Protein AF-0000000074860063 (afdb_homodimer)

Radius of gyration: 28.67 Å; Cα contacts (8 Å, |Δi|>4): 1773; chains: 2; bounding box: 91×80×64 Å

Organism: Aplysia californica (NCBI:txid6500)

Structure (mmCIF, N/CA/C/O backbone):
data_AF-0000000074860063-model_v1
#
loop_
_entity.id
_entity.type
_entity.pdbx_description
1 polymer 'Anhydro-N-acetylmuramic acid kinase'
#
loop_
_atom_site.group_PDB
_atom_site.id
_atom_site.type_symbol
_atom_site.label_atom_id
_atom_site.label_alt_id
_atom_site.label_comp_id
_atom_site.label_asym_id
_atom_site.label_entity_id
_atom_site.label_seq_id
_atom_site.pdbx_PDB_ins_code
_atom_site.Cartn_x
_atom_site.Cartn_y
_atom_site.Cartn_z
_atom_site.occupancy
_atom_site.B_iso_or_equiv
_atom_site.auth_seq_id
_atom_site.auth_comp_id
_atom_site.auth_asym_id
_atom_site.auth_atom_id
_atom_site.pdbx_PDB_model_num
ATOM 1 N N . MET A 1 1 ? 30.078 -11.242 -13.078 1 74.56 1 MET A N 1
ATOM 2 C CA . MET A 1 1 ? 28.922 -11.914 -12.5 1 74.56 1 MET A CA 1
ATOM 3 C C . MET A 1 1 ? 28.734 -11.539 -11.039 1 74.56 1 MET A C 1
ATOM 5 O O . MET A 1 1 ? 29.703 -11.516 -10.273 1 74.56 1 MET A O 1
ATOM 9 N N . THR A 1 2 ? 27.594 -10.922 -10.758 1 84.88 2 THR A N 1
ATOM 10 C CA . THR A 1 2 ? 27.297 -10.516 -9.383 1 84.88 2 THR A CA 1
ATOM 11 C C . THR A 1 2 ? 26.297 -11.469 -8.742 1 84.88 2 THR A C 1
ATOM 13 O O . THR A 1 2 ? 25.484 -12.078 -9.438 1 84.88 2 THR A O 1
ATOM 16 N N . SER A 1 3 ? 26.531 -11.719 -7.465 1 92.56 3 SER A N 1
ATOM 17 C CA . SER A 1 3 ? 25.641 -12.586 -6.699 1 92.56 3 SER A CA 1
ATOM 18 C C . SER A 1 3 ? 24.812 -11.789 -5.691 1 92.56 3 SER A C 1
ATOM 20 O O . SER A 1 3 ? 25.328 -10.875 -5.051 1 92.56 3 SER A O 1
ATOM 22 N N . TYR A 1 4 ? 23.469 -12.133 -5.668 1 93.56 4 TYR A N 1
ATOM 23 C CA . TYR A 1 4 ? 22.547 -11.555 -4.699 1 93.56 4 TYR A CA 1
ATOM 24 C C . TYR A 1 4 ? 21.812 -12.648 -3.93 1 93.56 4 TYR A C 1
ATOM 26 O O . TYR A 1 4 ? 21.359 -13.633 -4.516 1 93.56 4 TYR A O 1
ATOM 34 N N . TYR A 1 5 ? 21.781 -12.484 -2.662 1 96.56 5 TYR A N 1
ATOM 35 C CA . TYR A 1 5 ? 21 -13.406 -1.834 1 96.56 5 TYR A CA 1
ATOM 36 C C . TYR A 1 5 ? 19.656 -12.805 -1.457 1 96.56 5 TYR A C 1
ATOM 38 O O . TYR A 1 5 ? 19.594 -11.789 -0.76 1 96.56 5 TYR A O 1
ATOM 46 N N . GLY A 1 6 ? 18.578 -13.438 -1.912 1 97.94 6 GLY A N 1
ATOM 47 C CA . GLY A 1 6 ? 17.25 -12.891 -1.701 1 97.94 6 GLY A CA 1
ATOM 48 C C . GLY A 1 6 ? 16.281 -13.898 -1.108 1 97.94 6 GLY A C 1
ATOM 49 O O . GLY A 1 6 ? 16.469 -15.109 -1.262 1 97.94 6 GLY A O 1
ATOM 50 N N . ILE A 1 7 ? 15.312 -13.43 -0.391 1 98.75 7 ILE A N 1
ATOM 51 C CA . ILE A 1 7 ? 14.195 -14.242 0.073 1 98.75 7 ILE A CA 1
ATOM 52 C C . ILE A 1 7 ? 12.945 -13.914 -0.74 1 98.75 7 ILE A C 1
ATOM 54 O O . ILE A 1 7 ? 12.602 -12.742 -0.915 1 98.75 7 ILE A O 1
ATOM 58 N N . GLY A 1 8 ? 12.344 -14.891 -1.288 1 98.81 8 GLY A N 1
ATOM 59 C CA . GLY A 1 8 ? 11.062 -14.758 -1.961 1 98.81 8 GLY A CA 1
ATOM 60 C C . GLY A 1 8 ? 9.906 -15.352 -1.176 1 98.81 8 GLY A C 1
ATOM 61 O O . GLY A 1 8 ? 10.055 -16.406 -0.542 1 98.81 8 GLY A O 1
ATOM 62 N N . LEU A 1 9 ? 8.742 -14.648 -1.22 1 98.69 9 LEU A N 1
ATOM 63 C CA . LEU A 1 9 ? 7.543 -15.109 -0.535 1 98.69 9 LEU A CA 1
ATOM 64 C C . LEU A 1 9 ? 6.367 -15.203 -1.502 1 98.69 9 LEU A C 1
ATOM 66 O O . LEU A 1 9 ? 6.195 -14.344 -2.363 1 98.69 9 LEU A O 1
ATOM 70 N N . MET A 1 10 ? 5.543 -16.234 -1.305 1 96.44 10 MET A N 1
ATOM 71 C CA . MET A 1 10 ? 4.336 -16.438 -2.102 1 96.44 10 MET A CA 1
ATOM 72 C C . MET A 1 10 ? 3.223 -17.047 -1.259 1 96.44 10 MET A C 1
ATOM 74 O O . MET A 1 10 ? 3.463 -17.969 -0.483 1 96.44 10 MET A O 1
ATOM 78 N N . SER A 1 11 ? 2.127 -16.391 -1.284 1 93.69 11 SER A N 1
ATOM 79 C CA . SER A 1 11 ? 0.895 -16.938 -0.739 1 93.69 11 SER A CA 1
ATOM 80 C C . SER A 1 11 ? -0.186 -17.047 -1.81 1 93.69 11 SER A C 1
ATOM 82 O O . SER A 1 11 ? -0.663 -16.031 -2.322 1 93.69 11 SER A O 1
ATOM 84 N N . GLY A 1 12 ? -0.507 -18.219 -2.162 1 81.62 12 GLY A N 1
ATOM 85 C CA . GLY A 1 12 ? -1.425 -18.422 -3.271 1 81.62 12 GLY A CA 1
ATOM 86 C C . GLY A 1 12 ? -2.871 -18.562 -2.832 1 81.62 12 GLY A C 1
ATOM 87 O O . GLY A 1 12 ? -3.158 -18.625 -1.636 1 81.62 12 GLY A O 1
ATOM 88 N N . SER A 1 13 ? -3.723 -18.656 -3.805 1 70 13 SER A N 1
ATOM 89 C CA . SER A 1 13 ? -5.168 -18.703 -3.611 1 70 13 SER A CA 1
ATOM 90 C C . SER A 1 13 ? -5.617 -20.047 -3.047 1 70 13 SER A C 1
ATOM 92 O O . SER A 1 13 ? -6.754 -20.188 -2.59 1 70 13 SER A O 1
ATOM 94 N N . SER A 1 14 ? -4.672 -21 -3.029 1 71.12 14 SER A N 1
ATOM 95 C CA . SER A 1 14 ? -5.027 -22.281 -2.426 1 71.12 14 SER A CA 1
ATOM 96 C C . SER A 1 14 ? -5.043 -22.188 -0.904 1 71.12 14 SER A C 1
ATOM 98 O O . SER A 1 14 ? -5.574 -23.062 -0.229 1 71.12 14 SER A O 1
ATOM 100 N N . MET A 1 15 ? -4.512 -21.156 -0.393 1 70 15 MET A N 1
ATOM 101 C CA . MET A 1 15 ? -4.562 -20.797 1.02 1 70 15 MET A CA 1
ATOM 102 C C . MET A 1 15 ? -3.953 -21.891 1.888 1 70 15 MET A C 1
ATOM 104 O O . MET A 1 15 ? -4.426 -22.141 2.996 1 70 15 MET A O 1
ATOM 108 N N . ASP A 1 16 ? -2.926 -22.531 1.349 1 78.88 16 ASP A N 1
ATOM 109 C CA . ASP A 1 16 ? -2.277 -23.609 2.096 1 78.88 16 ASP A CA 1
ATOM 110 C C . ASP A 1 16 ? -1.232 -23.047 3.061 1 78.88 16 ASP A C 1
ATOM 112 O O . ASP A 1 16 ? -0.924 -23.672 4.078 1 78.88 16 ASP A O 1
ATOM 116 N N . GLY A 1 17 ? -0.714 -22 2.75 1 90.62 17 GLY A N 1
ATOM 117 C CA . GLY A 1 17 ? 0.317 -21.438 3.6 1 90.62 17 GLY A CA 1
ATOM 118 C C . GLY A 1 17 ? 1.159 -20.391 2.893 1 90.62 17 GLY A C 1
ATOM 119 O O . GLY A 1 17 ? 0.804 -19.922 1.807 1 90.62 17 GLY A O 1
ATOM 120 N N . LEU A 1 18 ? 2.166 -19.938 3.646 1 96.88 18 LEU A N 1
ATOM 121 C CA . LEU A 1 18 ? 3.137 -18.969 3.146 1 96.88 18 LEU A CA 1
ATOM 122 C C . LEU A 1 18 ? 4.445 -19.656 2.771 1 96.88 18 LEU A C 1
ATOM 124 O O . LEU A 1 18 ? 5.105 -20.25 3.623 1 96.88 18 LEU A O 1
ATOM 128 N N . ASP A 1 19 ? 4.77 -19.625 1.484 1 96.75 19 ASP A N 1
ATOM 129 C CA . ASP A 1 19 ? 6.035 -20.172 1.003 1 96.75 19 ASP A CA 1
ATOM 130 C C . ASP A 1 19 ? 7.156 -19.141 1.128 1 96.75 19 ASP A C 1
ATOM 132 O O . ASP A 1 19 ? 6.992 -17.984 0.738 1 96.75 19 ASP A O 1
ATOM 136 N N . LEU A 1 20 ? 8.258 -19.562 1.731 1 98.19 20 LEU A N 1
ATOM 137 C CA . LEU A 1 20 ? 9.484 -18.766 1.789 1 98.19 20 LEU A CA 1
ATOM 138 C C . LEU A 1 20 ? 10.648 -19.516 1.159 1 98.19 20 LEU A C 1
ATOM 140 O O . LEU A 1 20 ? 10.797 -20.734 1.368 1 98.19 20 LEU A O 1
ATOM 144 N N . CYS A 1 21 ? 11.477 -18.859 0.389 1 98 21 CYS A N 1
ATOM 145 C CA . CYS A 1 21 ? 12.703 -19.453 -0.101 1 98 21 CYS A CA 1
ATOM 146 C C . CYS A 1 21 ? 13.859 -18.469 -0.045 1 98 21 CYS A C 1
ATOM 148 O O . CYS A 1 21 ? 13.664 -17.266 -0.267 1 98 21 CYS A O 1
ATOM 150 N N . PHE A 1 22 ? 14.969 -18.922 0.387 1 98.62 22 PHE A N 1
ATOM 151 C CA . PHE A 1 22 ? 16.25 -18.219 0.349 1 98.62 22 PHE A CA 1
ATOM 152 C C . PHE A 1 22 ? 17.125 -18.734 -0.784 1 98.62 22 PHE A C 1
ATOM 154 O O . PHE A 1 22 ? 17.453 -19.922 -0.818 1 98.62 22 PHE A O 1
ATOM 161 N N . ALA A 1 23 ? 17.453 -17.828 -1.744 1 98.12 23 ALA A N 1
ATOM 162 C CA . ALA A 1 23 ? 18.172 -18.266 -2.938 1 98.12 23 ALA A CA 1
ATOM 163 C C . ALA A 1 23 ? 19.312 -17.297 -3.279 1 98.12 23 ALA A C 1
ATOM 165 O O . ALA A 1 23 ? 19.25 -16.109 -2.939 1 98.12 23 ALA A O 1
ATOM 166 N N . GLU A 1 24 ? 20.297 -17.875 -3.844 1 97.25 24 GLU A N 1
ATOM 167 C CA . GLU A 1 24 ? 21.312 -17.094 -4.531 1 97.25 24 GLU A CA 1
ATOM 168 C C . GLU A 1 24 ? 20.922 -16.828 -5.984 1 97.25 24 GLU A C 1
ATOM 170 O O . GLU A 1 24 ? 20.641 -17.766 -6.734 1 97.25 24 GLU A O 1
ATOM 175 N N . LEU A 1 25 ? 20.828 -15.594 -6.34 1 96.31 25 LEU A N 1
ATOM 176 C CA . LEU A 1 25 ? 20.594 -15.164 -7.715 1 96.31 25 LEU A CA 1
ATOM 177 C C . LEU A 1 25 ? 21.891 -14.625 -8.336 1 96.31 25 LEU A C 1
ATOM 179 O O . LEU A 1 25 ? 22.484 -13.68 -7.82 1 96.31 25 LEU A O 1
ATOM 183 N N . MET A 1 26 ? 22.266 -15.32 -9.391 1 94.62 26 MET A N 1
ATOM 184 C CA . MET A 1 26 ? 23.531 -14.969 -10.031 1 94.62 26 MET A CA 1
ATOM 185 C C . MET A 1 26 ? 23.297 -14.461 -11.453 1 94.62 26 MET A C 1
ATOM 187 O O . MET A 1 26 ? 22.484 -15.016 -12.188 1 94.62 26 MET A O 1
ATOM 191 N N . GLY A 1 27 ? 23.938 -13.336 -11.742 1 90.44 27 GLY A N 1
ATOM 192 C CA . GLY A 1 27 ? 23.797 -12.836 -13.102 1 90.44 27 GLY A CA 1
ATOM 193 C C . GLY A 1 27 ? 24.469 -11.492 -13.312 1 90.44 27 GLY A C 1
ATOM 194 O O . GLY A 1 27 ? 25.312 -11.086 -12.516 1 90.44 27 GLY A O 1
ATOM 195 N N . ASP A 1 28 ? 24.203 -11.016 -14.508 1 83.94 28 ASP A N 1
ATOM 196 C CA . ASP A 1 28 ? 24.75 -9.734 -14.953 1 83.94 28 ASP A CA 1
ATOM 197 C C . ASP A 1 28 ? 23.641 -8.828 -15.508 1 83.94 28 ASP A C 1
ATOM 199 O O . ASP A 1 28 ? 23.031 -9.148 -16.531 1 83.94 28 ASP A O 1
ATOM 203 N N . PRO A 1 29 ? 23.438 -7.719 -14.836 1 78.12 29 PRO A N 1
ATOM 204 C CA . PRO A 1 29 ? 22.391 -6.812 -15.297 1 78.12 29 PRO A CA 1
ATOM 205 C C . PRO A 1 29 ? 22.641 -6.297 -16.719 1 78.12 29 PRO A C 1
ATOM 207 O O . PRO A 1 29 ? 21.688 -5.961 -17.438 1 78.12 29 PRO A O 1
ATOM 210 N N . GLU A 1 30 ? 23.844 -6.289 -17.125 1 81.38 30 GLU A N 1
ATOM 211 C CA . GLU A 1 30 ? 24.156 -5.801 -18.469 1 81.38 30 GLU A CA 1
ATOM 212 C C . GLU A 1 30 ? 23.781 -6.832 -19.53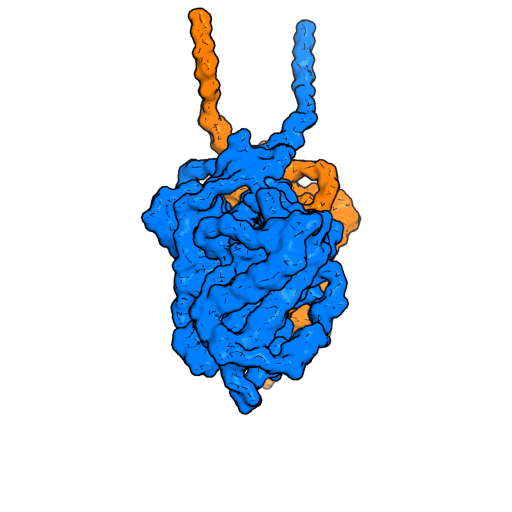1 1 81.38 30 GLU A C 1
ATOM 214 O O . GLU A 1 30 ? 23.141 -6.496 -20.531 1 81.38 30 GLU A O 1
ATOM 219 N N . SER A 1 31 ? 24.156 -8.078 -19.344 1 87.19 31 SER A N 1
ATOM 220 C CA . SER A 1 31 ? 23.844 -9.133 -20.297 1 87.19 31 SER A CA 1
ATOM 221 C C . SER A 1 31 ? 22.438 -9.688 -20.047 1 87.19 31 SER A C 1
ATOM 223 O O . SER A 1 31 ? 21.875 -10.352 -20.922 1 87.19 31 SER A O 1
ATOM 225 N N . ASP A 1 32 ? 21.891 -9.477 -18.891 1 90.44 32 ASP A N 1
ATOM 226 C CA . ASP A 1 32 ? 20.562 -9.906 -18.438 1 90.44 32 ASP A CA 1
ATOM 227 C C . ASP A 1 32 ? 20.438 -11.43 -18.469 1 90.44 32 ASP A C 1
ATOM 229 O O . ASP A 1 32 ? 19.391 -11.961 -18.844 1 90.44 32 ASP A O 1
ATOM 233 N N . VAL A 1 33 ? 21.562 -12.109 -18.266 1 90.88 33 VAL A N 1
ATOM 234 C CA . VAL A 1 33 ? 21.594 -13.555 -18.094 1 90.88 33 VAL A CA 1
ATOM 235 C C . VAL A 1 33 ? 21.656 -13.898 -16.609 1 90.88 33 VAL A C 1
ATOM 237 O O . VAL A 1 33 ? 22.531 -13.414 -15.891 1 90.88 33 VAL A O 1
ATOM 240 N N . TRP A 1 34 ? 20.672 -14.789 -16.266 1 93.38 34 TRP A N 1
ATOM 241 C CA . TRP A 1 34 ? 20.531 -15.023 -14.828 1 93.38 34 TRP A CA 1
ATOM 242 C C . TRP A 1 34 ? 20.453 -16.516 -14.523 1 93.38 34 TRP A C 1
ATOM 244 O O . TRP A 1 34 ? 20.047 -17.312 -15.375 1 93.38 34 TRP A O 1
ATOM 254 N N . GLY A 1 35 ? 20.984 -16.859 -13.367 1 94.75 35 GLY A N 1
ATOM 255 C CA . GLY A 1 35 ? 20.828 -18.172 -12.766 1 94.75 35 GLY A CA 1
ATOM 256 C C . GLY A 1 35 ? 20.438 -18.125 -11.297 1 94.75 35 GLY A C 1
ATOM 257 O O . GLY A 1 35 ? 20.328 -17.047 -10.719 1 94.75 35 GLY A O 1
ATOM 258 N N . TYR A 1 36 ? 20.141 -19.328 -10.742 1 96.19 36 TYR A N 1
ATOM 259 C CA . TYR A 1 36 ? 19.734 -19.344 -9.344 1 96.19 36 TYR A CA 1
ATOM 260 C C . TYR A 1 36 ? 20.234 -20.609 -8.648 1 96.19 36 TYR A C 1
ATOM 262 O O . TYR A 1 36 ? 20.594 -21.578 -9.312 1 96.19 36 TYR A O 1
ATOM 270 N N . ARG A 1 37 ? 20.328 -20.516 -7.383 1 96.81 37 ARG A N 1
ATOM 271 C CA . ARG A 1 37 ? 20.516 -21.641 -6.477 1 96.81 37 ARG A CA 1
ATOM 272 C C . ARG A 1 37 ? 19.609 -21.516 -5.254 1 96.81 37 ARG A C 1
ATOM 274 O O . ARG A 1 37 ? 19.766 -20.594 -4.461 1 96.81 37 ARG A O 1
ATOM 281 N N . LEU A 1 38 ? 18.672 -22.469 -5.156 1 96.88 38 LEU A N 1
ATOM 282 C CA . LEU A 1 38 ? 17.797 -22.5 -3.984 1 96.88 38 LEU A CA 1
ATOM 283 C C . LEU A 1 38 ? 18.516 -23.125 -2.793 1 96.88 38 LEU A C 1
ATOM 285 O O . LEU A 1 38 ? 18.953 -24.281 -2.855 1 96.88 38 LEU A O 1
ATOM 289 N N . GLU A 1 39 ? 18.672 -22.391 -1.704 1 97.06 39 GLU A N 1
ATOM 290 C CA . GLU A 1 39 ? 19.438 -22.875 -0.563 1 97.06 39 GLU A CA 1
ATOM 291 C C . GLU A 1 39 ? 18.516 -23.391 0.54 1 97.06 39 GLU A C 1
ATOM 293 O O . GLU A 1 39 ? 18.734 -24.484 1.07 1 97.06 39 GLU A O 1
ATOM 298 N N . HIS A 1 40 ? 17.578 -22.609 0.917 1 97.5 40 HIS A N 1
ATOM 299 C CA . HIS A 1 40 ? 16.609 -23 1.938 1 97.5 40 HIS A CA 1
ATOM 300 C C . HIS A 1 40 ? 15.195 -22.641 1.51 1 97.5 40 HIS A C 1
ATOM 302 O O . HIS A 1 40 ? 14.984 -21.656 0.803 1 97.5 40 HIS A O 1
ATOM 308 N N . ALA A 1 41 ? 14.242 -23.453 1.857 1 97.19 41 ALA A N 1
ATOM 309 C CA . ALA A 1 41 ? 12.836 -23.188 1.59 1 97.19 41 ALA A CA 1
ATOM 310 C C . ALA A 1 41 ? 11.945 -23.812 2.654 1 97.19 41 ALA A C 1
ATOM 312 O O . ALA A 1 41 ? 12.297 -24.844 3.238 1 97.19 41 ALA A O 1
ATOM 313 N N . VAL A 1 42 ? 10.836 -23.188 2.939 1 96.12 42 VAL A N 1
ATOM 314 C CA . VAL A 1 42 ? 9.891 -23.703 3.928 1 96.12 42 VAL A CA 1
ATOM 315 C C . VAL A 1 42 ? 8.484 -23.203 3.617 1 96.12 42 VAL A C 1
ATOM 317 O O . VAL A 1 42 ? 8.32 -22.156 2.984 1 96.12 42 VAL A O 1
ATOM 320 N N . THR A 1 43 ? 7.516 -23.953 3.914 1 95.19 43 THR A N 1
ATOM 321 C CA . THR A 1 43 ? 6.125 -23.516 3.928 1 95.19 43 THR A CA 1
ATOM 322 C C . THR A 1 43 ? 5.605 -23.391 5.359 1 95.19 43 THR A C 1
ATOM 324 O O . THR A 1 43 ? 5.711 -24.344 6.137 1 95.19 43 THR A O 1
ATOM 327 N N . VAL A 1 44 ? 5.133 -22.234 5.684 1 96.62 44 VAL A N 1
ATOM 328 C CA . VAL A 1 44 ? 4.473 -22.047 6.969 1 96.62 44 VAL A CA 1
ATOM 329 C C . VAL A 1 44 ? 2.961 -22.188 6.797 1 96.62 44 VAL A C 1
ATOM 331 O O . VAL A 1 44 ? 2.326 -21.328 6.172 1 96.62 44 VAL A O 1
ATOM 334 N N . GLY A 1 45 ? 2.41 -23.203 7.402 1 93.31 45 GLY A N 1
ATOM 335 C CA . GLY A 1 45 ? 0.977 -23.438 7.285 1 93.31 45 GLY A CA 1
ATOM 336 C C . GLY A 1 45 ? 0.15 -22.391 8.008 1 93.31 45 GLY A C 1
ATOM 337 O O . GLY A 1 45 ? 0.544 -21.891 9.07 1 93.31 45 GLY A O 1
ATOM 338 N N . TYR A 1 46 ? -0.969 -22.031 7.426 1 93.19 46 TYR A N 1
ATOM 339 C CA . TYR A 1 46 ? -1.896 -21.125 8.094 1 93.19 46 TYR A CA 1
ATOM 340 C C . TYR A 1 46 ? -2.643 -21.828 9.219 1 93.19 46 TYR A C 1
ATOM 342 O O . TYR A 1 46 ? -3.014 -23 9.078 1 93.19 46 TYR A O 1
ATOM 350 N N . SER A 1 47 ? -2.863 -21.141 10.336 1 93.44 47 SER A N 1
ATOM 351 C CA . SER A 1 47 ? -3.793 -21.656 11.336 1 93.44 47 SER A CA 1
ATOM 352 C C . SER A 1 47 ? -5.207 -21.766 10.781 1 93.44 47 SER A C 1
ATOM 354 O O . SER A 1 47 ? -5.531 -21.125 9.773 1 93.44 47 SER A O 1
ATOM 356 N N . THR A 1 48 ? -6.027 -22.547 11.43 1 90.31 48 THR A N 1
ATOM 357 C CA . THR A 1 48 ? -7.422 -22.688 11.023 1 90.31 48 THR A CA 1
ATOM 358 C C . THR A 1 48 ? -8.133 -21.344 11.031 1 90.31 48 THR A C 1
ATOM 360 O O . THR A 1 48 ? -8.898 -21.031 10.125 1 90.31 48 THR A O 1
ATOM 363 N N . GLU A 1 49 ? -7.809 -20.578 11.984 1 93.81 49 GLU A N 1
ATOM 364 C CA . GLU A 1 49 ? -8.422 -19.266 12.117 1 93.81 49 GLU A CA 1
ATOM 365 C C . GLU A 1 49 ? -8.031 -18.359 10.953 1 93.81 49 GLU A C 1
ATOM 367 O O . GLU A 1 49 ? -8.891 -17.703 10.352 1 93.81 49 GLU A O 1
ATOM 372 N N . LEU A 1 50 ? -6.777 -18.297 10.641 1 94.31 50 LEU A N 1
ATOM 373 C CA . LEU A 1 50 ? -6.309 -17.438 9.555 1 94.31 50 LEU A CA 1
ATOM 374 C C . LEU A 1 50 ? -6.863 -17.906 8.211 1 94.31 50 LEU A C 1
ATOM 376 O O . LEU A 1 50 ? -7.242 -17.078 7.375 1 94.31 50 LEU A O 1
ATOM 380 N N . LYS A 1 51 ? -6.883 -19.188 7.984 1 90.56 51 LYS A N 1
ATOM 381 C CA . LYS A 1 51 ? -7.453 -19.75 6.758 1 90.56 51 LYS A CA 1
ATOM 382 C C . LYS A 1 51 ? -8.906 -19.312 6.582 1 90.56 51 LYS A C 1
ATOM 384 O O . LYS A 1 51 ? -9.32 -18.953 5.477 1 90.56 51 LYS A O 1
ATOM 389 N N . GLU A 1 52 ? -9.625 -19.375 7.648 1 91 52 GLU A N 1
ATOM 390 C CA . GLU A 1 52 ? -11.023 -18.969 7.613 1 91 52 GLU A CA 1
ATOM 391 C C . GLU A 1 52 ? -11.164 -17.484 7.285 1 91 52 GLU A C 1
ATOM 393 O O . GLU A 1 52 ? -12.016 -17.094 6.484 1 91 52 GLU A O 1
ATOM 398 N N . ARG A 1 53 ? -10.352 -16.672 7.906 1 94.81 53 ARG A N 1
ATOM 399 C CA . ARG A 1 53 ? -10.375 -15.234 7.648 1 94.81 53 ARG A CA 1
ATOM 400 C C . ARG A 1 53 ? -10.047 -14.938 6.191 1 94.81 53 ARG A C 1
ATOM 402 O O . ARG A 1 53 ? -10.688 -14.086 5.566 1 94.81 53 ARG A O 1
ATOM 409 N N . LEU A 1 54 ? -9.062 -15.633 5.652 1 93.75 54 LEU A N 1
ATOM 410 C CA . LEU A 1 54 ? -8.656 -15.43 4.266 1 93.75 54 LEU A CA 1
ATOM 411 C C . LEU A 1 54 ? -9.75 -15.875 3.305 1 93.75 54 LEU A C 1
ATOM 413 O O . LEU A 1 54 ? -10.008 -15.211 2.295 1 93.75 54 LEU A O 1
ATOM 417 N N . THR A 1 55 ? -10.391 -16.969 3.607 1 87.94 55 THR A N 1
ATOM 418 C CA . THR A 1 55 ? -11.445 -17.531 2.771 1 87.94 55 THR A CA 1
ATOM 419 C C . THR A 1 55 ? -12.609 -16.547 2.641 1 87.94 55 THR A C 1
ATOM 421 O O . THR A 1 55 ? -13.227 -16.438 1.578 1 87.94 55 THR A O 1
ATOM 424 N N . HIS A 1 56 ? -12.875 -15.75 3.686 1 92.25 56 HIS A N 1
ATOM 425 C CA . HIS A 1 56 ? -14.039 -14.875 3.707 1 92.25 56 HIS A CA 1
ATOM 426 C C . HIS A 1 56 ? -13.633 -13.422 3.48 1 92.25 56 HIS A C 1
ATOM 428 O O . HIS A 1 56 ? -14.461 -12.516 3.611 1 92.25 56 HIS A O 1
ATOM 434 N N . ALA A 1 57 ? -12.438 -13.211 3.139 1 95.44 57 ALA A N 1
ATOM 435 C CA . ALA A 1 57 ? -11.883 -11.859 3.07 1 95.44 57 ALA A CA 1
ATOM 436 C C . ALA A 1 57 ? -12.602 -11.016 2.021 1 95.44 57 ALA A C 1
ATOM 438 O O . ALA A 1 57 ? -12.75 -9.805 2.182 1 95.44 57 ALA A O 1
ATOM 439 N N . VAL A 1 58 ? -13.078 -11.586 0.957 1 94.19 58 VAL A N 1
ATOM 440 C CA . VAL A 1 58 ? -13.711 -10.875 -0.151 1 94.19 58 VAL A CA 1
ATOM 441 C C . VAL A 1 58 ? -15 -10.203 0.329 1 94.19 58 VAL A C 1
ATOM 443 O O . VAL A 1 58 ? -15.492 -9.266 -0.306 1 94.19 58 VAL A O 1
ATOM 446 N N . ASN A 1 59 ? -15.547 -10.656 1.456 1 95.62 59 ASN A N 1
ATOM 447 C CA . ASN A 1 59 ? -16.828 -10.164 1.939 1 95.62 59 ASN A CA 1
ATOM 448 C C . ASN A 1 59 ? -16.656 -9.203 3.109 1 95.62 59 ASN A C 1
ATOM 450 O O . ASN A 1 59 ? -17.656 -8.711 3.662 1 95.62 59 ASN A O 1
ATOM 454 N N . LEU A 1 60 ? -15.531 -8.875 3.484 1 97.75 60 LEU A N 1
ATOM 455 C CA . LEU A 1 60 ? -15.266 -8.055 4.664 1 97.75 60 LEU A CA 1
ATOM 456 C C . LEU A 1 60 ? -15.602 -6.59 4.395 1 97.75 60 LEU A C 1
ATOM 458 O O . LEU A 1 60 ? -15.555 -6.141 3.248 1 97.75 60 LEU A O 1
ATOM 462 N N . SER A 1 61 ? -15.938 -5.867 5.492 1 98.19 61 SER A N 1
ATOM 463 C CA . SER A 1 61 ? -16.016 -4.414 5.43 1 98.19 61 SER A CA 1
ATOM 464 C C . SER A 1 61 ? -14.633 -3.793 5.234 1 98.19 61 SER A C 1
ATOM 466 O O . SER A 1 61 ? -13.617 -4.473 5.375 1 98.19 61 SER A O 1
ATOM 468 N N . GLY A 1 62 ? -14.664 -2.535 4.863 1 98.19 62 GLY A N 1
ATOM 469 C CA . GLY A 1 62 ? -13.398 -1.842 4.688 1 98.19 62 GLY A CA 1
ATOM 470 C C . GLY A 1 62 ? -12.492 -1.941 5.898 1 98.19 62 GLY A C 1
ATOM 471 O O . GLY A 1 62 ? -11.328 -2.33 5.777 1 98.19 62 GLY A O 1
ATOM 472 N N . ILE A 1 63 ? -12.977 -1.669 7.094 1 97.62 63 ILE A N 1
ATOM 473 C CA . ILE A 1 63 ? -12.172 -1.655 8.312 1 97.62 63 ILE A CA 1
ATOM 474 C C . ILE A 1 63 ? -11.719 -3.074 8.641 1 97.62 63 ILE A C 1
ATOM 476 O O . ILE A 1 63 ? -10.602 -3.277 9.117 1 97.62 63 ILE A O 1
ATOM 480 N N . GLU A 1 64 ? -12.586 -4.027 8.391 1 98.31 64 GLU A N 1
ATOM 481 C CA . GLU A 1 64 ? -12.203 -5.414 8.648 1 98.31 64 GLU A CA 1
ATOM 482 C C . GLU A 1 64 ? -11.109 -5.871 7.688 1 98.31 64 GLU A C 1
ATOM 484 O O . GLU A 1 64 ? -10.211 -6.625 8.07 1 98.31 64 GLU A O 1
ATOM 489 N N . LEU A 1 65 ? -11.227 -5.445 6.418 1 98.62 65 LEU A N 1
ATOM 490 C CA . LEU A 1 65 ? -10.219 -5.789 5.426 1 98.62 65 LEU A CA 1
ATOM 491 C C . LEU A 1 65 ? -8.859 -5.195 5.801 1 98.62 65 LEU A C 1
ATOM 493 O O . LEU A 1 65 ? -7.836 -5.875 5.711 1 98.62 65 LEU A O 1
ATOM 497 N N . ILE A 1 66 ? -8.867 -3.963 6.262 1 98.56 66 ILE A N 1
ATOM 498 C CA . ILE A 1 66 ? -7.625 -3.301 6.641 1 98.56 66 ILE A CA 1
ATOM 499 C C . ILE A 1 66 ? -7.062 -3.943 7.906 1 98.56 66 ILE A C 1
ATOM 501 O O . ILE A 1 66 ? -5.844 -4.09 8.047 1 98.56 66 ILE A O 1
ATOM 505 N N . THR A 1 67 ? -7.922 -4.32 8.805 1 98.38 67 THR A N 1
ATOM 506 C CA . THR A 1 67 ? -7.473 -5.043 9.992 1 98.38 67 THR A CA 1
ATOM 507 C C . THR A 1 67 ? -6.797 -6.355 9.609 1 98.38 67 THR A C 1
ATOM 509 O O . THR A 1 67 ? -5.742 -6.699 10.141 1 98.38 67 THR A O 1
ATOM 512 N N . LEU A 1 68 ? -7.41 -7.051 8.68 1 98.38 68 LEU A N 1
ATOM 513 C CA . LEU A 1 68 ? -6.816 -8.289 8.18 1 98.38 68 LEU A CA 1
ATOM 514 C C . LEU A 1 68 ? -5.469 -8.016 7.516 1 98.38 68 LEU A C 1
ATOM 516 O O . LEU A 1 68 ? -4.527 -8.789 7.672 1 98.38 68 LEU A O 1
ATOM 520 N N . GLN A 1 69 ? -5.387 -6.953 6.773 1 98.38 69 GLN A N 1
ATOM 521 C CA . GLN A 1 69 ? -4.125 -6.562 6.156 1 98.38 69 GLN A CA 1
ATOM 522 C C . GLN A 1 69 ? -3.035 -6.367 7.203 1 98.38 69 GLN A C 1
ATOM 524 O O . GLN A 1 69 ? -1.89 -6.777 7 1 98.38 69 GLN A O 1
ATOM 529 N N . VAL A 1 70 ? -3.328 -5.688 8.258 1 98.5 70 VAL A N 1
ATOM 530 C CA . VAL A 1 70 ? -2.367 -5.422 9.32 1 98.5 70 VAL A CA 1
ATOM 531 C C . VAL A 1 70 ? -1.943 -6.734 9.977 1 98.5 70 VAL A C 1
ATOM 533 O O . VAL A 1 70 ? -0.75 -7.012 10.109 1 98.5 70 VAL A O 1
ATOM 536 N N . ASP A 1 71 ? -2.922 -7.555 10.312 1 98.31 71 ASP A N 1
ATOM 537 C CA . ASP A 1 71 ? -2.65 -8.828 10.977 1 98.31 71 ASP A CA 1
ATOM 538 C C . ASP A 1 71 ? -1.788 -9.734 10.102 1 98.31 71 ASP A C 1
ATOM 540 O O . ASP A 1 71 ? -0.813 -10.32 10.578 1 98.31 71 ASP A O 1
ATOM 544 N N . TRP A 1 72 ? -2.16 -9.852 8.883 1 98.31 72 TRP A N 1
ATOM 545 C CA . TRP A 1 72 ? -1.436 -10.719 7.965 1 98.31 72 TRP A CA 1
ATOM 546 C C . TRP A 1 72 ? -0.025 -10.195 7.715 1 98.31 72 TRP A C 1
ATOM 548 O O . TRP A 1 72 ? 0.917 -10.977 7.57 1 98.31 72 TRP A O 1
ATOM 558 N N . SER A 1 73 ? 0.132 -8.875 7.68 1 98.75 73 SER A N 1
ATOM 559 C CA . SER A 1 73 ? 1.453 -8.281 7.5 1 98.75 73 SER A CA 1
ATOM 560 C C . SER A 1 73 ? 2.373 -8.609 8.672 1 98.75 73 SER A C 1
ATOM 562 O O . SER A 1 73 ? 3.547 -8.93 8.477 1 98.75 73 SER A O 1
ATOM 564 N N . HIS A 1 74 ? 1.847 -8.508 9.867 1 98.44 74 HIS A N 1
ATOM 565 C CA . HIS A 1 74 ? 2.631 -8.898 11.031 1 98.44 74 HIS A CA 1
ATOM 566 C C . HIS A 1 74 ? 2.98 -10.383 10.992 1 98.44 74 HIS A C 1
ATOM 568 O O . HIS A 1 74 ? 4.102 -10.773 11.328 1 98.44 74 HIS A O 1
ATOM 574 N N . PHE A 1 75 ? 2.039 -11.227 10.625 1 98.38 75 PHE A N 1
ATOM 575 C CA . PHE A 1 75 ? 2.283 -12.656 10.484 1 98.38 75 PHE A CA 1
ATOM 576 C C . PHE A 1 75 ? 3.443 -12.914 9.531 1 98.38 75 PHE A C 1
ATOM 578 O O . PHE A 1 75 ? 4.359 -13.672 9.852 1 98.38 75 PHE A O 1
ATOM 585 N N . VAL A 1 76 ? 3.449 -12.258 8.328 1 98.69 76 VAL A N 1
ATOM 586 C CA . VAL A 1 76 ? 4.496 -12.422 7.328 1 98.69 76 VAL A CA 1
ATOM 587 C C . VAL A 1 76 ? 5.832 -11.953 7.895 1 98.69 76 VAL A C 1
ATOM 589 O O . VAL A 1 76 ? 6.852 -12.625 7.746 1 98.69 76 VAL A O 1
ATOM 592 N N . GLY A 1 77 ? 5.832 -10.75 8.539 1 98.38 77 GLY A N 1
ATOM 593 C CA . GLY A 1 77 ? 7.043 -10.242 9.156 1 98.38 77 GLY A CA 1
ATOM 594 C C . GLY A 1 77 ? 7.641 -11.195 10.172 1 98.38 77 GLY A C 1
ATOM 595 O O . GLY A 1 77 ? 8.852 -11.438 10.172 1 98.38 77 GLY A O 1
ATOM 596 N N . GLN A 1 78 ? 6.809 -11.773 10.984 1 98.25 78 GLN A N 1
ATOM 597 C CA . GLN A 1 78 ? 7.25 -12.727 12 1 98.25 78 GLN A CA 1
ATOM 598 C C . GLN A 1 78 ? 7.812 -13.992 11.367 1 98.25 78 GLN A C 1
ATOM 600 O O . GLN A 1 78 ? 8.812 -14.539 11.836 1 98.25 78 GLN A O 1
ATOM 605 N N . CYS A 1 79 ? 7.137 -14.477 10.297 1 98.38 79 CYS A N 1
ATOM 606 C CA . CYS A 1 79 ? 7.629 -15.648 9.586 1 98.38 79 CYS A CA 1
ATOM 607 C C . CYS A 1 79 ? 9.008 -15.383 8.992 1 98.38 79 CYS A C 1
ATOM 609 O O . CYS A 1 79 ? 9.891 -16.234 9.07 1 98.38 79 CYS A O 1
ATOM 611 N N . LEU A 1 80 ? 9.211 -14.195 8.453 1 98.31 80 LEU A N 1
ATOM 612 C CA . LEU A 1 80 ? 10.492 -13.812 7.875 1 98.31 80 LEU A CA 1
ATOM 613 C C . LEU A 1 80 ? 11.578 -13.766 8.945 1 98.31 80 LEU A C 1
ATOM 615 O O . LEU A 1 80 ? 12.672 -14.305 8.758 1 98.31 80 LEU A O 1
ATOM 619 N N . GLU A 1 81 ? 11.258 -13.094 10.016 1 97.31 81 GLU A N 1
ATOM 620 C CA . GLU A 1 81 ? 12.211 -12.977 11.109 1 97.31 81 GLU A CA 1
ATOM 621 C C . GLU A 1 81 ? 12.648 -14.352 11.617 1 97.31 81 GLU A C 1
ATOM 623 O O . GLU A 1 81 ? 13.844 -14.609 11.773 1 97.31 81 GLU A O 1
ATOM 628 N N . LYS A 1 82 ? 11.703 -15.25 11.828 1 97.88 82 LYS A N 1
ATOM 629 C CA . LYS A 1 82 ? 11.992 -16.609 12.305 1 97.88 82 LYS A CA 1
ATOM 630 C C . LYS A 1 82 ? 12.812 -17.391 11.281 1 97.88 82 LYS A C 1
ATOM 632 O O . LYS A 1 82 ? 13.734 -18.109 11.641 1 97.88 82 LYS A O 1
ATOM 637 N N . PHE A 1 83 ? 12.461 -17.312 10.016 1 98.12 83 PHE A N 1
ATOM 638 C CA . PHE A 1 83 ? 13.164 -18 8.938 1 98.12 83 PHE A CA 1
ATOM 639 C C . PHE A 1 83 ? 14.625 -17.547 8.875 1 98.12 83 PHE A C 1
ATOM 641 O O . PHE A 1 83 ? 15.523 -18.391 8.781 1 98.12 83 PHE A O 1
ATOM 648 N N . ILE A 1 84 ? 14.883 -16.234 9 1 97.19 84 ILE A N 1
ATOM 649 C CA . ILE A 1 84 ? 16.219 -15.648 8.922 1 97.19 84 ILE A CA 1
ATOM 650 C C . ILE A 1 84 ? 17.047 -16.078 10.133 1 97.19 84 ILE A C 1
ATOM 652 O O . ILE A 1 84 ? 18.188 -16.5 10 1 97.19 84 ILE A O 1
ATOM 656 N N . GLU A 1 85 ? 16.438 -16 11.289 1 96.5 85 GLU A N 1
ATOM 657 C CA . GLU A 1 85 ? 17.141 -16.297 12.531 1 96.5 85 GLU A CA 1
ATOM 658 C C . GLU A 1 85 ? 17.438 -17.797 12.656 1 96.5 85 GLU A C 1
ATOM 660 O O . GLU A 1 85 ? 18.547 -18.188 13.039 1 96.5 85 GLU A O 1
ATOM 665 N N . SER A 1 86 ? 16.469 -18.609 12.312 1 96.38 86 SER A N 1
ATOM 666 C CA . SER A 1 86 ? 16.594 -20.062 12.508 1 96.38 86 SER A CA 1
ATOM 667 C C . SER A 1 86 ? 17.703 -20.641 11.625 1 96.38 86 SER A C 1
ATOM 669 O O . SER A 1 86 ? 18.344 -21.625 11.992 1 96.38 86 SER A O 1
ATOM 671 N N . LYS A 1 87 ? 18.016 -20 10.484 1 95.75 87 LYS A N 1
ATOM 672 C CA . LYS A 1 87 ? 19.016 -20.516 9.555 1 95.75 87 LYS A CA 1
ATOM 673 C C . LYS A 1 87 ? 20.219 -19.578 9.469 1 95.75 87 LYS A C 1
ATOM 675 O O . LYS A 1 87 ? 21.141 -19.812 8.672 1 95.75 87 LYS A O 1
ATOM 680 N N . ARG A 1 88 ? 20.219 -18.516 10.297 1 95.44 88 ARG A N 1
ATOM 681 C CA . ARG A 1 88 ? 21.297 -17.531 10.336 1 95.44 88 ARG A CA 1
ATOM 682 C C . ARG A 1 88 ? 21.594 -16.984 8.938 1 95.44 88 ARG A C 1
ATOM 684 O O . ARG A 1 88 ? 22.734 -16.953 8.508 1 95.44 88 ARG A O 1
ATOM 691 N N . LEU A 1 89 ? 20.516 -16.688 8.25 1 96.75 89 LEU A N 1
ATOM 692 C CA . LEU A 1 89 ? 20.625 -16.172 6.891 1 96.75 89 LEU A CA 1
ATOM 693 C C . LEU A 1 89 ? 21.016 -14.695 6.898 1 96.75 89 LEU A C 1
ATOM 695 O O . LEU A 1 89 ? 20.812 -13.992 7.891 1 96.75 89 LEU A O 1
ATOM 699 N N . ARG A 1 90 ? 21.656 -14.281 5.832 1 94.12 90 ARG A N 1
ATOM 700 C CA . ARG A 1 90 ? 22 -12.883 5.609 1 94.12 90 ARG A CA 1
ATOM 701 C C . ARG A 1 90 ? 21.5 -12.406 4.25 1 94.12 90 ARG A C 1
ATOM 703 O O . ARG A 1 90 ? 22.312 -12.133 3.355 1 94.12 90 ARG A O 1
ATOM 710 N N . PRO A 1 91 ? 20.234 -12.25 4.109 1 96.88 91 PRO A N 1
ATOM 711 C CA . PRO A 1 91 ? 19.688 -11.828 2.814 1 96.88 91 PRO A CA 1
ATOM 712 C C . PRO A 1 91 ? 20.062 -10.383 2.461 1 96.88 91 PRO A C 1
ATOM 714 O O . PRO A 1 91 ? 20.109 -9.523 3.344 1 96.88 91 PRO A O 1
ATOM 717 N N . ASP A 1 92 ? 20.281 -10.203 1.152 1 94.25 92 ASP A N 1
ATOM 718 C CA . ASP A 1 92 ? 20.438 -8.844 0.634 1 94.25 92 ASP A CA 1
ATOM 719 C C . ASP A 1 92 ? 19.094 -8.141 0.517 1 94.25 92 ASP A C 1
ATOM 721 O O . ASP A 1 92 ? 19.031 -6.906 0.572 1 94.25 92 ASP A O 1
ATOM 725 N N . PHE A 1 93 ? 18.078 -8.852 0.321 1 96.75 93 PHE A N 1
ATOM 726 C CA . PHE A 1 93 ? 16.734 -8.312 0.181 1 96.75 93 PHE A CA 1
ATOM 727 C C . PHE A 1 93 ? 15.688 -9.406 0.347 1 96.75 93 PHE A C 1
ATOM 729 O O . PHE A 1 93 ? 16.031 -10.594 0.394 1 96.75 93 PHE A O 1
ATOM 736 N N . ALA A 1 94 ? 14.461 -9.031 0.52 1 98.44 94 ALA A N 1
ATOM 737 C CA . ALA A 1 94 ? 13.305 -9.922 0.467 1 98.44 94 ALA A CA 1
ATOM 738 C C . ALA A 1 94 ? 12.203 -9.336 -0.411 1 98.44 94 ALA A C 1
ATOM 740 O O . ALA A 1 94 ? 12.148 -8.125 -0.62 1 98.44 94 ALA A O 1
ATOM 741 N N . ALA A 1 95 ? 11.398 -10.172 -0.998 1 98.75 95 ALA A N 1
ATOM 742 C CA . ALA A 1 95 ? 10.297 -9.734 -1.854 1 98.75 95 ALA A CA 1
ATOM 743 C C . ALA A 1 95 ? 9.102 -10.672 -1.726 1 98.75 95 ALA A C 1
ATOM 745 O O . ALA A 1 95 ? 9.266 -11.875 -1.514 1 98.75 95 ALA A O 1
ATOM 746 N N . SER A 1 96 ? 7.926 -10.109 -1.828 1 98.75 96 SER A N 1
ATOM 747 C CA . SER A 1 96 ? 6.711 -10.898 -1.645 1 98.75 96 SER A CA 1
ATOM 748 C C . SER A 1 96 ? 5.641 -10.508 -2.656 1 98.75 96 SER A C 1
ATOM 750 O O . SER A 1 96 ? 5.406 -9.32 -2.891 1 98.75 96 SER A O 1
ATOM 752 N N . HIS A 1 97 ? 4.996 -11.477 -3.227 1 97.69 97 HIS A N 1
ATOM 753 C CA . HIS A 1 97 ? 3.812 -11.242 -4.047 1 97.69 97 HIS A CA 1
ATOM 754 C C . HIS A 1 97 ? 2.654 -10.711 -3.205 1 97.69 97 HIS A C 1
ATOM 756 O O . HIS A 1 97 ? 1.841 -9.922 -3.688 1 97.69 97 HIS A O 1
ATOM 762 N N . GLY A 1 98 ? 2.537 -11.156 -1.979 1 97.25 98 GLY A N 1
ATOM 763 C CA . GLY A 1 98 ? 1.359 -10.93 -1.156 1 97.25 98 GLY A CA 1
ATOM 764 C C . GLY A 1 98 ? 0.292 -11.992 -1.337 1 97.25 98 GLY A C 1
ATOM 765 O O . GLY A 1 98 ? 0.559 -13.062 -1.888 1 97.25 98 GLY A O 1
ATOM 766 N N . HIS A 1 99 ? -0.88 -11.805 -0.733 1 96.75 99 HIS A N 1
ATOM 767 C CA . HIS A 1 99 ? -2.039 -12.68 -0.877 1 96.75 99 HIS A CA 1
ATOM 768 C C . HIS A 1 99 ? -3.195 -11.961 -1.559 1 96.75 99 HIS A C 1
ATOM 770 O O . HIS A 1 99 ? -3.764 -11.023 -0.994 1 96.75 99 HIS A O 1
ATOM 776 N N . THR A 1 100 ? -3.555 -12.414 -2.713 1 95.5 100 THR A N 1
ATOM 777 C CA . THR A 1 100 ? -4.566 -11.734 -3.51 1 95.5 100 THR A CA 1
ATOM 778 C C . THR A 1 100 ? -5.953 -11.914 -2.895 1 95.5 100 THR A C 1
ATOM 780 O O . THR A 1 100 ? -6.383 -13.039 -2.643 1 95.5 100 THR A O 1
ATOM 783 N N . ILE A 1 101 ? -6.629 -10.789 -2.621 1 95.94 101 ILE A N 1
ATOM 784 C CA . ILE A 1 101 ? -8.016 -10.836 -2.162 1 95.94 101 ILE A CA 1
ATOM 785 C C . ILE A 1 101 ? -8.953 -10.508 -3.322 1 95.94 101 ILE A C 1
ATOM 787 O O . ILE A 1 101 ? -9.953 -11.203 -3.533 1 95.94 101 ILE A O 1
ATOM 791 N N . PHE A 1 102 ? -8.602 -9.438 -4.016 1 95.94 102 PHE A N 1
ATOM 792 C CA . PHE A 1 102 ? -9.391 -9.016 -5.168 1 95.94 102 PHE A CA 1
ATOM 793 C C . PHE A 1 102 ? -8.539 -9.008 -6.434 1 95.94 102 PHE A C 1
ATOM 795 O O . PHE A 1 102 ? -7.375 -8.609 -6.398 1 95.94 102 PHE A O 1
ATOM 802 N N . HIS A 1 103 ? -9.094 -9.422 -7.512 1 95 103 HIS A N 1
ATOM 803 C CA . HIS A 1 103 ? -8.484 -9.32 -8.836 1 95 103 HIS A CA 1
ATOM 804 C C . HIS A 1 103 ? -9.547 -9.234 -9.922 1 95 103 HIS A C 1
ATOM 806 O O . HIS A 1 103 ? -10.094 -10.258 -10.344 1 95 103 HIS A O 1
ATOM 812 N N . GLN A 1 104 ? -9.812 -8.07 -10.336 1 94.31 104 GLN A N 1
ATOM 813 C CA . GLN A 1 104 ? -10.75 -7.754 -11.406 1 94.31 104 GLN A CA 1
ATOM 814 C C . GLN A 1 104 ? -10.078 -6.918 -12.492 1 94.31 104 GLN A C 1
ATOM 816 O O . GLN A 1 104 ? -10.266 -5.699 -12.555 1 94.31 104 GLN A O 1
ATOM 821 N N . ALA A 1 105 ? -9.438 -7.605 -13.367 1 91.94 105 ALA A N 1
ATOM 822 C CA . ALA A 1 105 ? -8.578 -6.977 -14.375 1 91.94 105 ALA A CA 1
ATOM 823 C C . ALA A 1 105 ? -9.375 -6.008 -15.242 1 91.94 105 ALA A C 1
ATOM 825 O O . ALA A 1 105 ? -8.875 -4.949 -15.625 1 91.94 105 ALA A O 1
ATOM 826 N N . ASP A 1 106 ? -10.602 -6.363 -15.562 1 90.38 106 ASP A N 1
ATOM 827 C CA . ASP A 1 106 ? -11.438 -5.543 -16.438 1 90.38 106 ASP A CA 1
ATOM 828 C C . ASP A 1 106 ? -11.766 -4.203 -15.781 1 90.38 106 ASP A C 1
ATOM 830 O O . ASP A 1 106 ? -12.039 -3.221 -16.469 1 90.38 106 ASP A O 1
ATOM 834 N N . LYS A 1 107 ? -11.703 -4.137 -14.477 1 93.69 107 LYS A N 1
ATOM 835 C CA . LYS A 1 107 ? -12.023 -2.912 -13.75 1 93.69 107 LYS A CA 1
ATOM 836 C C . LYS A 1 107 ? -10.766 -2.234 -13.234 1 93.69 107 LYS A C 1
ATOM 838 O O . LYS A 1 107 ? -10.836 -1.207 -12.555 1 93.69 107 LYS A O 1
ATOM 843 N N . GLY A 1 108 ? -9.609 -2.883 -13.469 1 95.12 108 GLY A N 1
ATOM 844 C CA . GLY A 1 108 ? -8.352 -2.336 -12.984 1 95.12 108 GLY A CA 1
ATOM 845 C C . GLY A 1 108 ? -8.195 -2.445 -11.477 1 95.12 108 GLY A C 1
ATOM 846 O O . GLY A 1 108 ? -7.508 -1.63 -10.859 1 95.12 108 GLY A O 1
ATOM 847 N N . ILE A 1 109 ? -8.852 -3.434 -10.859 1 96.5 109 ILE A N 1
ATOM 848 C CA . ILE A 1 109 ? -8.867 -3.559 -9.406 1 96.5 109 ILE A CA 1
ATOM 849 C C . ILE A 1 109 ? -8.102 -4.816 -8.992 1 96.5 109 ILE A C 1
ATOM 851 O O . ILE A 1 109 ? -8.414 -5.918 -9.453 1 96.5 109 ILE A O 1
ATOM 855 N N . SER A 1 110 ? -7.137 -4.625 -8.242 1 97.25 110 SER A N 1
ATOM 856 C CA . SER A 1 110 ? -6.445 -5.719 -7.574 1 97.25 110 SER A CA 1
ATOM 857 C C . SER A 1 110 ? -5.984 -5.305 -6.18 1 97.25 110 SER A C 1
ATOM 859 O O . SER A 1 110 ? -5.66 -4.141 -5.945 1 97.25 110 SER A O 1
ATOM 861 N N . PHE A 1 111 ? -6.02 -6.242 -5.32 1 97.81 111 PHE A N 1
ATOM 862 C CA . PHE A 1 111 ? -5.57 -5.988 -3.957 1 97.81 111 PHE A CA 1
ATOM 863 C C . PHE A 1 111 ? -4.953 -7.238 -3.346 1 97.81 111 PHE A C 1
ATOM 865 O O . PHE A 1 111 ? -5.602 -8.289 -3.277 1 97.81 111 PHE A O 1
ATOM 872 N N . GLN A 1 112 ? -3.729 -7.137 -2.979 1 97.75 112 GLN A N 1
ATOM 873 C CA . GLN A 1 112 ? -2.998 -8.164 -2.238 1 97.75 112 GLN A CA 1
ATOM 874 C C . GLN A 1 112 ? -2.76 -7.73 -0.793 1 97.75 112 GLN A C 1
ATOM 876 O O . GLN A 1 112 ? -2.389 -6.582 -0.537 1 97.75 112 GLN A O 1
ATOM 881 N N . LEU A 1 113 ? -2.969 -8.648 0.123 1 97.94 113 LEU A N 1
ATOM 882 C CA . LEU A 1 113 ? -2.531 -8.406 1.493 1 97.94 113 LEU A CA 1
ATOM 883 C C . LEU A 1 113 ? -1.013 -8.297 1.567 1 97.94 113 LEU A C 1
ATOM 885 O O . LEU A 1 113 ? -0.299 -8.945 0.797 1 97.94 113 LEU A O 1
ATOM 889 N N . GLY A 1 114 ? -0.556 -7.527 2.584 1 98.31 114 GLY A N 1
ATOM 890 C CA . GLY A 1 114 ? 0.868 -7.363 2.834 1 98.31 114 GLY A CA 1
ATOM 891 C C . GLY A 1 114 ? 1.33 -5.922 2.74 1 98.31 114 GLY A C 1
ATOM 892 O O . GLY A 1 114 ? 1.774 -5.477 1.681 1 98.31 114 GLY A O 1
ATOM 893 N N . ASP A 1 115 ? 1.222 -5.223 3.775 1 98.44 115 ASP A N 1
ATOM 894 C CA . ASP A 1 115 ? 1.773 -3.875 3.867 1 98.44 115 ASP A CA 1
ATOM 895 C C . ASP A 1 115 ? 3.293 -3.912 4.012 1 98.44 115 ASP A C 1
ATOM 897 O O . ASP A 1 115 ? 3.814 -4.395 5.023 1 98.44 115 ASP A O 1
ATOM 901 N N . GLY A 1 116 ? 3.963 -3.363 3.002 1 98.56 116 GLY A N 1
ATOM 902 C CA . GLY A 1 116 ? 5.41 -3.471 2.955 1 98.56 116 GLY A CA 1
ATOM 903 C C . GLY A 1 116 ? 6.102 -2.758 4.102 1 98.56 116 GLY A C 1
ATOM 904 O O . GLY A 1 116 ? 7.184 -3.166 4.535 1 98.56 116 GLY A O 1
ATOM 905 N N . GLU A 1 117 ? 5.547 -1.659 4.586 1 98.31 117 GLU A N 1
ATOM 906 C CA . GLU A 1 117 ? 6.137 -0.928 5.703 1 98.31 117 GLU A CA 1
ATOM 907 C C . GLU A 1 117 ? 6.07 -1.741 6.992 1 98.31 117 GLU A C 1
ATOM 909 O O . GLU A 1 117 ? 7.023 -1.756 7.773 1 98.31 117 GLU A O 1
ATOM 914 N N . ILE A 1 118 ? 4.953 -2.428 7.23 1 98.38 118 ILE A N 1
ATOM 915 C CA . ILE A 1 118 ? 4.828 -3.277 8.414 1 98.38 118 ILE A CA 1
ATOM 916 C C . ILE A 1 118 ? 5.805 -4.449 8.312 1 98.38 118 ILE A C 1
ATOM 918 O O . ILE A 1 118 ? 6.551 -4.727 9.25 1 98.38 118 ILE A O 1
ATOM 922 N N . ILE A 1 119 ? 5.844 -5.102 7.164 1 98.62 119 ILE A N 1
ATOM 923 C CA . ILE A 1 119 ? 6.672 -6.293 6.98 1 98.62 119 ILE A CA 1
ATOM 924 C C . ILE A 1 119 ? 8.148 -5.918 7.098 1 98.62 119 ILE A C 1
ATOM 926 O O . ILE A 1 119 ? 8.922 -6.613 7.758 1 98.62 119 ILE A O 1
ATOM 930 N N . SER A 1 120 ? 8.555 -4.809 6.523 1 97.56 120 SER A N 1
ATOM 931 C CA . SER A 1 120 ? 9.961 -4.406 6.504 1 97.56 120 SER A CA 1
ATOM 932 C C . SER A 1 120 ? 10.445 -4.039 7.902 1 97.56 120 SER A C 1
ATOM 934 O O . SER A 1 120 ? 11.656 -4.004 8.156 1 97.56 120 SER A O 1
ATOM 936 N N . SER A 1 121 ? 9.531 -3.732 8.836 1 96.69 121 SER A N 1
ATOM 937 C CA . SER A 1 121 ? 9.922 -3.404 10.203 1 96.69 121 SER A CA 1
ATOM 938 C C . SER A 1 121 ? 10.547 -4.605 10.906 1 96.69 121 SER A C 1
ATOM 940 O O . SER A 1 121 ? 11.219 -4.457 11.922 1 96.69 121 SER A O 1
ATOM 942 N N . TYR A 1 122 ? 10.43 -5.828 10.336 1 96.75 122 TYR A N 1
ATOM 943 C CA . TYR A 1 122 ? 10.977 -7.059 10.898 1 96.75 122 TYR A CA 1
ATOM 944 C C . TYR A 1 122 ? 12.305 -7.41 10.25 1 96.75 122 TYR A C 1
ATOM 946 O O . TYR A 1 122 ? 12.961 -8.383 10.633 1 96.75 122 TYR A O 1
ATOM 954 N N . LEU A 1 123 ? 12.727 -6.586 9.25 1 95.94 123 LEU A N 1
ATOM 955 C CA . LEU A 1 123 ? 13.883 -6.918 8.43 1 95.94 123 LEU A CA 1
ATOM 956 C C . LEU A 1 123 ? 14.977 -5.867 8.578 1 95.94 123 LEU A C 1
ATOM 958 O O . LEU A 1 123 ? 14.695 -4.723 8.945 1 95.94 123 LEU A O 1
ATOM 962 N N . ARG A 1 124 ? 16.172 -6.305 8.227 1 92.69 124 ARG A N 1
ATOM 963 C CA . ARG A 1 124 ? 17.297 -5.383 8.195 1 92.69 124 ARG A CA 1
ATOM 964 C C . ARG A 1 124 ? 17.672 -5.027 6.758 1 92.69 124 ARG A C 1
ATOM 966 O O . ARG A 1 124 ? 18.5 -4.145 6.527 1 92.69 124 ARG A O 1
ATOM 973 N N . CYS A 1 125 ? 17.156 -5.676 5.816 1 92.62 125 CYS A N 1
ATOM 974 C CA . CYS A 1 125 ? 17.391 -5.469 4.395 1 92.62 125 CYS A CA 1
ATOM 975 C C . CYS A 1 125 ? 16.156 -4.906 3.709 1 92.62 125 CYS A C 1
ATOM 977 O O . CYS A 1 125 ? 15.07 -4.91 4.285 1 92.62 125 CYS A O 1
ATOM 979 N N . PRO A 1 126 ? 16.312 -4.379 2.479 1 95.5 126 PRO A N 1
ATOM 980 C CA . PRO A 1 126 ? 15.141 -3.859 1.76 1 95.5 126 PRO A CA 1
ATOM 981 C C . PRO A 1 126 ? 14.102 -4.941 1.464 1 95.5 126 PRO A C 1
ATOM 983 O O . PRO A 1 126 ? 14.453 -6.113 1.299 1 95.5 126 PRO A O 1
ATOM 986 N N . PHE A 1 127 ? 12.898 -4.547 1.505 1 97.81 127 PHE A N 1
ATOM 987 C CA . PHE A 1 127 ? 11.758 -5.406 1.194 1 97.81 127 PHE A CA 1
ATOM 988 C C . PHE A 1 127 ? 10.977 -4.859 0.004 1 97.81 127 PHE A C 1
ATOM 990 O O . PHE A 1 127 ? 10.766 -3.65 -0.103 1 97.81 127 PHE A O 1
ATOM 997 N N . VAL A 1 128 ? 10.602 -5.727 -1.006 1 98.38 128 VAL A N 1
ATOM 998 C CA . VAL A 1 128 ? 9.859 -5.305 -2.189 1 98.38 128 VAL A CA 1
ATOM 999 C C . VAL A 1 128 ? 8.531 -6.055 -2.264 1 98.38 128 VAL A C 1
ATOM 1001 O O . VAL A 1 128 ? 8.477 -7.262 -2.016 1 98.38 128 VAL A O 1
ATOM 1004 N N . CYS A 1 129 ? 7.438 -5.332 -2.52 1 98.62 129 CYS A N 1
ATOM 1005 C CA . CYS A 1 129 ? 6.125 -5.938 -2.727 1 98.62 129 CYS A CA 1
ATOM 1006 C C . CYS A 1 129 ? 5.266 -5.078 -3.648 1 98.62 129 CYS A C 1
ATOM 1008 O O . CYS A 1 129 ? 5.781 -4.191 -4.332 1 98.62 129 CYS A O 1
ATOM 1010 N N . ASN A 1 130 ? 4.008 -5.398 -3.818 1 98.19 130 ASN A N 1
ATOM 1011 C CA . ASN A 1 130 ? 3.059 -4.629 -4.613 1 98.19 130 ASN A CA 1
ATOM 1012 C C . ASN A 1 130 ? 3.459 -4.594 -6.086 1 98.19 130 ASN A C 1
ATOM 1014 O O . ASN A 1 130 ? 3.584 -3.52 -6.676 1 98.19 130 ASN A O 1
ATOM 1018 N N . PHE A 1 131 ? 3.535 -5.75 -6.734 1 98.38 131 PHE A N 1
ATOM 1019 C CA . PHE A 1 131 ? 4.039 -5.887 -8.094 1 98.38 131 PHE A CA 1
ATOM 1020 C C . PHE A 1 131 ? 2.916 -5.715 -9.109 1 98.38 131 PHE A C 1
ATOM 1022 O O . PHE A 1 131 ? 3.172 -5.543 -10.305 1 98.38 131 PHE A O 1
ATOM 1029 N N . VAL A 1 132 ? 1.654 -5.676 -8.695 1 98.06 132 VAL A N 1
ATOM 1030 C CA . VAL A 1 132 ? 0.532 -5.934 -9.586 1 98.06 132 VAL A CA 1
ATOM 1031 C C . VAL A 1 132 ? -0.039 -4.613 -10.102 1 98.06 132 VAL A C 1
ATOM 1033 O O . VAL A 1 132 ? -0.272 -4.453 -11.297 1 98.06 132 VAL A O 1
ATOM 1036 N N . THR A 1 133 ? -0.216 -3.598 -9.312 1 97.5 133 THR A N 1
ATOM 1037 C CA . THR A 1 133 ? -1.128 -2.484 -9.555 1 97.5 133 THR A CA 1
ATOM 1038 C C . THR A 1 133 ? -0.55 -1.524 -10.586 1 97.5 133 THR A C 1
ATOM 1040 O O . THR A 1 133 ? -1.297 -0.864 -11.312 1 97.5 133 THR A O 1
ATOM 1043 N N . LYS A 1 134 ? 0.785 -1.432 -10.664 1 97.62 134 LYS A N 1
ATOM 1044 C CA . LYS A 1 134 ? 1.347 -0.561 -11.695 1 97.62 134 LYS A CA 1
ATOM 1045 C C . LYS A 1 134 ? 1.025 -1.083 -13.086 1 97.62 134 LYS A C 1
ATOM 1047 O O . LYS A 1 134 ? 0.682 -0.307 -13.984 1 97.62 134 LYS A O 1
ATOM 1052 N N . ASP A 1 135 ? 1.197 -2.402 -13.281 1 97 135 ASP A N 1
ATOM 1053 C CA . ASP A 1 135 ? 0.835 -3.033 -14.547 1 97 135 ASP A CA 1
ATOM 1054 C C . ASP A 1 135 ? -0.621 -2.744 -14.906 1 97 135 ASP A C 1
ATOM 1056 O O . ASP A 1 135 ? -0.923 -2.373 -16.047 1 97 135 ASP A O 1
ATOM 1060 N N . MET A 1 136 ? -1.45 -2.854 -13.992 1 97.31 136 MET A N 1
ATOM 1061 C CA . MET A 1 136 ? -2.875 -2.648 -14.234 1 97.31 136 MET A CA 1
ATOM 1062 C C . MET A 1 136 ? -3.172 -1.187 -14.547 1 97.31 136 MET A C 1
ATOM 1064 O O . MET A 1 136 ? -4.027 -0.888 -15.383 1 97.31 136 MET A O 1
ATOM 1068 N N . ALA A 1 137 ? -2.469 -0.3 -13.828 1 96.81 137 ALA A N 1
ATOM 1069 C CA . ALA A 1 137 ? -2.627 1.127 -14.094 1 96.81 137 ALA A CA 1
ATOM 1070 C C . ALA A 1 137 ? -2.248 1.461 -15.539 1 96.81 137 ALA A C 1
ATOM 1072 O O . ALA A 1 137 ? -2.729 2.449 -16.094 1 96.81 137 ALA A O 1
ATOM 1073 N N . LEU A 1 138 ? -1.461 0.636 -16.125 1 96.38 138 LEU A N 1
ATOM 1074 C CA . LEU A 1 138 ? -0.99 0.864 -17.484 1 96.38 138 LEU A CA 1
ATOM 1075 C C . LEU A 1 138 ? -1.752 -0.009 -18.484 1 96.38 138 LEU A C 1
ATOM 1077 O O . LEU A 1 138 ? -1.302 -0.21 -19.609 1 96.38 138 LEU A O 1
ATOM 1081 N N . GLY A 1 139 ? -2.787 -0.592 -18.016 1 95.94 139 GLY A N 1
ATOM 1082 C CA . GLY A 1 139 ? -3.703 -1.286 -18.906 1 95.94 139 GLY A CA 1
ATOM 1083 C C . GLY A 1 139 ? -3.463 -2.783 -18.953 1 95.94 139 GLY A C 1
ATOM 1084 O O . GLY A 1 139 ? -4.09 -3.488 -19.75 1 95.94 139 GLY A O 1
ATOM 1085 N N . GLY A 1 140 ? -2.574 -3.307 -18.172 1 96.38 140 GLY A N 1
ATOM 1086 C CA . GLY A 1 140 ? -2.297 -4.734 -18.141 1 96.38 140 GLY A CA 1
ATOM 1087 C C . GLY A 1 140 ? -3.285 -5.52 -17.297 1 96.38 140 GLY A C 1
ATOM 1088 O O . GLY A 1 140 ? -4.113 -4.938 -16.609 1 96.38 140 GLY A O 1
ATOM 1089 N N . GLN A 1 141 ? -3.055 -6.879 -17.328 1 95.12 141 GLN A N 1
ATOM 1090 C CA . GLN A 1 141 ? -3.916 -7.793 -16.578 1 95.12 141 GLN A CA 1
ATOM 1091 C C . GLN A 1 141 ? -3.447 -7.934 -15.133 1 95.12 141 GLN A C 1
ATOM 1093 O O . GLN A 1 141 ? -4.199 -8.398 -14.273 1 95.12 141 GLN A O 1
ATOM 1098 N N . GLY A 1 142 ? -2.217 -7.562 -14.812 1 95.56 142 GLY A N 1
ATOM 1099 C CA . GLY A 1 142 ? -1.653 -7.77 -13.484 1 95.56 142 GLY A CA 1
ATOM 1100 C C . GLY A 1 142 ? -1.329 -9.227 -13.195 1 95.56 142 GLY A C 1
ATOM 1101 O O . GLY A 1 142 ? -0.976 -9.57 -12.07 1 95.56 142 GLY A O 1
ATOM 1102 N N . ALA A 1 143 ? -1.495 -10.125 -14.117 1 91.88 143 ALA A N 1
ATOM 1103 C CA . ALA A 1 143 ? -1.26 -11.562 -14.008 1 91.88 143 ALA A CA 1
ATOM 1104 C C . ALA A 1 143 ? -1.163 -12.211 -15.383 1 91.88 143 ALA A C 1
ATOM 1106 O O . ALA A 1 143 ? -1.685 -11.68 -16.375 1 91.88 143 ALA A O 1
ATOM 1107 N N . PRO A 1 144 ? -0.476 -13.328 -15.406 1 93.19 144 PRO A N 1
ATOM 1108 C CA . PRO A 1 144 ? 0.395 -13.891 -14.375 1 93.19 144 PRO A CA 1
ATOM 1109 C C . PRO A 1 144 ? 1.762 -13.211 -14.32 1 93.19 144 PRO A C 1
ATOM 1111 O O . PRO A 1 144 ? 2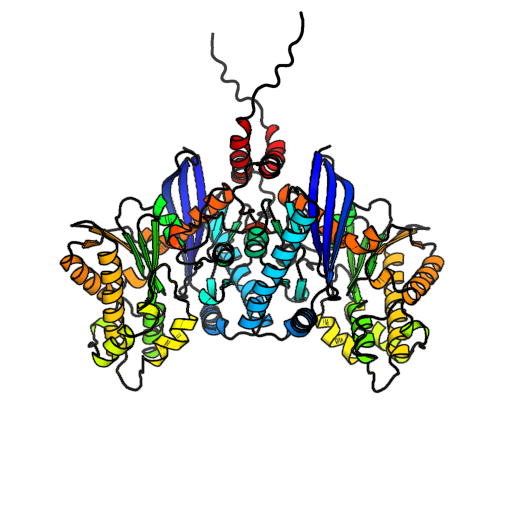.41 -13.039 -15.352 1 93.19 144 PRO A O 1
ATOM 1114 N N . LEU A 1 145 ? 2.211 -12.93 -13.148 1 94.31 145 LEU A N 1
ATOM 1115 C CA . LEU A 1 145 ? 3.492 -12.242 -13.031 1 94.31 145 LEU A CA 1
ATOM 1116 C C . LEU A 1 145 ? 4.641 -13.242 -12.953 1 94.31 145 LEU A C 1
ATOM 1118 O O . LEU A 1 145 ? 5.797 -12.891 -13.188 1 94.31 145 LEU A O 1
ATOM 1122 N N . VAL A 1 146 ? 4.34 -14.461 -12.641 1 93.44 146 VAL A N 1
ATOM 1123 C CA . VAL A 1 146 ? 5.375 -15.484 -12.516 1 93.44 146 VAL A CA 1
ATOM 1124 C C . VAL A 1 146 ? 6.074 -15.672 -13.867 1 93.44 146 VAL A C 1
ATOM 1126 O O . VAL A 1 146 ? 7.281 -15.914 -13.914 1 93.44 146 VAL A O 1
ATOM 1129 N N . SER A 1 147 ? 5.359 -15.5 -14.977 1 92.94 147 SER A N 1
ATOM 1130 C CA . SER A 1 147 ? 5.918 -15.664 -16.312 1 92.94 147 SER A CA 1
ATOM 1131 C C . SER A 1 147 ? 7.004 -14.633 -16.594 1 92.94 147 SER A C 1
ATOM 1133 O O . SER A 1 147 ? 7.93 -14.883 -17.359 1 92.94 147 SER A O 1
ATOM 1135 N N . CYS A 1 148 ? 6.945 -13.539 -15.922 1 93.56 148 CYS A N 1
ATOM 1136 C CA . CYS A 1 148 ? 7.902 -12.461 -16.125 1 93.56 148 CYS A CA 1
ATOM 1137 C C . CYS A 1 148 ? 9.281 -12.844 -15.594 1 93.56 148 CYS A C 1
ATOM 1139 O O . CYS A 1 148 ? 10.297 -12.344 -16.094 1 93.56 148 CYS A O 1
ATOM 1141 N N . GLY A 1 149 ? 9.336 -13.695 -14.633 1 94.38 149 GLY A N 1
ATOM 1142 C CA . GLY A 1 149 ? 10.609 -14.172 -14.117 1 94.38 149 GLY A CA 1
ATOM 1143 C C . GLY A 1 149 ? 11.086 -15.438 -14.789 1 94.38 149 GLY A C 1
ATOM 1144 O O . GLY A 1 149 ? 12.289 -15.688 -14.875 1 94.38 149 GLY A O 1
ATOM 1145 N N . GLU A 1 150 ? 10.141 -16.234 -15.297 1 92.56 150 GLU A N 1
ATOM 1146 C CA . GLU A 1 150 ? 10.438 -17.516 -15.922 1 92.56 150 GLU A CA 1
ATOM 1147 C C . GLU A 1 150 ? 11.305 -17.344 -17.172 1 92.56 150 GLU A C 1
ATOM 1149 O O . GLU A 1 150 ? 12.148 -18.188 -17.469 1 92.56 150 GLU A O 1
ATOM 1154 N N . LYS A 1 151 ? 11.141 -16.234 -17.75 1 87.69 151 LYS A N 1
ATOM 1155 C CA . LYS A 1 151 ? 11.883 -15.945 -18.984 1 87.69 151 LYS A CA 1
ATOM 1156 C C . LYS A 1 151 ? 13.383 -15.844 -18.719 1 87.69 151 LYS A C 1
ATOM 1158 O O . LYS A 1 151 ? 14.195 -16.031 -19.625 1 87.69 151 LYS A O 1
ATOM 1163 N N . PHE A 1 152 ? 13.703 -15.609 -17.5 1 91.69 152 PHE A N 1
ATOM 1164 C CA . PHE A 1 152 ? 15.102 -15.422 -17.141 1 91.69 152 PHE A CA 1
ATOM 1165 C C . PHE A 1 152 ? 15.641 -16.656 -16.422 1 91.69 152 PHE A C 1
ATOM 1167 O O . PHE A 1 152 ? 16.781 -17.078 -16.656 1 91.69 152 PHE A O 1
ATOM 1174 N N . LEU A 1 153 ? 14.805 -17.297 -15.625 1 92.44 153 LEU A N 1
ATOM 1175 C CA . LEU A 1 153 ? 15.305 -18.281 -14.68 1 92.44 153 LEU A CA 1
ATOM 1176 C C . LEU A 1 153 ? 15.055 -19.703 -15.203 1 92.44 153 LEU A C 1
ATOM 1178 O O . LEU A 1 153 ? 15.68 -20.656 -14.734 1 92.44 153 LEU A O 1
ATOM 1182 N N . PHE A 1 154 ? 14.195 -19.922 -16.141 1 90.56 154 PHE A N 1
ATOM 1183 C CA . PHE A 1 154 ? 13.812 -21.25 -16.594 1 90.56 154 PHE A CA 1
ATOM 1184 C C . PHE A 1 154 ? 13.852 -21.344 -18.109 1 90.56 154 PHE A C 1
ATOM 1186 O O . PHE A 1 154 ? 12.891 -21.781 -18.734 1 90.56 154 PHE A O 1
ATOM 1193 N N . LEU A 1 155 ? 14.953 -21.141 -18.656 1 84.38 155 LEU A N 1
ATOM 1194 C CA . LEU A 1 155 ? 15.141 -21.031 -20.094 1 84.38 155 LEU A CA 1
ATOM 1195 C C . LEU A 1 155 ? 15.273 -22.422 -20.734 1 84.38 155 LEU A C 1
ATOM 1197 O O . LEU A 1 155 ? 15.141 -22.562 -21.938 1 84.38 155 LEU A O 1
ATOM 1201 N N . GLN A 1 156 ? 15.406 -23.422 -19.984 1 84.25 156 GLN A N 1
ATOM 1202 C CA . GLN A 1 156 ? 15.711 -24.75 -20.5 1 84.25 156 GLN A CA 1
ATOM 1203 C C . GLN A 1 156 ? 14.453 -25.453 -21 1 84.25 156 GLN A C 1
ATOM 1205 O O . GLN A 1 156 ? 14.539 -26.453 -21.734 1 84.25 156 GLN A O 1
ATOM 1210 N N . THR A 1 157 ? 13.305 -25 -20.609 1 89.44 157 THR A N 1
ATOM 1211 C CA . THR A 1 157 ? 12.047 -25.609 -21.047 1 89.44 157 THR A CA 1
ATOM 1212 C C . THR A 1 157 ? 11.328 -24.688 -22.031 1 89.44 157 THR A C 1
ATOM 1214 O O . THR A 1 157 ? 11.508 -23.469 -22 1 89.44 157 THR A O 1
ATOM 1217 N N . ASP A 1 158 ? 10.539 -25.344 -22.906 1 91 158 ASP A N 1
ATOM 1218 C CA . ASP A 1 158 ? 9.797 -24.547 -23.875 1 91 158 ASP A CA 1
ATOM 1219 C C . ASP A 1 158 ? 8.68 -23.75 -23.203 1 91 158 ASP A C 1
ATOM 1221 O O . ASP A 1 158 ? 8.398 -22.625 -23.594 1 91 158 ASP A O 1
ATOM 1225 N N . LEU A 1 159 ? 8.016 -24.406 -22.219 1 93.56 159 LEU A N 1
ATOM 1226 C CA . LEU A 1 159 ? 6.922 -23.766 -21.5 1 93.56 159 LEU A CA 1
ATOM 1227 C C . LEU A 1 159 ? 6.961 -24.109 -20.016 1 93.56 159 LEU A C 1
ATOM 1229 O O . LEU A 1 159 ? 7.492 -25.156 -19.641 1 93.56 159 LEU A O 1
ATOM 1233 N N . CYS A 1 160 ? 6.492 -23.156 -19.281 1 94.94 160 CYS A N 1
ATOM 1234 C CA . CYS A 1 160 ? 6.234 -23.406 -17.859 1 94.94 160 CYS A CA 1
ATOM 1235 C C . CYS A 1 160 ? 4.738 -23.438 -17.578 1 94.94 160 CYS A C 1
ATOM 1237 O O . CYS A 1 160 ? 3.996 -22.562 -18.047 1 94.94 160 CYS A O 1
ATOM 1239 N N . LEU A 1 161 ? 4.344 -24.484 -16.906 1 95.81 161 LEU A N 1
ATOM 1240 C CA . LEU A 1 161 ? 2.955 -24.641 -16.484 1 95.81 161 LEU A CA 1
ATOM 1241 C C . LEU A 1 161 ? 2.855 -24.641 -14.961 1 95.81 161 LEU A C 1
ATOM 1243 O O . LEU A 1 161 ? 3.477 -25.484 -14.305 1 95.81 161 LEU A O 1
ATOM 1247 N N . SER A 1 162 ? 2.088 -23.672 -14.422 1 94.31 162 SER A N 1
ATOM 1248 C CA . SER A 1 162 ? 1.858 -23.625 -12.984 1 94.31 162 SER A CA 1
ATOM 1249 C C . SER A 1 162 ? 0.44 -24.062 -12.633 1 94.31 162 SER A C 1
ATOM 1251 O O . SER A 1 162 ? -0.531 -23.422 -13.039 1 94.31 162 SER A O 1
ATOM 1253 N N . LEU A 1 163 ? 0.387 -25.125 -11.859 1 95.75 163 LEU A N 1
ATOM 1254 C CA . LEU A 1 163 ? -0.911 -25.625 -11.414 1 95.75 163 LEU A CA 1
ATOM 1255 C C . LEU A 1 163 ? -1.212 -25.172 -9.992 1 95.75 163 LEU A C 1
ATOM 1257 O O . LEU A 1 163 ? -1.32 -26 -9.086 1 95.75 163 LEU A O 1
ATOM 1261 N N . GLY A 1 164 ? -1.422 -23.875 -9.789 1 92.69 164 GLY A N 1
ATOM 1262 C CA . GLY A 1 164 ? -1.847 -23.312 -8.516 1 92.69 164 GLY A CA 1
ATOM 1263 C C . GLY A 1 164 ? -3.355 -23.281 -8.352 1 92.69 164 GLY A C 1
ATOM 1264 O O . GLY A 1 164 ? -4.055 -24.203 -8.789 1 92.69 164 GLY A O 1
ATOM 1265 N N . GLY A 1 165 ? -3.797 -22.266 -7.562 1 92.44 165 GLY A N 1
ATOM 1266 C CA . GLY A 1 165 ? -5.242 -22.094 -7.547 1 92.44 165 GLY A CA 1
ATOM 1267 C C . GLY A 1 165 ? -5.836 -21.906 -8.93 1 92.44 165 GLY A C 1
ATOM 1268 O O . GLY A 1 165 ? -6.883 -22.469 -9.242 1 92.44 165 GLY A O 1
ATOM 1269 N N . ILE A 1 166 ? -5.133 -21.141 -9.633 1 93.56 166 ILE A N 1
ATOM 1270 C CA . ILE A 1 166 ? -5.395 -20.922 -11.055 1 93.56 166 ILE A CA 1
ATOM 1271 C C . ILE A 1 166 ? -4.207 -21.406 -11.875 1 93.56 166 ILE A C 1
ATOM 1273 O O . ILE A 1 166 ? -3.053 -21.156 -11.531 1 93.56 166 ILE A O 1
ATOM 1277 N N . ALA A 1 167 ? -4.492 -22.172 -12.883 1 95.56 167 ALA A N 1
ATOM 1278 C CA . ALA A 1 167 ? -3.42 -22.641 -13.75 1 95.56 167 ALA A CA 1
ATOM 1279 C C . ALA A 1 167 ? -3 -21.562 -14.742 1 95.56 167 ALA A C 1
ATOM 1281 O O . ALA A 1 167 ? -3.848 -20.875 -15.312 1 95.56 167 ALA A O 1
ATOM 1282 N N . ASN A 1 168 ? -1.736 -21.406 -14.883 1 93.5 168 ASN A N 1
ATOM 1283 C CA . ASN A 1 168 ? -1.228 -20.469 -15.867 1 93.5 168 ASN A CA 1
ATOM 1284 C C . ASN A 1 168 ? -0.046 -21.047 -16.641 1 93.5 168 ASN A C 1
ATOM 1286 O O . ASN A 1 168 ? 0.573 -22.016 -16.203 1 93.5 168 ASN A O 1
ATOM 1290 N N . VAL A 1 169 ? 0.178 -20.5 -17.859 1 92.69 169 VAL A N 1
ATOM 1291 C CA . VAL A 1 169 ? 1.274 -20.906 -18.734 1 92.69 169 VAL A CA 1
ATOM 1292 C C . VAL A 1 169 ? 2.176 -19.719 -19.031 1 92.69 169 VAL A C 1
ATOM 1294 O O . VAL A 1 169 ? 1.692 -18.594 -19.219 1 92.69 169 VAL A O 1
ATOM 1297 N N . GLY A 1 170 ? 3.447 -19.969 -18.938 1 90.19 170 GLY A N 1
ATOM 1298 C CA . G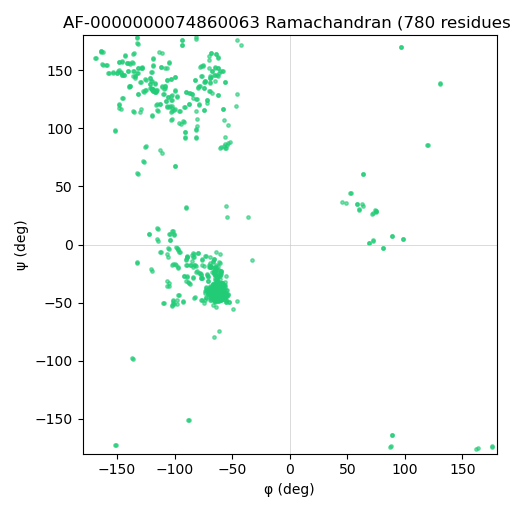LY A 1 170 ? 4.453 -19 -19.359 1 90.19 170 GLY A CA 1
ATOM 1299 C C . GLY A 1 170 ? 5.297 -19.484 -20.516 1 90.19 170 GLY A C 1
ATOM 1300 O O . GLY A 1 170 ? 5.781 -20.609 -20.516 1 90.19 170 GLY A O 1
ATOM 1301 N N . CYS A 1 171 ? 5.445 -18.594 -21.578 1 82.81 171 CYS A N 1
ATOM 1302 C CA . CYS A 1 171 ? 6.145 -18.938 -22.828 1 82.81 171 CYS A CA 1
ATOM 1303 C C . CYS A 1 171 ? 7.449 -18.172 -22.938 1 82.81 171 CYS A C 1
ATOM 1305 O O . CYS A 1 171 ? 7.574 -17.281 -23.797 1 82.81 171 CYS A O 1
ATOM 1307 N N . LYS A 1 172 ? 8.508 -18.578 -22.25 1 67.81 172 LYS A N 1
ATOM 1308 C CA . LYS A 1 172 ? 9.859 -18.047 -22.312 1 67.81 172 LYS A CA 1
ATOM 1309 C C . LYS A 1 172 ? 9.859 -16.516 -22.203 1 67.81 172 LYS A C 1
ATOM 1311 O O . LYS A 1 172 ? 10.547 -15.844 -22.969 1 67.81 172 LYS A O 1
ATOM 1316 N N . GLY A 1 173 ? 8.922 -15.977 -21.375 1 62.31 173 GLY A N 1
ATOM 1317 C CA . GLY A 1 173 ? 8.906 -14.555 -21.047 1 62.31 173 GLY A CA 1
ATOM 1318 C C . GLY A 1 173 ? 8.266 -13.703 -22.125 1 62.31 173 GLY A C 1
ATOM 1319 O O . GLY A 1 173 ? 8.117 -12.492 -21.969 1 62.31 173 GLY A O 1
ATOM 1320 N N . ASP A 1 174 ? 7.898 -14.336 -23.172 1 73.81 174 ASP A N 1
ATOM 1321 C CA . ASP A 1 174 ? 7.289 -13.555 -24.25 1 73.81 174 ASP A CA 1
ATOM 1322 C C . ASP A 1 174 ? 5.777 -13.445 -24.047 1 73.81 174 ASP A C 1
ATOM 1324 O O . ASP A 1 174 ? 5.18 -12.414 -24.359 1 73.81 174 ASP A O 1
ATOM 1328 N N . LYS A 1 175 ? 5.27 -14.469 -23.484 1 86.69 175 LYS A N 1
ATOM 1329 C CA . LYS A 1 175 ? 3.824 -14.508 -23.281 1 86.69 175 LYS A CA 1
ATOM 1330 C C . LYS A 1 175 ? 3.457 -15.297 -22.031 1 86.69 175 LYS A C 1
ATOM 1332 O O . LYS A 1 175 ? 4.207 -16.172 -21.609 1 86.69 175 LYS A O 1
ATOM 1337 N N . GLY A 1 176 ? 2.383 -14.938 -21.391 1 89.94 176 GLY A N 1
ATOM 1338 C CA . GLY A 1 176 ? 1.781 -15.664 -20.297 1 89.94 176 GLY A CA 1
ATOM 1339 C C . GLY A 1 176 ? 0.304 -15.367 -20.109 1 89.94 176 GLY A C 1
ATOM 1340 O O . GLY A 1 176 ? -0.167 -14.289 -20.484 1 89.94 176 GLY A O 1
ATOM 1341 N N . PHE A 1 177 ? -0.394 -16.344 -19.672 1 91.75 177 PHE A N 1
ATOM 1342 C CA . PHE A 1 177 ? -1.818 -16.125 -19.453 1 91.75 177 PHE A CA 1
ATOM 1343 C C . PHE A 1 177 ? -2.385 -17.156 -18.484 1 91.75 177 PHE A C 1
ATOM 1345 O O . PHE A 1 177 ? -1.829 -18.25 -18.344 1 91.75 177 PHE A O 1
ATOM 1352 N N . ASP A 1 178 ? -3.424 -16.797 -17.828 1 93.56 178 ASP A N 1
ATOM 1353 C CA . ASP A 1 178 ? -4.188 -17.766 -17.047 1 93.56 178 ASP A CA 1
ATOM 1354 C C . ASP A 1 178 ? -5 -18.688 -17.953 1 93.56 178 ASP A C 1
ATOM 1356 O O . ASP A 1 178 ? -5.57 -18.25 -18.953 1 93.56 178 ASP A O 1
ATOM 1360 N N . VAL A 1 179 ? -5.031 -19.938 -17.594 1 95.31 179 VAL A N 1
ATOM 1361 C CA . VAL A 1 179 ? -5.652 -20.938 -18.453 1 95.31 179 VAL A CA 1
ATOM 1362 C C . VAL A 1 179 ? -7.039 -21.297 -17.922 1 95.31 179 VAL A C 1
ATOM 1364 O O . VAL A 1 179 ? -8.023 -21.266 -18.656 1 95.31 179 VAL A O 1
ATOM 1367 N N . CYS A 1 180 ? -7.094 -21.656 -16.656 1 96.62 180 CYS A N 1
ATOM 1368 C CA . CYS A 1 180 ? -8.344 -22.078 -16.031 1 96.62 180 CYS A CA 1
ATOM 1369 C C . CYS A 1 180 ? -8.203 -22.172 -14.523 1 96.62 180 CYS A C 1
ATOM 1371 O O . CYS A 1 180 ? -7.086 -22.188 -14 1 96.62 180 CYS A O 1
ATOM 1373 N N . PRO A 1 181 ? -9.383 -22.156 -13.797 1 96.25 181 PRO A N 1
ATOM 1374 C CA . PRO A 1 181 ? -9.289 -22.516 -12.375 1 96.25 181 PRO A CA 1
ATOM 1375 C C . PRO A 1 181 ? -8.719 -23.906 -12.148 1 96.25 181 PRO A C 1
ATOM 1377 O O . PRO A 1 181 ? -8.883 -24.797 -13 1 96.25 181 PRO A O 1
ATOM 1380 N N . CYS A 1 182 ? -8.07 -24.109 -11.094 1 96.62 182 CYS A N 1
ATOM 1381 C CA . CYS A 1 182 ? -7.418 -25.391 -10.812 1 96.62 182 CYS A CA 1
ATOM 1382 C C . CYS A 1 182 ? -7.637 -25.812 -9.367 1 96.62 182 CYS A C 1
ATOM 1384 O O . CYS A 1 182 ? -8.719 -26.266 -9.008 1 96.62 182 CYS A O 1
ATOM 1386 N N . ASN A 1 183 ? -6.66 -25.562 -8.461 1 94.88 183 ASN A N 1
ATOM 1387 C CA . ASN A 1 183 ? -6.766 -26.078 -7.102 1 94.88 183 ASN A CA 1
ATOM 1388 C C . ASN A 1 183 ? -7.832 -25.344 -6.301 1 94.88 183 ASN A C 1
ATOM 1390 O O . ASN A 1 183 ? -8.359 -25.875 -5.324 1 94.88 183 ASN A O 1
ATOM 1394 N N . THR A 1 184 ? -8.109 -24.125 -6.66 1 93 184 THR A N 1
ATOM 1395 C CA . THR A 1 184 ? -9.164 -23.391 -5.973 1 93 184 THR A CA 1
ATOM 1396 C C . THR A 1 184 ? -10.477 -24.172 -6.004 1 93 184 THR A C 1
ATOM 1398 O O . THR A 1 184 ? -11.195 -24.234 -5.008 1 93 184 THR A O 1
ATOM 1401 N N . VAL A 1 185 ? -10.797 -24.812 -7.078 1 96.12 185 VAL A N 1
ATOM 1402 C CA . VAL A 1 185 ? -12.039 -25.562 -7.254 1 96.12 185 VAL A CA 1
ATOM 1403 C C . VAL A 1 185 ? -11.891 -26.953 -6.641 1 96.12 185 VAL A C 1
ATOM 1405 O O . VAL A 1 185 ? -12.773 -27.406 -5.91 1 96.12 185 VAL A O 1
ATOM 1408 N N . LEU A 1 186 ? -10.75 -27.625 -6.926 1 97.19 186 LEU A N 1
ATOM 1409 C CA . LEU A 1 186 ? -10.531 -28.969 -6.418 1 97.19 186 LEU A CA 1
ATOM 1410 C C . LEU A 1 186 ? -10.555 -28.984 -4.891 1 97.19 186 LEU A C 1
ATOM 1412 O O . LEU A 1 186 ? -11.148 -29.875 -4.285 1 97.19 186 LEU A O 1
ATOM 1416 N N . ASN A 1 187 ? -9.906 -28 -4.297 1 93.88 187 ASN A N 1
ATOM 1417 C CA . ASN A 1 187 ? -9.867 -27.922 -2.842 1 93.88 187 ASN A CA 1
ATOM 1418 C C . ASN A 1 187 ? -11.25 -27.656 -2.254 1 93.88 187 ASN A C 1
ATOM 1420 O O . ASN A 1 187 ? -11.594 -28.203 -1.206 1 93.88 187 ASN A O 1
ATOM 1424 N N . HIS A 1 188 ? -12 -26.812 -2.906 1 92.94 188 HIS A N 1
ATOM 1425 C CA . HIS A 1 188 ? -13.359 -26.531 -2.477 1 92.94 188 HIS A CA 1
ATOM 1426 C C . HIS A 1 188 ? -14.195 -27.812 -2.445 1 92.94 188 HIS A C 1
ATOM 1428 O O . HIS A 1 188 ? -14.891 -28.078 -1.463 1 92.94 188 HIS A O 1
ATOM 1434 N N . LEU A 1 189 ? -14.141 -28.625 -3.473 1 97 189 LEU A N 1
ATOM 1435 C CA . LEU A 1 189 ? -14.906 -29.859 -3.572 1 97 189 LEU A CA 1
ATOM 1436 C C . LEU A 1 189 ? -14.438 -30.875 -2.535 1 97 189 LEU A C 1
ATOM 1438 O O . LEU A 1 189 ? -15.25 -31.594 -1.948 1 97 189 LEU A O 1
ATOM 1442 N N . ALA A 1 190 ? -13.125 -30.938 -2.348 1 95.94 190 ALA A N 1
ATOM 1443 C CA . ALA A 1 190 ? -12.586 -31.844 -1.332 1 95.94 190 ALA A CA 1
ATOM 1444 C C . ALA A 1 190 ? -13.141 -31.5 0.049 1 95.94 190 ALA A C 1
ATOM 1446 O O . ALA A 1 190 ? -13.516 -32.406 0.81 1 95.94 190 ALA A O 1
ATOM 1447 N N . LYS A 1 191 ? -13.195 -30.219 0.31 1 92.06 191 LYS A N 1
ATOM 1448 C CA . LYS A 1 191 ? -13.711 -29.766 1.598 1 92.06 191 LYS A CA 1
ATOM 1449 C C . LYS A 1 191 ? -15.188 -30.109 1.749 1 92.06 191 LYS A C 1
ATOM 1451 O O . LYS A 1 191 ? -15.648 -30.422 2.85 1 92.06 191 LYS A O 1
ATOM 1456 N N . LEU A 1 192 ? -15.961 -30.016 0.708 1 94.31 192 LEU A N 1
ATOM 1457 C CA . LEU A 1 192 ? -17.375 -30.391 0.733 1 94.31 192 LEU A CA 1
ATOM 1458 C C . LEU A 1 192 ? -17.547 -31.875 1.009 1 94.31 192 LEU A C 1
ATOM 1460 O O . LEU A 1 192 ? -18.516 -32.281 1.644 1 94.31 192 LEU A O 1
ATOM 1464 N N . HIS A 1 193 ? -16.609 -32.625 0.526 1 95.56 193 HIS A N 1
ATOM 1465 C CA . HIS A 1 193 ? -16.641 -34.062 0.749 1 95.56 193 HIS A CA 1
ATOM 1466 C C . HIS A 1 193 ? -16.375 -34.406 2.213 1 95.56 193 HIS A C 1
ATOM 1468 O O . HIS A 1 193 ? -17.047 -35.281 2.789 1 95.56 193 HIS A O 1
ATOM 1474 N N . ASP A 1 194 ? -15.367 -33.781 2.75 1 94.31 194 ASP A N 1
ATOM 1475 C CA . ASP A 1 194 ? -14.93 -33.938 4.133 1 94.31 194 ASP A CA 1
ATOM 1476 C C . ASP A 1 194 ? -14.336 -32.625 4.668 1 94.31 194 ASP A C 1
ATOM 1478 O O . ASP A 1 194 ? -13.273 -32.188 4.219 1 94.31 194 ASP A O 1
ATOM 1482 N N . PRO A 1 195 ? -14.938 -32.062 5.676 1 88.69 195 PRO A N 1
ATOM 1483 C CA . PRO A 1 195 ? -14.492 -30.781 6.191 1 88.69 195 PRO A CA 1
ATOM 1484 C C . PRO A 1 195 ? -13.055 -30.812 6.707 1 88.69 195 PRO A C 1
ATOM 1486 O O . PRO A 1 195 ? -12.422 -29.75 6.84 1 88.69 195 PRO A O 1
ATOM 1489 N N . ASP A 1 196 ? -12.516 -31.938 6.926 1 88.69 196 ASP A N 1
ATOM 1490 C CA . ASP A 1 196 ? -11.156 -32.062 7.445 1 88.69 196 ASP A CA 1
ATOM 1491 C C . ASP A 1 196 ? -10.141 -32.125 6.312 1 88.69 196 ASP A C 1
ATOM 1493 O O . ASP A 1 196 ? -8.938 -31.984 6.539 1 88.69 196 ASP A O 1
ATOM 1497 N N . LEU A 1 197 ? -10.688 -32.344 5.105 1 89.75 197 LEU A N 1
ATOM 1498 C CA . LEU A 1 197 ? -9.797 -32.375 3.951 1 89.75 197 LEU A CA 1
ATOM 1499 C C . LEU A 1 197 ? -9.57 -30.984 3.387 1 89.75 197 LEU A C 1
ATOM 1501 O O . LEU A 1 197 ? -10.531 -30.25 3.133 1 89.75 197 LEU A O 1
ATOM 1505 N N . THR A 1 198 ? -8.289 -30.672 3.182 1 87.81 198 THR A N 1
ATOM 1506 C CA . THR A 1 198 ? -7.969 -29.375 2.617 1 87.81 198 THR A CA 1
ATOM 1507 C C . THR A 1 198 ? -7.762 -29.469 1.109 1 87.81 198 THR A C 1
ATOM 1509 O O . THR A 1 198 ? -7.805 -28.469 0.404 1 87.81 198 THR A O 1
ATOM 1512 N N . TYR A 1 199 ? -7.492 -30.656 0.636 1 92.5 199 TYR A N 1
ATOM 1513 C CA . TYR A 1 199 ? -7.336 -30.922 -0.79 1 92.5 199 TYR A CA 1
ATOM 1514 C C . TYR A 1 199 ? -7.465 -32.406 -1.088 1 92.5 199 TYR A C 1
ATOM 1516 O O . TYR A 1 199 ? -7.512 -33.219 -0.169 1 92.5 199 TYR A O 1
ATOM 1524 N N . ASP A 1 200 ? -7.629 -32.781 -2.336 1 96.06 200 ASP A N 1
ATOM 1525 C CA . ASP A 1 200 ? -7.691 -34.156 -2.785 1 96.06 200 ASP A CA 1
ATOM 1526 C C . ASP A 1 200 ? -6.293 -34.75 -2.93 1 96.06 200 ASP A C 1
ATOM 1528 O O . ASP A 1 200 ? -5.73 -34.781 -4.027 1 96.06 200 ASP A O 1
ATOM 1532 N N . LYS A 1 201 ? -5.879 -35.344 -1.846 1 94.31 201 LYS A N 1
ATOM 1533 C CA . LYS A 1 201 ? -4.508 -35.844 -1.787 1 94.31 201 LYS A CA 1
ATOM 1534 C C . LYS A 1 201 ? -4.234 -36.844 -2.914 1 94.31 201 LYS A C 1
ATOM 1536 O O . LYS A 1 201 ? -4.891 -37.906 -3.002 1 94.31 201 LYS A O 1
ATOM 1541 N N . GLY A 1 202 ? -3.305 -36.406 -3.738 1 95.81 202 GLY A N 1
ATOM 1542 C CA . GLY A 1 202 ? -2.916 -37.281 -4.844 1 95.81 202 GLY A CA 1
ATOM 1543 C C . GLY A 1 202 ? -4.008 -37.438 -5.887 1 95.81 202 GLY A C 1
ATOM 1544 O O . GLY A 1 202 ? -3.867 -38.219 -6.82 1 95.81 202 GLY A O 1
ATOM 1545 N N . GLY A 1 203 ? -5.098 -36.781 -5.688 1 97.88 203 GLY A N 1
ATOM 1546 C CA . GLY A 1 203 ? -6.219 -36.938 -6.598 1 97.88 203 GLY A CA 1
ATOM 1547 C C . GLY A 1 203 ? -6.945 -38.281 -6.418 1 97.88 203 GLY A C 1
ATOM 1548 O O . GLY A 1 203 ? -7.508 -38.812 -7.375 1 97.88 203 GLY A O 1
ATOM 1549 N N . GLN A 1 204 ? -6.926 -38.781 -5.289 1 97.88 204 GLN A N 1
ATOM 1550 C CA . GLN A 1 204 ? -7.488 -40.094 -5.016 1 97.88 204 GLN A CA 1
ATOM 1551 C C . GLN A 1 204 ? -9.008 -40.094 -5.152 1 97.88 204 GLN A C 1
ATOM 1553 O O . GLN A 1 204 ? -9.594 -41.031 -5.672 1 97.88 204 GLN A O 1
ATOM 1558 N N . LEU A 1 205 ? -9.633 -39.062 -4.625 1 98.12 205 LEU A N 1
ATOM 1559 C CA . LEU A 1 205 ? -11.078 -38.938 -4.762 1 98.12 205 LEU A CA 1
ATOM 1560 C C . LEU A 1 205 ? -11.477 -38.812 -6.227 1 98.12 205 LEU A C 1
ATOM 1562 O O . LEU A 1 205 ? -12.414 -39.469 -6.684 1 98.12 205 LEU A O 1
ATOM 1566 N N . ALA A 1 206 ? -10.773 -38.031 -6.953 1 98.38 206 ALA A N 1
ATOM 1567 C CA . ALA A 1 206 ? -11.047 -37.812 -8.375 1 98.38 206 ALA A CA 1
ATOM 1568 C C . ALA A 1 206 ? -10.891 -39.125 -9.156 1 98.38 206 ALA A C 1
ATOM 1570 O O . ALA A 1 206 ? -11.648 -39.375 -10.102 1 98.38 206 ALA A O 1
ATOM 1571 N N . ALA A 1 207 ? -9.906 -39.906 -8.781 1 98.25 207 ALA A N 1
ATOM 1572 C CA . ALA A 1 207 ? -9.625 -41.156 -9.469 1 98.25 207 ALA A CA 1
ATOM 1573 C C . ALA A 1 207 ? -10.805 -42.125 -9.359 1 98.25 207 ALA A C 1
ATOM 1575 O O . ALA A 1 207 ? -10.961 -43 -10.203 1 98.25 207 ALA A O 1
ATOM 1576 N N . GLN A 1 208 ? -11.609 -41.906 -8.375 1 97.94 208 GLN A N 1
ATOM 1577 C CA . GLN A 1 208 ? -12.734 -42.812 -8.125 1 97.94 208 GLN A CA 1
ATOM 1578 C C . GLN A 1 208 ? -13.977 -42.375 -8.898 1 97.94 208 GLN A C 1
ATOM 1580 O O . GLN A 1 208 ? -14.953 -43.125 -9 1 97.94 208 GLN A O 1
ATOM 1585 N N . GLY A 1 209 ? -13.922 -41.188 -9.453 1 98.25 209 GLY A N 1
ATOM 1586 C CA . GLY A 1 209 ? -15.102 -40.625 -10.078 1 98.25 209 GLY A CA 1
ATOM 1587 C C . GLY A 1 209 ? -15.188 -40.906 -11.562 1 98.25 209 GLY A C 1
ATOM 1588 O O . GLY A 1 209 ? -14.25 -41.469 -12.148 1 98.25 209 GLY A O 1
ATOM 1589 N N . LYS A 1 210 ? -16.375 -40.531 -12.062 1 98.25 210 LYS A N 1
ATOM 1590 C CA . LYS A 1 210 ? -16.609 -40.594 -13.508 1 98.25 210 LYS A CA 1
ATOM 1591 C C . LYS A 1 210 ? -16.938 -39.219 -14.07 1 98.25 210 LYS A C 1
ATOM 1593 O O . LYS A 1 210 ? -17.609 -38.406 -13.43 1 98.25 210 LYS A O 1
ATOM 1598 N N . VAL A 1 211 ? -16.547 -39 -15.312 1 98.56 211 VAL A N 1
ATOM 1599 C CA . VAL A 1 211 ? -16.766 -37.719 -15.969 1 98.56 211 VAL A CA 1
ATOM 1600 C C . VAL A 1 211 ? -18.266 -37.531 -16.234 1 98.56 211 VAL A C 1
ATOM 1602 O O . VAL A 1 211 ? -18.938 -38.438 -16.703 1 98.56 211 VAL A O 1
ATOM 1605 N N . ILE A 1 212 ? -18.75 -36.406 -15.891 1 98.5 212 ILE A N 1
ATOM 1606 C CA . ILE A 1 212 ? -20.125 -36 -16.219 1 98.5 212 ILE A CA 1
ATOM 1607 C C . ILE A 1 212 ? -20.109 -35.156 -17.5 1 98.5 212 ILE A C 1
ATOM 1609 O O . ILE A 1 212 ? -19.859 -33.938 -17.453 1 98.5 212 ILE A O 1
ATOM 1613 N N . PRO A 1 213 ? -20.531 -35.75 -18.625 1 98.19 213 PRO A N 1
ATOM 1614 C CA . PRO A 1 213 ? -20.359 -35.094 -19.922 1 98.19 213 PRO A CA 1
ATOM 1615 C C . PRO A 1 213 ? -21.109 -33.75 -20 1 98.19 213 PRO A C 1
ATOM 1617 O O . PRO A 1 213 ? -20.578 -32.781 -20.547 1 98.19 213 PRO A O 1
ATOM 1620 N N . GLU A 1 214 ? -22.297 -33.688 -19.469 1 97.62 214 GLU A N 1
ATOM 1621 C CA . GLU A 1 214 ? -23.094 -32.469 -19.531 1 97.62 214 GLU A CA 1
ATOM 1622 C C . GLU A 1 214 ? -22.438 -31.312 -18.766 1 97.62 214 GLU A C 1
ATOM 1624 O O . GLU A 1 214 ? -22.438 -30.172 -19.219 1 97.62 214 GLU A O 1
ATOM 1629 N N . LEU A 1 215 ? -21.953 -31.688 -17.625 1 98.31 215 LEU A N 1
ATOM 1630 C CA . LEU A 1 215 ? -21.25 -30.703 -16.797 1 98.31 215 LEU A CA 1
ATOM 1631 C C . LEU A 1 215 ? -19.984 -30.219 -17.484 1 98.31 215 LEU A C 1
ATOM 1633 O O . LEU A 1 215 ? -19.672 -29.031 -17.484 1 98.31 215 LEU A O 1
ATOM 1637 N N . LEU A 1 216 ? -19.203 -31.141 -18.062 1 98.44 216 LEU A N 1
ATOM 1638 C CA . LEU A 1 216 ? -17.969 -30.781 -18.766 1 98.44 216 LEU A CA 1
ATOM 1639 C C . LEU A 1 216 ? -18.281 -29.812 -19.906 1 98.44 216 LEU A C 1
ATOM 1641 O O . LEU A 1 216 ? -17.547 -28.844 -20.125 1 98.44 216 LEU A O 1
ATOM 1645 N N . GLU A 1 217 ? -19.344 -30.078 -20.625 1 97.81 217 GLU A N 1
ATOM 1646 C CA . GLU A 1 217 ? -19.75 -29.203 -21.719 1 97.81 217 GLU A CA 1
ATOM 1647 C C . GLU A 1 217 ? -20.125 -27.812 -21.203 1 97.81 217 GLU A C 1
ATOM 1649 O O . GLU A 1 217 ? -19.781 -26.797 -21.828 1 97.81 217 GLU A O 1
ATOM 1654 N N . GLU A 1 218 ? -20.844 -27.734 -20.109 1 97.69 218 GLU A N 1
ATOM 1655 C CA . GLU A 1 218 ? -21.203 -26.453 -19.5 1 97.69 218 GLU A CA 1
ATOM 1656 C C . GLU A 1 218 ? -19.969 -25.656 -19.109 1 97.69 218 GLU A C 1
ATOM 1658 O O . GLU A 1 218 ? -19.906 -24.453 -19.328 1 97.69 218 GLU A O 1
ATOM 1663 N N . LEU A 1 219 ? -19.016 -26.344 -18.516 1 98.12 219 LEU A N 1
ATOM 1664 C CA . LEU A 1 219 ? -17.766 -25.703 -18.109 1 98.12 219 LEU A CA 1
ATOM 1665 C C . LEU A 1 219 ? -17.016 -25.172 -19.312 1 98.12 219 LEU A C 1
ATOM 1667 O O . LEU A 1 219 ? -16.469 -24.062 -19.281 1 98.12 219 LEU A O 1
ATOM 1671 N N . GLU A 1 220 ? -17.016 -25.859 -20.422 1 96.56 220 GLU A N 1
ATOM 1672 C CA . GLU A 1 220 ? -16.281 -25.5 -21.641 1 96.56 220 GLU A CA 1
ATOM 1673 C C . GLU A 1 220 ? -16.875 -24.266 -22.281 1 96.56 220 GLU A C 1
ATOM 1675 O O . GLU A 1 220 ? -16.172 -23.547 -23 1 96.56 220 GLU A O 1
ATOM 1680 N N . ASN A 1 221 ? -18.062 -23.938 -21.969 1 96.12 221 ASN A N 1
ATOM 1681 C CA . ASN A 1 221 ? -18.766 -22.875 -22.656 1 96.12 221 ASN A CA 1
ATOM 1682 C C . ASN A 1 221 ? -18.75 -21.578 -21.859 1 96.12 221 ASN A C 1
ATOM 1684 O O . ASN A 1 221 ? -19.375 -20.594 -22.25 1 96.12 221 ASN A O 1
ATOM 1688 N N . LEU A 1 222 ? -17.984 -21.578 -20.828 1 96.25 222 LEU A N 1
ATOM 1689 C CA . LEU A 1 222 ? -17.875 -20.359 -20.031 1 96.25 222 LEU A CA 1
ATOM 1690 C C . LEU A 1 222 ? -17.172 -19.266 -20.828 1 96.25 222 LEU A C 1
ATOM 1692 O O . LEU A 1 222 ? -16.25 -19.531 -21.594 1 96.25 222 LEU A O 1
ATOM 1696 N N . ASP A 1 223 ? -17.5 -18 -20.594 1 93.31 223 ASP A N 1
ATOM 1697 C CA . ASP A 1 223 ? -17.094 -16.844 -21.375 1 93.31 223 ASP A CA 1
ATOM 1698 C C . ASP A 1 223 ? -15.578 -16.672 -21.344 1 93.31 223 ASP A C 1
ATOM 1700 O O . ASP A 1 223 ? -14.969 -16.266 -22.344 1 93.31 223 ASP A O 1
ATOM 1704 N N . PHE A 1 224 ? -14.977 -16.953 -20.297 1 93.12 224 PHE A N 1
ATOM 1705 C CA . PHE A 1 224 ? -13.547 -16.75 -20.141 1 93.12 224 PHE A CA 1
ATOM 1706 C C . PHE A 1 224 ? -12.766 -17.5 -21.219 1 93.12 224 PHE A C 1
ATOM 1708 O O . PHE A 1 224 ? -11.758 -17 -21.719 1 93.12 224 PHE A O 1
ATOM 1715 N N . TYR A 1 225 ? -13.195 -18.625 -21.609 1 94.5 225 TYR A N 1
ATOM 1716 C CA . TYR A 1 225 ? -12.461 -19.5 -22.516 1 94.5 225 TYR A CA 1
ATOM 1717 C C . TYR A 1 225 ? -12.617 -19.047 -23.969 1 94.5 225 TYR A C 1
ATOM 1719 O O . TYR A 1 225 ? -11.922 -19.547 -24.859 1 94.5 225 TYR A O 1
ATOM 1727 N N . GLN A 1 226 ? -13.461 -18.094 -24.125 1 90.56 226 GLN A N 1
ATOM 1728 C CA . GLN A 1 226 ? -13.68 -17.562 -25.469 1 90.56 226 GLN A CA 1
ATOM 1729 C C . GLN A 1 226 ? -12.828 -16.312 -25.719 1 90.56 226 GLN A C 1
ATOM 1731 O O . GLN A 1 226 ? -12.742 -15.828 -26.844 1 90.56 226 GLN A O 1
ATOM 1736 N N . GLN A 1 227 ? -12.195 -15.883 -24.703 1 87.25 227 GLN A N 1
ATOM 1737 C CA . GLN A 1 227 ? -11.367 -14.688 -24.812 1 87.25 227 GLN A CA 1
ATOM 1738 C C . GLN A 1 227 ? -10.055 -14.992 -25.516 1 87.25 227 GLN A C 1
ATOM 1740 O O . GLN A 1 227 ? -9.516 -16.094 -25.391 1 87.25 227 GLN A O 1
ATOM 1745 N N . THR A 1 228 ? -9.617 -13.938 -26.312 1 82.31 228 THR A N 1
ATOM 1746 C CA . THR A 1 228 ? -8.328 -14.031 -27 1 82.31 228 THR A CA 1
ATOM 1747 C C . THR A 1 228 ? -7.328 -13.039 -26.406 1 82.31 228 THR A C 1
ATOM 1749 O O . THR A 1 228 ? -7.719 -12.07 -25.75 1 82.31 228 THR A O 1
ATOM 1752 N N . GLY A 1 229 ? -6.031 -13.266 -26.453 1 77.94 229 GLY A N 1
ATOM 1753 C CA . GLY A 1 229 ? -5.023 -12.344 -25.953 1 77.94 229 GLY A CA 1
ATOM 1754 C C . GLY A 1 229 ? -4.684 -12.555 -24.5 1 77.94 229 GLY A C 1
ATOM 1755 O O . GLY A 1 229 ? -4.941 -13.617 -23.938 1 77.94 229 GLY A O 1
ATOM 1756 N N . PRO A 1 230 ? -4.062 -11.562 -23.953 1 83.75 230 PRO A N 1
ATOM 1757 C CA . PRO A 1 230 ? -3.771 -11.633 -22.516 1 83.75 230 PRO A CA 1
ATOM 1758 C C . PRO A 1 230 ? -5.035 -11.703 -21.656 1 83.75 230 PRO A C 1
ATOM 1760 O O . PRO A 1 230 ? -5.996 -10.977 -21.922 1 83.75 230 PRO A O 1
ATOM 1763 N N . LYS A 1 231 ? -5.062 -12.656 -20.797 1 87.81 231 LYS A N 1
ATOM 1764 C CA . LYS A 1 231 ? -6.223 -12.836 -19.922 1 87.81 231 LYS A CA 1
ATOM 1765 C C . LYS A 1 231 ? -5.812 -13.359 -18.562 1 87.81 231 LYS A C 1
ATOM 1767 O O . LYS A 1 231 ? -4.809 -14.07 -18.438 1 87.81 231 LYS A O 1
ATOM 1772 N N . SER A 1 232 ? -6.578 -12.945 -17.594 1 91.19 232 SER A N 1
ATOM 1773 C CA . SER A 1 232 ? -6.363 -13.383 -16.219 1 91.19 232 SER A CA 1
ATOM 1774 C C . SER A 1 232 ? -7.688 -13.672 -15.516 1 91.19 232 SER A C 1
ATOM 1776 O O . SER A 1 232 ? -8.75 -13.273 -15.992 1 91.19 232 SER A O 1
ATOM 1778 N N . LEU A 1 233 ? -7.543 -14.5 -14.531 1 90.19 233 LEU A N 1
ATOM 1779 C CA . LEU A 1 233 ? -8.703 -14.961 -13.773 1 90.19 233 LEU A CA 1
ATOM 1780 C C . LEU A 1 233 ? -8.586 -14.578 -12.305 1 90.19 233 LEU A C 1
ATOM 1782 O O . LEU A 1 233 ? -7.516 -14.719 -11.703 1 90.19 233 LEU A O 1
ATOM 1786 N N . GLY A 1 234 ? -9.695 -14.039 -11.773 1 87.56 234 GLY A N 1
ATOM 1787 C CA . GLY A 1 234 ? -9.75 -13.789 -10.344 1 87.56 234 GLY A CA 1
ATOM 1788 C C . GLY A 1 234 ? -10.617 -14.789 -9.594 1 87.56 234 GLY A C 1
ATOM 1789 O O . GLY A 1 234 ? -11.484 -15.43 -10.188 1 87.56 234 GLY A O 1
ATOM 1790 N N . TYR A 1 235 ? -10.359 -14.922 -8.312 1 88.44 235 TYR A N 1
ATOM 1791 C CA . TYR A 1 235 ? -11.117 -15.82 -7.457 1 88.44 235 TYR A CA 1
ATOM 1792 C C . TYR A 1 235 ? -12.609 -15.492 -7.496 1 88.44 235 TYR A C 1
ATOM 1794 O O . TYR A 1 235 ? -13.453 -16.391 -7.445 1 88.44 235 TYR A O 1
ATOM 1802 N N . GLU A 1 236 ? -12.906 -14.219 -7.613 1 89.31 236 GLU A N 1
ATOM 1803 C CA . GLU A 1 236 ? -14.305 -13.781 -7.656 1 89.31 236 GLU A CA 1
ATOM 1804 C C . GLU A 1 236 ? -15.031 -14.375 -8.859 1 89.31 236 GLU A C 1
ATOM 1806 O O . GLU A 1 236 ? -16.188 -14.766 -8.766 1 89.31 236 GLU A O 1
ATOM 1811 N N . TRP A 1 237 ? -14.359 -14.398 -9.938 1 90.81 237 TRP A N 1
ATOM 1812 C CA . TRP A 1 237 ? -14.945 -14.969 -11.148 1 90.81 237 TRP A CA 1
ATOM 1813 C C . TRP A 1 237 ? -15.258 -16.453 -10.953 1 90.81 237 TRP A C 1
ATOM 1815 O O . TRP A 1 237 ? -16.297 -16.938 -11.422 1 90.81 237 TRP A O 1
ATOM 1825 N N . VAL A 1 238 ? -14.398 -17.172 -10.25 1 93.44 238 VAL A N 1
ATOM 1826 C CA . VAL A 1 238 ? -14.594 -18.594 -9.969 1 93.44 238 VAL A CA 1
ATOM 1827 C C . VAL A 1 238 ? -15.82 -18.797 -9.094 1 93.44 238 VAL A C 1
ATOM 1829 O O . VAL A 1 238 ? -16.656 -19.656 -9.367 1 93.44 238 VAL A O 1
ATOM 1832 N N . LEU A 1 239 ? -15.914 -17.953 -8.109 1 90.88 239 LEU A N 1
ATOM 1833 C CA . LEU A 1 239 ? -17.047 -18.016 -7.184 1 90.88 239 LEU A CA 1
ATOM 1834 C C . LEU A 1 239 ? -18.359 -17.797 -7.922 1 90.88 239 LEU A C 1
ATOM 1836 O O . LEU A 1 239 ? -19.344 -18.484 -7.652 1 90.88 239 LEU A O 1
ATOM 1840 N N . ASP A 1 240 ? -18.297 -16.906 -8.875 1 92.81 240 ASP A N 1
ATOM 1841 C CA . ASP A 1 240 ? -19.531 -16.469 -9.492 1 92.81 240 ASP A CA 1
ATOM 1842 C C . ASP A 1 240 ? -19.906 -17.344 -10.688 1 92.81 240 ASP A C 1
ATOM 1844 O O . ASP A 1 240 ? -21.094 -17.516 -10.992 1 92.81 240 ASP A O 1
ATOM 1848 N N . ASN A 1 241 ? -18.906 -17.969 -11.352 1 95.56 241 ASN A N 1
ATOM 1849 C CA . ASN A 1 241 ? -19.188 -18.562 -12.656 1 95.56 241 ASN A CA 1
ATOM 1850 C C . ASN A 1 241 ? -18.938 -20.062 -12.656 1 95.56 241 ASN A C 1
ATOM 1852 O O . ASN A 1 241 ? -19.5 -20.797 -13.469 1 95.56 241 ASN A O 1
ATOM 1856 N N . VAL A 1 242 ? -18.109 -20.578 -11.742 1 97.25 242 VAL A N 1
ATOM 1857 C CA . VAL A 1 242 ? -17.703 -21.984 -11.82 1 97.25 242 VAL A CA 1
ATOM 1858 C C . VAL A 1 242 ? -18.359 -22.781 -10.695 1 97.25 242 VAL A C 1
ATOM 1860 O O . VAL A 1 242 ? -19.031 -23.781 -10.953 1 97.25 242 VAL A O 1
ATOM 1863 N N . LEU A 1 243 ? -18.234 -22.266 -9.477 1 95.81 243 LEU A N 1
ATOM 1864 C CA . LEU A 1 243 ? -18.672 -23.031 -8.305 1 95.81 243 LEU A CA 1
ATOM 1865 C C . LEU A 1 243 ? -20.172 -23.312 -8.367 1 95.81 243 LEU A C 1
ATOM 1867 O O . LEU A 1 243 ? -20.625 -24.391 -7.992 1 95.81 243 LEU A O 1
ATOM 1871 N N . PRO A 1 244 ? -21.016 -22.359 -8.906 1 96 244 PRO A N 1
ATOM 1872 C CA . PRO A 1 244 ? -22.453 -22.625 -8.961 1 96 244 PRO A CA 1
ATOM 1873 C C . PRO A 1 244 ? -22.812 -23.797 -9.891 1 96 244 PRO A C 1
ATOM 1875 O O . PRO A 1 244 ? -23.891 -24.375 -9.766 1 96 244 PRO A O 1
ATOM 1878 N N . LEU A 1 245 ? -21.953 -24.094 -10.805 1 97.12 245 LEU A N 1
ATOM 1879 C CA . LEU A 1 245 ? -22.203 -25.188 -11.727 1 97.12 245 LEU A CA 1
ATOM 1880 C C . LEU A 1 245 ? -21.938 -26.547 -11.062 1 97.12 245 LEU A C 1
ATOM 1882 O O . LEU A 1 245 ? -22.438 -27.578 -11.523 1 97.12 245 LEU A O 1
ATOM 1886 N N . LEU A 1 246 ? -21.109 -26.562 -10.039 1 97.56 246 LEU A N 1
ATOM 1887 C CA . LEU A 1 246 ? -20.688 -27.781 -9.344 1 97.56 246 LEU A CA 1
ATOM 1888 C C . LEU A 1 246 ? -21.625 -28.078 -8.172 1 97.56 246 LEU A C 1
ATOM 1890 O O . LEU A 1 246 ? -21.312 -27.766 -7.027 1 97.56 246 LEU A O 1
ATOM 1894 N N . LYS A 1 247 ? -22.656 -28.875 -8.445 1 95.94 247 LYS A N 1
ATOM 1895 C CA . LYS A 1 247 ? -23.734 -29.094 -7.477 1 95.94 247 LYS A CA 1
ATOM 1896 C C . LYS A 1 247 ? -23.578 -30.453 -6.789 1 95.94 247 LYS A C 1
ATOM 1898 O O . LYS A 1 247 ? -23.953 -31.484 -7.355 1 95.94 247 LYS A O 1
ATOM 1903 N N . PRO A 1 248 ? -23.203 -30.422 -5.551 1 94.56 248 PRO A N 1
ATOM 1904 C CA . PRO A 1 248 ? -23.031 -31.688 -4.836 1 94.56 248 PRO A CA 1
ATOM 1905 C C . PRO A 1 248 ? -24.344 -32.406 -4.562 1 94.56 248 PRO A C 1
ATOM 1907 O O . PRO A 1 248 ? -24.359 -33.594 -4.242 1 94.56 248 PRO A O 1
ATOM 1910 N N . GLU A 1 249 ? -25.438 -31.719 -4.645 1 94.69 249 GLU A N 1
ATOM 1911 C CA . GLU A 1 249 ? -26.766 -32.312 -4.441 1 94.69 249 GLU A CA 1
ATOM 1912 C C . GLU A 1 249 ? -27.188 -33.125 -5.648 1 94.69 249 GLU A C 1
ATOM 1914 O O . GLU A 1 249 ? -28.047 -34 -5.535 1 94.69 249 GLU A O 1
ATOM 1919 N N . ARG A 1 250 ? -26.578 -32.938 -6.766 1 96.12 250 ARG A N 1
ATOM 1920 C CA . ARG A 1 250 ? -26.969 -33.594 -8 1 96.12 250 ARG A CA 1
ATOM 1921 C C . ARG A 1 250 ? -25.984 -34.688 -8.375 1 96.12 250 ARG A C 1
ATOM 1923 O O . ARG A 1 250 ? -26.359 -35.688 -9.039 1 96.12 250 ARG A O 1
ATOM 1930 N N . HIS A 1 251 ? -24.766 -34.5 -8.023 1 97.38 251 HIS A N 1
ATOM 1931 C CA . HIS A 1 251 ? -23.703 -35.438 -8.406 1 97.38 251 HIS A CA 1
ATOM 1932 C C . HIS A 1 251 ? -22.781 -35.719 -7.23 1 97.38 251 HIS A C 1
ATOM 1934 O O . HIS A 1 251 ? -22.484 -34.844 -6.426 1 97.38 251 HIS A O 1
ATOM 1940 N N . PRO A 1 252 ? -22.297 -37 -7.191 1 97.56 252 PRO A N 1
ATOM 1941 C CA . PRO A 1 252 ? -21.312 -37.312 -6.16 1 97.56 252 PRO A CA 1
ATOM 1942 C C . PRO A 1 252 ? -20.031 -36.469 -6.305 1 97.56 252 PRO A C 1
ATOM 1944 O O . PRO A 1 252 ? -19.594 -36.188 -7.426 1 97.56 252 PRO A O 1
ATOM 1947 N N . ILE A 1 253 ? -19.406 -36.156 -5.16 1 98.25 253 ILE A N 1
ATOM 1948 C CA . ILE A 1 253 ? -18.234 -35.312 -5.121 1 98.25 253 ILE A CA 1
ATOM 1949 C C . ILE A 1 253 ? -17.109 -35.938 -5.961 1 98.25 253 ILE A C 1
ATOM 1951 O O . ILE A 1 253 ? -16.453 -35.219 -6.738 1 98.25 253 ILE A O 1
ATOM 1955 N N . PRO A 1 254 ? -16.844 -37.25 -5.926 1 98.5 254 PRO A N 1
ATOM 1956 C CA . PRO A 1 254 ? -15.805 -37.844 -6.766 1 98.5 254 PRO A CA 1
ATOM 1957 C C . PRO A 1 254 ? -16.047 -37.594 -8.258 1 98.5 254 PRO A C 1
ATOM 1959 O O . PRO A 1 254 ? -15.102 -37.406 -9.016 1 98.5 254 PRO A O 1
ATOM 1962 N N . ASP A 1 255 ? -17.297 -37.625 -8.695 1 98.69 255 ASP A N 1
ATOM 1963 C CA . ASP A 1 255 ? -17.625 -37.344 -10.094 1 98.69 255 ASP A CA 1
ATOM 1964 C C . ASP A 1 255 ? -17.359 -35.906 -10.469 1 98.69 255 ASP A C 1
ATOM 1966 O O . ASP A 1 255 ? -16.891 -35.594 -11.562 1 98.69 255 ASP A O 1
ATOM 1970 N N . LEU A 1 256 ? -17.75 -35.031 -9.539 1 98.69 256 LEU A N 1
ATOM 1971 C CA . LEU A 1 256 ? -17.5 -33.594 -9.758 1 98.69 256 LEU A CA 1
ATOM 1972 C C . LEU A 1 256 ? -15.992 -33.344 -9.859 1 98.69 256 LEU A C 1
ATOM 1974 O O . LEU A 1 256 ? -15.547 -32.625 -10.75 1 98.69 256 LEU A O 1
ATOM 1978 N N . LEU A 1 257 ? -15.242 -34 -8.984 1 98.75 257 LEU A N 1
ATOM 1979 C CA . LEU A 1 257 ? -13.789 -33.844 -8.984 1 98.75 257 LEU A CA 1
ATOM 1980 C C . LEU A 1 257 ? -13.188 -34.406 -10.281 1 98.75 257 LEU A C 1
ATOM 1982 O O . LEU A 1 257 ? -12.367 -33.719 -10.914 1 98.75 257 LEU A O 1
ATOM 1986 N N . ARG A 1 258 ? -13.594 -35.531 -10.688 1 98.69 258 ARG A N 1
ATOM 1987 C CA . ARG A 1 258 ? -13.086 -36.156 -11.906 1 98.69 258 ARG A CA 1
ATOM 1988 C C . ARG A 1 258 ? -13.398 -35.312 -13.133 1 98.69 258 ARG A C 1
ATOM 1990 O O . ARG A 1 258 ? -12.562 -35.156 -14.023 1 98.69 258 ARG A O 1
ATOM 1997 N N . THR A 1 259 ? -14.633 -34.812 -13.188 1 98.81 259 THR A N 1
ATOM 1998 C CA . THR A 1 259 ? -15.047 -33.969 -14.297 1 98.81 259 THR A CA 1
ATOM 1999 C C . THR A 1 259 ? -14.188 -32.719 -14.367 1 98.81 259 THR A C 1
ATOM 2001 O O . THR A 1 259 ? -13.773 -32.281 -15.453 1 98.81 259 THR A O 1
ATOM 2004 N N . PHE A 1 260 ? -13.922 -32.156 -13.227 1 98.69 260 PHE A N 1
ATOM 2005 C CA . PHE A 1 260 ? -13.148 -30.906 -13.219 1 98.69 260 PHE A CA 1
ATOM 2006 C C . PHE A 1 260 ? -11.688 -31.188 -13.562 1 98.69 260 PHE A C 1
ATOM 2008 O O . PHE A 1 260 ? -11.031 -30.375 -14.219 1 98.69 260 PHE A O 1
ATOM 2015 N N . VAL A 1 261 ? -11.156 -32.312 -13.094 1 98.69 261 VAL A N 1
ATOM 2016 C CA . VAL A 1 261 ? -9.812 -32.75 -13.469 1 98.69 261 VAL A CA 1
ATOM 2017 C C . VAL A 1 261 ? -9.727 -32.875 -14.992 1 98.69 261 VAL A C 1
ATOM 2019 O O . VAL A 1 261 ? -8.719 -32.469 -15.594 1 98.69 261 VAL A O 1
ATOM 2022 N N . GLU A 1 262 ? -10.727 -33.438 -15.594 1 98.62 262 GLU A N 1
ATOM 2023 C CA . GLU A 1 262 ? -10.797 -33.531 -17.047 1 98.62 262 GLU A CA 1
ATOM 2024 C C . GLU A 1 262 ? -10.805 -32.156 -17.688 1 98.62 262 GLU A C 1
ATOM 2026 O O . GLU A 1 262 ? -10.102 -31.922 -18.672 1 98.62 262 GLU A O 1
ATOM 2031 N N . HIS A 1 263 ? -11.57 -31.266 -17.109 1 98.69 263 HIS A N 1
ATOM 2032 C CA . HIS A 1 263 ? -11.656 -29.891 -17.578 1 98.69 263 HIS A CA 1
ATOM 2033 C C . HIS A 1 263 ? -10.289 -29.203 -17.531 1 98.69 263 HIS A C 1
ATOM 2035 O O . HIS A 1 263 ? -9.875 -28.594 -18.516 1 98.69 263 HIS A O 1
ATOM 2041 N N . ILE A 1 264 ? -9.57 -29.312 -16.422 1 98.56 264 ILE A N 1
ATOM 2042 C CA . ILE A 1 264 ? -8.25 -28.719 -16.25 1 98.56 264 ILE A CA 1
ATOM 2043 C C . ILE A 1 264 ? -7.277 -29.297 -17.266 1 98.56 264 ILE A C 1
ATOM 2045 O O . ILE A 1 264 ? -6.578 -28.547 -17.953 1 98.56 264 ILE A O 1
ATOM 2049 N N . SER A 1 265 ? -7.258 -30.641 -17.391 1 98.44 265 SER A N 1
ATOM 2050 C CA . SER A 1 265 ? -6.309 -31.312 -18.281 1 98.44 265 SER A CA 1
ATOM 2051 C C . SER A 1 265 ? -6.523 -30.906 -19.734 1 98.44 265 SER A C 1
ATOM 2053 O O . SER A 1 265 ? -5.559 -30.719 -20.469 1 98.44 265 SER A O 1
ATOM 2055 N N . ASP A 1 266 ? -7.754 -30.734 -20.109 1 97.88 266 ASP A N 1
ATOM 2056 C CA . ASP A 1 266 ? -8.07 -30.312 -21.469 1 97.88 266 ASP A CA 1
ATOM 2057 C C . ASP A 1 266 ? -7.535 -28.906 -21.75 1 97.88 266 ASP A C 1
ATOM 2059 O O . ASP A 1 266 ? -6.863 -28.688 -22.766 1 97.88 266 ASP A O 1
ATOM 2063 N N . HIS A 1 267 ? -7.793 -28.031 -20.859 1 97.5 267 HIS A N 1
ATOM 2064 C CA . HIS A 1 267 ? -7.453 -26.625 -21.094 1 97.5 267 HIS A CA 1
ATOM 2065 C C . HIS A 1 267 ? -5.945 -26.406 -20.984 1 97.5 267 HIS A C 1
ATOM 2067 O O . HIS A 1 267 ? -5.375 -25.641 -21.781 1 97.5 267 HIS A O 1
ATOM 2073 N N . VAL A 1 268 ? -5.312 -27.016 -20.016 1 97.19 268 VAL A N 1
ATOM 2074 C CA . VAL A 1 268 ? -3.873 -26.828 -19.875 1 97.19 268 VAL A CA 1
ATOM 2075 C C . VAL A 1 268 ? -3.15 -27.438 -21.078 1 97.19 268 VAL A C 1
ATOM 2077 O O . VAL A 1 268 ? -2.18 -26.875 -21.578 1 97.19 268 VAL A O 1
ATOM 2080 N N . THR A 1 269 ? -3.607 -28.625 -21.547 1 96.94 269 THR A N 1
ATOM 2081 C CA . THR A 1 269 ? -3.006 -29.25 -22.719 1 96.94 269 THR A CA 1
ATOM 2082 C C . THR A 1 269 ? -3.174 -28.359 -23.953 1 96.94 269 THR A C 1
ATOM 2084 O O . THR A 1 269 ? -2.215 -28.125 -24.688 1 96.94 269 THR A O 1
ATOM 2087 N N . ARG A 1 270 ? -4.375 -27.875 -24.172 1 94.62 270 ARG A N 1
ATOM 2088 C CA . ARG A 1 270 ? -4.633 -27 -25.297 1 94.62 270 ARG A CA 1
ATOM 2089 C C . ARG A 1 270 ? -3.76 -25.75 -25.234 1 94.62 270 ARG A C 1
ATOM 2091 O O . ARG A 1 270 ? -3.246 -25.281 -26.25 1 94.62 270 ARG A O 1
ATOM 2098 N N . GLY A 1 271 ? -3.68 -25.203 -24.016 1 92.5 271 GLY A N 1
ATOM 2099 C CA . GLY A 1 271 ? -2.832 -24.031 -23.828 1 92.5 271 GLY A CA 1
ATOM 2100 C C . GLY A 1 271 ? -1.377 -24.297 -24.172 1 92.5 271 GLY A C 1
ATOM 2101 O O . GLY A 1 271 ? -0.715 -23.438 -24.781 1 92.5 271 GLY A O 1
ATOM 2102 N N . CYS A 1 272 ? -0.886 -25.438 -23.844 1 93.81 272 CYS A N 1
ATOM 2103 C CA . CYS A 1 272 ? 0.499 -25.797 -24.125 1 93.81 272 CYS A CA 1
ATOM 2104 C C . CYS A 1 272 ? 0.699 -26.062 -25.609 1 93.81 272 CYS A C 1
ATOM 2106 O O . CYS A 1 272 ? 1.646 -25.562 -26.219 1 93.81 272 CYS A O 1
ATOM 2108 N N . VAL A 1 273 ? -0.178 -26.797 -26.188 1 93.5 273 VAL A N 1
ATOM 2109 C CA . VAL A 1 273 ? -0.075 -27.188 -27.594 1 93.5 273 VAL A CA 1
ATOM 2110 C C . VAL A 1 273 ? -0.093 -25.938 -28.484 1 93.5 273 VAL A C 1
ATOM 2112 O O . VAL A 1 273 ? 0.71 -25.828 -29.406 1 93.5 273 VAL A O 1
ATOM 2115 N N . LYS A 1 274 ? -0.933 -25.062 -28.156 1 90.19 274 LYS A N 1
ATOM 2116 C CA . LYS A 1 274 ? -1.106 -23.859 -28.953 1 90.19 274 LYS A CA 1
ATOM 2117 C C . LYS A 1 274 ? 0.149 -22.984 -28.922 1 90.19 274 LYS A C 1
ATOM 2119 O O . LYS A 1 274 ? 0.437 -22.266 -29.875 1 90.19 274 LYS A O 1
ATOM 2124 N N . ASN A 1 275 ? 0.943 -23.109 -27.891 1 89.94 275 ASN A N 1
ATOM 2125 C CA . ASN A 1 275 ? 2.012 -22.141 -27.703 1 89.94 275 ASN A CA 1
ATOM 2126 C C . ASN A 1 275 ? 3.387 -22.766 -27.891 1 89.94 275 ASN A C 1
ATOM 2128 O O . ASN A 1 275 ? 4.406 -22.078 -27.828 1 89.94 275 ASN A O 1
ATOM 2132 N N . ILE A 1 276 ? 3.342 -24.047 -28.047 1 87.62 276 ILE A N 1
ATOM 2133 C CA . ILE A 1 276 ? 4.586 -24.719 -28.422 1 87.62 276 ILE A CA 1
ATOM 2134 C C . ILE A 1 276 ? 4.688 -24.828 -29.938 1 87.62 276 ILE A C 1
ATOM 2136 O O . ILE A 1 276 ? 3.885 -25.531 -30.562 1 87.62 276 ILE A O 1
ATOM 2140 N N . ALA A 1 277 ? 5.457 -24.094 -30.578 1 78.62 277 ALA A N 1
ATOM 2141 C CA . ALA A 1 277 ? 5.598 -24 -32.031 1 78.62 277 ALA A CA 1
ATOM 2142 C C . ALA A 1 277 ? 6.648 -24.984 -32.531 1 78.62 277 ALA A C 1
ATOM 2144 O O . ALA A 1 277 ? 7.387 -24.688 -33.5 1 78.62 277 ALA A O 1
ATOM 2145 N N . LYS A 1 278 ? 6.836 -26.094 -31.922 1 84.62 278 LYS A N 1
ATOM 2146 C CA . LYS A 1 278 ? 7.809 -27.109 -32.312 1 84.62 278 LYS A CA 1
ATOM 2147 C C . LYS A 1 278 ? 7.145 -28.484 -32.438 1 84.62 278 LYS A C 1
ATOM 2149 O O . LYS A 1 278 ? 6.074 -28.719 -31.875 1 84.62 278 LYS A O 1
ATOM 2154 N N . PRO A 1 279 ? 7.762 -29.266 -33.281 1 87.62 279 PRO A N 1
ATOM 2155 C CA . PRO A 1 279 ? 7.223 -30.609 -33.438 1 87.62 279 PRO A CA 1
ATOM 2156 C C . PRO A 1 279 ? 7.215 -31.391 -32.094 1 87.62 279 PRO A C 1
ATOM 2158 O O . PRO A 1 279 ? 6.344 -32.219 -31.891 1 87.62 279 PRO A O 1
ATOM 2161 N N . SER A 1 280 ? 8.234 -31.141 -31.344 1 89.62 280 SER A N 1
ATOM 2162 C CA . SER A 1 280 ? 8.305 -31.656 -29.984 1 89.62 280 SER A CA 1
ATOM 2163 C C . SER A 1 280 ? 8.641 -30.547 -28.984 1 89.62 280 SER A C 1
ATOM 2165 O O . SER A 1 280 ? 9.352 -29.594 -29.312 1 89.62 280 SER A O 1
ATOM 2167 N N . GLY A 1 281 ? 7.93 -30.719 -27.891 1 92.81 281 GLY A N 1
ATOM 2168 C CA . GLY A 1 281 ? 8.148 -29.656 -26.906 1 92.81 281 GLY A CA 1
ATOM 2169 C C . GLY A 1 281 ? 8.312 -30.188 -25.5 1 92.81 281 GLY A C 1
ATOM 2170 O O . GLY A 1 281 ? 8.086 -31.375 -25.234 1 92.81 281 GLY A O 1
ATOM 2171 N N . THR A 1 282 ? 8.844 -29.328 -24.609 1 94.25 282 THR A N 1
ATOM 2172 C CA . THR A 1 282 ? 9.016 -29.672 -23.188 1 94.25 282 THR A CA 1
ATOM 2173 C C . THR A 1 282 ? 8.258 -28.688 -22.312 1 94.25 282 THR A C 1
ATOM 2175 O O . THR A 1 282 ? 8.18 -27.5 -22.609 1 94.25 282 THR A O 1
ATOM 2178 N N . VAL A 1 283 ? 7.699 -29.234 -21.219 1 95.56 283 VAL A N 1
ATOM 2179 C CA . VAL A 1 283 ? 6.945 -28.406 -20.281 1 95.56 283 VAL A CA 1
ATOM 2180 C C . VAL A 1 283 ? 7.406 -28.688 -18.859 1 95.56 283 VAL A C 1
ATOM 2182 O O . VAL A 1 283 ? 7.562 -29.844 -18.469 1 95.56 283 VAL A O 1
ATOM 2185 N N . LEU A 1 284 ? 7.715 -27.625 -18.125 1 95.44 284 LEU A N 1
ATOM 2186 C CA . LEU A 1 284 ? 7.938 -27.734 -16.688 1 95.44 284 LEU A CA 1
ATOM 2187 C C . LEU A 1 284 ? 6.641 -27.484 -15.922 1 95.44 284 LEU A C 1
ATOM 2189 O O . LEU A 1 284 ? 6.039 -26.422 -16.031 1 95.44 284 LEU A O 1
ATOM 2193 N N . VAL A 1 285 ? 6.188 -28.5 -15.18 1 96.5 285 VAL A N 1
ATOM 2194 C CA . VAL A 1 285 ? 4.945 -28.375 -14.422 1 96.5 285 VAL A CA 1
ATOM 2195 C C . VAL A 1 285 ? 5.262 -28.141 -12.945 1 96.5 285 VAL A C 1
ATOM 2197 O O . VAL A 1 285 ? 6.004 -28.922 -12.336 1 96.5 285 VAL A O 1
ATOM 2200 N N . THR A 1 286 ? 4.703 -27.031 -12.414 1 94.5 286 THR A N 1
ATOM 2201 C CA . THR A 1 286 ? 4.891 -26.719 -11.008 1 94.5 286 THR A CA 1
ATOM 2202 C C . THR A 1 286 ? 3.562 -26.344 -10.352 1 94.5 286 THR A C 1
ATOM 2204 O O . THR A 1 286 ? 2.512 -26.406 -10.992 1 94.5 286 THR A O 1
ATOM 2207 N N . GLY A 1 287 ? 3.609 -26.062 -8.992 1 92.06 287 GLY A N 1
ATOM 2208 C CA . GLY A 1 287 ? 2.404 -25.781 -8.227 1 92.06 287 GLY A CA 1
ATOM 2209 C C . GLY A 1 287 ? 1.856 -26.984 -7.496 1 92.06 287 GLY A C 1
ATOM 2210 O O . GLY A 1 287 ? 2.242 -28.125 -7.781 1 92.06 287 GLY A O 1
ATOM 2211 N N . GLY A 1 288 ? 0.925 -26.703 -6.656 1 90.69 288 GLY A N 1
ATOM 2212 C CA . GLY A 1 288 ? 0.353 -27.781 -5.855 1 90.69 288 GLY A CA 1
ATOM 2213 C C . GLY A 1 288 ? -0.304 -28.859 -6.691 1 90.69 288 GLY A C 1
ATOM 2214 O O . GLY A 1 288 ? -0.325 -30.031 -6.297 1 90.69 288 GLY A O 1
ATOM 2215 N N . GLY A 1 289 ? -0.774 -28.516 -7.848 1 94.25 289 GLY A N 1
ATOM 2216 C CA . GLY A 1 289 ? -1.436 -29.469 -8.719 1 94.25 289 GLY A CA 1
ATOM 2217 C C . GLY A 1 289 ? -0.492 -30.516 -9.289 1 94.25 289 GLY A C 1
ATOM 2218 O O . GLY A 1 289 ? -0.931 -31.562 -9.773 1 94.25 289 GLY A O 1
ATOM 2219 N N . ALA A 1 290 ? 0.743 -30.219 -9.266 1 95.44 290 ALA A N 1
ATOM 2220 C CA . ALA A 1 290 ? 1.735 -31.156 -9.766 1 95.44 290 ALA A CA 1
ATOM 2221 C C . ALA A 1 290 ? 1.796 -32.406 -8.883 1 95.44 290 ALA A C 1
ATOM 2223 O O . ALA A 1 290 ? 2.311 -33.438 -9.305 1 95.44 290 ALA A O 1
ATOM 2224 N N . PHE A 1 291 ? 1.216 -32.312 -7.719 1 93.56 291 PHE A N 1
ATOM 2225 C CA . PHE A 1 291 ? 1.238 -33.438 -6.797 1 93.56 291 PHE A CA 1
ATOM 2226 C C . PHE A 1 291 ? -0.046 -34.25 -6.902 1 93.56 291 PHE A C 1
ATOM 2228 O O . PHE A 1 291 ? -0.19 -35.281 -6.246 1 93.56 291 PHE A O 1
ATOM 2235 N N . ASN A 1 292 ? -0.979 -33.812 -7.684 1 96.5 292 ASN A N 1
ATOM 2236 C CA . ASN A 1 292 ? -2.182 -34.562 -7.992 1 96.5 292 ASN A CA 1
ATOM 2237 C C . ASN A 1 292 ? -1.926 -35.594 -9.094 1 96.5 292 ASN A C 1
ATOM 2239 O O . ASN A 1 292 ? -2.061 -35.281 -10.281 1 96.5 292 ASN A O 1
ATOM 2243 N N . THR A 1 293 ? -1.717 -36.812 -8.695 1 97.38 293 THR A N 1
ATOM 2244 C CA . THR A 1 293 ? -1.272 -37.844 -9.617 1 97.38 293 THR A CA 1
ATOM 2245 C C . THR A 1 293 ? -2.334 -38.125 -10.672 1 97.38 293 THR A C 1
ATOM 2247 O O . THR A 1 293 ? -2.006 -38.438 -11.828 1 97.38 293 THR A O 1
ATOM 2250 N N . THR A 1 294 ? -3.574 -38.094 -10.289 1 98.19 294 THR A N 1
ATOM 2251 C CA . THR A 1 294 ? -4.656 -38.281 -11.242 1 98.19 294 THR A CA 1
ATOM 2252 C C . THR A 1 294 ? -4.648 -37.219 -12.312 1 98.19 294 THR A C 1
ATOM 2254 O O . THR A 1 294 ? -4.762 -37.5 -13.508 1 98.19 294 THR A O 1
ATOM 2257 N N . LEU A 1 295 ? -4.516 -36 -11.883 1 98.38 295 LEU A N 1
ATOM 2258 C CA . LEU A 1 295 ? -4.457 -34.875 -12.797 1 98.38 295 LEU A CA 1
ATOM 2259 C C . LEU A 1 295 ? -3.229 -34.969 -13.695 1 98.38 295 LEU A C 1
ATOM 2261 O O . LEU A 1 295 ? -3.336 -34.812 -14.914 1 98.38 295 LEU A O 1
ATOM 2265 N N . MET A 1 296 ? -2.092 -35.312 -13.141 1 98 296 MET A N 1
ATOM 2266 C CA . MET A 1 296 ? -0.83 -35.344 -13.875 1 98 296 MET A CA 1
ATOM 2267 C C . MET A 1 296 ? -0.822 -36.469 -14.898 1 98 296 MET A C 1
ATOM 2269 O O . MET A 1 296 ? -0.254 -36.344 -15.984 1 98 296 MET A O 1
ATOM 2273 N N . ARG A 1 297 ? -1.388 -37.562 -14.547 1 97.88 297 ARG A N 1
ATOM 2274 C CA . ARG A 1 297 ? -1.486 -38.688 -15.484 1 97.88 297 ARG A CA 1
ATOM 2275 C C . ARG A 1 297 ? -2.283 -38.281 -16.719 1 97.88 297 ARG A C 1
ATOM 2277 O O . ARG A 1 297 ? -1.89 -38.594 -17.844 1 97.88 297 ARG A O 1
ATOM 2284 N N . LEU A 1 298 ? -3.379 -37.625 -16.5 1 98.06 298 LEU A N 1
ATOM 2285 C CA . LEU A 1 298 ? -4.223 -37.219 -17.609 1 98.06 298 LEU A CA 1
ATOM 2286 C C . LEU A 1 298 ? -3.504 -36.188 -18.469 1 98.06 298 LEU A C 1
ATOM 2288 O O . LEU A 1 298 ? -3.52 -36.281 -19.703 1 98.06 298 LEU A O 1
ATOM 2292 N N . ILE A 1 299 ? -2.873 -35.188 -17.828 1 98.31 299 ILE A N 1
ATOM 2293 C CA . ILE A 1 299 ? -2.148 -34.156 -18.547 1 98.31 299 ILE A CA 1
ATOM 2294 C C . ILE A 1 299 ? -1.028 -34.781 -19.375 1 98.31 299 ILE A C 1
ATOM 2296 O O . ILE A 1 299 ? -0.88 -34.469 -20.547 1 98.31 299 ILE A O 1
ATOM 2300 N N . SER A 1 300 ? -0.294 -35.656 -18.734 1 97.75 300 SER A N 1
ATOM 2301 C CA . SER A 1 300 ? 0.826 -36.312 -19.391 1 97.75 300 SER A CA 1
ATOM 2302 C C . SER A 1 300 ? 0.356 -37.094 -20.609 1 97.75 300 SER A C 1
ATOM 2304 O O . SER A 1 300 ? 0.995 -37.062 -21.656 1 97.75 300 SER A O 1
ATOM 2306 N N . SER A 1 301 ? -0.655 -37.844 -20.438 1 98 301 SER A N 1
ATOM 2307 C CA . SER A 1 301 ? -1.198 -38.656 -21.531 1 98 301 SER A CA 1
ATOM 2308 C C . SER A 1 301 ? -1.632 -37.781 -22.703 1 98 301 SER A C 1
ATOM 2310 O O . SER A 1 301 ? -1.305 -38.062 -23.859 1 98 301 SER A O 1
ATOM 2312 N N . LYS A 1 302 ? -2.316 -36.75 -22.453 1 97.62 302 LYS A N 1
ATOM 2313 C CA . LYS A 1 302 ? -2.803 -35.875 -23.5 1 97.62 302 LYS A CA 1
ATOM 2314 C C . LYS A 1 302 ? -1.649 -35.125 -24.188 1 97.62 302 LYS A C 1
ATOM 2316 O O . LYS A 1 302 ? -1.65 -34.938 -25.406 1 97.62 302 LYS A O 1
ATOM 2321 N N . MET A 1 303 ? -0.709 -34.75 -23.422 1 96.88 303 MET A N 1
ATOM 2322 C CA . MET A 1 303 ? 0.456 -34.031 -23.953 1 96.88 303 MET A CA 1
ATOM 2323 C C . MET A 1 303 ? 1.271 -34.969 -24.859 1 96.88 303 MET A C 1
ATOM 2325 O O . MET A 1 303 ? 1.809 -34.531 -25.875 1 96.88 303 MET A O 1
ATOM 2329 N N . ALA A 1 304 ? 1.371 -36.156 -24.453 1 96.56 304 ALA A N 1
ATOM 2330 C CA . ALA A 1 304 ? 2.137 -37.156 -25.219 1 96.56 304 ALA A CA 1
ATOM 2331 C C . ALA A 1 304 ? 1.578 -37.312 -26.625 1 96.56 304 ALA A C 1
ATOM 2333 O O . ALA A 1 304 ? 2.33 -37.531 -27.578 1 96.56 304 ALA A O 1
ATOM 2334 N N . GLU A 1 305 ? 0.314 -37.156 -26.766 1 96.31 305 GLU A N 1
ATOM 2335 C CA . GLU A 1 305 ? -0.329 -37.25 -28.078 1 96.31 305 GLU A CA 1
ATOM 2336 C C . GLU A 1 305 ? 0.167 -36.125 -29 1 96.31 305 GLU A C 1
ATOM 2338 O O . GLU A 1 305 ? 0.07 -36.25 -30.219 1 96.31 305 GLU A O 1
ATOM 2343 N N . HIS A 1 306 ? 0.721 -35.156 -28.453 1 95.81 306 HIS A N 1
ATOM 2344 C CA . HIS A 1 306 ? 1.208 -34.031 -29.219 1 95.81 306 HIS A CA 1
ATOM 2345 C C . HIS A 1 306 ? 2.727 -33.906 -29.156 1 95.81 306 HIS A C 1
ATOM 2347 O O . HIS A 1 306 ? 3.295 -32.875 -29.438 1 95.81 306 HIS A O 1
ATOM 2353 N N . HIS A 1 307 ? 3.385 -34.906 -28.688 1 96.5 307 HIS A N 1
ATOM 2354 C CA . HIS A 1 307 ? 4.836 -35 -28.578 1 96.5 307 HIS A CA 1
ATOM 2355 C C . HIS A 1 307 ? 5.387 -33.969 -27.625 1 96.5 307 HIS A C 1
ATOM 2357 O O . HIS A 1 307 ? 6.418 -33.344 -27.891 1 96.5 307 HIS A O 1
ATOM 2363 N N . ILE A 1 308 ? 4.605 -33.656 -26.609 1 96.06 308 ILE A N 1
ATOM 2364 C CA . ILE A 1 308 ? 5.047 -32.781 -25.531 1 96.06 308 ILE A CA 1
ATOM 2365 C C . ILE A 1 308 ? 5.418 -33.625 -24.297 1 96.06 308 ILE A C 1
ATOM 2367 O O . ILE A 1 308 ? 4.66 -34.5 -23.891 1 96.06 308 ILE A O 1
ATOM 2371 N N . THR A 1 309 ? 6.617 -33.406 -23.75 1 95.94 309 THR A N 1
ATOM 2372 C CA . THR A 1 309 ? 7.094 -34.156 -22.594 1 95.94 309 THR A CA 1
ATOM 2373 C C . THR A 1 309 ? 7.176 -33.25 -21.359 1 95.94 309 THR A C 1
ATOM 2375 O O . THR A 1 309 ? 7.609 -32.094 -21.453 1 95.94 309 THR A O 1
ATOM 2378 N N . ILE A 1 310 ? 6.715 -33.75 -20.25 1 95.69 310 ILE A N 1
ATOM 2379 C CA . ILE A 1 310 ? 6.863 -33.062 -18.984 1 95.69 310 ILE A CA 1
ATOM 2380 C C . ILE A 1 310 ? 8.25 -33.312 -18.406 1 95.69 310 ILE A C 1
ATOM 2382 O O . ILE A 1 310 ? 8.656 -34.469 -18.266 1 95.69 310 ILE A O 1
ATOM 2386 N N . VAL A 1 311 ? 8.938 -32.281 -18.125 1 93.81 311 VAL A N 1
ATOM 2387 C CA . VAL A 1 311 ? 10.305 -32.438 -17.656 1 93.81 311 VAL A CA 1
ATOM 2388 C C . VAL A 1 311 ? 10.305 -32.75 -16.156 1 93.81 311 VAL A C 1
ATOM 2390 O O . VAL A 1 311 ? 9.492 -32.219 -15.406 1 93.81 311 VAL A O 1
ATOM 2393 N N . ASP A 1 312 ? 11.211 -33.625 -15.766 1 88.69 312 ASP A N 1
ATOM 2394 C CA . ASP A 1 312 ? 11.406 -33.938 -14.352 1 88.69 312 ASP A CA 1
ATOM 2395 C C . ASP A 1 312 ? 12.141 -32.781 -13.648 1 88.69 312 ASP A C 1
ATOM 2397 O O . ASP A 1 312 ? 13.047 -32.188 -14.219 1 88.69 312 ASP A O 1
ATOM 2401 N N . THR A 1 313 ? 11.609 -32.469 -12.508 1 86.38 313 THR A N 1
ATOM 2402 C CA . THR A 1 313 ? 12.281 -31.422 -11.734 1 86.38 313 THR A CA 1
ATOM 2403 C C . THR A 1 313 ? 12.211 -31.734 -10.242 1 86.38 313 THR A C 1
ATOM 2405 O O . THR A 1 313 ? 11.484 -32.625 -9.82 1 86.38 313 THR A O 1
ATOM 2408 N N . GLU A 1 314 ? 13.102 -31.031 -9.5 1 89 314 GLU A N 1
ATOM 2409 C CA . GLU A 1 314 ? 13.148 -31.219 -8.055 1 89 314 GLU A CA 1
ATOM 2410 C C . GLU A 1 314 ? 11.867 -30.734 -7.391 1 89 314 GLU A C 1
ATOM 2412 O O . GLU A 1 314 ? 11.297 -29.719 -7.809 1 89 314 GLU A O 1
ATOM 2417 N N . ASN A 1 315 ? 11.492 -31.438 -6.316 1 89.75 315 ASN A N 1
ATOM 2418 C CA . ASN A 1 315 ? 10.289 -31.078 -5.57 1 89.75 315 ASN A CA 1
ATOM 2419 C C . ASN A 1 315 ? 10.367 -29.641 -5.039 1 89.75 315 ASN A C 1
ATOM 2421 O O . ASN A 1 315 ? 9.352 -28.953 -4.953 1 89.75 315 ASN A O 1
ATOM 2425 N N . GLU A 1 316 ? 11.562 -29.266 -4.73 1 92.31 316 GLU A N 1
ATOM 2426 C CA . GLU A 1 316 ? 11.734 -27.922 -4.203 1 92.31 316 GLU A CA 1
ATOM 2427 C C . GLU A 1 316 ? 11.352 -26.875 -5.238 1 92.31 316 GLU A C 1
ATOM 2429 O O . GLU A 1 316 ? 10.773 -25.844 -4.895 1 92.31 316 GLU A O 1
ATOM 2434 N N . ILE A 1 317 ? 11.695 -27.156 -6.414 1 92.38 317 ILE A N 1
ATOM 2435 C CA . ILE A 1 317 ? 11.336 -26.234 -7.484 1 92.38 317 ILE A CA 1
ATOM 2436 C C . ILE A 1 317 ? 9.836 -26.281 -7.727 1 92.38 317 ILE A C 1
ATOM 2438 O O . ILE A 1 317 ? 9.195 -25.234 -7.926 1 92.38 317 ILE A O 1
ATOM 2442 N N . VAL A 1 318 ? 9.281 -27.438 -7.699 1 91.5 318 VAL A N 1
ATOM 2443 C CA . VAL A 1 318 ? 7.848 -27.594 -7.898 1 91.5 318 VAL A CA 1
ATOM 2444 C C . VAL A 1 318 ? 7.086 -26.781 -6.859 1 91.5 318 VAL A C 1
ATOM 2446 O O . VAL A 1 318 ? 6.113 -26.094 -7.188 1 91.5 318 VAL A O 1
ATOM 2449 N N . GLU A 1 319 ? 7.566 -26.766 -5.672 1 91.38 319 GLU A N 1
ATOM 2450 C CA . GLU A 1 319 ? 6.84 -26.172 -4.547 1 91.38 319 GLU A CA 1
ATOM 2451 C C . GLU A 1 319 ? 7.121 -24.672 -4.43 1 91.38 319 GLU A C 1
ATOM 2453 O O . GLU A 1 319 ? 6.234 -23.906 -4.055 1 91.38 319 GLU A O 1
ATOM 2458 N N . TYR A 1 320 ? 8.367 -24.234 -4.777 1 95.38 320 TYR A N 1
ATOM 2459 C CA . TYR A 1 320 ? 8.766 -22.906 -4.355 1 95.38 320 TYR A CA 1
ATOM 2460 C C . TYR A 1 320 ? 9.141 -22.047 -5.559 1 95.38 320 TYR A C 1
ATOM 2462 O O . TYR A 1 320 ? 9.672 -20.938 -5.398 1 95.38 320 TYR A O 1
ATOM 2470 N N . LYS A 1 321 ? 8.891 -22.516 -6.797 1 94.75 321 LYS A N 1
ATOM 2471 C CA . LYS A 1 321 ? 9.234 -21.75 -7.996 1 94.75 321 LYS A CA 1
ATOM 2472 C C . LYS A 1 321 ? 8.641 -20.344 -7.949 1 94.75 321 LYS A C 1
ATOM 2474 O O . LYS A 1 321 ? 9.312 -19.375 -8.297 1 94.75 321 LYS A O 1
ATOM 2479 N N . GLU A 1 322 ? 7.395 -20.219 -7.523 1 94.81 322 GLU A N 1
ATOM 2480 C CA . GLU A 1 322 ? 6.75 -18.922 -7.523 1 94.81 322 GLU A CA 1
ATOM 2481 C C . GLU A 1 322 ? 7.422 -17.969 -6.535 1 94.81 322 GLU A C 1
ATOM 2483 O O . GLU A 1 322 ? 7.668 -16.797 -6.852 1 94.81 322 GLU A O 1
ATOM 2488 N N . ALA A 1 323 ? 7.699 -18.484 -5.359 1 97.31 323 ALA A N 1
ATOM 2489 C CA . ALA A 1 323 ? 8.43 -17.672 -4.391 1 97.31 323 ALA A CA 1
ATOM 2490 C C . ALA A 1 323 ? 9.781 -17.234 -4.953 1 97.31 323 ALA A C 1
ATOM 2492 O O . ALA A 1 323 ? 10.18 -16.078 -4.805 1 97.31 323 ALA A O 1
ATOM 2493 N N . LEU A 1 324 ? 10.469 -18.172 -5.613 1 97.69 324 LEU A N 1
ATOM 2494 C CA . LEU A 1 324 ? 11.758 -17.891 -6.23 1 97.69 324 LEU A CA 1
ATOM 2495 C C . LEU A 1 324 ? 11.625 -16.797 -7.285 1 97.69 324 LEU A C 1
ATOM 2497 O O . LEU A 1 324 ? 12.445 -15.883 -7.336 1 97.69 324 LEU A O 1
ATOM 2501 N N . VAL A 1 325 ? 10.648 -16.906 -8.078 1 96.56 325 VAL A N 1
ATOM 2502 C CA . VAL A 1 325 ? 10.438 -15.938 -9.148 1 96.56 325 VAL A CA 1
ATOM 2503 C C . VAL A 1 325 ? 10.188 -14.555 -8.547 1 96.56 325 VAL A C 1
ATOM 2505 O O . VAL A 1 325 ? 10.703 -13.555 -9.047 1 96.56 325 VAL A O 1
ATOM 2508 N N . PHE A 1 326 ? 9.445 -14.438 -7.488 1 98.31 326 PHE A N 1
ATOM 2509 C CA . PHE A 1 326 ? 9.141 -13.133 -6.906 1 98.31 326 PHE A CA 1
ATOM 2510 C C . PHE A 1 326 ? 10.383 -12.547 -6.238 1 98.31 326 PHE A C 1
ATOM 2512 O O . PHE A 1 326 ? 10.555 -11.328 -6.215 1 98.31 326 PHE A O 1
ATOM 2519 N N . ALA A 1 327 ? 11.281 -13.422 -5.684 1 98.56 327 ALA A N 1
ATOM 2520 C CA . ALA A 1 327 ? 12.586 -12.906 -5.27 1 98.56 327 ALA A CA 1
ATOM 2521 C C . ALA A 1 327 ? 13.305 -12.242 -6.441 1 98.56 327 ALA A C 1
ATOM 2523 O O . ALA A 1 327 ? 13.836 -11.133 -6.305 1 98.56 327 ALA A O 1
ATOM 2524 N N . PHE A 1 328 ? 13.25 -12.898 -7.562 1 97.69 328 PHE A N 1
ATOM 2525 C CA . PHE A 1 328 ? 13.953 -12.391 -8.734 1 97.69 328 PHE A CA 1
ATOM 2526 C C . PHE A 1 328 ? 13.312 -11.094 -9.227 1 97.69 328 PHE A C 1
ATOM 2528 O O . PHE A 1 328 ? 14.016 -10.148 -9.57 1 97.69 328 PHE A O 1
ATOM 2535 N N . LEU A 1 329 ? 11.977 -11.008 -9.273 1 97.81 329 LEU A N 1
ATOM 2536 C CA . LEU A 1 329 ? 11.289 -9.781 -9.656 1 97.81 329 LEU A CA 1
ATOM 2537 C C . LEU A 1 329 ? 11.625 -8.641 -8.695 1 97.81 329 LEU A C 1
ATOM 2539 O O . LEU A 1 329 ? 11.773 -7.492 -9.117 1 97.81 329 LEU A O 1
ATOM 2543 N N . GLY A 1 330 ? 11.695 -8.984 -7.398 1 98 330 GLY A N 1
ATOM 2544 C CA . GLY A 1 330 ? 12.125 -8.008 -6.418 1 98 330 GLY A CA 1
ATOM 2545 C C . GLY A 1 330 ? 13.531 -7.492 -6.668 1 98 330 GLY A C 1
ATOM 2546 O O . GLY A 1 330 ? 13.789 -6.293 -6.543 1 98 330 GLY A O 1
ATOM 2547 N N . LEU A 1 331 ? 14.445 -8.398 -7.043 1 96.06 331 LEU A N 1
ATOM 2548 C CA . LEU A 1 331 ? 15.812 -8.008 -7.359 1 96.06 331 LEU A CA 1
ATOM 2549 C C . LEU A 1 331 ? 15.844 -7.039 -8.539 1 96.06 331 LEU A C 1
ATOM 2551 O O . LEU A 1 331 ? 16.547 -6.031 -8.492 1 96.06 331 LEU A O 1
ATOM 2555 N N . ARG A 1 332 ? 15.109 -7.344 -9.547 1 95.06 332 ARG A N 1
ATOM 2556 C CA . ARG A 1 332 ? 15.078 -6.473 -10.719 1 95.06 332 ARG A CA 1
ATOM 2557 C C . ARG A 1 332 ? 14.562 -5.086 -10.359 1 95.06 332 ARG A C 1
ATOM 2559 O O . ARG A 1 332 ? 15.094 -4.074 -10.828 1 95.06 332 ARG A O 1
ATOM 2566 N N . CYS A 1 333 ? 13.523 -5.051 -9.531 1 95.62 333 CYS A N 1
ATOM 2567 C CA . CYS A 1 333 ? 13.008 -3.777 -9.039 1 95.62 333 CYS A CA 1
ATOM 2568 C C . CYS A 1 333 ? 14.109 -2.969 -8.359 1 95.62 333 CYS A C 1
ATOM 2570 O O . CYS A 1 333 ? 14.289 -1.786 -8.656 1 95.62 333 CYS A O 1
ATOM 2572 N N . LEU A 1 334 ? 14.797 -3.645 -7.484 1 93.31 334 LEU A N 1
ATOM 2573 C CA . LEU A 1 334 ? 15.859 -2.988 -6.73 1 93.31 334 LEU A CA 1
ATOM 2574 C C . LEU A 1 334 ? 16.969 -2.521 -7.656 1 93.31 334 LEU A C 1
ATOM 2576 O O . LEU A 1 334 ? 17.609 -1.501 -7.398 1 93.31 334 LEU A O 1
ATOM 2580 N N . LEU A 1 335 ? 17.172 -3.266 -8.766 1 90 335 LEU A N 1
ATOM 2581 C CA . LEU A 1 335 ? 18.219 -2.938 -9.719 1 90 335 LEU A CA 1
ATOM 2582 C C . LEU A 1 335 ? 17.75 -1.867 -10.703 1 90 335 LEU A C 1
ATOM 2584 O O . LEU A 1 335 ? 18.547 -1.366 -11.508 1 90 335 LEU A O 1
ATOM 2588 N N . GLY A 1 336 ? 16.484 -1.515 -10.68 1 89.94 336 GLY A N 1
ATOM 2589 C CA . GLY A 1 336 ? 15.953 -0.47 -11.539 1 89.94 336 GLY A CA 1
ATOM 2590 C C . GLY A 1 336 ? 15.797 -0.909 -12.984 1 89.94 336 GLY A C 1
ATOM 2591 O O . GLY A 1 336 ? 15.984 -0.112 -13.906 1 89.94 336 GLY A O 1
ATOM 2592 N N . VAL A 1 337 ? 15.578 -2.182 -13.164 1 91.06 337 VAL A N 1
ATOM 2593 C CA . VAL A 1 337 ? 15.359 -2.703 -14.508 1 91.06 337 VAL A CA 1
ATOM 2594 C C . VAL A 1 337 ? 13.969 -3.324 -14.602 1 91.06 337 VAL A C 1
ATOM 2596 O O . VAL A 1 337 ? 13.406 -3.764 -13.594 1 91.06 337 VAL A O 1
ATOM 2599 N N . GLU A 1 338 ? 13.398 -3.355 -15.766 1 93.88 338 GLU A N 1
ATOM 2600 C CA . GLU A 1 338 ? 12.031 -3.83 -15.953 1 93.88 338 GLU A CA 1
ATOM 2601 C C . GLU A 1 338 ? 11.859 -5.246 -15.414 1 93.88 338 GLU A C 1
ATOM 2603 O O . GLU A 1 338 ? 12.75 -6.09 -15.562 1 93.88 338 GLU A O 1
ATOM 2608 N N . ASN A 1 339 ? 10.711 -5.492 -14.766 1 95.25 339 ASN A N 1
ATOM 2609 C CA . ASN A 1 339 ? 10.445 -6.812 -14.203 1 95.25 339 ASN A CA 1
ATOM 2610 C C . ASN A 1 339 ? 9.047 -7.309 -14.57 1 95.25 339 ASN A C 1
ATOM 2612 O O . ASN A 1 339 ? 8.727 -8.477 -14.367 1 95.25 339 ASN A O 1
ATOM 2616 N N . VAL A 1 340 ? 8.164 -6.461 -15.039 1 95.75 340 VAL A N 1
ATOM 2617 C CA . VAL A 1 340 ? 6.859 -6.84 -15.57 1 95.75 340 VAL A CA 1
ATOM 2618 C C . VAL A 1 340 ? 6.758 -6.418 -17.031 1 95.75 340 VAL A C 1
ATOM 2620 O O . VAL A 1 340 ? 7.031 -5.266 -17.375 1 95.75 340 VAL A O 1
ATOM 2623 N N . PHE A 1 341 ? 6.312 -7.301 -17.891 1 94.38 341 PHE A N 1
ATOM 2624 C CA . PHE A 1 341 ? 6.465 -7.094 -19.328 1 94.38 341 PHE A CA 1
ATOM 2625 C C . PHE A 1 341 ? 5.102 -6.98 -20 1 94.38 341 PHE A C 1
ATOM 2627 O O . PHE A 1 341 ? 4.207 -7.789 -19.75 1 94.38 341 PHE A O 1
ATOM 2634 N N . ALA A 1 342 ? 5.012 -6.062 -20.922 1 94.25 342 ALA A N 1
ATOM 2635 C CA . ALA A 1 342 ? 3.797 -5.812 -21.703 1 94.25 342 ALA A CA 1
ATOM 2636 C C . ALA A 1 342 ? 3.404 -7.043 -22.516 1 94.25 342 ALA A C 1
ATOM 2638 O O . ALA A 1 342 ? 2.217 -7.312 -22.703 1 94.25 342 ALA A O 1
ATOM 2639 N N . SER A 1 343 ? 4.34 -7.789 -22.953 1 92.25 343 SER A N 1
ATOM 2640 C CA . SER A 1 343 ? 4.09 -8.969 -23.766 1 92.25 343 SER A CA 1
ATOM 2641 C C . SER A 1 343 ? 3.352 -10.047 -22.984 1 92.25 343 SER A C 1
ATOM 2643 O O . SER A 1 343 ? 2.621 -10.859 -23.562 1 92.25 343 SER A O 1
ATOM 2645 N N . VAL A 1 344 ? 3.463 -10.016 -21.672 1 92.62 344 VAL A N 1
ATOM 2646 C CA . VAL A 1 344 ? 2.848 -11.023 -20.812 1 92.62 344 VAL A CA 1
ATOM 2647 C C . VAL A 1 344 ? 1.463 -10.555 -20.375 1 92.62 344 VAL A C 1
ATOM 2649 O O . VAL A 1 344 ? 0.472 -11.266 -20.547 1 92.62 344 VAL A O 1
ATOM 2652 N N . THR A 1 345 ? 1.414 -9.336 -19.906 1 94.25 345 THR A N 1
ATOM 2653 C CA . THR A 1 345 ? 0.214 -8.914 -19.188 1 94.25 345 THR A CA 1
ATOM 2654 C C . THR A 1 345 ? -0.697 -8.094 -20.109 1 94.25 345 THR A C 1
ATOM 2656 O O . THR A 1 345 ? -1.865 -7.871 -19.781 1 94.25 345 THR A O 1
ATOM 2659 N N . GLY A 1 346 ? -0.124 -7.598 -21.25 1 94.12 346 GLY A N 1
ATOM 2660 C CA . GLY A 1 346 ? -0.906 -6.762 -22.141 1 94.12 346 GLY A CA 1
ATOM 2661 C C . GLY A 1 346 ? -0.844 -5.289 -21.797 1 94.12 346 GLY A C 1
ATOM 2662 O O . GLY A 1 346 ? -1.541 -4.469 -22.406 1 94.12 346 GLY A O 1
ATOM 2663 N N . ALA A 1 347 ? -0.01 -4.852 -20.859 1 95.06 347 ALA A N 1
ATOM 2664 C CA . ALA A 1 347 ? 0.141 -3.443 -20.516 1 95.06 347 ALA A CA 1
ATOM 2665 C C . ALA A 1 347 ? 0.705 -2.645 -21.688 1 95.06 347 ALA A C 1
ATOM 2667 O O . ALA A 1 347 ? 1.211 -3.221 -22.656 1 95.06 347 ALA A O 1
ATOM 2668 N N . ARG A 1 348 ? 0.586 -1.34 -21.625 1 95.12 348 ARG A N 1
ATOM 2669 C CA . ARG A 1 348 ? 1.049 -0.458 -22.688 1 95.12 348 ARG A CA 1
ATOM 2670 C C . ARG A 1 348 ? 2.568 -0.497 -22.812 1 95.12 348 ARG A C 1
ATOM 2672 O O . ARG A 1 348 ? 3.111 -0.34 -23.906 1 95.12 348 ARG A O 1
ATOM 2679 N N . THR A 1 349 ? 3.252 -0.665 -21.703 1 94.88 349 THR A N 1
ATOM 2680 C CA . THR A 1 349 ? 4.711 -0.686 -21.688 1 94.88 349 THR A CA 1
ATOM 2681 C C . THR A 1 349 ? 5.23 -1.605 -20.594 1 94.88 349 THR A C 1
ATOM 2683 O O . THR A 1 349 ? 4.496 -1.948 -19.656 1 94.88 349 THR A O 1
ATOM 2686 N N . ASP A 1 350 ? 6.488 -2.057 -20.812 1 95 350 ASP A N 1
ATOM 2687 C CA . ASP A 1 350 ? 7.184 -2.732 -19.719 1 95 350 ASP A CA 1
ATOM 2688 C C . ASP A 1 350 ? 7.387 -1.793 -18.531 1 95 350 ASP A C 1
ATOM 2690 O O . ASP A 1 350 ? 7.465 -0.575 -18.703 1 95 350 ASP A O 1
ATOM 2694 N N . THR A 1 351 ? 7.445 -2.393 -17.344 1 94.75 351 THR A N 1
ATOM 2695 C CA . THR A 1 351 ? 7.543 -1.505 -16.188 1 94.75 351 THR A CA 1
ATOM 2696 C C . THR A 1 351 ? 8.484 -2.086 -15.133 1 94.75 351 THR A C 1
ATOM 2698 O O . THR A 1 351 ? 8.812 -3.273 -15.172 1 94.75 351 THR A O 1
ATOM 2701 N N . ILE A 1 352 ? 9.023 -1.226 -14.32 1 95.62 352 ILE A N 1
ATOM 2702 C CA . ILE A 1 352 ? 9.648 -1.58 -13.047 1 95.62 352 ILE A CA 1
ATOM 2703 C C . ILE A 1 352 ? 8.609 -1.514 -11.93 1 95.62 352 ILE A C 1
ATOM 2705 O O . ILE A 1 352 ? 8.328 -0.437 -11.398 1 95.62 352 ILE A O 1
ATOM 2709 N N . ALA A 1 353 ? 8.047 -2.689 -11.609 1 97.5 353 ALA A N 1
ATOM 2710 C CA . ALA A 1 353 ? 6.953 -2.75 -10.641 1 97.5 353 ALA A CA 1
ATOM 2711 C C . ALA A 1 353 ? 7.457 -3.178 -9.266 1 97.5 353 ALA A C 1
ATOM 2713 O O . ALA A 1 353 ? 8.398 -3.965 -9.164 1 97.5 353 ALA A O 1
ATOM 2714 N N . GLY A 1 354 ? 6.852 -2.613 -8.242 1 97.94 354 GLY A N 1
ATOM 2715 C CA . GLY A 1 354 ? 7.16 -2.961 -6.863 1 97.94 354 GLY A CA 1
ATOM 2716 C C . GLY A 1 354 ? 7.422 -1.75 -5.988 1 97.94 354 GLY A C 1
ATOM 2717 O O . GLY A 1 354 ? 8.031 -0.773 -6.434 1 97.94 354 GLY A O 1
ATOM 2718 N N . SER A 1 355 ? 6.902 -1.8 -4.801 1 98.19 355 SER A N 1
ATOM 2719 C CA . SER A 1 355 ? 7.227 -0.798 -3.791 1 98.19 355 SER A CA 1
ATOM 2720 C C . SER A 1 355 ? 8.438 -1.216 -2.969 1 98.19 355 SER A C 1
ATOM 2722 O O . SER A 1 355 ? 8.516 -2.355 -2.502 1 98.19 355 SER A O 1
ATOM 2724 N N . ILE A 1 356 ? 9.375 -0.319 -2.816 1 97.38 356 ILE A N 1
ATOM 2725 C CA . ILE A 1 356 ? 10.602 -0.592 -2.072 1 97.38 356 ILE A CA 1
ATOM 2726 C C . ILE A 1 356 ? 10.484 -0.016 -0.662 1 97.38 356 ILE A C 1
ATOM 2728 O O . ILE A 1 356 ? 10.078 1.134 -0.485 1 97.38 356 ILE A O 1
ATOM 2732 N N . HIS A 1 357 ? 10.828 -0.823 0.314 1 97.62 357 HIS A N 1
ATOM 2733 C CA . HIS A 1 357 ? 10.758 -0.43 1.717 1 97.62 357 HIS A CA 1
ATOM 2734 C C . HIS A 1 357 ? 12.086 -0.654 2.42 1 97.62 357 HIS A C 1
ATOM 2736 O O . HIS A 1 357 ? 12.68 -1.73 2.312 1 97.62 357 HIS A O 1
ATOM 2742 N N . HIS A 1 358 ? 12.555 0.389 3.156 1 95.06 358 HIS A N 1
ATOM 2743 C CA . HIS A 1 358 ? 13.781 0.262 3.934 1 95.06 358 HIS A CA 1
ATOM 2744 C C . HIS A 1 358 ? 13.586 -0.684 5.117 1 95.06 358 HIS A C 1
ATOM 2746 O O . HIS A 1 358 ? 12.539 -0.678 5.754 1 95.06 358 HIS A O 1
ATOM 2752 N N . GLY A 1 359 ? 14.617 -1.491 5.332 1 93.06 359 GLY A N 1
ATOM 2753 C CA . GLY A 1 359 ? 14.617 -2.248 6.574 1 93.06 359 GLY A CA 1
ATOM 2754 C C . GLY A 1 359 ? 14.852 -1.386 7.801 1 93.06 359 GLY A C 1
ATOM 2755 O O . GLY A 1 359 ? 15.055 -0.175 7.684 1 93.06 359 GLY A O 1
ATOM 2756 N N . THR A 1 360 ? 14.617 -1.655 8.961 1 81.94 360 THR A N 1
ATOM 2757 C CA . THR A 1 360 ? 14.727 -0.852 10.18 1 81.94 360 THR A CA 1
ATOM 2758 C C . THR A 1 360 ? 16.031 -1.157 10.906 1 81.94 360 THR A C 1
ATOM 2760 O O . THR A 1 360 ? 16.609 -0.28 11.555 1 81.94 360 THR A O 1
ATOM 2763 N N . HIS A 1 361 ? 16.547 -2.379 11.266 1 58.81 361 HIS A N 1
ATOM 2764 C CA . HIS A 1 361 ? 17.609 -2.586 12.242 1 58.81 361 HIS A CA 1
ATOM 2765 C C . HIS A 1 361 ? 18.953 -2.127 11.695 1 58.81 361 HIS A C 1
ATOM 2767 O O . HIS A 1 361 ? 19.188 -2.182 10.492 1 58.81 361 HIS A O 1
ATOM 2773 N N . SER A 1 362 ? 19.641 -1.099 12.477 1 42.62 362 SER A N 1
ATOM 2774 C CA . SER A 1 362 ? 20.953 -0.486 12.32 1 42.62 362 SER A CA 1
ATOM 2775 C C . SER A 1 362 ? 21.984 -1.501 11.828 1 42.62 362 SER A C 1
ATOM 2777 O O . SER A 1 362 ? 22.797 -1.996 12.609 1 42.62 362 SER A O 1
ATOM 2779 N N . HIS A 1 363 ? 21.625 -2.594 11.164 1 36.62 363 HIS A N 1
ATOM 2780 C CA . HIS A 1 363 ? 22.812 -3.41 10.945 1 36.62 363 HIS A CA 1
ATOM 2781 C C . HIS A 1 363 ? 23.812 -2.695 10.039 1 36.62 363 HIS A C 1
ATOM 2783 O O . HIS A 1 363 ? 23.422 -1.879 9.203 1 36.62 363 HIS A O 1
ATOM 2789 N N . GLU A 1 364 ? 25.016 -2.885 10.43 1 34.09 364 GLU A N 1
ATOM 2790 C CA . GLU A 1 364 ? 26.297 -2.436 9.914 1 34.09 364 GLU A CA 1
ATOM 2791 C C . GLU A 1 364 ? 26.391 -2.613 8.398 1 34.09 364 GLU A C 1
ATOM 2793 O O . GLU A 1 364 ? 27.188 -1.953 7.738 1 34.09 364 GLU A O 1
ATOM 2798 N N . LYS A 1 365 ? 26.016 -3.879 7.883 1 33.5 365 LYS A N 1
ATOM 2799 C CA . LYS A 1 365 ? 26.609 -4.117 6.57 1 33.5 365 LYS A CA 1
ATOM 2800 C C . LYS A 1 365 ? 25.812 -3.428 5.469 1 33.5 365 LYS A C 1
ATOM 2802 O O . LYS A 1 365 ? 24.609 -3.656 5.324 1 33.5 365 LYS A O 1
ATOM 2807 N N . PRO A 1 366 ? 26.25 -2.49 4.93 1 36.44 366 PRO A N 1
ATOM 2808 C CA . PRO A 1 366 ? 25.781 -1.752 3.758 1 36.44 366 PRO A CA 1
ATOM 2809 C C . PRO A 1 366 ? 25.578 -2.648 2.539 1 36.44 366 PRO A C 1
ATOM 2811 O O . PRO A 1 366 ? 25.656 -2.178 1.4 1 36.44 366 PRO A O 1
ATOM 2814 N N . ALA A 1 367 ? 25.359 -3.938 2.588 1 33.16 367 ALA A N 1
ATOM 2815 C CA . ALA A 1 367 ? 25.703 -4.586 1.324 1 33.16 367 ALA A CA 1
ATOM 2816 C C . ALA A 1 367 ? 24.766 -4.117 0.202 1 33.16 367 ALA A C 1
ATOM 2818 O O . ALA A 1 367 ? 25.234 -3.693 -0.857 1 33.16 367 ALA A O 1
ATOM 2819 N N . LEU A 1 368 ? 23.531 -4.68 0.134 1 33.28 368 LEU A N 1
ATOM 2820 C CA . LEU A 1 368 ? 22.703 -4.488 -1.058 1 33.28 368 LEU A CA 1
ATOM 2821 C C . LEU A 1 368 ? 22.328 -3.02 -1.226 1 33.28 368 LEU A C 1
ATOM 2823 O O . LEU A 1 368 ? 22.094 -2.561 -2.344 1 33.28 368 LEU A O 1
ATOM 2827 N N . GLN A 1 369 ? 22.266 -2.375 -0.109 1 35.91 369 GLN A N 1
ATOM 2828 C CA . GLN A 1 369 ? 21.953 -0.953 -0.228 1 35.91 369 GLN A CA 1
ATOM 2829 C C . GLN A 1 369 ? 23.078 -0.211 -0.965 1 35.91 369 GLN A C 1
ATOM 2831 O O . GLN A 1 369 ? 22.797 0.725 -1.721 1 35.91 369 GLN A O 1
ATOM 2836 N N . ASP A 1 370 ? 24.25 -0.726 -0.8 1 37.09 370 ASP A N 1
ATOM 2837 C CA . ASP A 1 370 ? 25.406 -0.235 -1.541 1 37.09 370 ASP A CA 1
ATOM 2838 C C . ASP A 1 370 ? 25.281 -0.566 -3.027 1 37.09 370 ASP A C 1
ATOM 2840 O O . ASP A 1 370 ? 25.656 0.244 -3.881 1 37.09 370 ASP A O 1
ATOM 2844 N N . LYS A 1 371 ? 24.891 -1.771 -3.33 1 35.31 371 LYS A N 1
ATOM 2845 C CA . LYS A 1 371 ? 24.734 -2.184 -4.719 1 35.31 371 LYS A CA 1
ATOM 2846 C C . LYS A 1 371 ? 23.5 -1.537 -5.344 1 35.31 371 LYS A C 1
ATOM 2848 O O . LYS A 1 371 ? 23.5 -1.204 -6.531 1 35.31 371 LYS A O 1
ATOM 2853 N N . PHE A 1 372 ? 22.484 -1.45 -4.613 1 35.38 372 PHE A N 1
ATOM 2854 C CA . PHE A 1 372 ? 21.344 -0.682 -5.086 1 35.38 372 PHE A CA 1
ATOM 2855 C C . PHE A 1 372 ? 21.75 0.757 -5.387 1 35.38 372 PHE A C 1
ATOM 2857 O O . PHE A 1 372 ? 21.359 1.312 -6.418 1 35.38 372 PHE A O 1
ATOM 2864 N N . ASN A 1 373 ? 22.625 1.257 -4.664 1 37.47 373 ASN A N 1
ATOM 2865 C CA . ASN A 1 373 ? 23.344 2.512 -4.867 1 37.47 373 ASN A CA 1
ATOM 2866 C C . ASN A 1 373 ? 24.219 2.461 -6.113 1 37.47 373 ASN A C 1
ATOM 2868 O O . ASN A 1 373 ? 24.344 3.457 -6.828 1 37.47 373 ASN A O 1
ATOM 2872 N N . PHE A 1 374 ? 24.984 1.367 -6.387 1 34.41 374 PHE A N 1
ATOM 2873 C CA . PHE A 1 374 ? 25.859 1.116 -7.523 1 34.41 374 PHE A CA 1
ATOM 2874 C C . PHE A 1 374 ? 25.047 1.001 -8.812 1 34.41 374 PHE A C 1
ATOM 2876 O O . PHE A 1 374 ? 25.453 1.55 -9.844 1 34.41 374 PHE A O 1
ATOM 2883 N N . LEU A 1 375 ? 24.125 0.274 -8.914 1 33.03 375 LEU A N 1
ATOM 2884 C CA . LEU A 1 375 ? 23.406 0.001 -10.148 1 33.03 375 LEU A CA 1
ATOM 2885 C C . LEU A 1 375 ? 22.766 1.275 -10.695 1 33.03 375 LEU A C 1
ATOM 2887 O O . LEU A 1 375 ? 22.719 1.476 -11.914 1 33.03 375 LEU A O 1
ATOM 2891 N N . ILE A 1 376 ? 22.453 2.264 -9.867 1 35.31 376 ILE A N 1
ATOM 2892 C CA . ILE A 1 376 ? 22.016 3.551 -10.398 1 35.31 376 ILE A CA 1
ATOM 2893 C C . ILE A 1 376 ? 23.219 4.379 -10.82 1 35.31 376 ILE A C 1
ATOM 2895 O O . ILE A 1 376 ? 23.141 5.172 -11.758 1 35.31 376 ILE A O 1
ATOM 2899 N N . HIS A 1 377 ? 24.469 4.199 -10.312 1 31.27 377 HIS A N 1
ATOM 2900 C CA . HIS A 1 377 ? 25.656 4.945 -10.664 1 31.27 377 HIS A CA 1
ATOM 2901 C C . HIS A 1 377 ? 26.172 4.559 -12.047 1 31.27 377 HIS A C 1
ATOM 2903 O O . HIS A 1 377 ? 26.688 5.402 -12.781 1 31.27 377 HIS A O 1
ATOM 2909 N N . LYS A 1 378 ? 26.297 3.367 -12.344 1 33.44 378 LYS A N 1
ATOM 2910 C CA . LYS A 1 378 ? 27 2.98 -13.562 1 33.44 378 LYS A CA 1
ATOM 2911 C C . LYS A 1 378 ? 26.328 3.572 -14.797 1 33.44 378 LYS A C 1
ATOM 2913 O O . LYS A 1 378 ? 26.953 3.709 -15.852 1 33.44 378 LYS A O 1
ATOM 2918 N N . ARG A 1 379 ? 25.172 3.855 -14.789 1 32.19 379 ARG A N 1
ATOM 2919 C CA . ARG A 1 379 ? 24.719 4.309 -16.109 1 32.19 379 ARG A CA 1
ATOM 2920 C C . ARG A 1 379 ? 25.141 5.754 -16.344 1 32.19 379 ARG A C 1
ATOM 2922 O O . ARG A 1 379 ? 25.203 6.195 -17.5 1 32.19 379 ARG A O 1
ATOM 2929 N N . ASN A 1 380 ? 25.359 6.527 -15.273 1 28.53 380 ASN A N 1
ATOM 2930 C CA . ASN A 1 380 ? 25.703 7.902 -15.625 1 28.53 380 ASN A CA 1
ATOM 2931 C C . ASN A 1 380 ? 27.188 8.055 -15.906 1 28.53 380 ASN A C 1
ATOM 2933 O O . ASN A 1 380 ? 27.688 9.164 -16.078 1 28.53 380 ASN A O 1
ATOM 2937 N N . ALA A 1 381 ? 28.047 7.113 -15.562 1 30.86 381 ALA A N 1
ATOM 2938 C CA . ALA A 1 381 ? 29.453 7.344 -15.906 1 30.86 381 ALA A CA 1
ATOM 2939 C C . ALA A 1 381 ? 29.641 7.41 -17.422 1 30.86 381 ALA A C 1
ATOM 2941 O O . ALA A 1 381 ? 30.766 7.598 -17.891 1 30.86 381 ALA A O 1
ATOM 2942 N N . GLY A 1 382 ? 28.812 7.191 -18.297 1 26.19 382 GLY A N 1
ATOM 2943 C CA . GLY A 1 382 ? 29.297 7.484 -19.641 1 26.19 382 GLY A CA 1
ATOM 2944 C C . GLY A 1 382 ? 29.484 8.969 -19.891 1 26.19 382 GLY A C 1
ATOM 2945 O O . GLY A 1 382 ? 29.703 9.391 -21.031 1 26.19 382 GLY A O 1
ATOM 2946 N N . VAL A 1 383 ? 29.016 9.984 -19.031 1 25.11 383 VAL A N 1
ATOM 2947 C CA . VAL A 1 383 ? 29.469 11.305 -19.453 1 25.11 383 VAL A CA 1
ATOM 2948 C C . VAL A 1 383 ? 30.906 11.539 -18.984 1 25.11 383 VAL A C 1
ATOM 2950 O O . VAL A 1 383 ? 31.25 11.203 -17.844 1 25.11 383 VAL A O 1
ATOM 2953 N N . SER A 1 384 ? 31.938 11.914 -19.922 1 22.61 384 SER A N 1
ATOM 2954 C CA . SER A 1 384 ? 33.375 12.164 -20.031 1 22.61 384 SER A CA 1
ATOM 2955 C C . SER A 1 384 ? 33.875 13.047 -18.891 1 22.61 384 SER A C 1
ATOM 2957 O O . SER A 1 384 ? 33.062 13.695 -18.203 1 22.61 384 SER A O 1
ATOM 2959 N N . GLU A 1 385 ? 35.281 13.297 -18.828 1 22.88 385 GLU A N 1
ATOM 2960 C CA . GLU A 1 385 ? 36.5 13.922 -18.328 1 22.88 385 GLU A CA 1
ATOM 2961 C C . GLU A 1 385 ? 36.406 15.445 -18.391 1 22.88 385 GLU A C 1
ATOM 2963 O O . GLU A 1 385 ? 36.219 16.016 -19.469 1 22.88 385 GLU A O 1
ATOM 2968 N N . LEU A 1 386 ? 35.844 16.266 -17.516 1 21.38 386 LEU A N 1
ATOM 2969 C CA . LEU A 1 386 ? 36.312 17.641 -17.516 1 21.38 386 LEU A CA 1
ATOM 2970 C C . LEU A 1 386 ? 37.812 17.719 -17.297 1 21.38 386 LEU A C 1
ATOM 2972 O O . LEU A 1 386 ? 38.312 17.25 -16.281 1 21.38 386 LEU A O 1
ATOM 2976 N N . ARG A 1 387 ? 38.656 17.75 -18.406 1 19.08 387 ARG A N 1
ATOM 2977 C CA . ARG A 1 387 ? 40.062 18.109 -18.531 1 19.08 387 ARG A CA 1
ATOM 2978 C C . ARG A 1 387 ? 40.312 19.516 -18.016 1 19.08 387 ARG A C 1
ATOM 2980 O O . ARG A 1 387 ? 39.75 20.484 -18.531 1 19.08 387 ARG A O 1
ATOM 2987 N N . ILE A 1 388 ? 40.531 19.75 -16.672 1 22.98 388 ILE A N 1
ATOM 2988 C CA . ILE A 1 388 ? 41.281 20.891 -16.188 1 22.98 388 ILE A CA 1
ATOM 2989 C C . ILE A 1 388 ? 42.656 20.922 -16.844 1 22.98 388 ILE A C 1
ATOM 2991 O O . ILE A 1 388 ? 43.469 20.016 -16.656 1 22.98 388 ILE A O 1
ATOM 2995 N N . ILE A 1 389 ? 42.781 21.547 -18.109 1 20.53 389 ILE A N 1
ATOM 2996 C CA . ILE A 1 389 ? 44 22 -18.812 1 20.53 389 ILE A CA 1
ATOM 2997 C C . ILE A 1 389 ? 44.719 23.062 -17.984 1 20.53 389 ILE A C 1
ATOM 2999 O O . ILE A 1 389 ? 44.156 24.125 -17.734 1 20.53 389 ILE A O 1
ATOM 3003 N N . ARG A 1 390 ? 45.5 22.594 -17.047 1 22.34 390 ARG A N 1
ATOM 3004 C CA . ARG A 1 390 ? 46.625 23.391 -16.516 1 22.34 390 ARG A CA 1
ATOM 3005 C C . ARG A 1 390 ? 47.531 23.875 -17.641 1 22.34 390 ARG A C 1
ATOM 3007 O O . ARG A 1 390 ? 47.906 23.109 -18.531 1 22.34 390 ARG A O 1
ATOM 3014 N N . GLU A 1 391 ? 47.5 25.062 -18.062 1 22.78 391 GLU A N 1
ATOM 3015 C CA . GLU A 1 391 ? 48.625 25.719 -18.734 1 22.78 391 GLU A CA 1
ATOM 3016 C C . GLU A 1 391 ? 49.938 25.484 -18 1 22.78 391 GLU A C 1
ATOM 3018 O O . GLU A 1 391 ? 49.969 25.438 -16.766 1 22.78 391 GLU A O 1
ATOM 3023 N N . LYS A 1 392 ? 50.844 25.062 -18.812 1 19.83 392 LYS A N 1
ATOM 3024 C CA . LYS A 1 392 ? 52.219 25.406 -18.516 1 19.83 392 LYS A CA 1
ATOM 3025 C C . LYS A 1 392 ? 52.438 26.922 -18.453 1 19.83 392 LYS A C 1
ATOM 3027 O O . LYS A 1 392 ? 51.875 27.656 -19.266 1 19.83 392 LYS A O 1
ATOM 3032 N N . MET B 1 1 ? 26.625 21.766 -0.296 1 74.81 1 MET B N 1
ATOM 3033 C CA . MET B 1 1 ? 25.172 21.953 -0.268 1 74.81 1 MET B CA 1
ATOM 3034 C C . MET B 1 1 ? 24.531 21.406 -1.542 1 74.81 1 MET B C 1
ATOM 3036 O O . MET B 1 1 ? 25.031 21.656 -2.643 1 74.81 1 MET B O 1
ATOM 3040 N N . THR B 1 2 ? 23.672 20.391 -1.355 1 84.75 2 THR B N 1
ATOM 3041 C CA . THR B 1 2 ? 23 19.797 -2.496 1 84.75 2 THR B CA 1
ATOM 3042 C C . THR B 1 2 ? 21.547 20.281 -2.572 1 84.75 2 THR B C 1
ATOM 3044 O O . THR B 1 2 ? 20.953 20.625 -1.552 1 84.75 2 THR B O 1
ATOM 3047 N N . SER B 1 3 ? 21.109 20.484 -3.807 1 92.31 3 SER B N 1
ATOM 3048 C CA . SER B 1 3 ? 19.75 20.906 -4.055 1 92.31 3 SER B CA 1
ATOM 3049 C C . SER B 1 3 ? 18.922 19.797 -4.676 1 92.31 3 SER B C 1
ATOM 3051 O O . SER B 1 3 ? 19.406 19.062 -5.551 1 92.31 3 SER B O 1
ATOM 3053 N N . TYR B 1 4 ? 17.672 19.625 -4.102 1 93.5 4 TYR B N 1
ATOM 3054 C CA . TYR B 1 4 ? 16.688 18.672 -4.625 1 93.5 4 TYR B CA 1
ATOM 3055 C C . TYR B 1 4 ? 15.367 19.375 -4.922 1 93.5 4 TYR B C 1
ATOM 3057 O O . TYR B 1 4 ? 14.898 20.188 -4.129 1 93.5 4 TYR B O 1
ATOM 3065 N N . TYR B 1 5 ? 14.852 19.094 -6.059 1 96.5 5 TYR B N 1
ATOM 3066 C CA . TYR B 1 5 ? 13.531 19.609 -6.406 1 96.5 5 TYR B CA 1
ATOM 3067 C C . TYR B 1 5 ? 12.461 18.547 -6.223 1 96.5 5 TYR B C 1
ATOM 3069 O O . TYR B 1 5 ? 12.477 17.516 -6.906 1 96.5 5 TYR B O 1
ATOM 3077 N N . GLY B 1 6 ? 11.539 18.781 -5.301 1 97.94 6 GLY B N 1
ATOM 3078 C CA . GLY B 1 6 ? 10.531 17.781 -4.969 1 97.94 6 GLY B CA 1
ATOM 3079 C C . GLY B 1 6 ? 9.117 18.328 -5.016 1 97.94 6 GLY B C 1
ATOM 3080 O O . GLY B 1 6 ? 8.906 19.531 -4.859 1 97.94 6 GLY B O 1
ATOM 3081 N N . ILE B 1 7 ? 8.164 17.484 -5.293 1 98.75 7 ILE B N 1
ATOM 3082 C CA . ILE B 1 7 ? 6.746 17.812 -5.168 1 98.75 7 ILE B CA 1
ATOM 3083 C C . ILE B 1 7 ? 6.168 17.125 -3.932 1 98.75 7 ILE B C 1
ATOM 3085 O O . ILE B 1 7 ? 6.367 15.93 -3.727 1 98.75 7 ILE B O 1
ATOM 3089 N N . GLY B 1 8 ? 5.551 17.875 -3.1 1 98.75 8 GLY B N 1
ATOM 3090 C CA . GLY B 1 8 ? 4.82 17.344 -1.959 1 98.75 8 GLY B CA 1
ATOM 3091 C C . GLY B 1 8 ? 3.314 17.422 -2.129 1 98.75 8 GLY B C 1
ATOM 3092 O O . GLY B 1 8 ? 2.793 18.391 -2.68 1 98.75 8 GLY B O 1
ATOM 3093 N N . LEU B 1 9 ? 2.619 16.359 -1.657 1 98.69 9 LEU B N 1
ATOM 3094 C CA . LEU B 1 9 ? 1.162 16.297 -1.725 1 98.69 9 LEU B CA 1
ATOM 3095 C C . LEU B 1 9 ? 0.563 16.047 -0.344 1 98.69 9 LEU B C 1
ATOM 3097 O O . LEU B 1 9 ? 1.098 15.258 0.436 1 98.69 9 LEU B O 1
ATOM 3101 N N . MET B 1 10 ? -0.571 16.703 -0.087 1 96.38 10 MET B N 1
ATOM 3102 C CA . MET B 1 10 ? -1.309 16.531 1.16 1 96.38 10 MET B CA 1
ATOM 3103 C C . MET B 1 10 ? -2.812 16.625 0.923 1 96.38 10 MET B C 1
ATOM 3105 O O . MET B 1 10 ? -3.271 17.5 0.194 1 96.38 10 MET B O 1
ATOM 3109 N N . SER B 1 11 ? -3.469 15.625 1.357 1 93.62 11 SER B N 1
ATOM 3110 C CA . SER B 1 11 ? -4.926 15.656 1.437 1 93.62 11 SER B CA 1
ATOM 3111 C C . SER B 1 11 ? -5.406 15.469 2.871 1 93.62 11 SER B C 1
ATOM 3113 O O . SER B 1 11 ? -5.219 14.398 3.455 1 93.62 11 SER B O 1
ATOM 3115 N N . GLY B 1 12 ? -5.938 16.469 3.424 1 81.38 12 GLY B N 1
ATOM 3116 C CA . GLY B 1 12 ? -6.297 16.422 4.832 1 81.38 12 GLY B CA 1
ATOM 3117 C C . GLY B 1 12 ? -7.738 16 5.062 1 81.38 12 GLY B C 1
ATOM 3118 O O . GLY B 1 12 ? -8.508 15.859 4.113 1 81.38 12 GLY B O 1
ATOM 3119 N N . SER B 1 13 ? -8.078 15.867 6.301 1 69.81 13 SER B N 1
ATOM 3120 C CA . SER B 1 13 ? -9.375 15.375 6.746 1 69.81 13 SER B CA 1
ATOM 3121 C C . SER B 1 13 ? -10.469 16.422 6.547 1 69.81 13 SER B C 1
ATOM 3123 O O . SER B 1 13 ? -11.656 16.109 6.629 1 69.81 13 SER B O 1
ATOM 3125 N N . SER B 1 14 ? -10.016 17.641 6.207 1 71.19 14 SER B N 1
ATOM 3126 C CA . SER B 1 14 ? -11.031 18.641 5.926 1 71.19 14 SER B CA 1
ATOM 3127 C C . SER B 1 14 ? -11.664 18.438 4.555 1 71.19 14 SER B C 1
ATOM 3129 O O . SER B 1 14 ? -12.711 19 4.25 1 71.19 14 SER B O 1
ATOM 3131 N N . MET B 1 15 ? -11.078 17.625 3.785 1 69.94 15 MET B N 1
ATOM 3132 C CA . MET B 1 15 ? -11.594 17.156 2.504 1 69.94 15 MET B CA 1
ATOM 3133 C C . MET B 1 15 ? -11.844 18.312 1.553 1 69.94 15 MET B C 1
ATOM 3135 O O . MET B 1 15 ? -12.797 18.297 0.776 1 69.94 15 MET B O 1
ATOM 3139 N N . ASP B 1 16 ? -10.984 19.328 1.648 1 78.69 16 ASP B N 1
ATOM 3140 C CA . ASP B 1 16 ? -11.141 20.5 0.788 1 78.69 16 ASP B CA 1
ATOM 3141 C C . ASP B 1 16 ? -10.484 20.266 -0.573 1 78.69 16 ASP B C 1
ATOM 3143 O O . ASP B 1 16 ? -10.898 20.859 -1.572 1 78.69 16 ASP B O 1
ATOM 3147 N N . GLY B 1 17 ? -9.547 19.516 -0.594 1 90.5 17 GLY B N 1
ATOM 3148 C CA . GLY B 1 17 ? -8.844 19.281 -1.847 1 90.5 17 GLY B CA 1
ATOM 3149 C C . GLY B 1 17 ? -7.473 18.656 -1.656 1 90.5 17 GLY B C 1
ATOM 3150 O O . GLY B 1 17 ? -7.141 18.203 -0.563 1 90.5 17 GLY B O 1
ATOM 3151 N N . LEU B 1 18 ? -6.801 18.547 -2.807 1 96.81 18 LEU B N 1
ATOM 3152 C CA . LEU B 1 18 ? -5.438 18.031 -2.85 1 96.81 18 LEU B CA 1
ATOM 3153 C C . LEU B 1 18 ? -4.43 19.156 -3.012 1 96.81 18 LEU B C 1
ATOM 3155 O O . LEU B 1 18 ? -4.457 19.891 -4.012 1 96.81 18 LEU B O 1
ATOM 3159 N N . ASP B 1 19 ? -3.6 19.359 -1.988 1 96.62 19 ASP B N 1
ATOM 3160 C CA . ASP B 1 19 ? -2.535 20.359 -2.049 1 96.62 19 ASP B CA 1
ATOM 3161 C C . ASP B 1 19 ? -1.287 19.781 -2.719 1 96.62 19 ASP B C 1
ATOM 3163 O O . ASP B 1 19 ? -0.848 18.688 -2.393 1 96.62 19 ASP B O 1
ATOM 3167 N N . LEU B 1 20 ? -0.778 20.516 -3.695 1 98.19 20 LEU B N 1
ATOM 3168 C CA . LEU B 1 20 ? 0.498 20.203 -4.332 1 98.19 20 LEU B CA 1
ATOM 3169 C C . LEU B 1 20 ? 1.468 21.375 -4.195 1 98.19 20 LEU B C 1
ATOM 3171 O O . LEU B 1 20 ? 1.074 22.531 -4.348 1 98.19 20 LEU B O 1
ATOM 3175 N N . CYS B 1 21 ? 2.721 21.109 -3.91 1 97.88 21 CYS B N 1
ATOM 3176 C CA . CYS B 1 21 ? 3.74 22.156 -3.941 1 97.88 21 CYS B CA 1
ATOM 3177 C C . CYS B 1 21 ? 5.031 21.641 -4.562 1 97.88 21 CYS B C 1
ATOM 3179 O O . CYS B 1 21 ? 5.391 20.469 -4.379 1 97.88 21 CYS B O 1
ATOM 3181 N N . PHE B 1 22 ? 5.598 22.406 -5.383 1 98.62 22 PHE B N 1
ATOM 3182 C CA . PHE B 1 22 ? 6.926 22.203 -5.949 1 98.62 22 PHE B CA 1
ATOM 3183 C C . PHE B 1 22 ? 7.949 23.109 -5.254 1 98.62 22 PHE B C 1
ATOM 3185 O O . PHE B 1 22 ? 7.82 24.328 -5.27 1 98.62 22 PHE B O 1
ATOM 3192 N N . ALA B 1 23 ? 8.969 22.453 -4.613 1 98.06 23 ALA B N 1
ATOM 3193 C CA . ALA B 1 23 ? 9.914 23.219 -3.807 1 98.06 23 ALA B CA 1
ATOM 3194 C C . ALA B 1 23 ? 11.352 22.766 -4.062 1 98.06 23 ALA B C 1
ATOM 3196 O O . ALA B 1 23 ? 11.578 21.609 -4.43 1 98.06 23 ALA B O 1
ATOM 3197 N N . GLU B 1 24 ? 12.203 23.703 -3.918 1 97.19 24 GLU B N 1
ATOM 3198 C CA . GLU B 1 24 ? 13.617 23.391 -3.795 1 97.19 24 GLU B CA 1
ATOM 3199 C C . GLU B 1 24 ? 14.008 23.125 -2.342 1 97.19 24 GLU B C 1
ATOM 3201 O O . GLU B 1 24 ? 13.758 23.969 -1.469 1 97.19 24 GLU B O 1
ATOM 3206 N N . LEU B 1 25 ? 14.516 21.969 -2.092 1 96.19 25 LEU B N 1
ATOM 3207 C CA . LEU B 1 25 ? 15.055 21.594 -0.788 1 96.19 25 LEU B CA 1
ATOM 3208 C C . LEU B 1 25 ? 16.578 21.594 -0.812 1 96.19 25 LEU B C 1
ATOM 3210 O O . LEU B 1 25 ? 17.188 20.891 -1.609 1 96.19 25 LEU B O 1
ATOM 3214 N N . MET B 1 26 ? 17.109 22.484 0.045 1 94.38 26 MET B N 1
ATOM 3215 C CA . MET B 1 26 ? 18.562 22.656 0.06 1 94.38 26 MET B CA 1
ATOM 3216 C C . MET B 1 26 ? 19.141 22.219 1.397 1 94.38 26 MET B C 1
ATOM 3218 O O . MET B 1 26 ? 18.562 22.5 2.453 1 94.38 26 MET B O 1
ATOM 3222 N N . GLY B 1 27 ? 20.203 21.438 1.291 1 90.06 27 GLY B N 1
ATOM 3223 C CA . GLY B 1 27 ? 20.828 21.016 2.535 1 90.06 27 GLY B CA 1
ATOM 3224 C C . GLY B 1 27 ? 21.969 20.031 2.33 1 90.06 27 GLY B C 1
ATOM 3225 O O . GLY B 1 27 ? 22.484 19.906 1.219 1 90.06 27 GLY B O 1
ATOM 3226 N N . ASP B 1 28 ? 22.406 19.594 3.484 1 83.56 28 ASP B N 1
ATOM 3227 C CA . ASP B 1 28 ? 23.516 18.656 3.549 1 83.56 28 ASP B CA 1
ATOM 3228 C C . ASP B 1 28 ? 23.172 17.453 4.434 1 83.56 28 ASP B C 1
ATOM 3230 O O . ASP B 1 28 ? 22.969 17.609 5.641 1 83.56 28 ASP B O 1
ATOM 3234 N N . PRO B 1 29 ? 23.094 16.281 3.812 1 77.69 29 PRO B N 1
ATOM 3235 C CA . PRO B 1 29 ? 22.75 15.094 4.602 1 77.69 29 PRO B CA 1
ATOM 3236 C C . PRO B 1 29 ? 23.734 14.82 5.723 1 77.69 29 PRO B C 1
ATOM 3238 O O . PRO B 1 29 ? 23.375 14.211 6.734 1 77.69 29 PRO B O 1
ATOM 3241 N N . GLU B 1 30 ? 24.906 15.289 5.59 1 81.38 30 GLU B N 1
ATOM 3242 C CA . GLU B 1 30 ? 25.906 15.055 6.621 1 81.38 30 GLU B CA 1
ATOM 3243 C C . GLU B 1 30 ? 25.688 15.969 7.824 1 81.38 30 GLU B C 1
ATOM 3245 O O . GLU B 1 30 ? 25.688 15.508 8.969 1 81.38 30 GLU B O 1
ATOM 3250 N N . SER B 1 31 ? 25.484 17.25 7.598 1 86.88 31 SER B N 1
ATOM 3251 C CA . SER B 1 31 ? 25.234 18.188 8.688 1 86.88 31 SER B CA 1
ATOM 3252 C C . SER B 1 31 ? 23.781 18.188 9.102 1 86.88 31 SER B C 1
ATOM 3254 O O . SER B 1 31 ? 23.438 18.672 10.18 1 86.88 31 SER B O 1
ATOM 3256 N N . ASP B 1 32 ? 22.906 17.688 8.273 1 90.31 32 ASP B N 1
ATOM 3257 C CA . ASP B 1 32 ? 21.453 17.562 8.461 1 90.31 32 ASP B CA 1
ATOM 3258 C C . ASP B 1 32 ? 20.828 18.938 8.672 1 90.31 32 ASP B C 1
ATOM 3260 O O . ASP B 1 32 ? 19.922 19.094 9.5 1 90.31 32 ASP B O 1
ATOM 3264 N N . VAL B 1 33 ? 21.422 19.969 8.07 1 90.56 33 VAL B N 1
ATOM 3265 C CA . VAL B 1 33 ? 20.859 21.312 8.023 1 90.56 33 VAL B CA 1
ATOM 3266 C C . VAL B 1 33 ? 20.156 21.531 6.684 1 90.56 33 VAL B C 1
ATOM 3268 O O . VAL B 1 33 ? 20.75 21.328 5.621 1 90.56 33 VAL B O 1
ATOM 3271 N N . TRP B 1 34 ? 18.859 21.969 6.867 1 93.19 34 TRP B N 1
ATOM 3272 C CA . TRP B 1 34 ? 18.062 22.016 5.648 1 93.19 34 TRP B CA 1
ATOM 3273 C C . TRP B 1 34 ? 17.328 23.359 5.531 1 93.19 34 TRP B C 1
ATOM 3275 O O . TRP B 1 34 ? 17.078 24.016 6.539 1 93.19 34 TRP B O 1
ATOM 3285 N N . GLY B 1 35 ? 17.172 23.766 4.297 1 94.56 35 GLY B N 1
ATOM 3286 C CA . GLY B 1 35 ? 16.328 24.891 3.922 1 94.56 35 GLY B CA 1
ATOM 3287 C C . GLY B 1 35 ? 15.398 24.578 2.762 1 94.56 35 GLY B C 1
ATOM 3288 O O . GLY B 1 35 ? 15.438 23.484 2.201 1 94.56 35 GLY B O 1
ATOM 3289 N N . TYR B 1 36 ? 14.484 25.547 2.486 1 96.19 36 TYR B N 1
ATOM 3290 C CA . TYR B 1 36 ? 13.539 25.312 1.399 1 96.19 36 TYR B CA 1
ATOM 3291 C C . TYR B 1 36 ? 13.211 26.609 0.67 1 96.19 36 TYR B C 1
ATOM 3293 O O . TYR B 1 36 ? 13.453 27.703 1.19 1 96.19 36 TYR B O 1
ATOM 3301 N N . ARG B 1 37 ? 12.789 26.453 -0.531 1 96.75 37 ARG B N 1
ATOM 3302 C CA . ARG B 1 37 ? 12.156 27.484 -1.332 1 96.75 37 ARG B CA 1
ATOM 3303 C C . ARG B 1 37 ? 10.93 26.953 -2.061 1 96.75 37 ARG B C 1
ATOM 3305 O O . ARG B 1 37 ? 11.047 26.062 -2.912 1 96.75 37 ARG B O 1
ATOM 3312 N N . LEU B 1 38 ? 9.758 27.5 -1.664 1 96.81 38 LEU B N 1
ATOM 3313 C CA . LEU B 1 38 ? 8.531 27.109 -2.35 1 96.81 38 LEU B CA 1
ATOM 3314 C C . LEU B 1 38 ? 8.398 27.844 -3.68 1 96.81 38 LEU B C 1
ATOM 3316 O O . LEU B 1 38 ? 8.383 29.078 -3.715 1 96.81 38 LEU B O 1
ATOM 3320 N N . GLU B 1 39 ? 8.32 27.125 -4.789 1 97 39 GLU B N 1
ATOM 3321 C CA . GLU B 1 39 ? 8.305 27.766 -6.105 1 97 39 GLU B CA 1
ATOM 3322 C C . GLU B 1 39 ? 6.891 27.828 -6.668 1 97 39 GLU B C 1
ATOM 3324 O O . GLU B 1 39 ? 6.457 28.875 -7.152 1 97 39 GLU B O 1
ATOM 3329 N N . HIS B 1 40 ? 6.227 26.734 -6.668 1 97.38 40 HIS B N 1
ATOM 3330 C CA . HIS B 1 40 ? 4.852 26.656 -7.145 1 97.38 40 HIS B CA 1
ATOM 3331 C C . HIS B 1 40 ? 3.977 25.859 -6.188 1 97.38 40 HIS B C 1
ATOM 3333 O O . HIS B 1 40 ? 4.453 24.922 -5.547 1 97.38 40 HIS B O 1
ATOM 3339 N N . ALA B 1 41 ? 2.754 26.25 -6.023 1 97.12 41 ALA B N 1
ATOM 3340 C CA . ALA B 1 41 ? 1.789 25.516 -5.203 1 97.12 41 ALA B CA 1
ATOM 3341 C C . ALA B 1 41 ? 0.37 25.703 -5.734 1 97.12 41 ALA B C 1
ATOM 3343 O O . ALA B 1 41 ? 0.052 26.734 -6.332 1 97.12 41 ALA B O 1
ATOM 3344 N N . VAL B 1 42 ? -0.443 24.703 -5.59 1 96.06 42 VAL B N 1
ATOM 3345 C CA . VAL B 1 42 ? -1.83 24.766 -6.039 1 96.06 42 VAL B CA 1
ATOM 3346 C C . VAL B 1 42 ? -2.688 23.812 -5.203 1 96.06 42 VAL B C 1
ATOM 3348 O O . VAL B 1 42 ? -2.186 22.828 -4.656 1 96.06 42 VAL B O 1
ATOM 3351 N N . THR B 1 43 ? -3.887 24.156 -4.984 1 95.06 43 THR B N 1
ATOM 3352 C CA . THR B 1 43 ? -4.895 23.25 -4.441 1 95.06 43 THR B CA 1
ATOM 3353 C C . THR B 1 43 ? -5.895 22.844 -5.523 1 95.06 43 THR B C 1
ATOM 3355 O O . THR B 1 43 ? -6.48 23.688 -6.191 1 95.06 43 THR B O 1
ATOM 3358 N N . VAL B 1 44 ? -6.012 21.562 -5.707 1 96.44 44 VAL B N 1
ATOM 3359 C CA . VAL B 1 44 ? -7.039 21.047 -6.605 1 96.44 44 VAL B CA 1
ATOM 3360 C C . VAL B 1 44 ? -8.273 20.641 -5.797 1 96.44 44 VAL B C 1
ATOM 3362 O O . VAL B 1 44 ? -8.227 19.688 -5.027 1 96.44 44 VAL B O 1
ATOM 3365 N N . GLY B 1 45 ? -9.359 21.359 -6.035 1 93.06 45 GLY B N 1
ATOM 3366 C CA . GLY B 1 45 ? -10.578 21.062 -5.305 1 93.06 45 GLY B CA 1
ATOM 3367 C C . GLY B 1 45 ? -11.203 19.734 -5.688 1 93.06 45 GLY B C 1
ATOM 3368 O O . GLY B 1 45 ? -11.141 19.328 -6.848 1 93.06 45 GLY B O 1
ATOM 3369 N N . TYR B 1 46 ? -11.758 19.047 -4.715 1 93 46 TYR B N 1
ATOM 3370 C CA . TYR B 1 46 ? -12.492 17.828 -4.996 1 93 46 TYR B CA 1
ATOM 3371 C C . TYR B 1 46 ? -13.844 18.125 -5.637 1 93 46 TYR B C 1
ATOM 3373 O O . TYR B 1 46 ? -14.508 19.094 -5.258 1 93 46 TYR B O 1
ATOM 3381 N N . SER B 1 47 ? -14.25 17.312 -6.605 1 93.19 47 SER B N 1
ATOM 3382 C CA . SER B 1 47 ? -15.625 17.375 -7.078 1 93.19 47 SER B CA 1
ATOM 3383 C C . SER B 1 47 ? -16.609 17.016 -5.965 1 93.19 47 SER B C 1
ATOM 3385 O O . SER B 1 47 ? -16.219 16.406 -4.965 1 93.19 47 SER B O 1
ATOM 3387 N N . THR B 1 48 ? -17.844 17.406 -6.137 1 90 48 THR B N 1
ATOM 3388 C CA . THR B 1 48 ? -18.891 17.078 -5.168 1 90 48 THR B CA 1
ATOM 3389 C C . THR B 1 48 ? -19 15.562 -4.988 1 90 48 THR B C 1
ATOM 3391 O O . THR B 1 48 ? -19.141 15.078 -3.863 1 90 48 THR B O 1
ATOM 3394 N N . GLU B 1 49 ? -18.875 14.891 -6.039 1 93.62 49 GLU B N 1
ATOM 3395 C CA . GLU B 1 49 ? -18.969 13.438 -6 1 93.62 49 GLU B CA 1
ATOM 3396 C C . GLU B 1 49 ? -17.828 12.828 -5.195 1 93.62 49 GLU B C 1
ATOM 3398 O O . GLU B 1 49 ? -18.047 11.961 -4.348 1 93.62 49 GLU B O 1
ATOM 3403 N N . LEU B 1 50 ? -16.625 13.25 -5.449 1 94.12 50 LEU B N 1
ATOM 3404 C CA . LEU B 1 50 ? -15.469 12.711 -4.742 1 94.12 50 LEU B CA 1
ATOM 3405 C C . LEU B 1 50 ? -15.531 13.055 -3.26 1 94.12 50 LEU B C 1
ATOM 3407 O O . LEU B 1 50 ? -15.195 12.227 -2.41 1 94.12 50 LEU B O 1
ATOM 3411 N N . LYS B 1 51 ? -15.906 14.273 -2.943 1 90.38 51 LYS B N 1
ATOM 3412 C CA . LYS B 1 51 ? -16.062 14.688 -1.552 1 90.38 51 LYS B CA 1
ATOM 3413 C C . LYS B 1 51 ? -17.031 13.773 -0.812 1 90.38 51 LYS B C 1
ATOM 3415 O O . LYS B 1 51 ? -16.781 13.391 0.334 1 90.38 51 LYS B O 1
ATOM 3420 N N . GLU B 1 52 ? -18.109 13.484 -1.467 1 90.81 52 GLU B N 1
ATOM 3421 C CA . GLU B 1 52 ? -19.109 12.609 -0.872 1 90.81 52 GLU B CA 1
ATOM 3422 C C . GLU B 1 52 ? -18.562 11.203 -0.639 1 90.81 52 GLU B C 1
ATOM 3424 O O . GLU B 1 52 ? -18.797 10.609 0.414 1 90.81 52 GLU B O 1
ATOM 3429 N N . ARG B 1 53 ? -17.844 10.695 -1.604 1 94.69 53 ARG B N 1
ATOM 3430 C CA . ARG B 1 53 ? -17.25 9.367 -1.479 1 94.69 53 ARG B CA 1
ATOM 3431 C C . ARG B 1 53 ? -16.25 9.328 -0.326 1 94.69 53 ARG B C 1
ATOM 3433 O O . ARG B 1 53 ? -16.219 8.359 0.439 1 94.69 53 ARG B O 1
ATOM 3440 N N . LEU B 1 54 ? -15.461 10.375 -0.205 1 93.69 54 LEU B N 1
ATOM 3441 C CA . LEU B 1 54 ? -14.461 10.445 0.854 1 93.69 54 LEU B CA 1
ATOM 3442 C C . LEU B 1 54 ? -15.125 10.547 2.223 1 93.69 54 LEU B C 1
ATOM 3444 O O . LEU B 1 54 ? -14.664 9.93 3.188 1 93.69 54 LEU B O 1
ATOM 3448 N N . THR B 1 55 ? -16.172 11.32 2.316 1 87.81 55 THR B N 1
ATOM 3449 C CA . THR B 1 55 ? -16.906 11.531 3.566 1 87.81 55 THR B CA 1
ATOM 3450 C C . THR B 1 55 ? -17.453 10.211 4.094 1 87.81 55 THR B C 1
ATOM 3452 O O . THR B 1 55 ? -17.484 9.984 5.305 1 87.81 55 THR B O 1
ATOM 3455 N N . HIS B 1 56 ? -17.844 9.289 3.197 1 92.19 56 HIS B N 1
ATOM 3456 C CA . HIS B 1 56 ? -18.5 8.055 3.596 1 92.19 56 HIS B CA 1
ATOM 3457 C C . HIS B 1 56 ? -17.547 6.863 3.514 1 92.19 56 HIS B C 1
ATOM 3459 O O . HIS B 1 56 ? -17.969 5.715 3.68 1 92.19 56 HIS B O 1
ATOM 3465 N N . ALA B 1 57 ? -16.344 7.113 3.295 1 95.31 57 ALA B N 1
ATOM 3466 C CA . ALA B 1 57 ? -15.359 6.059 3.012 1 95.3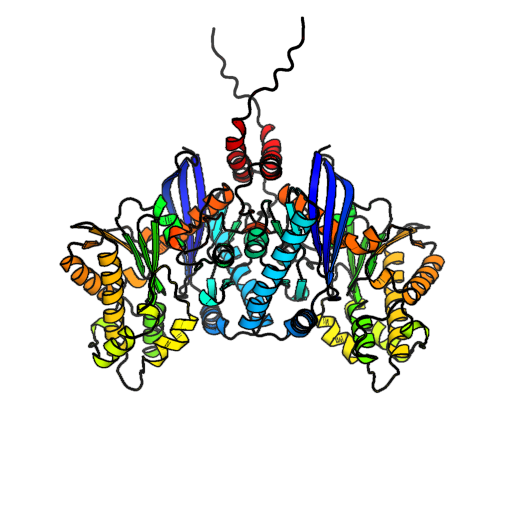1 57 ALA B CA 1
ATOM 3467 C C . ALA B 1 57 ? -15.219 5.109 4.199 1 95.31 57 ALA B C 1
ATOM 3469 O O . ALA B 1 57 ? -14.984 3.914 4.02 1 95.31 57 ALA B O 1
ATOM 3470 N N . VAL B 1 58 ? -15.375 5.562 5.402 1 94.19 58 VAL B N 1
ATOM 3471 C CA . VAL B 1 58 ? -15.18 4.77 6.609 1 94.19 58 VAL B CA 1
ATOM 3472 C C . VAL B 1 58 ? -16.219 3.648 6.668 1 94.19 58 VAL B C 1
ATOM 3474 O O . VAL B 1 58 ? -16.031 2.656 7.375 1 94.19 58 VAL B O 1
ATOM 3477 N N . ASN B 1 59 ? -17.312 3.783 5.926 1 95.62 59 ASN B N 1
ATOM 3478 C CA . ASN B 1 59 ? -18.422 2.834 6 1 95.62 59 ASN B CA 1
ATOM 3479 C C . ASN B 1 59 ? -18.438 1.896 4.797 1 95.62 59 ASN B C 1
ATOM 3481 O O . ASN B 1 59 ? -19.312 1.044 4.68 1 95.62 59 ASN B O 1
ATOM 3485 N N . LEU B 1 60 ? -17.531 1.959 3.941 1 97.75 60 LEU B N 1
ATOM 3486 C CA . LEU B 1 60 ? -17.531 1.193 2.699 1 97.75 60 LEU B CA 1
ATOM 3487 C C . LEU B 1 60 ? -17.172 -0.266 2.963 1 97.75 60 LEU B C 1
ATOM 3489 O O . LEU B 1 60 ? -16.484 -0.575 3.936 1 97.75 60 LEU B O 1
ATOM 3493 N N . SER B 1 61 ? -17.656 -1.142 2.049 1 98.19 61 SER B N 1
ATOM 3494 C CA . SER B 1 61 ? -17.172 -2.52 2.016 1 98.19 61 SER B CA 1
ATOM 3495 C C . SER B 1 61 ? -15.727 -2.59 1.558 1 98.19 61 SER B C 1
ATOM 3497 O O . SER B 1 61 ? -15.18 -1.608 1.049 1 98.19 61 SER B O 1
ATOM 3499 N N . GLY B 1 62 ? -15.156 -3.742 1.808 1 98.19 62 GLY B N 1
ATOM 3500 C CA . GLY B 1 62 ? -13.781 -3.924 1.374 1 98.19 62 GLY B CA 1
ATOM 3501 C C . GLY B 1 62 ? -13.57 -3.609 -0.096 1 98.19 62 GLY B C 1
ATOM 3502 O O . GLY B 1 62 ? -12.688 -2.824 -0.448 1 98.19 62 GLY B O 1
ATOM 3503 N N . ILE B 1 63 ? -14.383 -4.133 -0.994 1 97.62 63 ILE B N 1
ATOM 3504 C CA . ILE B 1 63 ? -14.219 -3.959 -2.434 1 97.62 63 ILE B CA 1
ATOM 3505 C C . ILE B 1 63 ? -14.484 -2.502 -2.811 1 97.62 63 ILE B C 1
ATOM 3507 O O . ILE B 1 63 ? -13.828 -1.955 -3.701 1 97.62 63 ILE B O 1
ATOM 3511 N N . GLU B 1 64 ? -15.438 -1.9 -2.139 1 98.25 64 GLU B N 1
ATOM 3512 C CA . GLU B 1 64 ? -15.719 -0.495 -2.414 1 98.25 64 GLU B CA 1
ATOM 3513 C C . GLU B 1 64 ? -14.562 0.399 -1.976 1 98.25 64 GLU B C 1
ATOM 3515 O O . GLU B 1 64 ? -14.25 1.386 -2.645 1 98.25 64 GLU B O 1
ATOM 3520 N N . LEU B 1 65 ? -13.977 0.067 -0.816 1 98.62 65 LEU B N 1
ATOM 3521 C CA . LEU B 1 65 ? -12.828 0.827 -0.322 1 98.62 65 LEU B CA 1
ATOM 3522 C C . LEU B 1 65 ? -11.656 0.725 -1.284 1 98.62 65 LEU B C 1
ATOM 3524 O O . LEU B 1 65 ? -11 1.728 -1.58 1 98.62 65 LEU B O 1
ATOM 3528 N N . ILE B 1 66 ? -11.414 -0.467 -1.794 1 98.56 66 ILE B N 1
ATOM 3529 C CA . ILE B 1 66 ? -10.305 -0.673 -2.715 1 98.56 66 ILE B CA 1
ATOM 3530 C C . ILE B 1 66 ? -10.602 0.02 -4.043 1 98.56 66 ILE B C 1
ATOM 3532 O O . ILE B 1 66 ? -9.695 0.576 -4.676 1 98.56 66 ILE B O 1
ATOM 3536 N N . THR B 1 67 ? -11.836 -0.008 -4.465 1 98.38 67 THR B N 1
ATOM 3537 C CA . THR B 1 67 ? -12.219 0.725 -5.668 1 98.38 67 THR B CA 1
ATOM 3538 C C . THR B 1 67 ? -11.961 2.219 -5.496 1 98.38 67 THR B C 1
ATOM 3540 O O . THR B 1 67 ? -11.43 2.869 -6.398 1 98.38 67 THR B O 1
ATOM 3543 N N . LEU B 1 68 ? -12.32 2.727 -4.344 1 98.38 68 LEU B N 1
ATOM 3544 C CA . LEU B 1 68 ? -12.055 4.129 -4.043 1 98.38 68 LEU B CA 1
ATOM 3545 C C . LEU B 1 68 ? -10.555 4.406 -4.039 1 98.38 68 LEU B C 1
ATOM 3547 O O . LEU B 1 68 ? -10.109 5.453 -4.52 1 98.38 68 LEU B O 1
ATOM 3551 N N . GLN B 1 69 ? -9.797 3.504 -3.488 1 98.38 69 GLN B N 1
ATOM 3552 C CA . GLN B 1 69 ? -8.344 3.637 -3.496 1 98.38 69 GLN B CA 1
ATOM 3553 C C . GLN B 1 69 ? -7.805 3.754 -4.922 1 98.38 69 GLN B C 1
ATOM 3555 O O . GLN B 1 69 ? -6.91 4.559 -5.191 1 98.38 69 GLN B O 1
ATOM 3560 N N . VAL B 1 70 ? -8.25 2.932 -5.805 1 98.44 70 VAL B N 1
ATOM 3561 C CA . VAL B 1 70 ? -7.809 2.938 -7.195 1 98.44 70 VAL B CA 1
ATOM 3562 C C . VAL B 1 70 ? -8.203 4.258 -7.855 1 98.44 70 VAL B C 1
ATOM 3564 O O . VAL B 1 70 ? -7.359 4.93 -8.461 1 98.44 70 VAL B O 1
ATOM 3567 N N . ASP B 1 71 ? -9.453 4.652 -7.676 1 98.25 71 ASP B N 1
ATOM 3568 C CA . ASP B 1 71 ? -9.961 5.875 -8.289 1 98.25 71 ASP B CA 1
ATOM 3569 C C . ASP B 1 71 ? -9.195 7.102 -7.793 1 98.25 71 ASP B C 1
ATOM 3571 O O . ASP B 1 71 ? -8.797 7.953 -8.586 1 98.25 71 ASP B O 1
ATOM 3575 N N . TRP B 1 72 ? -9.031 7.172 -6.52 1 98.31 72 TRP B N 1
ATOM 3576 C CA . TRP B 1 72 ? -8.352 8.32 -5.93 1 98.31 72 TRP B CA 1
ATOM 3577 C C . TRP B 1 72 ? -6.883 8.352 -6.344 1 98.31 72 TRP B C 1
ATOM 3579 O O . TRP B 1 72 ? -6.312 9.43 -6.547 1 98.31 72 TRP B O 1
ATOM 3589 N N . SER B 1 73 ? -6.266 7.184 -6.496 1 98.69 73 SER B N 1
ATOM 3590 C CA . SER B 1 73 ? -4.879 7.117 -6.941 1 98.69 73 SER B CA 1
ATOM 3591 C C . SER B 1 73 ? -4.727 7.648 -8.359 1 98.69 73 SER B C 1
ATOM 3593 O O . SER B 1 73 ? -3.781 8.383 -8.656 1 98.69 73 SER B O 1
ATOM 3595 N N . HIS B 1 74 ? -5.633 7.281 -9.219 1 98.38 74 HIS B N 1
ATOM 3596 C CA . HIS B 1 74 ? -5.613 7.828 -10.57 1 98.38 74 HIS B CA 1
ATOM 3597 C C . HIS B 1 74 ? -5.832 9.336 -10.562 1 98.38 74 HIS B C 1
ATOM 3599 O O . HIS B 1 74 ? -5.184 10.07 -11.312 1 98.38 74 HIS B O 1
ATOM 3605 N N . PHE B 1 75 ? -6.758 9.812 -9.766 1 98.25 75 PHE B N 1
ATOM 3606 C CA . PHE B 1 75 ? -7.004 11.242 -9.625 1 98.25 75 PHE B CA 1
ATOM 3607 C C . PHE B 1 75 ? -5.727 11.977 -9.234 1 98.25 75 PHE B C 1
ATOM 3609 O O . PHE B 1 75 ? -5.371 12.984 -9.852 1 98.25 75 PHE B O 1
ATOM 3616 N N . VAL B 1 76 ? -4.969 11.461 -8.211 1 98.69 76 VAL B N 1
ATOM 3617 C CA . VAL B 1 76 ? -3.732 12.07 -7.738 1 98.69 76 VAL B CA 1
ATOM 3618 C C . VAL B 1 76 ? -2.689 12.055 -8.852 1 98.69 76 VAL B C 1
ATOM 3620 O O . VAL B 1 76 ? -2.016 13.055 -9.094 1 98.69 76 VAL B O 1
ATOM 3623 N N . GLY B 1 77 ? -2.551 10.883 -9.539 1 98.31 77 GLY B N 1
ATOM 3624 C CA . GLY B 1 77 ? -1.623 10.789 -10.648 1 98.31 77 GLY B CA 1
ATOM 3625 C C . GLY B 1 77 ? -1.895 11.812 -11.742 1 98.31 77 GLY B C 1
ATOM 3626 O O . GLY B 1 77 ? -0.97 12.461 -12.234 1 98.31 77 GLY B O 1
ATOM 3627 N N . GLN B 1 78 ? -3.133 12 -12.07 1 98.19 78 GLN B N 1
ATOM 3628 C CA . GLN B 1 78 ? -3.533 12.953 -13.094 1 98.19 78 GLN B CA 1
ATOM 3629 C C . GLN B 1 78 ? -3.248 14.391 -12.656 1 98.19 78 GLN B C 1
ATOM 3631 O O . GLN B 1 78 ? -2.805 15.211 -13.461 1 98.19 78 GLN B O 1
ATOM 3636 N N . CYS B 1 79 ? -3.533 14.68 -11.367 1 98.31 79 CYS B N 1
ATOM 3637 C CA . CYS B 1 79 ? -3.236 16 -10.836 1 98.31 79 CYS B CA 1
ATOM 3638 C C . CYS B 1 79 ? -1.742 16.297 -10.906 1 98.31 79 CYS B C 1
ATOM 3640 O O . CYS B 1 79 ? -1.342 17.406 -11.281 1 98.31 79 CYS B O 1
ATOM 3642 N N . LEU B 1 80 ? -0.922 15.305 -10.609 1 98.31 80 LEU B N 1
ATOM 3643 C CA . LEU B 1 80 ? 0.528 15.453 -10.664 1 98.31 80 LEU B CA 1
ATOM 3644 C C . LEU B 1 80 ? 0.995 15.703 -12.094 1 98.31 80 LEU B C 1
ATOM 3646 O O . LEU B 1 80 ? 1.795 16.609 -12.344 1 98.31 80 LEU B O 1
ATOM 3650 N N . GLU B 1 81 ? 0.514 14.883 -12.969 1 97.25 81 GLU B N 1
ATOM 3651 C CA . GLU B 1 81 ? 0.883 15.023 -14.375 1 97.25 81 GLU B CA 1
ATOM 3652 C C . GLU B 1 81 ? 0.543 16.406 -14.906 1 97.25 81 GLU B C 1
ATOM 3654 O O . GLU B 1 81 ? 1.378 17.062 -15.531 1 97.25 81 GLU B O 1
ATOM 3659 N N . LYS B 1 82 ? -0.653 16.891 -14.617 1 97.88 82 LYS B N 1
ATOM 3660 C CA . LYS B 1 82 ? -1.097 18.219 -15.055 1 97.88 82 LYS B CA 1
ATOM 3661 C C . LYS B 1 82 ? -0.259 19.312 -14.414 1 97.88 82 LYS B C 1
ATOM 3663 O O . LYS B 1 82 ? 0.102 20.297 -15.078 1 97.88 82 LYS B O 1
ATOM 3668 N N . PHE B 1 83 ? 0.016 19.219 -13.133 1 98.12 83 PHE B N 1
ATOM 3669 C CA . PHE B 1 83 ? 0.816 20.188 -12.406 1 98.12 83 PHE B CA 1
ATOM 3670 C C . PHE B 1 83 ? 2.211 20.312 -13.008 1 98.12 83 PHE B C 1
ATOM 3672 O O . PHE B 1 83 ? 2.707 21.406 -13.234 1 98.12 83 PHE B O 1
ATOM 3679 N N . ILE B 1 84 ? 2.846 19.156 -13.344 1 97.19 84 ILE B N 1
ATOM 3680 C CA . ILE B 1 84 ? 4.199 19.109 -13.883 1 97.19 84 ILE B CA 1
ATOM 3681 C C . ILE B 1 84 ? 4.219 19.688 -15.297 1 97.19 84 ILE B C 1
ATOM 3683 O O . ILE B 1 84 ? 5.082 20.5 -15.625 1 97.19 84 ILE B O 1
ATOM 3687 N N . GLU B 1 85 ? 3.244 19.312 -16.078 1 96.44 85 GLU B N 1
ATOM 3688 C CA . GLU B 1 85 ? 3.197 19.75 -17.469 1 96.44 85 GLU B CA 1
ATOM 3689 C C . GLU B 1 85 ? 2.865 21.234 -17.594 1 96.44 85 GLU B C 1
ATOM 3691 O O . GLU B 1 85 ? 3.484 21.953 -18.375 1 96.44 85 GLU B O 1
ATOM 3696 N N . SER B 1 86 ? 1.908 21.672 -16.797 1 96.31 86 SER B N 1
ATOM 3697 C CA . SER B 1 86 ? 1.424 23.047 -16.906 1 96.31 86 SER B CA 1
ATOM 3698 C C . SER B 1 86 ? 2.512 24.047 -16.531 1 96.31 86 SER B C 1
ATOM 3700 O O . SER B 1 86 ? 2.539 25.172 -17.047 1 96.31 86 SER B O 1
ATOM 3702 N N . LYS B 1 87 ? 3.486 23.656 -15.695 1 95.69 87 LYS B N 1
ATOM 3703 C CA . LYS B 1 87 ? 4.531 24.562 -15.234 1 95.69 87 LYS B CA 1
ATOM 3704 C C . LYS B 1 87 ? 5.902 24.141 -15.75 1 95.69 87 LYS B C 1
ATOM 3706 O O . LYS B 1 87 ? 6.918 24.75 -15.406 1 95.69 87 LYS B O 1
ATOM 3711 N N . ARG B 1 88 ? 5.918 23.078 -16.578 1 95.44 88 ARG B N 1
ATOM 3712 C CA . ARG B 1 88 ? 7.145 22.547 -17.156 1 95.44 88 ARG B CA 1
ATOM 3713 C C . ARG B 1 88 ? 8.172 22.25 -16.062 1 95.44 88 ARG B C 1
ATOM 3715 O O . ARG B 1 88 ? 9.328 22.672 -16.172 1 95.44 88 ARG B O 1
ATOM 3722 N N . LEU B 1 89 ? 7.684 21.641 -15.016 1 96.75 89 LEU B N 1
ATOM 3723 C CA . LEU B 1 89 ? 8.531 21.312 -13.875 1 96.75 89 LEU B CA 1
ATOM 3724 C C . LEU B 1 89 ? 9.383 20.078 -14.172 1 96.75 89 LEU B C 1
ATOM 3726 O O . LEU B 1 89 ? 9.023 19.266 -15.023 1 96.75 89 LEU B O 1
ATOM 3730 N N . ARG B 1 90 ? 10.508 20.016 -13.523 1 94.12 90 ARG B N 1
ATOM 3731 C CA . ARG B 1 90 ? 11.383 18.844 -13.586 1 94.12 90 ARG B CA 1
ATOM 3732 C C . ARG B 1 90 ? 11.727 18.344 -12.18 1 94.12 90 ARG B C 1
ATOM 3734 O O . ARG B 1 90 ? 12.867 18.469 -11.742 1 94.12 90 ARG B O 1
ATOM 3741 N N . PRO B 1 91 ? 10.789 17.766 -11.531 1 96.81 91 PRO B N 1
ATOM 3742 C CA . PRO B 1 91 ? 11.039 17.297 -10.172 1 96.81 91 PRO B CA 1
ATOM 3743 C C . PRO B 1 91 ? 12 16.109 -10.125 1 96.81 91 PRO B C 1
ATOM 3745 O O . PRO B 1 91 ? 11.969 15.25 -11.008 1 96.81 91 PRO B O 1
ATOM 3748 N N . ASP B 1 92 ? 12.805 16.125 -9.047 1 94.06 92 ASP B N 1
ATOM 3749 C CA . ASP B 1 92 ? 13.641 14.961 -8.758 1 94.06 92 ASP B CA 1
ATOM 3750 C C . ASP B 1 92 ? 12.82 13.836 -8.141 1 94.06 92 ASP B C 1
ATOM 3752 O O . ASP B 1 92 ? 13.18 12.664 -8.25 1 94.06 92 ASP B O 1
ATOM 3756 N N . PHE B 1 93 ? 11.805 14.148 -7.477 1 96.69 93 PHE B N 1
ATOM 3757 C CA . PHE B 1 93 ? 10.938 13.18 -6.824 1 96.69 93 PHE B CA 1
ATOM 3758 C C . PHE B 1 93 ? 9.609 13.812 -6.438 1 96.69 93 PHE B C 1
ATOM 3760 O O . PHE B 1 93 ? 9.445 15.031 -6.527 1 96.69 93 PHE B O 1
ATOM 3767 N N . ALA B 1 94 ? 8.656 13.016 -6.109 1 98.44 94 ALA B N 1
ATOM 3768 C CA . ALA B 1 94 ? 7.398 13.438 -5.5 1 98.44 94 ALA B CA 1
ATOM 3769 C C . ALA B 1 94 ? 7.059 12.578 -4.289 1 98.44 94 ALA B C 1
ATOM 3771 O O . ALA B 1 94 ? 7.531 11.438 -4.176 1 98.44 94 ALA B O 1
ATOM 3772 N N . ALA B 1 95 ? 6.336 13.117 -3.346 1 98.75 95 ALA B N 1
ATOM 3773 C CA . ALA B 1 95 ? 5.938 12.391 -2.143 1 98.75 95 ALA B CA 1
ATOM 3774 C C . ALA B 1 95 ? 4.551 12.82 -1.675 1 98.75 95 ALA B C 1
ATOM 3776 O O . ALA B 1 95 ? 4.164 13.977 -1.841 1 98.75 95 ALA B O 1
ATOM 3777 N N . SER B 1 96 ? 3.816 11.891 -1.132 1 98.75 96 SER B N 1
ATOM 3778 C CA . SER B 1 96 ? 2.447 12.172 -0.719 1 98.75 96 SER B CA 1
ATOM 3779 C C . SER B 1 96 ? 2.123 11.508 0.615 1 98.75 96 SER B C 1
ATOM 3781 O O . SER B 1 96 ? 2.441 10.336 0.824 1 98.75 96 SER B O 1
ATOM 3783 N N . HIS B 1 97 ? 1.486 12.227 1.487 1 97.69 97 HIS B N 1
ATOM 3784 C CA . HIS B 1 97 ? 0.936 11.648 2.709 1 97.69 97 HIS B CA 1
ATOM 3785 C C . HIS B 1 97 ? -0.204 10.688 2.4 1 97.69 97 HIS B C 1
ATOM 3787 O O . HIS B 1 97 ? -0.397 9.695 3.113 1 97.69 97 HIS B O 1
ATOM 3793 N N . GLY B 1 98 ? -0.974 10.953 1.382 1 97.25 98 GLY B N 1
ATOM 3794 C CA . GLY B 1 98 ? -2.225 10.258 1.121 1 97.25 98 GLY B CA 1
ATOM 3795 C C . GLY B 1 98 ? -3.412 10.883 1.832 1 97.25 98 GLY B C 1
ATOM 3796 O O . GLY B 1 98 ? -3.33 12.016 2.316 1 97.25 98 GLY B O 1
ATOM 3797 N N . HIS B 1 99 ? -4.582 10.258 1.758 1 96.75 99 HIS B N 1
ATOM 3798 C CA . HIS B 1 99 ? -5.797 10.672 2.453 1 96.75 99 HIS B CA 1
ATOM 3799 C C . HIS B 1 99 ? -6.211 9.641 3.5 1 96.75 99 HIS B C 1
ATOM 3801 O O . HIS B 1 99 ? -6.59 8.516 3.156 1 96.75 99 HIS B O 1
ATOM 3807 N N . THR B 1 100 ? -6.176 10.031 4.738 1 95.5 100 THR B N 1
ATOM 3808 C CA . THR B 1 100 ? -6.438 9.102 5.832 1 95.5 100 THR B CA 1
ATOM 3809 C C . THR B 1 100 ? -7.918 8.727 5.883 1 95.5 100 THR B C 1
ATOM 3811 O O . THR B 1 100 ? -8.781 9.602 5.93 1 95.5 100 THR B O 1
ATOM 3814 N N . ILE B 1 101 ? -8.203 7.418 5.828 1 95.94 101 ILE B N 1
ATOM 3815 C CA . ILE B 1 101 ? -9.562 6.93 6.004 1 95.94 101 ILE B CA 1
ATOM 3816 C C . ILE B 1 101 ? -9.734 6.387 7.422 1 95.94 101 ILE B C 1
ATOM 3818 O O . ILE B 1 101 ? -10.727 6.691 8.094 1 95.94 101 ILE B O 1
ATOM 3822 N N . PHE B 1 102 ? -8.773 5.562 7.809 1 96 102 PHE B N 1
ATOM 3823 C CA . PHE B 1 102 ? -8.797 4.984 9.148 1 96 102 PHE B CA 1
ATOM 3824 C C . PHE B 1 102 ? -7.551 5.379 9.93 1 96 10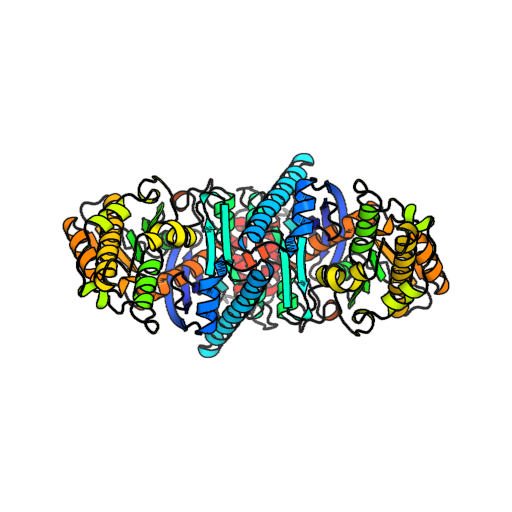2 PHE B C 1
ATOM 3826 O O . PHE B 1 102 ? -6.449 5.43 9.367 1 96 102 PHE B O 1
ATOM 3833 N N . HIS B 1 103 ? -7.695 5.652 11.164 1 95.06 103 HIS B N 1
ATOM 3834 C CA . HIS B 1 103 ? -6.594 5.883 12.094 1 95.06 103 HIS B CA 1
ATOM 3835 C C . HIS B 1 103 ? -6.984 5.516 13.516 1 95.06 103 HIS B C 1
ATOM 3837 O O . HIS B 1 103 ? -7.637 6.301 14.211 1 95.06 103 HIS B O 1
ATOM 3843 N N . GLN B 1 104 ? -6.609 4.379 13.922 1 94.38 104 GLN B N 1
ATOM 3844 C CA . GLN B 1 104 ? -6.82 3.84 15.258 1 94.38 104 GLN B CA 1
ATOM 3845 C C . GLN B 1 104 ? -5.504 3.391 15.883 1 94.38 104 GLN B C 1
ATOM 3847 O O . GLN B 1 104 ? -5.203 2.195 15.922 1 94.38 104 GLN B O 1
ATOM 3852 N N . ALA B 1 105 ? -4.844 4.332 16.453 1 92.06 105 ALA B N 1
ATOM 3853 C CA . ALA B 1 105 ? -3.482 4.129 16.953 1 92.06 105 ALA B CA 1
ATOM 3854 C C . ALA B 1 105 ? -3.434 3.014 17.984 1 92.06 105 ALA B C 1
ATOM 3856 O O . ALA B 1 105 ? -2.477 2.24 18.031 1 92.06 105 ALA B O 1
ATOM 3857 N N . ASP B 1 106 ? -4.441 2.934 18.812 1 90.56 106 ASP B N 1
ATOM 3858 C CA . ASP B 1 106 ? -4.473 1.943 19.891 1 90.56 106 ASP B CA 1
ATOM 3859 C C . ASP B 1 106 ? -4.547 0.526 19.328 1 90.56 106 ASP B C 1
ATOM 3861 O O . ASP B 1 106 ? -4.133 -0.431 19.984 1 90.56 106 ASP B O 1
ATOM 3865 N N . LYS B 1 107 ? -5.031 0.378 18.141 1 93.88 107 LYS B N 1
ATOM 3866 C CA . LYS B 1 107 ? -5.176 -0.935 17.516 1 93.88 107 LYS B CA 1
ATOM 3867 C C . LYS B 1 107 ? -4.102 -1.16 16.453 1 93.88 107 LYS B C 1
ATOM 3869 O O . LYS B 1 107 ? -4.082 -2.201 15.797 1 93.88 107 LYS B O 1
ATOM 3874 N N . GLY B 1 108 ? -3.275 -0.127 16.219 1 95.31 108 GLY B N 1
ATOM 3875 C CA . GLY B 1 108 ? -2.238 -0.23 15.211 1 95.31 108 GLY B CA 1
ATOM 3876 C C . GLY B 1 108 ? -2.783 -0.199 13.797 1 95.31 108 GLY B C 1
ATOM 3877 O O . GLY B 1 108 ? -2.182 -0.766 12.883 1 95.31 108 GLY B O 1
ATOM 3878 N N . ILE B 1 109 ? -3.945 0.441 13.602 1 96.69 109 ILE B N 1
ATOM 3879 C CA . ILE B 1 109 ? -4.617 0.433 12.305 1 96.69 109 ILE B CA 1
ATOM 3880 C C . ILE B 1 109 ? -4.605 1.838 11.703 1 96.69 109 ILE B C 1
ATOM 3882 O O . ILE B 1 109 ? -5.055 2.793 12.344 1 96.69 109 ILE B O 1
ATOM 3886 N N . SER B 1 110 ? -4.051 1.945 10.602 1 97.31 110 SER B N 1
ATOM 3887 C CA . SER B 1 110 ? -4.145 3.156 9.789 1 97.31 110 SER B CA 1
ATOM 3888 C C . SER B 1 110 ? -4.207 2.822 8.305 1 97.31 110 SER B C 1
ATOM 3890 O O . SER B 1 110 ? -3.623 1.832 7.859 1 97.31 110 SER B O 1
ATOM 3892 N N . PHE B 1 111 ? -4.926 3.607 7.629 1 97.81 111 PHE B N 1
ATOM 3893 C CA . PHE B 1 111 ? -5.035 3.418 6.188 1 97.81 111 PHE B CA 1
ATOM 3894 C C . PHE B 1 111 ? -5.227 4.754 5.48 1 97.81 111 PHE B C 1
ATOM 3896 O O . PHE B 1 111 ? -6.164 5.496 5.785 1 97.81 111 PHE B O 1
ATOM 3903 N N . GLN B 1 112 ? -4.336 5.059 4.609 1 97.69 112 GLN B N 1
ATOM 3904 C CA . GLN B 1 112 ? -4.402 6.211 3.717 1 97.69 112 GLN B CA 1
ATOM 3905 C C . GLN B 1 112 ? -4.668 5.777 2.277 1 97.69 112 GLN B C 1
ATOM 3907 O O . GLN B 1 112 ? -4.062 4.82 1.79 1 97.69 112 GLN B O 1
ATOM 3912 N N . LEU B 1 113 ? -5.559 6.492 1.619 1 97.88 113 LEU B N 1
ATOM 3913 C CA . LEU B 1 113 ? -5.688 6.312 0.177 1 97.88 113 LEU B CA 1
ATOM 3914 C C . LEU B 1 113 ? -4.414 6.742 -0.541 1 97.88 113 LEU B C 1
ATOM 3916 O O . LEU B 1 113 ? -3.725 7.664 -0.094 1 97.88 113 LEU B O 1
ATOM 3920 N N . GLY B 1 114 ? -4.191 6.117 -1.716 1 98.31 114 GLY B N 1
ATOM 3921 C CA . GLY B 1 114 ? -3.053 6.457 -2.555 1 98.31 114 GLY B CA 1
ATOM 3922 C C . GLY B 1 114 ? -2.115 5.285 -2.787 1 98.31 114 GLY B C 1
ATOM 3923 O O . GLY B 1 114 ? -1.136 5.113 -2.059 1 98.31 114 GLY B O 1
ATOM 3924 N N . ASP B 1 115 ? -2.4 4.504 -3.734 1 98.44 115 ASP B N 1
ATOM 3925 C CA . ASP B 1 115 ? -1.502 3.438 -4.164 1 98.44 115 ASP B CA 1
ATOM 3926 C C . ASP B 1 115 ? -0.312 3.998 -4.938 1 98.44 115 ASP B C 1
ATOM 3928 O O . ASP B 1 115 ? -0.478 4.551 -6.027 1 98.44 115 ASP B O 1
ATOM 3932 N N . GLY B 1 116 ? 0.868 3.812 -4.355 1 98.56 116 GLY B N 1
ATOM 3933 C CA . GLY B 1 116 ? 2.057 4.43 -4.922 1 98.56 116 GLY B CA 1
ATOM 3934 C C . GLY B 1 116 ? 2.396 3.914 -6.305 1 98.56 116 GLY B C 1
ATOM 3935 O O . GLY B 1 116 ? 2.967 4.641 -7.121 1 98.56 116 GLY B O 1
ATOM 3936 N N . GLU B 1 117 ? 2.117 2.65 -6.598 1 98.31 117 GLU B N 1
ATOM 3937 C CA . GLU B 1 117 ? 2.395 2.086 -7.914 1 98.31 117 GLU B CA 1
ATOM 3938 C C . GLU B 1 117 ? 1.502 2.711 -8.984 1 98.31 117 GLU B C 1
ATOM 3940 O O . GLU B 1 117 ? 1.958 2.994 -10.094 1 98.31 117 GLU B O 1
ATOM 3945 N N . ILE B 1 118 ? 0.231 2.939 -8.664 1 98.31 118 ILE B N 1
ATOM 3946 C CA . ILE B 1 118 ? -0.673 3.59 -9.609 1 98.31 118 ILE B CA 1
ATOM 3947 C C . ILE B 1 118 ? -0.232 5.035 -9.828 1 98.31 118 ILE B C 1
ATOM 3949 O O . ILE B 1 118 ? -0.106 5.48 -10.977 1 98.31 118 ILE B O 1
ATOM 3953 N N . ILE B 1 119 ? 0.061 5.75 -8.766 1 98.62 119 ILE B N 1
ATOM 3954 C CA . ILE B 1 119 ? 0.401 7.168 -8.852 1 98.62 119 ILE B CA 1
ATOM 3955 C C . ILE B 1 119 ? 1.715 7.336 -9.609 1 98.62 119 ILE B C 1
ATOM 3957 O O . ILE B 1 119 ? 1.831 8.203 -10.477 1 98.62 119 ILE B O 1
ATOM 3961 N N . SER B 1 120 ? 2.693 6.496 -9.367 1 97.5 120 SER B N 1
ATOM 3962 C CA . SER B 1 120 ? 4.012 6.625 -9.984 1 97.5 120 SER B CA 1
ATOM 3963 C C . SER B 1 120 ? 3.953 6.34 -11.477 1 97.5 120 SER B C 1
ATOM 3965 O O . SER B 1 120 ? 4.863 6.715 -12.227 1 97.5 120 SER B O 1
ATOM 3967 N N . SER B 1 121 ? 2.9 5.656 -11.961 1 96.62 121 SER B N 1
ATOM 3968 C CA . SER B 1 121 ? 2.76 5.375 -13.383 1 96.62 121 SER B CA 1
ATOM 3969 C C . SER B 1 121 ? 2.553 6.66 -14.18 1 96.62 121 SER B C 1
ATOM 3971 O O . SER B 1 121 ? 2.723 6.676 -15.398 1 96.62 121 SER B O 1
ATOM 3973 N N . TYR B 1 122 ? 2.27 7.805 -13.516 1 96.81 122 TYR B N 1
ATOM 3974 C CA . TYR B 1 122 ? 2.049 9.094 -14.148 1 96.81 122 TYR B CA 1
ATOM 3975 C C . TYR B 1 122 ? 3.311 9.953 -14.102 1 96.81 122 TYR B C 1
ATOM 3977 O O . TYR B 1 122 ? 3.338 11.055 -14.648 1 96.81 122 TYR B O 1
ATOM 3985 N N . LEU B 1 123 ? 4.379 9.406 -13.453 1 95.94 123 LEU B N 1
ATOM 3986 C CA . LEU B 1 123 ? 5.574 10.195 -13.18 1 95.94 123 LEU B CA 1
ATOM 3987 C C . LEU B 1 123 ? 6.793 9.594 -13.867 1 95.94 123 LEU B C 1
ATOM 3989 O O . LEU B 1 123 ? 6.805 8.406 -14.195 1 95.94 123 LEU B O 1
ATOM 3993 N N . ARG B 1 124 ? 7.785 10.461 -14.008 1 92.94 124 ARG B N 1
ATOM 3994 C CA . ARG B 1 124 ? 9.07 10.016 -14.531 1 92.94 124 ARG B CA 1
ATOM 3995 C C . ARG B 1 124 ? 10.125 9.953 -13.43 1 92.94 124 ARG B C 1
ATOM 3997 O O . ARG B 1 124 ? 11.242 9.5 -13.664 1 92.94 124 ARG B O 1
ATOM 4004 N N . CYS B 1 125 ? 9.844 10.406 -12.305 1 92.5 125 CYS B N 1
ATOM 4005 C CA . CYS B 1 125 ? 10.727 10.422 -11.141 1 92.5 125 CYS B CA 1
ATOM 4006 C C . CYS B 1 125 ? 10.188 9.508 -10.047 1 92.5 125 CYS B C 1
ATOM 4008 O O . CYS B 1 125 ? 9.039 9.078 -10.102 1 92.5 125 CYS B O 1
ATOM 4010 N N . PRO B 1 126 ? 11.016 9.18 -9.039 1 95.44 126 PRO B N 1
ATOM 4011 C CA . PRO B 1 126 ? 10.531 8.344 -7.941 1 95.44 126 PRO B CA 1
ATOM 4012 C C . PRO B 1 126 ? 9.406 9 -7.145 1 95.44 126 PRO B C 1
ATOM 4014 O O . PRO B 1 126 ? 9.359 10.227 -7.047 1 95.44 126 PRO B O 1
ATOM 4017 N N . PHE B 1 127 ? 8.531 8.211 -6.695 1 97.88 127 PHE B N 1
ATOM 4018 C CA . PHE B 1 127 ? 7.414 8.625 -5.863 1 97.88 127 PHE B CA 1
ATOM 4019 C C . PHE B 1 127 ? 7.461 7.938 -4.504 1 97.88 127 PHE B C 1
ATOM 4021 O O . PHE B 1 127 ? 7.758 6.746 -4.418 1 97.88 127 PHE B O 1
ATOM 4028 N N . VAL B 1 128 ? 7.262 8.695 -3.371 1 98.31 128 VAL B N 1
ATOM 4029 C CA . VAL B 1 128 ? 7.297 8.133 -2.023 1 98.31 128 VAL B CA 1
ATOM 4030 C C . VAL B 1 128 ? 5.953 8.359 -1.333 1 98.31 128 VAL B C 1
ATOM 4032 O O . VAL B 1 128 ? 5.371 9.445 -1.44 1 98.31 128 VAL B O 1
ATOM 4035 N N . CYS B 1 129 ? 5.406 7.328 -0.691 1 98.62 129 CYS B N 1
ATOM 4036 C CA . CYS B 1 129 ? 4.188 7.441 0.098 1 98.62 129 CYS B CA 1
ATOM 4037 C C . CYS B 1 129 ? 4.168 6.414 1.225 1 98.62 129 CYS B C 1
ATOM 4039 O O . CYS B 1 129 ? 5.199 5.832 1.557 1 98.62 129 CYS B O 1
ATOM 4041 N N . ASN B 1 130 ? 3.082 6.273 1.936 1 98.25 130 ASN B N 1
ATOM 4042 C CA . ASN B 1 130 ? 2.902 5.281 2.992 1 98.25 130 ASN B CA 1
ATOM 4043 C C . ASN B 1 130 ? 3.873 5.512 4.145 1 98.25 130 ASN B C 1
ATOM 4045 O O . ASN B 1 130 ? 4.605 4.602 4.535 1 98.25 130 ASN B O 1
ATOM 4049 N N . PHE B 1 131 ? 3.801 6.664 4.801 1 98.38 131 PHE B N 1
ATOM 4050 C CA . PHE B 1 131 ? 4.75 7.082 5.824 1 98.38 131 PHE B CA 1
ATOM 4051 C C . PHE B 1 131 ? 4.309 6.605 7.199 1 98.38 131 PHE B C 1
ATOM 4053 O O . PHE B 1 131 ? 5.086 6.637 8.156 1 98.38 131 PHE B O 1
ATOM 4060 N N . VAL B 1 132 ? 3.092 6.09 7.363 1 98.12 132 VAL B N 1
ATOM 4061 C CA . VAL B 1 132 ? 2.445 6.004 8.664 1 98.12 132 VAL B CA 1
ATOM 4062 C C . VAL B 1 132 ? 2.656 4.613 9.258 1 98.12 132 VAL B C 1
ATOM 4064 O O . VAL B 1 132 ? 3.031 4.48 10.43 1 98.12 132 VAL B O 1
ATOM 4067 N N . THR B 1 133 ? 2.531 3.537 8.539 1 97.56 133 THR B N 1
ATOM 4068 C CA . THR B 1 133 ? 2.271 2.197 9.055 1 97.56 133 THR B CA 1
ATOM 4069 C C . THR B 1 133 ? 3.535 1.595 9.664 1 97.56 133 THR B C 1
ATOM 4071 O O . THR B 1 133 ? 3.461 0.773 10.578 1 97.56 133 THR B O 1
ATOM 4074 N N . LYS B 1 134 ? 4.715 1.99 9.164 1 97.69 134 LYS B N 1
ATOM 4075 C CA . LYS B 1 134 ? 5.93 1.465 9.781 1 97.69 134 LYS B CA 1
ATOM 4076 C C . LYS B 1 134 ? 6.07 1.951 11.219 1 97.69 134 LYS B C 1
ATOM 4078 O O . LYS B 1 134 ? 6.441 1.181 12.109 1 97.69 134 LYS B O 1
ATOM 4083 N N . ASP B 1 135 ? 5.82 3.264 11.422 1 97.12 135 ASP B N 1
ATOM 4084 C CA . ASP B 1 135 ? 5.836 3.828 12.766 1 97.12 135 ASP B CA 1
ATOM 4085 C C . ASP B 1 135 ? 4.883 3.07 13.688 1 97.12 135 ASP B C 1
ATOM 4087 O O . ASP B 1 135 ? 5.246 2.713 14.805 1 97.12 135 ASP B O 1
ATOM 4091 N N . MET B 1 136 ? 3.766 2.793 13.234 1 97.44 136 MET B N 1
ATOM 4092 C CA . MET B 1 136 ? 2.752 2.117 14.039 1 97.44 136 MET B CA 1
ATOM 4093 C C . MET B 1 136 ? 3.16 0.676 14.328 1 97.44 136 MET B C 1
ATOM 4095 O O . MET B 1 136 ? 2.914 0.164 15.422 1 97.44 136 MET B O 1
ATOM 4099 N N . ALA B 1 137 ? 3.748 0.05 13.305 1 96.94 137 ALA B N 1
ATOM 4100 C CA . ALA B 1 137 ? 4.238 -1.313 13.5 1 96.94 137 ALA B CA 1
ATOM 4101 C C . ALA B 1 137 ? 5.285 -1.37 14.602 1 96.94 137 ALA B C 1
ATOM 4103 O O . ALA B 1 137 ? 5.48 -2.414 15.234 1 96.94 137 ALA B O 1
ATOM 4104 N N . LEU B 1 138 ? 5.906 -0.278 14.859 1 96.56 138 LEU B N 1
ATOM 4105 C CA . LEU B 1 138 ? 6.957 -0.208 15.867 1 96.56 138 LEU B CA 1
ATOM 4106 C C . LEU B 1 138 ? 6.434 0.413 17.156 1 96.56 138 LEU B C 1
ATOM 4108 O O . LEU B 1 138 ? 7.219 0.844 18.016 1 96.56 138 LEU B O 1
ATOM 4112 N N . GLY B 1 139 ? 5.164 0.556 17.234 1 96.06 139 GLY B N 1
ATOM 4113 C CA . GLY B 1 139 ? 4.535 0.949 18.484 1 96.06 139 GLY B CA 1
ATOM 4114 C C . GLY B 1 139 ? 4.223 2.432 18.547 1 96.06 139 GLY B C 1
ATOM 4115 O O . GLY B 1 139 ? 3.795 2.932 19.594 1 96.06 139 GLY B O 1
ATOM 4116 N N . GLY B 1 140 ? 4.441 3.156 17.5 1 96.44 140 GLY B N 1
ATOM 4117 C CA . GLY B 1 140 ? 4.156 4.582 17.484 1 96.44 140 GLY B CA 1
ATOM 4118 C C . GLY B 1 140 ? 2.697 4.895 17.219 1 96.44 140 GLY B C 1
ATOM 4119 O O . GLY B 1 140 ? 1.914 4 16.891 1 96.44 140 GLY B O 1
ATOM 4120 N N . GLN B 1 141 ? 2.414 6.25 17.234 1 95.19 141 GLN B N 1
ATOM 4121 C CA . GLN B 1 141 ? 1.057 6.734 17.016 1 95.19 141 GLN B CA 1
ATOM 4122 C C . GLN B 1 141 ? 0.78 6.906 15.523 1 95.19 141 GLN B C 1
ATOM 4124 O O . GLN B 1 141 ? -0.377 7.004 15.109 1 95.19 141 GLN B O 1
ATOM 4129 N N . GLY B 1 142 ? 1.795 6.973 14.672 1 95.62 142 GLY B N 1
ATOM 4130 C CA . GLY B 1 142 ? 1.626 7.258 13.258 1 95.62 142 GLY B CA 1
ATOM 4131 C C . GLY B 1 142 ? 1.261 8.703 12.977 1 95.62 142 GLY B C 1
ATOM 4132 O O . GLY B 1 142 ? 0.957 9.062 11.844 1 95.62 142 GLY B O 1
ATOM 4133 N N . ALA B 1 143 ? 1.188 9.562 13.953 1 91.88 143 ALA B N 1
ATOM 4134 C CA . ALA B 1 143 ? 0.83 10.977 13.875 1 91.88 143 ALA B CA 1
ATOM 4135 C C . ALA B 1 143 ? 1.267 11.727 15.133 1 91.88 143 ALA B C 1
ATOM 4137 O O . ALA B 1 143 ? 1.437 11.117 16.188 1 91.88 143 ALA B O 1
ATOM 4138 N N . PRO B 1 144 ? 1.466 13.008 14.953 1 93.19 144 PRO B N 1
ATOM 4139 C CA . PRO B 1 144 ? 1.547 13.758 13.703 1 93.19 144 PRO B CA 1
ATOM 4140 C C . PRO B 1 144 ? 2.9 13.609 13.008 1 93.19 144 PRO B C 1
ATOM 4142 O O . PRO B 1 144 ? 3.945 13.781 13.641 1 93.19 144 PRO B O 1
ATOM 4145 N N . LEU B 1 145 ? 2.877 13.414 11.742 1 94.38 145 LEU B N 1
ATOM 4146 C CA . LEU B 1 145 ? 4.137 13.219 11.031 1 94.38 145 LEU B CA 1
ATOM 4147 C C . LEU B 1 145 ? 4.699 14.555 10.555 1 94.38 145 LEU B C 1
ATOM 4149 O O . LEU B 1 145 ? 5.891 14.656 10.25 1 94.38 145 LEU B O 1
ATOM 4153 N N . VAL B 1 146 ? 3.885 15.555 10.508 1 93.5 146 VAL B N 1
ATOM 4154 C CA . VAL B 1 146 ? 4.328 16.875 10.047 1 93.5 146 VAL B CA 1
ATOM 4155 C C . VAL B 1 146 ? 5.414 17.406 10.977 1 93.5 146 VAL B C 1
ATOM 4157 O O . VAL B 1 146 ? 6.348 18.078 10.531 1 93.5 146 VAL B O 1
ATOM 4160 N N . SER B 1 147 ? 5.355 17.078 12.273 1 93 147 SER B N 1
ATOM 4161 C CA . SER B 1 147 ? 6.332 17.531 13.258 1 93 147 SER B CA 1
ATOM 4162 C C . SER B 1 147 ? 7.719 16.984 12.953 1 93 147 SER B C 1
ATOM 4164 O O . SER B 1 147 ? 8.727 17.609 13.281 1 93 147 SER B O 1
ATOM 4166 N N . CYS B 1 148 ? 7.766 15.891 12.273 1 93.62 148 CYS B N 1
ATOM 4167 C CA . CYS B 1 148 ? 9.031 15.242 11.961 1 93.62 148 CYS B CA 1
ATOM 4168 C C . CYS B 1 148 ? 9.82 16.047 10.938 1 93.62 148 CYS B C 1
ATOM 4170 O O . CYS B 1 148 ? 11.047 15.992 10.906 1 93.62 148 CYS B O 1
ATOM 4172 N N . GLY B 1 149 ? 9.148 16.781 10.109 1 94.38 149 GLY B N 1
ATOM 4173 C CA . GLY B 1 149 ? 9.82 17.641 9.141 1 94.38 149 GLY B CA 1
ATOM 4174 C C . GLY B 1 149 ? 10.055 19.047 9.656 1 94.38 149 GLY B C 1
ATOM 4175 O O . GLY B 1 149 ? 11.008 19.703 9.258 1 94.38 149 GLY B O 1
ATOM 4176 N N . GLU B 1 150 ? 9.195 19.484 10.578 1 92.56 150 GLU B N 1
ATOM 4177 C CA . GLU B 1 150 ? 9.266 20.844 11.125 1 92.56 150 GLU B CA 1
ATOM 4178 C C . GLU B 1 150 ? 10.578 21.062 11.867 1 92.56 150 GLU B C 1
ATOM 4180 O O . GLU B 1 150 ? 11.109 22.172 11.867 1 92.56 150 GLU B O 1
ATOM 4185 N N . LYS B 1 151 ? 11.078 20.016 12.367 1 87.75 151 LYS B N 1
ATOM 4186 C CA . LYS B 1 151 ? 12.32 20.078 13.133 1 87.75 151 LYS B CA 1
ATOM 4187 C C . LYS B 1 151 ? 13.484 20.516 12.25 1 87.75 151 LYS B C 1
ATOM 4189 O O . LYS B 1 151 ? 14.477 21.062 12.75 1 87.75 151 LYS B O 1
ATOM 4194 N N . PHE B 1 152 ? 13.32 20.344 11.008 1 91.62 152 PHE B N 1
ATOM 4195 C CA . PHE B 1 152 ? 14.398 20.656 10.078 1 91.62 152 PHE B CA 1
ATOM 4196 C C . PHE B 1 152 ? 14.102 21.938 9.312 1 91.62 152 PHE B C 1
ATOM 4198 O O . PHE B 1 152 ? 15 22.75 9.086 1 91.62 152 PHE B O 1
ATOM 4205 N N . LEU B 1 153 ? 12.844 22.156 8.992 1 92.5 153 LEU B N 1
ATOM 4206 C CA . LEU B 1 153 ? 12.508 23.188 8.016 1 92.5 153 LEU B CA 1
ATOM 4207 C C . LEU B 1 153 ? 12.016 24.453 8.703 1 92.5 153 LEU B C 1
ATOM 4209 O O . LEU B 1 153 ? 12 25.531 8.094 1 92.5 153 LEU B O 1
ATOM 4213 N N . PHE B 1 154 ? 11.625 24.422 9.938 1 90.56 154 PHE B N 1
ATOM 4214 C CA . PHE B 1 154 ? 11.023 25.562 10.617 1 90.56 154 PHE B CA 1
ATOM 4215 C C . PHE B 1 154 ? 11.664 25.781 11.977 1 90.56 154 PHE B C 1
ATOM 4217 O O . PHE B 1 154 ? 10.969 25.906 12.984 1 90.56 154 PHE B O 1
ATOM 4224 N N . LEU B 1 155 ? 12.883 26.031 11.977 1 84.44 155 LEU B N 1
ATOM 4225 C CA . LEU B 1 155 ? 13.688 26.109 13.188 1 84.44 155 LEU B CA 1
ATOM 4226 C C . LEU B 1 155 ? 13.57 27.5 13.812 1 84.44 155 LEU B C 1
ATOM 4228 O O . LEU B 1 155 ? 13.922 27.688 14.984 1 84.44 155 LEU B O 1
ATOM 4232 N N . GLN B 1 156 ? 13.016 28.422 13.172 1 84.25 156 GLN B N 1
ATOM 4233 C CA . GLN B 1 156 ? 13.016 29.812 13.617 1 84.25 156 GLN B CA 1
ATOM 4234 C C . GLN B 1 156 ? 11.938 30.062 14.664 1 84.25 156 GLN B C 1
ATOM 4236 O O . GLN B 1 156 ? 11.961 31.062 15.367 1 84.25 156 GLN B O 1
ATOM 4241 N N . THR B 1 157 ? 10.961 29.203 14.758 1 89.5 157 THR B N 1
ATOM 4242 C CA . THR B 1 157 ? 9.898 29.344 15.742 1 89.5 157 THR B CA 1
ATOM 4243 C C . THR B 1 157 ? 10.039 28.328 16.859 1 89.5 157 THR B C 1
ATOM 4245 O O . THR B 1 157 ? 10.602 27.25 16.641 1 89.5 157 THR B O 1
ATOM 4248 N N . ASP B 1 158 ? 9.523 28.734 18.016 1 91 158 ASP B N 1
ATOM 4249 C CA . ASP B 1 158 ? 9.602 27.797 19.141 1 91 158 ASP B CA 1
ATOM 4250 C C . ASP B 1 158 ? 8.664 26.609 18.953 1 91 158 ASP B C 1
ATOM 4252 O O . ASP B 1 158 ? 9 25.484 19.328 1 91 158 ASP B O 1
ATOM 4256 N N . LEU B 1 159 ? 7.461 26.891 18.406 1 93.62 159 LEU B N 1
ATOM 4257 C CA . LEU B 1 159 ? 6.477 25.844 18.172 1 93.62 159 LEU B CA 1
ATOM 4258 C C . LEU B 1 159 ? 5.762 26.062 16.844 1 93.62 159 LEU B C 1
ATOM 4260 O O . LEU B 1 159 ? 5.676 27.203 16.359 1 93.62 159 LEU B O 1
ATOM 4264 N N . CYS B 1 160 ? 5.395 24.953 16.297 1 94.94 160 CYS B N 1
ATOM 4265 C CA . CYS B 1 160 ? 4.488 24.984 15.148 1 94.94 160 CYS B CA 1
ATOM 4266 C C . CYS B 1 160 ? 3.113 24.438 15.531 1 94.94 160 CYS B C 1
ATOM 4268 O O . CYS B 1 160 ? 3.004 23.422 16.203 1 94.94 160 CYS B O 1
ATOM 4270 N N . LEU B 1 161 ? 2.131 25.234 15.18 1 95.81 161 LEU B N 1
ATOM 4271 C CA . LEU B 1 161 ? 0.743 24.844 15.391 1 95.81 161 LEU B CA 1
ATOM 4272 C C . LEU B 1 161 ? 0.008 24.688 14.062 1 95.81 161 LEU B C 1
ATOM 4274 O O . LEU B 1 161 ? -0.055 25.641 13.273 1 95.81 161 LEU B O 1
ATOM 4278 N N . SER B 1 162 ? -0.515 23.469 13.82 1 94.5 162 SER B N 1
ATOM 4279 C CA . SER B 1 162 ? -1.305 23.219 12.617 1 94.5 162 SER B CA 1
ATOM 4280 C C . SER B 1 162 ? -2.789 23.094 12.945 1 94.5 162 SER B C 1
ATOM 4282 O O . SER B 1 162 ? -3.193 22.188 13.68 1 94.5 162 SER B O 1
ATOM 4284 N N . LEU B 1 163 ? -3.545 24.016 12.359 1 95.75 163 LEU B N 1
ATOM 4285 C CA . LEU B 1 163 ? -4.988 23.969 12.555 1 95.75 163 LEU B CA 1
ATOM 4286 C C . LEU B 1 163 ? -5.688 23.328 11.359 1 95.75 163 LEU B C 1
ATOM 4288 O O . LEU B 1 163 ? -6.461 24 10.656 1 95.75 163 LEU B O 1
ATOM 4292 N N . GLY B 1 164 ? -5.484 22.031 11.148 1 92.75 164 GLY B N 1
ATOM 4293 C CA . GLY B 1 164 ? -6.176 21.25 10.133 1 92.75 164 GLY B CA 1
ATOM 4294 C C . GLY B 1 164 ? -7.488 20.672 10.625 1 92.75 164 GLY B C 1
ATOM 4295 O O . GLY B 1 164 ? -8.211 21.312 11.383 1 92.75 164 GLY B O 1
ATOM 4296 N N . GLY B 1 165 ? -7.82 19.5 10.008 1 92.5 165 GLY B N 1
ATOM 4297 C CA . GLY B 1 165 ? -8.969 18.828 10.594 1 92.5 165 GLY B CA 1
ATOM 4298 C C . GLY B 1 165 ? -8.812 18.562 12.078 1 92.5 165 GLY B C 1
ATOM 4299 O O . GLY B 1 165 ? -9.758 18.734 12.852 1 92.5 165 GLY B O 1
ATOM 4300 N N . ILE B 1 166 ? -7.66 18.156 12.359 1 93.44 166 ILE B N 1
ATOM 4301 C CA . ILE B 1 166 ? -7.199 17.969 13.734 1 93.44 166 ILE B CA 1
ATOM 4302 C C . ILE B 1 166 ? -6.035 18.922 14.016 1 93.44 166 ILE B C 1
ATOM 4304 O O . ILE B 1 166 ? -5.129 19.062 13.195 1 93.44 166 ILE B O 1
ATOM 4308 N N . ALA B 1 167 ? -6.121 19.609 15.109 1 95.62 167 ALA B N 1
ATOM 4309 C CA . ALA B 1 167 ? -5.027 20.5 15.477 1 95.62 167 ALA B CA 1
ATOM 4310 C C . ALA B 1 167 ? -3.873 19.734 16.109 1 95.62 167 ALA B C 1
ATOM 4312 O O . ALA B 1 167 ? -4.09 18.828 16.922 1 95.62 167 ALA B O 1
ATOM 4313 N N . ASN B 1 168 ? -2.703 20.047 15.672 1 93.56 168 ASN B N 1
ATOM 4314 C CA . ASN B 1 168 ? -1.524 19.422 16.266 1 93.56 168 ASN B CA 1
ATOM 4315 C C . ASN B 1 168 ? -0.417 20.438 16.516 1 93.56 168 ASN B C 1
ATOM 4317 O O . ASN B 1 168 ? -0.427 21.531 15.93 1 93.56 168 ASN B O 1
ATOM 4321 N N . VAL B 1 169 ? 0.483 20.109 17.469 1 92.81 169 VAL B N 1
ATOM 4322 C CA . VAL B 1 169 ? 1.616 20.969 17.828 1 92.81 169 VAL B CA 1
ATOM 4323 C C . VAL B 1 169 ? 2.92 20.203 17.625 1 92.81 169 VAL B C 1
ATOM 4325 O O . VAL B 1 169 ? 2.996 19 17.906 1 92.81 169 VAL B O 1
ATOM 4328 N N . GLY B 1 170 ? 3.857 20.875 17.016 1 90.31 170 GLY B N 1
ATOM 4329 C CA . GLY B 1 170 ? 5.215 20.359 16.891 1 90.31 170 GLY B CA 1
ATOM 4330 C C . GLY B 1 170 ? 6.238 21.219 17.625 1 90.31 170 GLY B C 1
ATOM 4331 O O . GLY B 1 170 ? 6.23 22.438 17.516 1 90.31 170 GLY B O 1
ATOM 4332 N N . CYS B 1 171 ? 7.152 20.531 18.438 1 82.81 171 CYS B N 1
ATOM 4333 C CA . CYS B 1 171 ? 8.125 21.203 19.297 1 82.81 171 CYS B CA 1
ATOM 4334 C C . CYS B 1 171 ? 9.547 20.969 18.797 1 82.81 171 CYS B C 1
ATOM 4336 O O . CYS B 1 171 ? 10.32 20.25 19.438 1 82.81 171 CYS B O 1
ATOM 4338 N N . LYS B 1 172 ? 10.008 21.703 17.812 1 67.44 172 LYS B N 1
ATOM 4339 C CA . LYS B 1 172 ? 11.367 21.703 17.266 1 67.44 172 LYS B CA 1
ATOM 4340 C C . LYS B 1 172 ? 11.875 20.281 17.062 1 67.44 172 LYS B C 1
ATOM 4342 O O . LYS B 1 172 ? 13.008 19.969 17.438 1 67.44 172 LYS B O 1
ATOM 4347 N N . GLY B 1 173 ? 10.938 19.391 16.641 1 62.34 173 GLY B N 1
ATOM 4348 C CA . GLY B 1 173 ? 11.312 18.047 16.219 1 62.34 173 GLY B CA 1
ATOM 4349 C C . GLY B 1 173 ? 11.516 17.094 17.375 1 62.34 173 GLY B C 1
ATOM 4350 O O . GLY B 1 173 ? 11.727 15.891 17.156 1 62.34 173 GLY B O 1
ATOM 4351 N N . ASP B 1 174 ? 11.391 17.625 18.531 1 73.62 174 ASP B N 1
ATOM 4352 C CA . ASP B 1 174 ? 11.609 16.734 19.672 1 73.62 174 ASP B CA 1
ATOM 4353 C C . ASP B 1 174 ? 10.305 16.062 20.109 1 73.62 174 ASP B C 1
ATOM 4355 O O . ASP B 1 174 ? 10.305 14.914 20.547 1 73.62 174 ASP B O 1
ATOM 4359 N N . LYS B 1 175 ? 9.258 16.797 19.906 1 86.62 175 LYS B N 1
ATOM 4360 C CA . LYS B 1 175 ? 7.961 16.297 20.328 1 86.62 175 LYS B CA 1
ATOM 4361 C C . LYS B 1 175 ? 6.848 16.797 19.406 1 86.62 175 LYS B C 1
ATOM 4363 O O . LYS B 1 175 ? 6.977 17.859 18.797 1 86.62 175 LYS B O 1
ATOM 4368 N N . GLY B 1 176 ? 5.809 16.031 19.266 1 89.88 176 GLY B N 1
ATOM 4369 C CA . GLY B 1 176 ? 4.578 16.406 18.578 1 89.88 176 GLY B CA 1
ATOM 4370 C C . GLY B 1 176 ? 3.381 15.578 19.016 1 89.88 176 GLY B C 1
ATOM 4371 O O . GLY B 1 176 ? 3.529 14.438 19.469 1 89.88 176 GLY B O 1
ATOM 4372 N N . PHE B 1 177 ? 2.256 16.203 19 1 91.69 177 PHE B N 1
ATOM 4373 C CA . PHE B 1 177 ? 1.057 15.469 19.391 1 91.69 177 PHE B CA 1
ATOM 4374 C C . PHE B 1 177 ? -0.195 16.156 18.844 1 91.69 177 PHE B C 1
ATOM 4376 O O . PHE B 1 177 ? -0.184 17.359 18.578 1 91.69 177 PHE B O 1
ATOM 4383 N N . ASP B 1 178 ? -1.206 15.398 18.672 1 93.56 178 ASP B N 1
ATOM 4384 C CA . ASP B 1 178 ? -2.521 15.953 18.359 1 93.56 178 ASP B CA 1
ATOM 4385 C C . ASP B 1 178 ? -3.145 16.594 19.594 1 93.56 178 ASP B C 1
ATOM 4387 O O . ASP B 1 178 ? -3.037 16.062 20.703 1 93.56 178 ASP B O 1
ATOM 4391 N N . VAL B 1 179 ? -3.779 17.719 19.391 1 95.31 179 VAL B N 1
ATOM 4392 C CA . VAL B 1 179 ? -4.285 18.5 20.516 1 95.31 179 VAL B CA 1
ATOM 4393 C C . VAL B 1 179 ? -5.793 18.297 20.656 1 95.31 179 VAL B C 1
ATOM 4395 O O . VAL B 1 179 ? -6.289 17.984 21.734 1 95.31 179 VAL B O 1
ATOM 4398 N N . CYS B 1 180 ? -6.504 18.5 19.578 1 96.62 180 CYS B N 1
ATOM 4399 C CA . CYS B 1 180 ? -7.961 18.406 19.578 1 96.62 180 CYS B CA 1
ATOM 4400 C C . CYS B 1 180 ? -8.516 18.422 18.156 1 96.62 180 CYS B C 1
ATOM 4402 O O . CYS B 1 180 ? -7.812 18.797 17.219 1 96.62 180 CYS B O 1
ATOM 4404 N N . PRO B 1 181 ? -9.797 17.922 18 1 96.25 181 PRO B N 1
ATOM 4405 C CA . PRO B 1 181 ? -10.453 18.172 16.703 1 96.25 181 PRO B CA 1
ATOM 4406 C C . PRO B 1 181 ? -10.57 19.656 16.375 1 96.25 181 PRO B C 1
ATOM 4408 O O . PRO B 1 181 ? -10.664 20.484 17.281 1 96.25 181 PRO B O 1
ATOM 4411 N N . CYS B 1 182 ? -10.539 19.984 15.156 1 96.62 182 CYS B N 1
ATOM 4412 C CA . CYS B 1 182 ? -10.57 21.375 14.742 1 96.62 182 CYS B CA 1
ATOM 4413 C C . CYS B 1 182 ? -11.523 21.578 13.562 1 96.62 182 CYS B C 1
ATOM 4415 O O . CYS B 1 182 ? -12.742 21.594 13.734 1 96.62 182 CYS B O 1
ATOM 4417 N N . ASN B 1 183 ? -11.008 21.625 12.312 1 94.81 183 ASN B N 1
ATOM 4418 C CA . ASN B 1 183 ? -11.852 21.969 11.172 1 94.81 183 ASN B CA 1
ATOM 4419 C C . ASN B 1 183 ? -12.82 20.828 10.836 1 94.81 183 ASN B C 1
ATOM 4421 O O . ASN B 1 183 ? -13.859 21.047 10.219 1 94.81 183 ASN B O 1
ATOM 4425 N N . THR B 1 184 ? -12.461 19.625 11.188 1 92.94 184 THR B N 1
ATOM 4426 C CA . THR B 1 184 ? -13.375 18.516 10.953 1 92.94 184 THR B CA 1
ATOM 4427 C C . THR B 1 184 ? -14.727 18.781 11.609 1 92.94 184 THR B C 1
ATOM 4429 O O . THR B 1 184 ? -15.773 18.484 11.016 1 92.94 184 THR B O 1
ATOM 4432 N N . VAL B 1 185 ? -14.766 19.344 12.766 1 96.06 185 VAL B N 1
ATOM 4433 C CA . VAL B 1 185 ? -15.992 19.609 13.516 1 96.06 185 VAL B CA 1
ATOM 4434 C C . VAL B 1 185 ? -16.625 20.906 13.016 1 96.06 185 VAL B C 1
ATOM 4436 O O . VAL B 1 185 ? -17.844 20.969 12.773 1 96.06 185 VAL B O 1
ATOM 4439 N N . LEU B 1 186 ? -15.805 21.969 12.836 1 97.19 186 LEU B N 1
ATOM 4440 C CA . LEU B 1 186 ? -16.312 23.266 12.391 1 97.19 186 LEU B CA 1
ATOM 4441 C C . LEU B 1 186 ? -16.984 23.141 11.031 1 97.19 186 LEU B C 1
ATOM 4443 O O . LEU B 1 186 ? -18.062 23.719 10.812 1 97.19 186 LEU B O 1
ATOM 4447 N N . ASN B 1 187 ? -16.344 22.406 10.133 1 93.88 187 ASN B N 1
ATOM 4448 C CA . ASN B 1 187 ? -16.906 22.219 8.797 1 93.88 187 ASN B CA 1
ATOM 4449 C C . ASN B 1 187 ? -18.203 21.422 8.828 1 93.88 187 ASN B C 1
ATOM 4451 O O . ASN B 1 187 ? -19.141 21.719 8.078 1 93.88 187 ASN B O 1
ATOM 4455 N N . HIS B 1 188 ? -18.25 20.438 9.672 1 92.88 188 HIS B N 1
ATOM 4456 C CA . HIS B 1 188 ? -19.484 19.672 9.844 1 92.88 188 HIS B CA 1
ATOM 4457 C C . HIS B 1 188 ? -20.641 20.547 10.273 1 92.88 188 HIS B C 1
ATOM 4459 O O . HIS B 1 188 ? -21.734 20.469 9.703 1 92.88 188 HIS B O 1
ATOM 4465 N N . LEU B 1 189 ? -20.453 21.406 11.25 1 96.94 189 LEU B N 1
ATOM 4466 C CA . LEU B 1 189 ? -21.484 22.297 11.766 1 96.94 189 LEU B CA 1
ATOM 4467 C C . LEU B 1 189 ? -21.891 23.312 10.711 1 96.94 189 LEU B C 1
ATOM 4469 O O . LEU B 1 189 ? -23.078 23.656 10.586 1 96.94 189 LEU B O 1
ATOM 4473 N N . ALA B 1 190 ? -20.906 23.828 9.984 1 95.88 190 ALA B N 1
ATOM 4474 C CA . ALA B 1 190 ? -21.219 24.766 8.914 1 95.88 190 ALA B CA 1
ATOM 4475 C C . ALA B 1 190 ? -22.141 24.141 7.879 1 95.88 190 ALA B C 1
ATOM 4477 O O . ALA B 1 190 ? -23.094 24.781 7.422 1 95.88 190 ALA B O 1
ATOM 4478 N N . LYS B 1 191 ? -21.828 22.906 7.559 1 92 191 LYS B N 1
ATOM 4479 C CA . LYS B 1 191 ? -22.641 22.203 6.578 1 92 191 LYS B CA 1
ATOM 4480 C C . LYS B 1 191 ? -24.062 21.984 7.102 1 92 191 LYS B C 1
ATOM 4482 O O . LYS B 1 191 ? -25.031 22.016 6.332 1 92 191 LYS B O 1
ATOM 4487 N N . LEU B 1 192 ? -24.234 21.703 8.359 1 94.19 192 LEU B N 1
ATOM 4488 C CA . LEU B 1 192 ? -25.547 21.547 8.969 1 94.19 192 LEU B CA 1
ATOM 4489 C C . LEU B 1 192 ? -26.344 22.844 8.914 1 94.19 192 LEU B C 1
ATOM 4491 O O . LEU B 1 192 ? -27.562 22.828 8.797 1 94.19 192 LEU B O 1
ATOM 4495 N N . HIS B 1 193 ? -25.641 23.922 9.016 1 95.38 193 HIS B N 1
ATOM 4496 C CA . HIS B 1 193 ? -26.266 25.234 8.945 1 95.38 193 HIS B CA 1
ATOM 4497 C C . HIS B 1 193 ? -26.781 25.516 7.543 1 95.38 193 HIS B C 1
ATOM 4499 O O . HIS B 1 193 ? -27.891 26.047 7.375 1 95.38 193 HIS B O 1
ATOM 4505 N N . ASP B 1 194 ? -25.953 25.266 6.574 1 94.19 194 ASP B N 1
ATOM 4506 C CA . ASP B 1 194 ? -26.219 25.453 5.152 1 94.19 194 ASP B CA 1
ATOM 4507 C C . ASP B 1 194 ? -25.5 24.406 4.309 1 94.19 194 ASP B C 1
ATOM 4509 O O . ASP B 1 194 ? -24.266 24.406 4.227 1 94.19 194 ASP B O 1
ATOM 4513 N N . PRO B 1 195 ? -26.219 23.578 3.607 1 88.5 195 PRO B N 1
ATOM 4514 C CA . PRO B 1 195 ? -25.609 22.484 2.846 1 88.5 195 PRO B CA 1
ATOM 4515 C C . PRO B 1 195 ? -24.656 22.984 1.773 1 88.5 195 PRO B C 1
ATOM 4517 O O . PRO B 1 195 ? -23.797 22.219 1.299 1 88.5 195 PRO B O 1
ATOM 4520 N N . ASP B 1 196 ? -24.703 24.219 1.446 1 88.62 196 ASP B N 1
ATOM 4521 C CA . ASP B 1 196 ? -23.828 24.781 0.413 1 88.62 196 ASP B CA 1
ATOM 4522 C C . ASP B 1 196 ? -22.531 25.297 1.011 1 88.62 196 ASP B C 1
ATOM 4524 O O . ASP B 1 196 ? -21.562 25.578 0.284 1 88.62 196 ASP B O 1
ATOM 4528 N N . LEU B 1 197 ? -22.547 25.391 2.355 1 89.69 197 LEU B N 1
ATOM 4529 C CA . LEU B 1 197 ? -21.328 25.844 3.023 1 89.69 197 LEU B CA 1
ATOM 4530 C C . LEU B 1 197 ? -20.406 24.672 3.318 1 89.69 197 LEU B C 1
ATOM 4532 O O . LEU B 1 197 ? -20.828 23.672 3.896 1 89.69 197 LEU B O 1
ATOM 4536 N N . THR B 1 198 ? -19.141 24.859 2.93 1 87.75 198 THR B N 1
ATOM 4537 C CA . THR B 1 198 ? -18.156 23.812 3.191 1 87.75 198 THR B CA 1
ATOM 4538 C C . THR B 1 198 ? -17.375 24.109 4.469 1 87.75 198 THR B C 1
ATOM 4540 O O . THR B 1 198 ? -16.75 23.203 5.039 1 87.75 198 THR B O 1
ATOM 4543 N N . TYR B 1 199 ? -17.391 25.344 4.891 1 92.44 199 TYR B N 1
ATOM 4544 C CA . TYR B 1 199 ? -16.75 25.75 6.133 1 92.44 199 TYR B CA 1
ATOM 4545 C C . TYR B 1 199 ? -17.25 27.125 6.582 1 92.44 199 TYR B C 1
ATOM 4547 O O . TYR B 1 199 ? -17.984 27.797 5.844 1 92.44 199 TYR B O 1
ATOM 4555 N N . ASP B 1 200 ? -16.984 27.5 7.801 1 95.94 200 ASP B N 1
ATOM 4556 C CA . ASP B 1 200 ? -17.344 28.797 8.344 1 95.94 200 ASP B CA 1
ATOM 4557 C C . ASP B 1 200 ? -16.328 29.859 7.93 1 95.94 200 ASP B C 1
ATOM 4559 O O . ASP B 1 200 ? -15.391 30.172 8.68 1 95.94 200 ASP B O 1
ATOM 4563 N N . LYS B 1 201 ? -16.656 30.484 6.832 1 94.25 201 LYS B N 1
ATOM 4564 C CA . LYS B 1 201 ? -15.719 31.438 6.238 1 94.25 201 LYS B CA 1
ATOM 4565 C C . LYS B 1 201 ? -15.367 32.531 7.223 1 94.25 201 LYS B C 1
ATOM 4567 O O . LYS B 1 201 ? -16.234 33.281 7.664 1 94.25 201 LYS B O 1
ATOM 4572 N N . GLY B 1 202 ? -14.086 32.531 7.535 1 95.75 202 GLY B N 1
ATOM 4573 C CA . GLY B 1 202 ? -13.602 33.562 8.438 1 95.75 202 GLY B CA 1
ATOM 4574 C C . GLY B 1 202 ? -14.125 33.406 9.852 1 95.75 202 GLY B C 1
ATOM 4575 O O . GLY B 1 202 ? -13.906 34.281 10.703 1 95.75 202 GLY B O 1
ATOM 4576 N N . GLY B 1 203 ? -14.883 32.406 10.086 1 97.81 203 GLY B N 1
ATOM 4577 C CA . GLY B 1 203 ? -15.492 32.219 11.391 1 97.81 203 GLY B CA 1
ATOM 4578 C C . GLY B 1 203 ? -16.641 33.156 11.656 1 97.81 203 GLY B C 1
ATOM 4579 O O . GLY B 1 203 ? -16.891 33.531 12.797 1 97.81 203 GLY B O 1
ATOM 4580 N N . GLN B 1 204 ? -17.281 33.562 10.664 1 97.81 204 GLN B N 1
ATOM 4581 C CA . GLN B 1 204 ? -18.344 34.594 10.773 1 97.81 204 GLN B CA 1
ATOM 4582 C C . GLN B 1 204 ? -19.547 34.031 11.539 1 97.81 204 GLN B C 1
ATOM 4584 O O . GLN B 1 204 ? -20.156 34.75 12.336 1 97.81 204 GLN B O 1
ATOM 4589 N N . LEU B 1 205 ? -19.922 32.812 11.242 1 98.06 205 LEU B N 1
ATOM 4590 C CA . LEU B 1 205 ? -21.031 32.188 11.969 1 98.06 205 LEU B CA 1
ATOM 4591 C C . LEU B 1 205 ? -20.688 32.062 13.445 1 98.06 205 LEU B C 1
ATOM 4593 O O . LEU B 1 205 ? -21.516 32.375 14.312 1 98.06 205 LEU B O 1
ATOM 4597 N N . ALA B 1 206 ? -19.516 31.625 13.734 1 98.38 206 ALA B N 1
ATOM 4598 C CA . ALA B 1 206 ? -19.078 31.453 15.117 1 98.38 206 ALA B CA 1
ATOM 4599 C C . ALA B 1 206 ? -19.078 32.781 15.859 1 98.38 206 ALA B C 1
ATOM 4601 O O . ALA B 1 206 ? -19.391 32.844 17.047 1 98.38 206 ALA B O 1
ATOM 4602 N N . ALA B 1 207 ? -18.688 33.812 15.164 1 98.19 207 ALA B N 1
ATOM 4603 C CA . ALA B 1 207 ? -18.609 35.156 15.766 1 98.19 207 ALA B CA 1
ATOM 4604 C C . ALA B 1 207 ? -19.984 35.625 16.25 1 98.19 207 ALA B C 1
ATOM 4606 O O . ALA B 1 207 ? -20.062 36.469 17.156 1 98.19 207 ALA B O 1
ATOM 4607 N N . GLN B 1 208 ? -21 35.062 15.703 1 97.94 208 GLN B N 1
ATOM 4608 C CA . GLN B 1 208 ? -22.359 35.469 16.031 1 97.94 208 GLN B CA 1
ATOM 4609 C C . GLN B 1 208 ? -22.906 34.688 17.219 1 97.94 208 GLN B C 1
ATOM 4611 O O . GLN B 1 208 ? -23.938 35.031 17.797 1 97.94 208 GLN B O 1
ATOM 4616 N N . GLY B 1 209 ? -22.203 33.656 17.609 1 98.25 209 GLY B N 1
ATOM 4617 C CA . GLY B 1 209 ? -22.719 32.75 18.625 1 98.25 209 GLY B CA 1
ATOM 4618 C C . GLY B 1 209 ? -22.25 33.125 20.016 1 98.25 209 GLY B C 1
ATOM 4619 O O . GLY B 1 209 ? -21.422 34 20.203 1 98.25 209 GLY B O 1
ATOM 4620 N N . LYS B 1 210 ? -22.891 32.375 20.938 1 98.25 210 LYS B N 1
ATOM 4621 C CA . LYS B 1 210 ? -22.5 32.469 22.344 1 98.25 210 LYS B CA 1
ATOM 4622 C C . LYS B 1 210 ? -22.031 31.109 22.875 1 98.25 210 LYS B C 1
ATOM 4624 O O . LYS B 1 210 ? -22.578 30.078 22.516 1 98.25 210 LYS B O 1
ATOM 4629 N N . VAL B 1 211 ? -21.109 31.156 23.797 1 98.56 211 VAL B N 1
ATOM 4630 C CA . VAL B 1 211 ? -20.562 29.938 24.375 1 98.56 211 VAL B CA 1
ATOM 4631 C C . VAL B 1 211 ? -21.625 29.266 25.25 1 98.56 211 VAL B C 1
ATOM 4633 O O . VAL B 1 211 ? -22.312 29.922 26.031 1 98.56 211 VAL B O 1
ATOM 4636 N N . ILE B 1 212 ? -21.781 28 25.047 1 98.5 212 ILE B N 1
ATOM 4637 C CA . ILE B 1 212 ? -22.625 27.172 25.875 1 98.5 212 ILE B CA 1
ATOM 4638 C C . ILE B 1 212 ? -21.781 26.5 26.969 1 98.5 212 ILE B C 1
ATOM 4640 O O . ILE B 1 212 ? -21.156 25.469 26.719 1 98.5 212 ILE B O 1
ATOM 4644 N N . PRO B 1 213 ? -21.859 27 28.219 1 98.12 213 PRO B N 1
ATOM 4645 C CA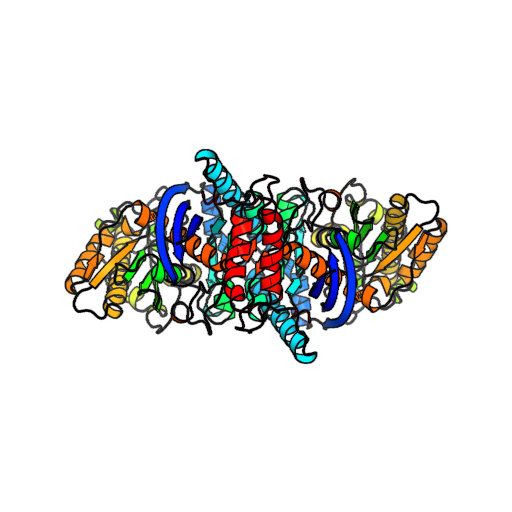 . PRO B 1 213 ? -20.938 26.547 29.25 1 98.12 213 PRO B CA 1
ATOM 4646 C C . PRO B 1 213 ? -21.047 25.047 29.531 1 98.12 213 PRO B C 1
ATOM 4648 O O . PRO B 1 213 ? -20.031 24.375 29.719 1 98.12 213 PRO B O 1
ATOM 4651 N N . GLU B 1 214 ? -22.234 24.516 29.547 1 97.62 214 GLU B N 1
ATOM 4652 C CA . GLU B 1 214 ? -22.438 23.094 29.859 1 97.62 214 GLU B CA 1
ATOM 4653 C C . GLU B 1 214 ? -21.812 22.203 28.781 1 97.62 214 GLU B C 1
ATOM 4655 O O . GLU B 1 214 ? -21.203 21.188 29.094 1 97.62 214 GLU B O 1
ATOM 4660 N N . LEU B 1 215 ? -22.016 22.641 27.562 1 98.31 215 LEU B N 1
ATOM 4661 C CA . LEU B 1 215 ? -21.438 21.891 26.453 1 98.31 215 LEU B CA 1
ATOM 4662 C C . LEU B 1 215 ? -19.906 21.953 26.484 1 98.31 215 LEU B C 1
ATOM 4664 O O . LEU B 1 215 ? -19.234 20.953 26.25 1 98.31 215 LEU B O 1
ATOM 4668 N N . LEU B 1 216 ? -19.328 23.125 26.75 1 98.38 216 LEU B N 1
ATOM 4669 C CA . LEU B 1 216 ? -17.891 23.281 26.859 1 98.38 216 LEU B CA 1
ATOM 4670 C C . LEU B 1 216 ? -17.312 22.375 27.922 1 98.38 216 LEU B C 1
ATOM 4672 O O . LEU B 1 216 ? -16.266 21.75 27.719 1 98.38 216 LEU B O 1
ATOM 4676 N N . GLU B 1 217 ? -18 22.281 29.031 1 97.81 217 GLU B N 1
ATOM 4677 C CA . GLU B 1 217 ? -17.578 21.406 30.125 1 97.81 217 GLU B CA 1
ATOM 4678 C C . GLU B 1 217 ? -17.609 19.953 29.703 1 97.81 217 GLU B C 1
ATOM 4680 O O . GLU B 1 217 ? -16.703 19.188 30.031 1 97.81 217 GLU B O 1
ATOM 4685 N N . GLU B 1 218 ? -18.641 19.547 29.016 1 97.62 218 GLU B N 1
ATOM 4686 C CA . GLU B 1 218 ? -18.75 18.172 28.516 1 97.62 218 GLU B CA 1
ATOM 4687 C C . GLU B 1 218 ? -17.594 17.844 27.562 1 97.62 218 GLU B C 1
ATOM 4689 O O . GLU B 1 218 ? -17.016 16.75 27.641 1 97.62 218 GLU B O 1
ATOM 4694 N N . LEU B 1 219 ? -17.297 18.766 26.688 1 98.12 219 LEU B N 1
ATOM 4695 C CA . LEU B 1 219 ? -16.203 18.578 25.734 1 98.12 219 LEU B CA 1
ATOM 4696 C C . LEU B 1 219 ? -14.859 18.453 26.453 1 98.12 219 LEU B C 1
ATOM 4698 O O . LEU B 1 219 ? -14.039 17.609 26.094 1 98.12 219 LEU B O 1
ATOM 4702 N N . GLU B 1 220 ? -14.648 19.203 27.516 1 96.56 220 GLU B N 1
ATOM 4703 C CA . GLU B 1 220 ? -13.398 19.219 28.266 1 96.56 220 GLU B CA 1
ATOM 4704 C C . GLU B 1 220 ? -13.172 17.906 29 1 96.56 220 GLU B C 1
ATOM 4706 O O . GLU B 1 220 ? -12.031 17.547 29.297 1 96.56 220 GLU B O 1
ATOM 4711 N N . ASN B 1 221 ? -14.18 17.156 29.188 1 96.06 221 ASN B N 1
ATOM 4712 C CA . ASN B 1 221 ? -14.102 15.969 30.031 1 96.06 221 ASN B CA 1
ATOM 4713 C C . ASN B 1 221 ? -13.953 14.703 29.188 1 96.06 221 ASN B C 1
ATOM 4715 O O . ASN B 1 221 ? -13.961 13.594 29.719 1 96.06 221 ASN B O 1
ATOM 4719 N N . LEU B 1 222 ? -13.758 14.898 27.953 1 96.25 222 LEU B N 1
ATOM 4720 C CA . LEU B 1 222 ? -13.57 13.734 27.094 1 96.25 222 LEU B CA 1
ATOM 4721 C C . LEU B 1 222 ? -12.258 13.023 27.422 1 96.25 222 LEU B C 1
ATOM 4723 O O . LEU B 1 222 ? -11.258 13.68 27.734 1 96.25 222 LEU B O 1
ATOM 4727 N N . ASP B 1 223 ? -12.172 11.734 27.25 1 92.88 223 ASP B N 1
ATOM 4728 C CA . ASP B 1 223 ? -11.086 10.867 27.688 1 92.88 223 ASP B CA 1
ATOM 4729 C C . ASP B 1 223 ? -9.773 11.234 26.984 1 92.88 223 ASP B C 1
ATOM 4731 O O . ASP B 1 223 ? -8.703 11.141 27.594 1 92.88 223 ASP B O 1
ATOM 4735 N N . PHE B 1 224 ? -9.844 11.617 25.812 1 92.56 224 PHE B N 1
ATOM 4736 C CA . PHE B 1 224 ? -8.648 11.922 25.047 1 92.56 224 PHE B CA 1
ATOM 4737 C C . PHE B 1 224 ? -7.805 12.977 25.75 1 92.56 224 PHE B C 1
ATOM 4739 O O . PHE B 1 224 ? -6.574 12.914 25.734 1 92.56 224 PHE B O 1
ATOM 4746 N N . TYR B 1 225 ? -8.398 13.906 26.375 1 94.31 225 TYR B N 1
ATOM 4747 C CA . TYR B 1 225 ? -7.707 15.055 26.953 1 94.31 225 TYR B CA 1
ATOM 4748 C C . TYR B 1 225 ? -7.066 14.695 28.281 1 94.31 225 TYR B C 1
ATOM 4750 O O . TYR B 1 225 ? -6.285 15.477 28.844 1 94.31 225 TYR B O 1
ATOM 4758 N N . GLN B 1 226 ? -7.367 13.523 28.703 1 90.5 226 GLN B N 1
ATOM 4759 C CA . GLN B 1 226 ? -6.793 13.047 29.969 1 90.5 226 GLN B CA 1
ATOM 4760 C C . GLN B 1 226 ? -5.543 12.211 29.719 1 90.5 226 GLN B C 1
ATOM 4762 O O . GLN B 1 226 ? -4.828 11.859 30.656 1 90.5 226 GLN B O 1
ATOM 4767 N N . GLN B 1 227 ? -5.289 11.961 28.5 1 87.12 227 GLN B N 1
ATOM 4768 C CA . GLN B 1 227 ? -4.129 11.148 28.156 1 87.12 227 GLN B CA 1
ATOM 4769 C C . GLN B 1 227 ? -2.838 11.953 28.266 1 87.12 227 GLN B C 1
ATOM 4771 O O . GLN B 1 227 ? -2.826 13.156 28 1 87.12 227 GLN B O 1
ATOM 4776 N N . THR B 1 228 ? -1.773 11.195 28.703 1 82.19 228 THR B N 1
ATOM 4777 C CA . THR B 1 228 ? -0.441 11.781 28.797 1 82.19 228 THR B CA 1
ATOM 4778 C C . THR B 1 228 ? 0.49 11.164 27.75 1 82.19 228 THR B C 1
ATOM 4780 O O . THR B 1 228 ? 0.224 10.078 27.234 1 82.19 228 THR B O 1
ATOM 4783 N N . GLY B 1 229 ? 1.521 11.836 27.266 1 78 229 GLY B N 1
ATOM 4784 C CA . GLY B 1 229 ? 2.482 11.289 26.328 1 78 229 GLY B CA 1
ATOM 4785 C C . GLY B 1 229 ? 2.072 11.492 24.875 1 78 229 GLY B C 1
ATOM 4786 O O . GLY B 1 229 ? 1.249 12.359 24.578 1 78 229 GLY B O 1
ATOM 4787 N N . PRO B 1 230 ? 2.703 10.758 24.047 1 83.81 230 PRO B N 1
ATOM 4788 C CA . PRO B 1 230 ? 2.316 10.812 22.625 1 83.81 230 PRO B CA 1
ATOM 4789 C C . PRO B 1 230 ? 0.875 10.359 22.391 1 83.81 230 PRO B C 1
ATOM 4791 O O . PRO B 1 230 ? 0.434 9.359 22.969 1 83.81 230 PRO B O 1
ATOM 4794 N N . LYS B 1 231 ? 0.141 11.172 21.703 1 88 231 LYS B N 1
ATOM 4795 C CA . LYS B 1 231 ? -1.258 10.859 21.422 1 88 231 LYS B CA 1
ATOM 4796 C C . LYS B 1 231 ? -1.681 11.383 20.062 1 88 231 LYS B C 1
ATOM 4798 O O . LYS B 1 231 ? -1.149 12.391 19.578 1 88 231 LYS B O 1
ATOM 4803 N N . SER B 1 232 ? -2.57 10.656 19.484 1 91.25 232 SER B N 1
ATOM 4804 C CA . SER B 1 232 ? -3.133 11.023 18.188 1 91.25 232 SER B CA 1
ATOM 4805 C C . SER B 1 232 ? -4.637 10.766 18.141 1 91.25 232 SER B C 1
ATOM 4807 O O . SER B 1 232 ? -5.172 10.055 18.984 1 91.25 232 SER B O 1
ATOM 4809 N N . LEU B 1 233 ? -5.23 11.508 17.266 1 90.19 233 LEU B N 1
ATOM 4810 C CA . LEU B 1 233 ? -6.68 11.461 17.109 1 90.19 233 LEU B CA 1
ATOM 4811 C C . LEU B 1 233 ? -7.07 11.031 15.703 1 90.19 233 LEU B C 1
ATOM 4813 O O . LEU B 1 233 ? -6.484 11.492 14.719 1 90.19 233 LEU B O 1
ATOM 4817 N N . GLY B 1 234 ? -8.023 10.094 15.648 1 87.62 234 GLY B N 1
ATOM 4818 C CA . GLY B 1 234 ? -8.594 9.719 14.367 1 87.62 234 GLY B CA 1
ATOM 4819 C C . GLY B 1 234 ? -9.984 10.281 14.141 1 87.62 234 GLY B C 1
ATOM 4820 O O . GLY B 1 234 ? -10.688 10.609 15.102 1 87.62 234 GLY B O 1
ATOM 4821 N N . TYR B 1 235 ? -10.352 10.398 12.883 1 88.5 235 TYR B N 1
ATOM 4822 C CA . TYR B 1 235 ? -11.672 10.891 12.5 1 88.5 235 TYR B CA 1
ATOM 4823 C C . TYR B 1 235 ? -12.773 10.055 13.141 1 88.5 235 TYR B C 1
ATOM 4825 O O . TYR B 1 235 ? -13.82 10.586 13.523 1 88.5 235 TYR B O 1
ATOM 4833 N N . GLU B 1 236 ? -12.523 8.766 13.273 1 89.31 236 GLU B N 1
ATOM 4834 C CA . GLU B 1 236 ? -13.508 7.871 13.867 1 89.31 236 GLU B CA 1
ATOM 4835 C C . GLU B 1 236 ? -13.812 8.266 15.312 1 89.31 236 GLU B C 1
ATOM 4837 O O . GLU B 1 236 ? -14.961 8.203 15.742 1 89.31 236 GLU B O 1
ATOM 4842 N N . TRP B 1 237 ? -12.805 8.617 16 1 90.81 237 TRP B N 1
ATOM 4843 C CA . TRP B 1 237 ? -12.984 9.039 17.375 1 90.81 237 TRP B CA 1
ATOM 4844 C C . TRP B 1 237 ? -13.859 10.289 17.469 1 90.81 237 TRP B C 1
ATOM 4846 O O . TRP B 1 237 ? -14.688 10.414 18.359 1 90.81 237 TRP B O 1
ATOM 4856 N N . VAL B 1 238 ? -13.703 11.211 16.516 1 93.38 238 VAL B N 1
ATOM 4857 C CA . VAL B 1 238 ? -14.484 12.445 16.453 1 93.38 238 VAL B CA 1
ATOM 4858 C C . VAL B 1 238 ? -15.953 12.109 16.203 1 93.38 238 VAL B C 1
ATOM 4860 O O . VAL B 1 238 ? -16.844 12.648 16.875 1 93.38 238 VAL B O 1
ATOM 4863 N N . LEU B 1 239 ? -16.141 11.211 15.289 1 90.88 239 LEU B N 1
ATOM 4864 C CA . LEU B 1 239 ? -17.5 10.797 14.945 1 90.88 239 LEU B CA 1
ATOM 4865 C C . LEU B 1 239 ? -18.203 10.18 16.141 1 90.88 239 LEU B C 1
ATOM 4867 O O . LEU B 1 239 ? -19.391 10.445 16.375 1 90.88 239 LEU B O 1
ATOM 4871 N N . ASP B 1 240 ? -17.438 9.453 16.906 1 92.81 240 ASP B N 1
ATOM 4872 C CA . ASP B 1 240 ? -18.031 8.648 17.953 1 92.81 240 ASP B CA 1
ATOM 4873 C C . ASP B 1 240 ? -18.156 9.43 19.266 1 92.81 240 ASP B C 1
ATOM 4875 O O . ASP B 1 240 ? -19.078 9.195 20.047 1 92.81 240 ASP B O 1
ATOM 4879 N N . ASN B 1 241 ? -17.266 10.422 19.484 1 95.56 241 ASN B N 1
ATOM 4880 C CA . ASN B 1 241 ? -17.172 10.977 20.844 1 95.56 241 ASN B CA 1
ATOM 4881 C C . ASN B 1 241 ? -17.484 12.469 20.844 1 95.56 241 ASN B C 1
ATOM 4883 O O . ASN B 1 241 ? -17.891 13.016 21.875 1 95.56 241 ASN B O 1
ATOM 4887 N N . VAL B 1 242 ? -17.375 13.164 19.719 1 97.25 242 VAL B N 1
ATOM 4888 C CA . VAL B 1 242 ? -17.484 14.625 19.734 1 97.25 242 VAL B CA 1
ATOM 4889 C C . VAL B 1 242 ? -18.797 15.039 19.062 1 97.25 242 VAL B C 1
ATOM 4891 O O . VAL B 1 242 ? -19.594 15.766 19.656 1 97.25 242 VAL B O 1
ATOM 4894 N N . LEU B 1 243 ? -19.047 14.516 17.875 1 95.75 243 LEU B N 1
ATOM 4895 C CA . LEU B 1 243 ? -20.172 14.977 17.078 1 95.75 243 LEU B CA 1
ATOM 4896 C C . LEU B 1 243 ? -21.484 14.703 17.781 1 95.75 243 LEU B C 1
ATOM 4898 O O . LEU B 1 243 ? -22.406 15.523 17.734 1 95.75 243 LEU B O 1
ATOM 4902 N N . PRO B 1 244 ? -21.625 13.578 18.547 1 96 244 PRO B N 1
ATOM 4903 C CA . PRO B 1 244 ? -22.891 13.312 19.234 1 96 244 PRO B CA 1
ATOM 4904 C C . PRO B 1 244 ? -23.203 14.352 20.312 1 96 244 PRO B C 1
ATOM 4906 O O . PRO B 1 244 ? -24.375 14.5 20.703 1 96 244 PRO B O 1
ATOM 4909 N N . LEU B 1 245 ? -22.219 15.016 20.797 1 97.12 245 LEU B N 1
ATOM 4910 C CA . LEU B 1 245 ? -22.422 16.031 21.828 1 97.12 245 LEU B CA 1
ATOM 4911 C C . LEU B 1 245 ? -22.984 17.312 21.219 1 97.12 245 LEU B C 1
ATOM 4913 O O . LEU B 1 245 ? -23.562 18.141 21.938 1 97.12 245 LEU B O 1
ATOM 4917 N N . LEU B 1 246 ? -22.719 17.547 19.953 1 97.56 246 LEU B N 1
ATOM 4918 C CA . LEU B 1 246 ? -23.094 18.766 19.25 1 97.56 246 LEU B CA 1
ATOM 4919 C C . LEU B 1 246 ? -24.469 18.609 18.609 1 97.56 246 LEU B C 1
ATOM 4921 O O . LEU B 1 246 ? -24.578 18.312 17.422 1 97.56 246 LEU B O 1
ATOM 4925 N N . LYS B 1 247 ? -25.516 19.016 19.359 1 96 247 LYS B N 1
ATOM 4926 C CA . LYS B 1 247 ? -26.891 18.766 18.969 1 96 247 LYS B CA 1
ATOM 4927 C C . LYS B 1 247 ? -27.547 20.016 18.391 1 96 247 LYS B C 1
ATOM 4929 O O . LYS B 1 247 ? -28 20.875 19.141 1 96 247 LYS B O 1
ATOM 4934 N N . PRO B 1 248 ? -27.75 20.031 17.109 1 94.69 248 PRO B N 1
ATOM 4935 C CA . P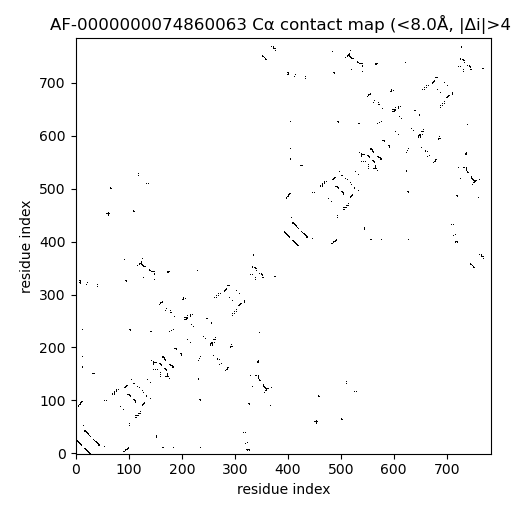RO B 1 248 ? -28.359 21.203 16.5 1 94.69 248 PRO B CA 1
ATOM 4936 C C . PRO B 1 248 ? -29.844 21.375 16.875 1 94.69 248 PRO B C 1
ATOM 4938 O O . PRO B 1 248 ? -30.406 22.453 16.688 1 94.69 248 PRO B O 1
ATOM 4941 N N . GLU B 1 249 ? -30.453 20.344 17.344 1 94.69 249 GLU B N 1
ATOM 4942 C CA . GLU B 1 249 ? -31.844 20.406 17.781 1 94.69 249 GLU B CA 1
ATOM 4943 C C . GLU B 1 249 ? -31.984 21.125 19.109 1 94.69 249 GLU B C 1
ATOM 4945 O O . GLU B 1 249 ? -33.062 21.609 19.453 1 94.69 249 GLU B O 1
ATOM 4950 N N . ARG B 1 250 ? -30.938 21.25 19.844 1 96.12 250 ARG B N 1
ATOM 4951 C CA . ARG B 1 250 ? -30.969 21.828 21.188 1 96.12 250 ARG B CA 1
ATOM 4952 C C . ARG B 1 250 ? -30.391 23.25 21.188 1 96.12 250 ARG B C 1
ATOM 4954 O O . ARG B 1 250 ? -30.766 24.078 22.031 1 96.12 250 ARG B O 1
ATOM 4961 N N . HIS B 1 251 ? -29.438 23.453 20.344 1 97.38 251 HIS B N 1
ATOM 4962 C CA . HIS B 1 251 ? -28.734 24.734 20.312 1 97.38 251 HIS B CA 1
ATOM 4963 C C . HIS B 1 251 ? -28.562 25.25 18.891 1 97.38 251 HIS B C 1
ATOM 4965 O O . HIS B 1 251 ? -28.359 24.453 17.969 1 97.38 251 HIS B O 1
ATOM 4971 N N . PRO B 1 252 ? -28.641 26.609 18.75 1 97.56 252 PRO B N 1
ATOM 4972 C CA . PRO B 1 252 ? -28.359 27.156 17.422 1 97.56 252 PRO B CA 1
ATOM 4973 C C . PRO B 1 252 ? -26.938 26.828 16.953 1 97.56 252 PRO B C 1
ATOM 4975 O O . PRO B 1 252 ? -26 26.844 17.75 1 97.56 252 PRO B O 1
ATOM 4978 N N . ILE B 1 253 ? -26.797 26.688 15.625 1 98.25 253 ILE B N 1
ATOM 4979 C CA . ILE B 1 253 ? -25.516 26.297 15.023 1 98.25 253 ILE B CA 1
ATOM 4980 C C . ILE B 1 253 ? -24.453 27.344 15.352 1 98.25 253 ILE B C 1
ATOM 4982 O O . ILE B 1 253 ? -23.328 26.984 15.711 1 98.25 253 ILE B O 1
ATOM 4986 N N . PRO B 1 254 ? -24.719 28.656 15.328 1 98.5 254 PRO B N 1
ATOM 4987 C CA . PRO B 1 254 ? -23.703 29.641 15.688 1 98.5 254 PRO B CA 1
ATOM 4988 C C . PRO B 1 254 ? -23.188 29.469 17.125 1 98.5 254 PRO B C 1
ATOM 4990 O O . PRO B 1 254 ? -22 29.672 17.391 1 98.5 254 PRO B O 1
ATOM 4993 N N . ASP B 1 255 ? -24.047 29.062 18.047 1 98.69 255 ASP B N 1
ATOM 4994 C CA . ASP B 1 255 ? -23.641 28.828 19.422 1 98.69 255 ASP B CA 1
ATOM 4995 C C . ASP B 1 255 ? -22.734 27.594 19.531 1 98.69 255 ASP B C 1
ATOM 4997 O O . ASP B 1 255 ? -21.781 27.578 20.297 1 98.69 255 ASP B O 1
ATOM 5001 N N . LEU B 1 256 ? -23.156 26.547 18.781 1 98.69 256 LEU B N 1
ATOM 5002 C CA . LEU B 1 256 ? -22.328 25.344 18.75 1 98.69 256 LEU B CA 1
ATOM 5003 C C . LEU B 1 256 ? -20.953 25.641 18.188 1 98.69 256 LEU B C 1
ATOM 5005 O O . LEU B 1 256 ? -19.938 25.203 18.734 1 98.69 256 LEU B O 1
ATOM 5009 N N . LEU B 1 257 ? -20.922 26.453 17.125 1 98.69 257 LEU B N 1
ATOM 5010 C CA . LEU B 1 257 ? -19.672 26.844 16.484 1 98.69 257 LEU B CA 1
ATOM 5011 C C . LEU B 1 257 ? -18.812 27.656 17.453 1 98.69 257 LEU B C 1
ATOM 5013 O O . LEU B 1 257 ? -17.625 27.391 17.625 1 98.69 257 LEU B O 1
ATOM 5017 N N . ARG B 1 258 ? -19.375 28.594 18.109 1 98.69 258 ARG B N 1
ATOM 5018 C CA . ARG B 1 258 ? -18.656 29.469 19.031 1 98.69 258 ARG B CA 1
ATOM 5019 C C . ARG B 1 258 ? -18.109 28.672 20.203 1 98.69 258 ARG B C 1
ATOM 5021 O O . ARG B 1 258 ? -16.969 28.906 20.641 1 98.69 258 ARG B O 1
ATOM 5028 N N . THR B 1 259 ? -18.938 27.766 20.719 1 98.75 259 THR B N 1
ATOM 5029 C CA . THR B 1 259 ? -18.5 26.922 21.828 1 98.75 259 THR B CA 1
ATOM 5030 C C . THR B 1 259 ? -17.312 26.062 21.422 1 98.75 259 THR B C 1
ATOM 5032 O O . THR B 1 259 ? -16.359 25.906 22.188 1 98.75 259 THR B O 1
ATOM 5035 N N . PHE B 1 260 ? -17.375 25.547 20.234 1 98.69 260 PHE B N 1
ATOM 5036 C CA . PHE B 1 260 ? -16.281 24.672 19.797 1 98.69 260 PHE B CA 1
ATOM 5037 C C . PHE B 1 260 ? -15.031 25.484 19.516 1 98.69 260 PHE B C 1
ATOM 5039 O O . PHE B 1 260 ? -13.914 25.016 19.75 1 98.69 260 PHE B O 1
ATOM 5046 N N . VAL B 1 261 ? -15.188 26.672 18.969 1 98.62 261 VAL B N 1
ATOM 5047 C CA . VAL B 1 261 ? -14.07 27.578 18.766 1 98.62 261 VAL B CA 1
ATOM 5048 C C . VAL B 1 261 ? -13.391 27.875 20.109 1 98.62 261 VAL B C 1
ATOM 5050 O O . VAL B 1 261 ? -12.164 27.906 20.188 1 98.62 261 VAL B O 1
ATOM 5053 N N . GLU B 1 262 ? -14.164 28.078 21.125 1 98.62 262 GLU B N 1
ATOM 5054 C CA . GLU B 1 262 ? -13.648 28.266 22.484 1 98.62 262 GLU B CA 1
ATOM 5055 C C . GLU B 1 262 ? -12.883 27.016 22.938 1 98.62 262 GLU B C 1
ATOM 5057 O O . GLU B 1 262 ? -11.797 27.141 23.516 1 98.62 262 GLU B O 1
ATOM 5062 N N . HIS B 1 263 ? -13.461 25.875 22.672 1 98.62 263 HIS B N 1
ATOM 5063 C CA . HIS B 1 263 ? -12.836 24.609 23.016 1 98.62 263 HIS B CA 1
ATOM 5064 C C . HIS B 1 263 ? -11.477 24.453 22.344 1 98.62 263 HIS B C 1
ATOM 5066 O O . HIS B 1 263 ? -10.492 24.109 23 1 98.62 263 HIS B O 1
ATOM 5072 N N . ILE B 1 264 ? -11.383 24.734 21.047 1 98.56 264 ILE B N 1
ATOM 5073 C CA . ILE B 1 264 ? -10.148 24.625 20.266 1 98.56 264 ILE B CA 1
ATOM 5074 C C . ILE B 1 264 ? -9.109 25.594 20.828 1 98.56 264 ILE B C 1
ATOM 5076 O O . ILE B 1 264 ? -7.969 25.203 21.094 1 98.56 264 ILE B O 1
ATOM 5080 N N . SER B 1 265 ? -9.523 26.875 21.047 1 98.44 265 SER B N 1
ATOM 5081 C CA . SER B 1 265 ? -8.594 27.906 21.484 1 98.44 265 SER B CA 1
ATOM 5082 C C . SER B 1 265 ? -8.008 27.562 22.859 1 98.44 265 SER B C 1
ATOM 5084 O O . SER B 1 265 ? -6.82 27.797 23.109 1 98.44 265 SER B O 1
ATOM 5086 N N . ASP B 1 266 ? -8.805 26.984 23.703 1 97.88 266 ASP B N 1
ATOM 5087 C CA . ASP B 1 266 ? -8.344 26.594 25.031 1 97.88 266 ASP B CA 1
ATOM 5088 C C . ASP B 1 266 ? -7.277 25.5 24.953 1 97.88 266 ASP B C 1
ATOM 5090 O O . ASP B 1 266 ? -6.215 25.609 25.562 1 97.88 266 ASP B O 1
ATOM 5094 N N . HIS B 1 267 ? -7.559 24.516 24.172 1 97.44 267 HIS B N 1
ATOM 5095 C CA . HIS B 1 267 ? -6.68 23.359 24.125 1 97.44 267 HIS B CA 1
ATOM 5096 C C . HIS B 1 267 ? -5.387 23.672 23.375 1 97.44 267 HIS B C 1
ATOM 5098 O O . HIS B 1 267 ? -4.305 23.234 23.781 1 97.44 267 HIS B O 1
ATOM 5104 N N . VAL B 1 268 ? -5.492 24.406 22.297 1 97.12 268 VAL B N 1
ATOM 5105 C CA . VAL B 1 268 ? -4.285 24.734 21.547 1 97.12 268 VAL B CA 1
ATOM 5106 C C . VAL B 1 268 ? -3.393 25.656 22.359 1 97.12 268 VAL B C 1
ATOM 5108 O O . VAL B 1 268 ? -2.168 25.5 22.359 1 97.12 268 VAL B O 1
ATOM 5111 N N . THR B 1 269 ? -3.992 26.625 23.078 1 96.88 269 THR B N 1
ATOM 5112 C CA . THR B 1 269 ? -3.219 27.516 23.938 1 96.88 269 THR B CA 1
ATOM 5113 C C . THR B 1 269 ? -2.523 26.734 25.047 1 96.88 269 THR B C 1
ATOM 5115 O O . THR B 1 269 ? -1.329 26.922 25.281 1 96.88 269 THR B O 1
ATOM 5118 N N . ARG B 1 270 ? -3.258 25.875 25.703 1 94.56 270 ARG B N 1
ATOM 5119 C CA . ARG B 1 270 ? -2.68 25.062 26.766 1 94.56 270 ARG B CA 1
ATOM 5120 C C . ARG B 1 270 ? -1.533 24.203 26.234 1 94.56 270 ARG B C 1
ATOM 5122 O O . ARG B 1 270 ? -0.51 24.047 26.906 1 94.56 270 ARG B O 1
ATOM 5129 N N . GLY B 1 271 ? -1.782 23.625 25.062 1 92.5 271 GLY B N 1
ATOM 5130 C CA . GLY B 1 271 ? -0.74 22.828 24.438 1 92.5 271 GLY B CA 1
ATOM 5131 C C . GLY B 1 271 ? 0.524 23.609 24.156 1 92.5 271 GLY B C 1
ATOM 5132 O O . GLY B 1 271 ? 1.633 23.109 24.344 1 92.5 271 GLY B O 1
ATOM 5133 N N . CYS B 1 272 ? 0.388 24.812 23.734 1 93.75 272 CYS B N 1
ATOM 5134 C CA . CYS B 1 272 ? 1.531 25.672 23.422 1 93.75 272 CYS B CA 1
ATOM 5135 C C . CYS B 1 272 ? 2.23 26.125 24.703 1 93.75 272 CYS B C 1
ATOM 5137 O O . CYS B 1 272 ? 3.455 26.047 24.812 1 93.75 272 CYS B O 1
ATOM 5139 N N . VAL B 1 273 ? 1.481 26.531 25.672 1 93.5 273 VAL B N 1
ATOM 5140 C CA . VAL B 1 273 ? 2.021 27.031 26.922 1 93.5 273 VAL B CA 1
ATOM 5141 C C . VAL B 1 273 ? 2.83 25.953 27.625 1 93.5 273 VAL B C 1
ATOM 5143 O O . VAL B 1 273 ? 3.936 26.203 28.109 1 93.5 273 VAL B O 1
ATOM 5146 N N . LYS B 1 274 ? 2.314 24.797 27.609 1 90.19 274 LYS B N 1
ATOM 5147 C CA . LYS B 1 274 ? 2.939 23.672 28.297 1 90.19 274 LYS B CA 1
ATOM 5148 C C . LYS B 1 274 ? 4.277 23.312 27.672 1 90.19 274 LYS B C 1
ATOM 5150 O O . LYS B 1 274 ? 5.18 22.828 28.344 1 90.19 274 LYS B O 1
ATOM 5155 N N . ASN B 1 275 ? 4.457 23.625 26.406 1 90.06 275 ASN B N 1
ATOM 5156 C CA . ASN B 1 275 ? 5.613 23.094 25.703 1 90.06 275 ASN B CA 1
ATOM 5157 C C . ASN B 1 275 ? 6.613 24.188 25.344 1 90.06 275 ASN B C 1
ATOM 5159 O O . ASN B 1 275 ? 7.691 23.906 24.812 1 90.06 275 ASN B O 1
ATOM 5163 N N . ILE B 1 276 ? 6.18 25.375 25.609 1 87.75 276 ILE B N 1
ATOM 5164 C CA . ILE B 1 276 ? 7.137 26.469 25.469 1 87.75 276 ILE B CA 1
ATOM 5165 C C . ILE B 1 276 ? 7.82 26.734 26.812 1 87.75 276 ILE B C 1
ATOM 5167 O O . ILE B 1 276 ? 7.172 27.141 27.781 1 87.75 276 ILE B O 1
ATOM 5171 N N . ALA B 1 277 ? 9 26.375 26.984 1 78.75 277 ALA B N 1
ATOM 5172 C CA . ALA B 1 277 ? 9.766 26.469 28.234 1 78.75 277 ALA B CA 1
ATOM 5173 C C . ALA B 1 277 ? 10.508 27.797 28.328 1 78.75 277 ALA B C 1
ATOM 5175 O O . ALA B 1 277 ? 11.633 27.844 28.844 1 78.75 277 ALA B O 1
ATOM 5176 N N . LYS B 1 278 ? 10 28.844 27.797 1 84.81 278 LYS B N 1
ATOM 5177 C CA . LYS B 1 278 ? 10.609 30.156 27.812 1 84.81 278 LYS B CA 1
ATOM 5178 C C . LYS B 1 278 ? 9.625 31.203 28.328 1 84.81 278 LYS B C 1
ATOM 5180 O O . LYS B 1 278 ? 8.414 31 28.312 1 84.81 278 LYS B O 1
ATOM 5185 N N . PRO B 1 279 ? 10.227 32.219 28.906 1 87.81 279 PRO B N 1
ATOM 5186 C CA . PRO B 1 279 ? 9.352 33.312 29.375 1 87.81 279 PRO B CA 1
ATOM 5187 C C . PRO B 1 279 ? 8.508 33.906 28.25 1 87.81 279 PRO B C 1
ATOM 5189 O O . PRO B 1 279 ? 7.391 34.375 28.484 1 87.81 279 PRO B O 1
ATOM 5192 N N . SER B 1 280 ? 9.117 33.969 27.109 1 89.75 280 SER B N 1
ATOM 5193 C CA . SER B 1 280 ? 8.414 34.375 25.891 1 89.75 280 SER B CA 1
ATOM 5194 C C . SER B 1 280 ? 8.664 33.375 24.75 1 89.75 280 SER B C 1
ATOM 5196 O O . SER B 1 280 ? 9.734 32.781 24.672 1 89.75 280 SER B O 1
ATOM 5198 N N . GLY B 1 281 ? 7.551 33.188 24.078 1 92.81 281 GLY B N 1
ATOM 5199 C CA . GLY B 1 281 ? 7.691 32.219 23 1 92.81 281 GLY B CA 1
ATOM 5200 C C . GLY B 1 281 ? 7.043 32.656 21.703 1 92.81 281 GLY B C 1
ATOM 5201 O O . GLY B 1 281 ? 6.328 33.656 21.672 1 92.81 281 GLY B O 1
ATOM 5202 N N . THR B 1 282 ? 7.406 31.969 20.609 1 94.25 282 THR B N 1
ATOM 5203 C CA . THR B 1 282 ? 6.832 32.219 19.297 1 94.25 282 THR B CA 1
ATOM 5204 C C . THR B 1 282 ? 6.172 30.969 18.734 1 94.25 282 THR B C 1
ATOM 5206 O O . THR B 1 282 ? 6.66 29.859 18.953 1 94.25 282 THR B O 1
ATOM 5209 N N . VAL B 1 283 ? 5.043 31.203 18.031 1 95.56 283 VAL B N 1
ATOM 5210 C CA . VAL B 1 283 ? 4.312 30.078 17.438 1 95.56 283 VAL B CA 1
ATOM 5211 C C . VAL B 1 283 ? 3.992 30.391 15.977 1 95.56 283 VAL B C 1
ATOM 5213 O O . VAL B 1 283 ? 3.543 31.5 15.656 1 95.56 283 VAL B O 1
ATOM 5216 N N . LEU B 1 284 ? 4.332 29.453 15.109 1 95.44 284 LEU B N 1
ATOM 5217 C CA . LEU B 1 284 ? 3.869 29.516 13.727 1 95.44 284 LEU B CA 1
ATOM 5218 C C . LEU B 1 284 ? 2.551 28.766 13.562 1 95.44 284 LEU B C 1
ATOM 5220 O O . LEU B 1 284 ? 2.48 27.562 13.828 1 95.44 284 LEU B O 1
ATOM 5224 N N . VAL B 1 285 ? 1.501 29.484 13.172 1 96.56 285 VAL B N 1
ATOM 5225 C CA . VAL B 1 285 ? 0.193 28.859 13.008 1 96.56 285 VAL B CA 1
ATOM 5226 C C . VAL B 1 285 ? -0.09 28.641 11.523 1 96.56 285 VAL B C 1
ATOM 5228 O O . VAL B 1 285 ? -0.005 29.578 10.719 1 96.56 285 VAL B O 1
ATOM 5231 N N . THR B 1 286 ? -0.387 27.359 11.188 1 94.62 286 THR B N 1
ATOM 5232 C CA . THR B 1 286 ? -0.714 27.016 9.812 1 94.62 286 THR B CA 1
ATOM 5233 C C . THR B 1 286 ? -1.968 26.156 9.75 1 94.62 286 THR B C 1
ATOM 5235 O O . THR B 1 286 ? -2.59 25.875 10.781 1 94.62 286 THR B O 1
ATOM 5238 N N . GLY B 1 287 ? -2.406 25.797 8.484 1 92.12 287 GLY B N 1
ATOM 5239 C CA . GLY B 1 287 ? -3.627 25.031 8.281 1 92.12 287 GLY B CA 1
ATOM 5240 C C . GLY B 1 287 ? -4.828 25.891 7.953 1 92.12 287 GLY B C 1
ATOM 5241 O O . GLY B 1 287 ? -4.793 27.109 8.141 1 92.12 287 GLY B O 1
ATOM 5242 N N . GLY B 1 288 ? -5.855 25.234 7.566 1 90.75 288 GLY B N 1
ATOM 5243 C CA . GLY B 1 288 ? -7.055 25.969 7.176 1 90.75 288 GLY B CA 1
ATOM 5244 C C . GLY B 1 288 ? -7.637 26.812 8.297 1 90.75 288 GLY B C 1
ATOM 5245 O O . GLY B 1 288 ? -8.234 27.859 8.047 1 90.75 288 GLY B O 1
ATOM 5246 N N . GLY B 1 289 ? -7.398 26.422 9.508 1 94.25 289 GLY B N 1
ATOM 5247 C CA . GLY B 1 289 ? -7.922 27.141 10.656 1 94.25 289 GLY B CA 1
ATOM 5248 C C . GLY B 1 289 ? -7.266 28.5 10.859 1 94.25 289 GLY B C 1
ATOM 5249 O O . GLY B 1 289 ? -7.801 29.359 11.562 1 94.25 289 GLY B O 1
ATOM 5250 N N . ALA B 1 290 ? -6.145 28.641 10.289 1 95.44 290 ALA B N 1
ATOM 5251 C CA . ALA B 1 290 ? -5.445 29.922 10.398 1 95.44 290 ALA B CA 1
ATOM 5252 C C . ALA B 1 290 ? -6.211 31.031 9.68 1 95.44 290 ALA B C 1
ATOM 5254 O O . ALA B 1 290 ? -5.973 32.219 9.93 1 95.44 290 ALA B O 1
ATOM 5255 N N . PHE B 1 291 ? -7.152 30.625 8.867 1 93.5 291 PHE B N 1
ATOM 5256 C CA . PHE B 1 291 ? -7.93 31.609 8.117 1 93.5 291 PHE B CA 1
ATOM 5257 C C . PHE B 1 291 ? -9.242 31.906 8.828 1 93.5 291 PHE B C 1
ATOM 5259 O O . PHE B 1 291 ? -10.008 32.781 8.383 1 93.5 291 PHE B O 1
ATOM 5266 N N . ASN B 1 292 ? -9.531 31.234 9.891 1 96.5 292 ASN B N 1
ATOM 5267 C CA . ASN B 1 292 ? -10.672 31.547 10.742 1 96.5 292 ASN B CA 1
ATOM 5268 C C . ASN B 1 292 ? -10.359 32.688 11.711 1 96.5 292 ASN B C 1
ATOM 5270 O O . ASN B 1 292 ? -9.859 32.438 12.812 1 96.5 292 ASN B O 1
ATOM 5274 N N . THR B 1 293 ? -10.789 33.844 11.359 1 97.31 293 THR B N 1
ATOM 5275 C CA . THR B 1 293 ? -10.406 35.062 12.086 1 97.31 293 THR B CA 1
ATOM 5276 C C . THR B 1 293 ? -10.938 35.031 13.516 1 97.31 293 THR B C 1
ATOM 5278 O O . THR B 1 293 ? -10.281 35.5 14.438 1 97.31 293 THR B O 1
ATOM 5281 N N . THR B 1 294 ? -12.125 34.531 13.695 1 98.19 294 THR B N 1
ATOM 5282 C CA . THR B 1 294 ? -12.688 34.406 15.031 1 98.19 294 THR B CA 1
ATOM 5283 C C . THR B 1 294 ? -11.836 33.5 15.906 1 98.19 294 THR B C 1
ATOM 5285 O O . THR B 1 294 ? -11.531 33.812 17.047 1 98.19 294 THR B O 1
ATOM 5288 N N . LEU B 1 295 ? -11.484 32.375 15.359 1 98.38 295 LEU B N 1
ATOM 5289 C CA . LEU B 1 295 ? -10.641 31.422 16.062 1 98.38 295 LEU B CA 1
ATOM 5290 C C . LEU B 1 295 ? -9.273 32.031 16.359 1 98.38 295 LEU B C 1
ATOM 5292 O O . LEU B 1 295 ? -8.789 31.938 17.5 1 98.38 295 LEU B O 1
ATOM 5296 N N . MET B 1 296 ? -8.68 32.688 15.414 1 98 296 MET B N 1
ATOM 5297 C CA . MET B 1 296 ? -7.328 33.219 15.547 1 98 296 MET B CA 1
ATOM 5298 C C . MET B 1 296 ? -7.297 34.375 16.547 1 98 296 MET B C 1
ATOM 5300 O O . MET B 1 296 ? -6.312 34.531 17.281 1 98 296 MET B O 1
ATOM 5304 N N . ARG B 1 297 ? -8.305 35.156 16.578 1 97.81 297 ARG B N 1
ATOM 5305 C CA . ARG B 1 297 ? -8.391 36.25 17.547 1 97.81 297 ARG B CA 1
ATOM 5306 C C . ARG B 1 297 ? -8.383 35.688 18.969 1 97.81 297 ARG B C 1
ATOM 5308 O O . ARG B 1 297 ? -7.695 36.219 19.844 1 97.81 297 ARG B O 1
ATOM 5315 N N . LEU B 1 298 ? -9.164 34.688 19.172 1 98.06 298 LEU B N 1
ATOM 5316 C CA . LEU B 1 298 ? -9.242 34.062 20.5 1 98.06 298 LEU B CA 1
ATOM 5317 C C . LEU B 1 298 ? -7.91 33.438 20.891 1 98.06 298 LEU B C 1
ATOM 5319 O O . LEU B 1 298 ? -7.438 33.625 22.016 1 98.06 298 LEU B O 1
ATOM 5323 N N . ILE B 1 299 ? -7.301 32.688 19.953 1 98.31 299 ILE B N 1
ATOM 5324 C CA . ILE B 1 299 ? -6.02 32.031 20.203 1 98.31 299 ILE B CA 1
ATOM 5325 C C . ILE B 1 299 ? -4.961 33.094 20.531 1 98.31 299 ILE B C 1
ATOM 5327 O O . ILE B 1 299 ? -4.223 32.938 21.516 1 98.31 299 ILE B O 1
ATOM 5331 N N . SER B 1 300 ? -4.938 34.125 19.719 1 97.75 300 SER B N 1
ATOM 5332 C CA . SER B 1 300 ? -3.957 35.188 19.906 1 97.75 300 SER B CA 1
ATOM 5333 C C . SER B 1 300 ? -4.117 35.844 21.25 1 97.75 300 SER B C 1
ATOM 5335 O O . SER B 1 300 ? -3.129 36.125 21.938 1 97.75 300 SER B O 1
ATOM 5337 N N . SER B 1 301 ? -5.301 36.156 21.594 1 97.94 301 SER B N 1
ATOM 5338 C CA . SER B 1 301 ? -5.578 36.812 22.875 1 97.94 301 SER B CA 1
ATOM 5339 C C . SER B 1 301 ? -5.133 35.938 24.047 1 97.94 301 SER B C 1
ATOM 5341 O O . SER B 1 301 ? -4.477 36.438 24.969 1 97.94 301 SER B O 1
ATOM 5343 N N . LYS B 1 302 ? -5.441 34.719 24.031 1 97.62 302 LYS B N 1
ATOM 5344 C CA . LYS B 1 302 ? -5.082 33.812 25.109 1 97.62 302 LYS B CA 1
ATOM 5345 C C . LYS B 1 302 ? -3.572 33.594 25.172 1 97.62 302 LYS B C 1
ATOM 5347 O O . LYS B 1 302 ? -2.994 33.531 26.25 1 97.62 302 LYS B O 1
ATOM 5352 N N . MET B 1 303 ? -2.977 33.5 24.047 1 96.88 303 MET B N 1
ATOM 5353 C CA . MET B 1 303 ? -1.531 33.312 23.969 1 96.88 303 MET B CA 1
ATOM 5354 C C . MET B 1 303 ? -0.797 34.531 24.516 1 96.88 303 MET B C 1
ATOM 5356 O O . MET B 1 303 ? 0.239 34.406 25.172 1 96.88 303 MET B O 1
ATOM 5360 N N . ALA B 1 304 ? -1.306 35.656 24.219 1 96.56 304 ALA B N 1
ATOM 5361 C CA . ALA B 1 304 ? -0.694 36.906 24.672 1 96.56 304 ALA B CA 1
ATOM 5362 C C . ALA B 1 304 ? -0.611 36.969 26.188 1 96.56 304 ALA B C 1
ATOM 5364 O O . ALA B 1 304 ? 0.337 37.531 26.75 1 96.56 304 ALA B O 1
ATOM 5365 N N . GLU B 1 305 ? -1.551 36.406 26.828 1 96.31 305 GLU B N 1
ATOM 5366 C CA . GLU B 1 305 ? -1.557 36.344 28.281 1 96.31 305 GLU B CA 1
ATOM 5367 C C . GLU B 1 305 ? -0.358 35.562 28.812 1 96.31 305 GLU B C 1
ATOM 5369 O O . GLU B 1 305 ? 0.039 35.719 29.969 1 96.31 305 GLU B O 1
ATOM 5374 N N . HIS B 1 306 ? 0.22 34.812 28.016 1 95.88 306 HIS B N 1
ATOM 5375 C CA . HIS B 1 306 ? 1.356 34 28.406 1 95.88 306 HIS B CA 1
ATOM 5376 C C . HIS B 1 306 ? 2.627 34.406 27.688 1 95.88 306 HIS B C 1
ATOM 5378 O O . HIS B 1 306 ? 3.594 33.656 27.609 1 95.88 306 HIS B O 1
ATOM 5384 N N . HIS B 1 307 ? 2.621 35.562 27.062 1 96.5 307 HIS B N 1
ATOM 5385 C CA . HIS B 1 307 ? 3.754 36.156 26.359 1 96.5 307 HIS B CA 1
ATOM 5386 C C . HIS B 1 307 ? 4.176 35.281 25.188 1 96.5 307 HIS B C 1
ATOM 5388 O O . HIS B 1 307 ? 5.371 35.094 24.938 1 96.5 307 HIS B O 1
ATOM 5394 N N . ILE B 1 308 ? 3.188 34.656 24.578 1 96.06 308 ILE B N 1
ATOM 5395 C CA . ILE B 1 308 ? 3.414 33.906 23.344 1 96.06 308 ILE B CA 1
ATOM 5396 C C . ILE B 1 308 ? 2.902 34.719 22.141 1 96.06 308 ILE B C 1
ATOM 5398 O O . ILE B 1 308 ? 1.782 35.219 22.172 1 96.06 308 ILE B O 1
ATOM 5402 N N . THR B 1 309 ? 3.742 34.906 21.125 1 95.94 309 THR B N 1
ATOM 5403 C CA . THR B 1 309 ? 3.377 35.656 19.938 1 95.94 309 THR B CA 1
ATOM 5404 C C . THR B 1 309 ? 3.248 34.75 18.719 1 95.94 309 THR B C 1
ATOM 5406 O O . THR B 1 309 ? 4.062 33.844 18.531 1 95.94 309 THR B O 1
ATOM 5409 N N . ILE B 1 310 ? 2.219 34.969 17.953 1 95.75 310 ILE B N 1
ATOM 5410 C CA . ILE B 1 310 ? 2.047 34.25 16.688 1 95.75 310 ILE B CA 1
ATOM 5411 C C . ILE B 1 310 ? 2.861 34.969 15.602 1 95.75 310 ILE B C 1
ATOM 5413 O O . ILE B 1 310 ? 2.725 36.188 15.398 1 95.75 310 ILE B O 1
ATOM 5417 N N . VAL B 1 311 ? 3.688 34.219 14.969 1 93.81 311 VAL B N 1
ATOM 5418 C CA . VAL B 1 311 ? 4.57 34.812 13.977 1 93.81 311 VAL B CA 1
ATOM 5419 C C . VAL B 1 311 ? 3.824 34.969 12.656 1 93.81 311 VAL B C 1
ATOM 5421 O O . VAL B 1 311 ? 3.023 34.125 12.273 1 93.81 311 VAL B O 1
ATOM 5424 N N . ASP B 1 312 ? 4.102 36.094 12 1 88.69 312 ASP B N 1
ATOM 5425 C CA . ASP B 1 312 ? 3.559 36.312 10.664 1 88.69 312 ASP B CA 1
ATOM 5426 C C . ASP B 1 312 ? 4.273 35.469 9.625 1 88.69 312 ASP B C 1
ATOM 5428 O O . ASP B 1 312 ? 5.488 35.281 9.703 1 88.69 312 ASP B O 1
ATOM 5432 N N . THR B 1 313 ? 3.461 34.875 8.789 1 86.38 313 THR B N 1
ATOM 5433 C CA . THR B 1 313 ? 4.055 34.094 7.719 1 86.38 313 THR B CA 1
ATOM 5434 C C . THR B 1 313 ? 3.254 34.219 6.43 1 86.38 313 THR B C 1
ATOM 5436 O O . THR B 1 313 ? 2.148 34.781 6.438 1 86.38 313 THR B O 1
ATOM 5439 N N . GLU B 1 314 ? 3.924 33.844 5.32 1 89.06 314 GLU B N 1
ATOM 5440 C CA . GLU B 1 314 ? 3.275 33.906 4.016 1 89.06 314 GLU B CA 1
ATOM 5441 C C . GLU B 1 314 ? 2.105 32.938 3.922 1 89.06 314 GLU B C 1
ATOM 5443 O O . GLU B 1 314 ? 2.17 31.828 4.457 1 89.06 314 GLU B O 1
ATOM 5448 N N . ASN B 1 315 ? 1.09 33.375 3.166 1 89.75 315 ASN B N 1
ATOM 5449 C CA . ASN B 1 315 ? -0.1 32.562 2.973 1 89.75 315 ASN B CA 1
ATOM 5450 C C . ASN B 1 315 ? 0.244 31.203 2.344 1 89.75 315 ASN B C 1
ATOM 5452 O O . ASN B 1 315 ? -0.397 30.188 2.641 1 89.75 315 ASN B O 1
ATOM 5456 N N . GLU B 1 316 ? 1.241 31.266 1.538 1 92.25 316 GLU B N 1
ATOM 5457 C CA . GLU B 1 316 ? 1.644 30.016 0.874 1 92.25 316 GLU B CA 1
ATOM 5458 C C . GLU B 1 316 ? 2.137 28.984 1.883 1 92.25 316 GLU B C 1
ATOM 5460 O O . GLU B 1 316 ? 1.873 27.797 1.734 1 92.25 316 GLU B O 1
ATOM 5465 N N . ILE B 1 317 ? 2.826 29.484 2.82 1 92.31 317 ILE B N 1
ATOM 5466 C CA . ILE B 1 317 ? 3.312 28.578 3.859 1 92.31 317 ILE B CA 1
ATOM 5467 C C . ILE B 1 317 ? 2.143 28.109 4.719 1 92.31 317 ILE B C 1
ATOM 5469 O O . ILE B 1 317 ? 2.07 26.922 5.086 1 92.31 317 ILE B O 1
ATOM 5473 N N . VAL B 1 318 ? 1.266 28.984 5.02 1 91.62 318 VAL B N 1
ATOM 5474 C CA . VAL B 1 318 ? 0.097 28.641 5.82 1 91.62 318 VAL B CA 1
ATOM 5475 C C . VAL B 1 318 ? -0.685 27.516 5.137 1 91.62 318 VAL B C 1
ATOM 5477 O O . VAL B 1 318 ? -1.109 26.562 5.789 1 91.62 318 VAL B O 1
ATOM 5480 N N . GLU B 1 319 ? -0.786 27.562 3.859 1 91.44 319 GLU B N 1
ATOM 5481 C CA . GLU B 1 319 ? -1.656 26.672 3.104 1 91.44 319 GLU B CA 1
ATOM 5482 C C . GLU B 1 319 ? -0.941 25.375 2.756 1 91.44 319 GLU B C 1
ATOM 5484 O O . GLU B 1 319 ? -1.56 24.312 2.73 1 91.44 319 GLU B O 1
ATOM 5489 N N . TYR B 1 320 ? 0.406 25.438 2.512 1 95.38 320 TYR B N 1
ATOM 5490 C CA . TYR B 1 320 ? 1.035 24.297 1.852 1 95.38 320 TYR B CA 1
ATOM 5491 C C . TYR B 1 320 ? 2.164 23.734 2.703 1 95.38 320 TYR B C 1
ATOM 5493 O O . TYR B 1 320 ? 2.93 22.891 2.242 1 95.38 320 TYR B O 1
ATOM 5501 N N . LYS B 1 321 ? 2.314 24.188 3.963 1 94.75 321 LYS B N 1
ATOM 5502 C CA . LYS B 1 321 ? 3.379 23.703 4.836 1 94.75 321 LYS B CA 1
ATOM 5503 C C . LYS B 1 321 ? 3.367 22.172 4.926 1 94.75 321 LYS B C 1
ATOM 5505 O O . LYS B 1 321 ? 4.418 21.547 4.871 1 94.75 321 LYS B O 1
ATOM 5510 N N . GLU B 1 322 ? 2.191 21.578 5.059 1 94.88 322 GLU B N 1
ATOM 5511 C CA . GLU B 1 322 ? 2.121 20.141 5.227 1 94.88 322 GLU B CA 1
ATOM 5512 C C . GLU B 1 322 ? 2.594 19.406 3.971 1 94.88 322 GLU B C 1
ATOM 5514 O O . GLU B 1 322 ? 3.344 18.438 4.055 1 94.88 322 GLU B O 1
ATOM 5519 N N . ALA B 1 323 ? 2.146 19.891 2.844 1 97.31 323 ALA B N 1
ATOM 5520 C CA . ALA B 1 323 ? 2.635 19.312 1.593 1 97.31 323 ALA B CA 1
ATOM 5521 C C . ALA B 1 323 ? 4.152 19.438 1.488 1 97.31 323 ALA B C 1
ATOM 5523 O O . ALA B 1 323 ? 4.832 18.484 1.091 1 97.31 323 ALA B O 1
ATOM 5524 N N . LEU B 1 324 ? 4.668 20.625 1.872 1 97.69 324 LEU B N 1
ATOM 5525 C CA . LEU B 1 324 ? 6.105 20.859 1.859 1 97.69 324 LEU B CA 1
ATOM 5526 C C . LEU B 1 324 ? 6.832 19.891 2.775 1 97.69 324 LEU B C 1
ATOM 5528 O O . LEU B 1 324 ? 7.859 19.328 2.396 1 97.69 324 LEU B O 1
ATOM 5532 N N . VAL B 1 325 ? 6.316 19.703 3.906 1 96.62 325 VAL B N 1
ATOM 5533 C CA . VAL B 1 325 ? 6.938 18.812 4.883 1 96.62 325 VAL B CA 1
ATOM 5534 C C . VAL B 1 325 ? 6.965 17.391 4.336 1 96.62 325 VAL B C 1
ATOM 5536 O O . VAL B 1 325 ? 7.961 16.672 4.484 1 96.62 325 VAL B O 1
ATOM 5539 N N . PHE B 1 326 ? 5.941 16.922 3.688 1 98.31 326 PHE B N 1
ATOM 5540 C CA . PHE B 1 326 ? 5.91 15.562 3.182 1 98.31 326 PHE B CA 1
ATOM 5541 C C . PHE B 1 326 ? 6.867 15.398 2.006 1 98.31 326 PHE B C 1
ATOM 5543 O O . PHE B 1 326 ? 7.438 14.32 1.809 1 98.31 326 PHE B O 1
ATOM 5550 N N . ALA B 1 327 ? 7.066 16.484 1.195 1 98.5 327 ALA B N 1
ATOM 5551 C CA . ALA B 1 327 ? 8.156 16.438 0.228 1 98.5 327 ALA B CA 1
ATOM 5552 C C . ALA B 1 327 ? 9.492 16.172 0.921 1 98.5 327 ALA B C 1
ATOM 5554 O O . ALA B 1 327 ? 10.273 15.32 0.479 1 98.5 327 ALA B O 1
ATOM 5555 N N . PHE B 1 328 ? 9.688 16.859 2.012 1 97.62 328 PHE B N 1
ATOM 5556 C CA . PHE B 1 328 ? 10.953 16.734 2.734 1 97.62 328 PHE B CA 1
ATOM 5557 C C . PHE B 1 328 ? 11.086 15.336 3.336 1 97.62 328 PHE B C 1
ATOM 5559 O O . PHE B 1 328 ? 12.156 14.727 3.27 1 97.62 328 PHE B O 1
ATOM 5566 N N . LEU B 1 329 ? 10.031 14.781 3.936 1 97.81 329 LEU B N 1
ATOM 5567 C CA . LEU B 1 329 ? 10.062 13.422 4.477 1 97.81 329 LEU B CA 1
ATOM 5568 C C . LEU B 1 329 ? 10.336 12.406 3.375 1 97.81 329 LEU B C 1
ATOM 5570 O O . LEU B 1 329 ? 11.039 11.422 3.596 1 97.81 329 LEU B O 1
ATOM 5574 N N . GLY B 1 330 ? 9.719 12.641 2.207 1 97.94 330 GLY B N 1
ATOM 5575 C CA . GLY B 1 330 ? 10.008 11.805 1.058 1 97.94 330 GLY B CA 1
ATOM 5576 C C . GLY B 1 330 ? 11.469 11.844 0.645 1 97.94 330 GLY B C 1
ATOM 5577 O O . GLY B 1 330 ? 12.062 10.812 0.329 1 97.94 330 GLY B O 1
ATOM 5578 N N . LEU B 1 331 ? 12.07 13.047 0.666 1 95.75 331 LEU B N 1
ATOM 5579 C CA . LEU B 1 331 ? 13.484 13.195 0.337 1 95.75 331 LEU B CA 1
ATOM 5580 C C . LEU B 1 331 ? 14.352 12.406 1.304 1 95.75 331 LEU B C 1
ATOM 5582 O O . LEU B 1 331 ? 15.281 11.711 0.883 1 95.75 331 LEU B O 1
ATOM 5586 N N . ARG B 1 332 ? 14.055 12.5 2.551 1 95.06 332 ARG B N 1
ATOM 5587 C CA . ARG B 1 332 ? 14.844 11.781 3.547 1 95.06 332 ARG B CA 1
ATOM 5588 C C . ARG B 1 332 ? 14.75 10.273 3.328 1 95.06 332 ARG B C 1
ATOM 5590 O O . ARG B 1 332 ? 15.75 9.562 3.438 1 95.06 332 ARG B O 1
ATOM 5597 N N . CYS B 1 333 ? 13.547 9.805 3.023 1 95.62 333 CYS B N 1
ATOM 5598 C CA . CYS B 1 333 ? 13.359 8.398 2.697 1 95.62 333 CYS B CA 1
ATOM 5599 C C . CYS B 1 333 ? 14.273 7.98 1.553 1 95.62 333 CYS B C 1
ATOM 5601 O O . CYS B 1 333 ? 14.969 6.965 1.646 1 95.62 333 CYS B O 1
ATOM 5603 N N . LEU B 1 334 ? 14.234 8.781 0.521 1 93.25 334 LEU B N 1
ATOM 5604 C CA . LEU B 1 334 ? 15.031 8.484 -0.665 1 93.25 334 LEU B CA 1
ATOM 5605 C C . LEU B 1 334 ? 16.516 8.523 -0.345 1 93.25 334 LEU B C 1
ATOM 5607 O O . LEU B 1 334 ? 17.312 7.777 -0.934 1 93.25 334 LEU B O 1
ATOM 5611 N N . LEU B 1 335 ? 16.891 9.383 0.637 1 90 335 LEU B N 1
ATOM 5612 C CA . LEU B 1 335 ? 18.297 9.523 1.022 1 90 335 LEU B CA 1
ATOM 5613 C C . LEU B 1 335 ? 18.703 8.445 2.016 1 90 335 LEU B C 1
ATOM 5615 O O . LEU B 1 335 ? 19.875 8.32 2.367 1 90 335 LEU B O 1
ATOM 5619 N N . GLY B 1 336 ? 17.75 7.66 2.506 1 89.94 336 GLY B N 1
ATOM 5620 C CA . GLY B 1 336 ? 18.047 6.566 3.422 1 89.94 336 GLY B CA 1
ATOM 5621 C C . GLY B 1 336 ? 18.375 7.039 4.828 1 89.94 336 GLY B C 1
ATOM 5622 O O . GLY B 1 336 ? 19.203 6.438 5.512 1 89.94 336 GLY B O 1
ATOM 5623 N N . VAL B 1 337 ? 17.812 8.156 5.18 1 91.06 337 VAL B N 1
ATOM 5624 C CA . VAL B 1 337 ? 18.016 8.672 6.531 1 91.06 337 VAL B CA 1
ATOM 5625 C C . VAL B 1 337 ? 16.688 8.766 7.258 1 91.06 337 VAL B C 1
ATOM 5627 O O . VAL B 1 337 ? 15.633 8.891 6.625 1 91.06 337 VAL B O 1
ATOM 5630 N N . GLU B 1 338 ? 16.688 8.703 8.555 1 93.81 338 GLU B N 1
ATOM 5631 C CA . GLU B 1 338 ? 15.469 8.68 9.352 1 93.81 338 GLU B CA 1
ATOM 5632 C C . GLU B 1 338 ? 14.586 9.883 9.047 1 93.81 338 GLU B C 1
ATOM 5634 O O . GLU B 1 338 ? 15.094 11 8.875 1 93.81 338 GLU B O 1
ATOM 5639 N N . ASN B 1 339 ? 13.266 9.648 8.984 1 95.31 339 ASN B N 1
ATOM 5640 C CA . ASN B 1 339 ? 12.336 10.734 8.695 1 95.31 339 ASN B CA 1
ATOM 5641 C C . ASN B 1 339 ? 11.156 10.727 9.664 1 95.31 339 ASN B C 1
ATOM 5643 O O . ASN B 1 339 ? 10.383 11.688 9.711 1 95.31 339 ASN B O 1
ATOM 5647 N N . VAL B 1 340 ? 10.922 9.672 10.383 1 95.94 340 VAL B N 1
ATOM 5648 C CA . VAL B 1 340 ? 9.93 9.594 11.453 1 95.94 340 VAL B CA 1
ATOM 5649 C C . VAL B 1 340 ? 10.617 9.289 12.781 1 95.94 340 VAL B C 1
ATOM 5651 O O . VAL B 1 340 ? 11.391 8.336 12.875 1 95.94 340 VAL B O 1
ATOM 5654 N N . PHE B 1 341 ? 10.297 10.023 13.812 1 94.5 341 PHE B N 1
ATOM 5655 C CA . PHE B 1 341 ? 11.109 10 15.023 1 94.5 341 PHE B CA 1
ATOM 5656 C C . PHE B 1 341 ? 10.305 9.461 16.203 1 94.5 341 PHE B C 1
ATOM 5658 O O . PHE B 1 341 ? 9.164 9.875 16.422 1 94.5 341 PHE B O 1
ATOM 5665 N N . ALA B 1 342 ? 10.961 8.641 16.984 1 94.56 342 ALA B N 1
ATOM 5666 C CA . ALA B 1 342 ? 10.367 8.039 18.188 1 94.56 342 ALA B CA 1
ATOM 5667 C C . ALA B 1 342 ? 9.953 9.109 19.188 1 94.56 342 ALA B C 1
ATOM 5669 O O . ALA B 1 342 ? 8.953 8.953 19.891 1 94.56 342 ALA B O 1
ATOM 5670 N N . SER B 1 343 ? 10.656 10.18 19.25 1 92.44 343 SER B N 1
ATOM 5671 C CA . SER B 1 343 ? 10.375 11.258 20.188 1 92.44 343 SER B CA 1
ATOM 5672 C C . SER B 1 343 ? 9.047 11.93 19.875 1 92.44 343 SER B C 1
ATOM 5674 O O . SER B 1 343 ? 8.398 12.477 20.781 1 92.44 343 SER B O 1
ATOM 5676 N N . VAL B 1 344 ? 8.586 11.836 18.656 1 92.69 344 VAL B N 1
ATOM 5677 C CA . VAL B 1 344 ? 7.355 12.492 18.234 1 92.69 344 VAL B CA 1
ATOM 5678 C C . VAL B 1 344 ? 6.18 11.523 18.391 1 92.69 344 VAL B C 1
ATOM 5680 O O . VAL B 1 344 ? 5.18 11.844 19.031 1 92.69 344 VAL B O 1
ATOM 5683 N N . THR B 1 345 ? 6.367 10.336 17.875 1 94.31 345 THR B N 1
ATOM 5684 C CA . THR B 1 345 ? 5.215 9.453 17.703 1 94.31 345 THR B CA 1
ATOM 5685 C C . THR B 1 345 ? 5.133 8.445 18.859 1 94.31 345 THR B C 1
ATOM 5687 O O . THR B 1 345 ? 4.105 7.797 19.047 1 94.31 345 THR B O 1
ATOM 5690 N N . GLY B 1 346 ? 6.266 8.273 19.594 1 94.19 346 GLY B N 1
ATOM 5691 C CA . GLY B 1 346 ? 6.297 7.289 20.672 1 94.19 346 GLY B CA 1
ATOM 5692 C C . GLY B 1 346 ? 6.723 5.91 20.203 1 94.19 346 GLY B C 1
ATOM 5693 O O . GLY B 1 346 ? 6.691 4.949 20.969 1 94.19 346 GLY B O 1
ATOM 5694 N N . ALA B 1 347 ? 7.168 5.723 18.969 1 95.25 347 ALA B N 1
ATOM 5695 C CA . ALA B 1 347 ? 7.652 4.438 18.484 1 95.25 347 ALA B CA 1
ATOM 5696 C C . ALA B 1 347 ? 8.906 3.994 19.234 1 95.25 347 ALA B C 1
ATOM 5698 O O . ALA B 1 347 ? 9.531 4.793 19.938 1 95.25 347 ALA B O 1
ATOM 5699 N N . ARG B 1 348 ? 9.234 2.748 19.109 1 95.31 348 ARG B N 1
ATOM 5700 C CA . ARG B 1 348 ? 10.391 2.182 19.797 1 95.31 348 ARG B CA 1
ATOM 5701 C C . ARG B 1 348 ? 11.695 2.773 19.266 1 95.31 348 ARG B C 1
ATOM 5703 O O . ARG B 1 348 ? 12.664 2.916 20.016 1 95.31 348 ARG B O 1
ATOM 5710 N N . THR B 1 349 ? 11.727 3.068 18 1 95 349 THR B N 1
ATOM 5711 C CA . THR B 1 349 ? 12.93 3.605 17.375 1 95 349 THR B CA 1
ATOM 5712 C C . THR B 1 349 ? 12.57 4.555 16.234 1 95 349 THR B C 1
ATOM 5714 O O . THR B 1 349 ? 11.438 4.539 15.734 1 95 349 THR B O 1
ATOM 5717 N N . ASP B 1 350 ? 13.555 5.441 15.945 1 95.19 350 ASP B N 1
ATOM 5718 C CA . ASP B 1 350 ? 13.43 6.23 14.719 1 95.19 350 ASP B CA 1
ATOM 5719 C C . ASP B 1 350 ? 13.422 5.328 13.484 1 95.19 350 ASP B C 1
ATOM 5721 O O . ASP B 1 350 ? 13.992 4.238 13.508 1 95.19 350 ASP B O 1
ATOM 5725 N N . THR B 1 351 ? 12.75 5.816 12.438 1 94.94 351 THR B N 1
ATOM 5726 C CA . THR B 1 351 ? 12.656 4.93 11.281 1 94.94 351 THR B CA 1
ATOM 5727 C C . THR B 1 351 ? 12.789 5.719 9.984 1 94.94 351 THR B C 1
ATOM 5729 O O . THR B 1 351 ? 12.656 6.945 9.977 1 94.94 351 THR B O 1
ATOM 5732 N N . ILE B 1 352 ? 13.195 5.047 8.938 1 95.75 352 ILE B N 1
ATOM 5733 C CA . ILE B 1 352 ? 13.047 5.492 7.559 1 95.75 352 ILE B CA 1
ATOM 5734 C C . ILE B 1 352 ? 11.734 4.969 6.984 1 95.75 352 ILE B C 1
ATOM 5736 O O . ILE B 1 352 ? 11.656 3.82 6.543 1 95.75 352 ILE B O 1
ATOM 5740 N N . ALA B 1 353 ? 10.711 5.836 7.027 1 97.5 353 ALA B N 1
ATOM 5741 C CA . ALA B 1 353 ? 9.367 5.426 6.625 1 97.5 353 ALA B CA 1
ATOM 5742 C C . ALA B 1 353 ? 9.055 5.887 5.207 1 97.5 353 ALA B C 1
ATOM 5744 O O . ALA B 1 353 ? 9.5 6.953 4.781 1 97.5 353 ALA B O 1
ATOM 5745 N N . GLY B 1 354 ? 8.32 5.051 4.488 1 97.94 354 GLY B N 1
ATOM 5746 C CA . GLY B 1 354 ? 7.871 5.371 3.141 1 97.94 354 GLY B CA 1
ATOM 5747 C C . GLY B 1 354 ? 8.148 4.266 2.141 1 97.94 354 GLY B C 1
ATOM 5748 O O . GLY B 1 354 ? 9.188 3.609 2.205 1 97.94 354 GLY B O 1
ATOM 5749 N N . SER B 1 355 ? 7.191 4.031 1.302 1 98.19 355 SER B N 1
ATOM 5750 C CA . SER B 1 355 ? 7.391 3.129 0.173 1 98.19 355 SER B CA 1
ATOM 5751 C C . SER B 1 355 ? 7.898 3.879 -1.053 1 98.19 355 SER B C 1
ATOM 5753 O O . SER B 1 355 ? 7.355 4.926 -1.414 1 98.19 355 SER B O 1
ATOM 5755 N N . ILE B 1 356 ? 8.93 3.367 -1.66 1 97.38 356 ILE B N 1
ATOM 5756 C CA . ILE B 1 356 ? 9.531 3.996 -2.828 1 97.38 356 ILE B CA 1
ATOM 5757 C C . ILE B 1 356 ? 9.047 3.303 -4.098 1 97.38 356 ILE B C 1
ATOM 5759 O O . ILE B 1 356 ? 9.039 2.072 -4.18 1 97.38 356 ILE B O 1
ATOM 5763 N N . HIS B 1 357 ? 8.641 4.094 -5.059 1 97.62 357 HIS B N 1
ATOM 5764 C CA . HIS B 1 357 ? 8.125 3.586 -6.324 1 97.62 357 HIS B CA 1
ATOM 5765 C C . HIS B 1 357 ? 8.852 4.215 -7.508 1 97.62 357 HIS B C 1
ATOM 5767 O O . HIS B 1 357 ? 9.008 5.434 -7.566 1 97.62 357 HIS B O 1
ATOM 5773 N N . HIS B 1 358 ? 9.289 3.357 -8.461 1 95.06 358 HIS B N 1
ATOM 5774 C CA . HIS B 1 358 ? 9.938 3.85 -9.68 1 95.06 358 HIS B CA 1
ATOM 5775 C C . HIS B 1 358 ? 8.93 4.566 -10.578 1 95.06 358 HIS B C 1
ATOM 5777 O O . HIS B 1 358 ? 7.785 4.133 -10.703 1 95.06 358 HIS B O 1
ATOM 5783 N N . GLY B 1 359 ? 9.406 5.656 -11.141 1 92.94 359 GLY B N 1
ATOM 5784 C CA . GLY B 1 359 ? 8.609 6.258 -12.203 1 92.94 359 GLY B CA 1
ATOM 5785 C C . GLY B 1 359 ? 8.594 5.438 -13.477 1 92.94 359 GLY B C 1
ATOM 5786 O O . GLY B 1 359 ? 9.25 4.398 -13.562 1 92.94 359 GLY B O 1
ATOM 5787 N N . THR B 1 360 ? 7.746 5.473 -14.406 1 81.62 360 THR B N 1
ATOM 5788 C CA . THR B 1 360 ? 7.609 4.652 -15.602 1 81.62 360 THR B CA 1
ATOM 5789 C C . THR B 1 360 ? 8.227 5.355 -16.812 1 81.62 360 THR B C 1
ATOM 5791 O O . THR B 1 360 ? 8.742 4.699 -17.719 1 81.62 360 THR B O 1
ATOM 5794 N N . HIS B 1 361 ? 8.109 6.621 -17.297 1 57.94 361 HIS B N 1
ATOM 5795 C CA . HIS B 1 361 ? 8.273 7.109 -18.656 1 57.94 361 HIS B CA 1
ATOM 5796 C C . HIS B 1 361 ? 9.727 6.988 -19.109 1 57.94 361 HIS B C 1
ATOM 5798 O O . HIS B 1 361 ? 10.641 7.047 -18.297 1 57.94 361 HIS B O 1
ATOM 5804 N N . SER B 1 362 ? 9.93 6.355 -20.391 1 42.34 362 SER B N 1
ATOM 5805 C CA . SER B 1 362 ? 11.039 6.211 -21.344 1 42.34 362 SER B CA 1
ATOM 5806 C C . SER B 1 362 ? 11.938 7.441 -21.328 1 42.34 362 SER B C 1
ATOM 5808 O O . SER B 1 362 ? 12.742 7.633 -22.25 1 42.34 362 SER B O 1
ATOM 5810 N N . HIS B 1 363 ? 11.555 8.586 -20.719 1 35.97 363 HIS B N 1
ATOM 5811 C CA . HIS B 1 363 ? 12.43 9.68 -21.141 1 35.97 363 HIS B CA 1
ATOM 5812 C C . HIS B 1 363 ? 13.828 9.516 -20.562 1 35.97 363 HIS B C 1
ATOM 5814 O O . HIS B 1 363 ? 14.008 8.891 -19.516 1 35.97 363 HIS B O 1
ATOM 5820 N N . GLU B 1 364 ? 14.797 10.047 -21.297 1 33.41 364 GLU B N 1
ATOM 5821 C CA . GLU B 1 364 ? 16.25 10.055 -21.328 1 33.41 364 GLU B CA 1
ATOM 5822 C C . GLU B 1 364 ? 16.828 10.383 -19.953 1 33.41 364 GLU B C 1
ATOM 5824 O O . GLU B 1 364 ? 17.953 10 -19.625 1 33.41 364 GLU B O 1
ATOM 5829 N N . LYS B 1 365 ? 16.406 11.617 -19.297 1 32.72 365 LYS B N 1
ATOM 5830 C CA . LYS B 1 365 ? 17.438 12.156 -18.422 1 32.72 365 LYS B CA 1
ATOM 5831 C C . LYS B 1 365 ? 17.453 11.445 -17.062 1 32.72 365 LYS B C 1
ATOM 5833 O O . LYS B 1 365 ? 16.422 11.406 -16.375 1 32.72 365 LYS B O 1
ATOM 5838 N N . PRO B 1 366 ? 18.234 10.648 -16.812 1 35.84 366 PRO B N 1
ATOM 5839 C CA . PRO B 1 366 ? 18.484 9.969 -15.547 1 35.84 366 PRO B CA 1
ATOM 5840 C C . PRO B 1 366 ? 18.734 10.938 -14.398 1 35.84 366 PRO B C 1
ATOM 5842 O O . PRO B 1 366 ? 19.422 10.586 -13.43 1 35.84 366 PRO B O 1
ATOM 5845 N N . ALA B 1 367 ? 18.203 12.125 -14.227 1 31.83 367 ALA B N 1
ATOM 5846 C CA . ALA B 1 367 ? 18.938 12.93 -13.25 1 31.83 367 ALA B CA 1
ATOM 5847 C C . ALA B 1 367 ? 18.922 12.266 -11.875 1 31.83 367 ALA B C 1
ATOM 5849 O O . ALA B 1 367 ? 19.969 12.094 -11.25 1 31.83 367 ALA B O 1
ATOM 5850 N N . LEU B 1 368 ? 17.688 12.352 -11.188 1 31.59 368 LEU B N 1
ATOM 5851 C CA . LEU B 1 368 ? 17.641 12.047 -9.758 1 31.59 368 LEU B CA 1
ATOM 5852 C C . LEU B 1 368 ? 17.906 10.57 -9.508 1 31.59 368 LEU B C 1
ATOM 5854 O O . LEU B 1 368 ? 18.234 10.172 -8.383 1 31.59 368 LEU B O 1
ATOM 5858 N N . GLN B 1 369 ? 17.641 9.812 -10.5 1 34.59 369 GLN B N 1
ATOM 5859 C CA . GLN B 1 369 ? 17.969 8.398 -10.305 1 34.59 369 GLN B CA 1
ATOM 5860 C C . GLN B 1 369 ? 19.453 8.195 -10.094 1 34.59 369 GLN B C 1
ATOM 5862 O O . GLN B 1 369 ? 19.875 7.312 -9.336 1 34.59 369 GLN B O 1
ATOM 5867 N N . ASP B 1 370 ? 20.219 9.07 -10.641 1 35.75 370 ASP B N 1
ATOM 5868 C CA . ASP B 1 370 ? 21.656 9.164 -10.445 1 35.75 370 ASP B CA 1
ATOM 5869 C C . ASP B 1 370 ? 21.984 9.594 -9.016 1 35.75 370 ASP B C 1
ATOM 5871 O O . ASP B 1 370 ? 22.938 9.094 -8.414 1 35.75 370 ASP B O 1
ATOM 5875 N N . LYS B 1 371 ? 21.328 10.617 -8.539 1 34.06 371 LYS B N 1
ATOM 5876 C CA . LYS B 1 371 ? 21.547 11.133 -7.191 1 34.06 371 LYS B CA 1
ATOM 5877 C C . LYS B 1 371 ? 20.984 10.18 -6.141 1 34.06 371 LYS B C 1
ATOM 5879 O O . LYS B 1 371 ? 21.547 10.055 -5.051 1 34.06 371 LYS B O 1
ATOM 5884 N N . PHE B 1 372 ? 19.875 9.617 -6.398 1 35.12 372 PHE B N 1
ATOM 5885 C CA . PHE B 1 372 ? 19.406 8.57 -5.496 1 35.12 372 PHE B CA 1
ATOM 5886 C C . PHE B 1 372 ? 20.438 7.457 -5.375 1 35.12 372 PHE B C 1
ATOM 5888 O O . PHE B 1 372 ? 20.719 6.973 -4.277 1 35.12 372 PHE B O 1
ATOM 5895 N N . ASN B 1 373 ? 21.141 7.207 -6.383 1 37.16 373 ASN B N 1
ATOM 5896 C CA . ASN B 1 373 ? 22.328 6.367 -6.461 1 37.16 373 ASN B CA 1
ATOM 5897 C C . ASN B 1 373 ? 23.484 6.965 -5.684 1 37.16 373 ASN B C 1
ATOM 5899 O O . ASN B 1 373 ? 24.266 6.238 -5.059 1 37.16 373 ASN B O 1
ATOM 5903 N N . PHE B 1 374 ? 23.828 8.328 -5.73 1 33.72 374 PHE B N 1
ATOM 5904 C CA . PHE B 1 374 ? 24.859 9.078 -5.016 1 33.72 374 PHE B CA 1
ATOM 5905 C C . PHE B 1 374 ? 24.578 9.078 -3.518 1 33.72 374 PHE B C 1
ATOM 5907 O O . PHE B 1 374 ? 25.5 8.883 -2.711 1 33.72 374 PHE B O 1
ATOM 5914 N N . LEU B 1 375 ? 23.516 9.438 -3.09 1 33 375 LEU B N 1
ATOM 5915 C CA . LEU B 1 375 ? 23.188 9.625 -1.679 1 33 375 LEU B CA 1
ATOM 5916 C C . LEU B 1 375 ? 23.344 8.32 -0.91 1 33 375 LEU B C 1
ATOM 5918 O O . LEU B 1 375 ? 23.797 8.312 0.238 1 33 375 LEU B O 1
ATOM 5922 N N . ILE B 1 376 ? 23.156 7.18 -1.521 1 35.31 376 ILE B N 1
ATOM 5923 C CA . ILE B 1 376 ? 23.469 5.926 -0.849 1 35.31 376 ILE B CA 1
ATOM 5924 C C . ILE B 1 376 ? 24.984 5.664 -0.944 1 35.31 376 ILE B C 1
ATOM 5926 O O . ILE B 1 376 ? 25.562 5.043 -0.056 1 35.31 376 ILE B O 1
ATOM 5930 N N . HIS B 1 377 ? 25.797 6.215 -1.903 1 31.89 377 HIS B N 1
ATOM 5931 C CA . HIS B 1 377 ? 27.219 6.016 -2.098 1 31.89 377 HIS B CA 1
ATOM 5932 C C . HIS B 1 377 ? 28.031 6.762 -1.039 1 31.89 377 HIS B C 1
ATOM 5934 O O . HIS B 1 377 ? 29.078 6.289 -0.607 1 31.89 377 HIS B O 1
ATOM 5940 N N . LYS B 1 378 ? 27.797 7.965 -0.826 1 32.16 378 LYS B N 1
ATOM 5941 C CA . LYS B 1 378 ? 28.734 8.75 -0.037 1 32.16 378 LYS B CA 1
ATOM 5942 C C . LYS B 1 378 ? 28.984 8.102 1.323 1 32.16 378 LYS B C 1
ATOM 5944 O O . LYS B 1 378 ? 29.984 8.398 1.98 1 32.16 378 LYS B O 1
ATOM 5949 N N . ARG B 1 379 ? 28.141 7.414 1.81 1 30.94 379 ARG B N 1
ATOM 5950 C CA . ARG B 1 379 ? 28.594 7.035 3.143 1 30.94 379 ARG B CA 1
ATOM 5951 C C . ARG B 1 379 ? 29.641 5.93 3.066 1 30.94 379 ARG B C 1
ATOM 5953 O O . ARG B 1 379 ? 30.391 5.711 4.02 1 30.94 379 ARG B O 1
ATOM 5960 N N . ASN B 1 380 ? 29.594 5.145 1.958 1 29.09 380 ASN B N 1
ATOM 5961 C CA . ASN B 1 380 ? 30.562 4.059 2.041 1 29.09 380 ASN B CA 1
ATOM 5962 C C . ASN B 1 380 ? 31.953 4.5 1.566 1 29.09 380 ASN B C 1
ATOM 5964 O O . ASN B 1 380 ? 32.844 3.676 1.402 1 29.09 380 ASN B O 1
ATOM 5968 N N . ALA B 1 381 ? 32.188 5.648 0.984 1 31.19 381 ALA B N 1
ATOM 5969 C CA . ALA B 1 381 ? 33.531 5.992 0.622 1 31.19 381 ALA B CA 1
ATOM 5970 C C . ALA B 1 381 ? 34.438 6.035 1.854 1 31.19 381 ALA B C 1
ATOM 5972 O O . ALA B 1 381 ? 35.656 6.312 1.748 1 31.19 381 ALA B O 1
ATOM 5973 N N . GLY B 1 382 ? 34.094 5.953 3.057 1 26.78 382 GLY B N 1
ATOM 5974 C CA . GLY B 1 382 ? 35.219 5.887 3.953 1 26.78 382 GLY B CA 1
ATOM 5975 C C . GLY B 1 382 ? 36 4.578 3.85 1 26.78 382 GLY B C 1
ATOM 5976 O O . GLY B 1 382 ? 36.875 4.309 4.656 1 26.78 382 GLY B O 1
ATOM 5977 N N . VAL B 1 383 ? 35.5 3.412 3.217 1 26.72 383 VAL B N 1
ATOM 5978 C CA . VAL B 1 383 ? 36.5 2.338 3.203 1 26.72 383 VAL B CA 1
ATOM 5979 C C . VAL B 1 383 ? 37.469 2.551 2.053 1 26.72 383 VAL B C 1
ATOM 5981 O O . VAL B 1 383 ? 37.062 2.773 0.912 1 26.72 383 VAL B O 1
ATOM 5984 N N . SER B 1 384 ? 38.844 2.832 2.283 1 23.02 384 SER B N 1
ATOM 5985 C CA . SER B 1 384 ? 40.125 3.059 1.596 1 23.02 384 SER B CA 1
ATOM 5986 C C . SER B 1 384 ? 40.312 2.068 0.454 1 23.02 384 SER B C 1
ATOM 5988 O O . SER B 1 384 ? 39.625 1.042 0.393 1 23.02 384 SER B O 1
ATOM 5990 N N . GLU B 1 385 ? 41.406 2.246 -0.424 1 23.83 385 GLU B N 1
ATOM 5991 C CA . GLU B 1 385 ? 42.281 1.811 -1.521 1 23.83 385 GLU B CA 1
ATOM 5992 C C . GLU B 1 385 ? 42.812 0.402 -1.279 1 23.83 385 GLU B C 1
ATOM 5994 O O . GLU B 1 385 ? 43.438 0.137 -0.246 1 23.83 385 GLU B O 1
ATOM 5999 N N . LEU B 1 386 ? 42.25 -0.704 -1.624 1 21.48 386 LEU B N 1
ATOM 6000 C CA . LEU B 1 386 ? 43.062 -1.892 -1.743 1 21.48 386 LEU B CA 1
ATOM 6001 C C . LEU B 1 386 ? 44.219 -1.66 -2.74 1 21.48 386 LEU B C 1
ATOM 6003 O O . LEU B 1 386 ? 43.969 -1.371 -3.912 1 21.48 386 LEU B O 1
ATOM 6007 N N . ARG B 1 387 ? 45.406 -1.088 -2.244 1 19.97 387 ARG B N 1
ATOM 6008 C CA . ARG B 1 387 ? 46.719 -1.01 -2.873 1 19.97 387 ARG B CA 1
ATOM 6009 C C . ARG B 1 387 ? 47.188 -2.391 -3.307 1 19.97 387 ARG B C 1
ATOM 6011 O O . ARG B 1 387 ? 47.344 -3.291 -2.479 1 19.97 387 ARG B O 1
ATOM 6018 N N . ILE B 1 388 ? 46.844 -2.912 -4.555 1 23.64 388 ILE B N 1
ATOM 6019 C CA . ILE B 1 388 ? 47.656 -3.939 -5.211 1 23.64 388 ILE B CA 1
ATOM 6020 C C . ILE B 1 388 ? 49.094 -3.455 -5.363 1 23.64 388 ILE B C 1
ATOM 6022 O O . ILE B 1 388 ? 49.344 -2.471 -6.062 1 23.64 388 ILE B O 1
ATOM 6026 N N . ILE B 1 389 ? 49.969 -3.578 -4.301 1 20.98 389 ILE B N 1
ATOM 6027 C CA . ILE B 1 389 ? 51.438 -3.447 -4.273 1 20.98 389 ILE B CA 1
ATOM 6028 C C . ILE B 1 389 ? 52.062 -4.484 -5.199 1 20.98 389 ILE B C 1
ATOM 6030 O O . ILE B 1 389 ? 51.906 -5.691 -4.973 1 20.98 389 ILE B O 1
ATOM 6034 N N . ARG B 1 390 ? 52.125 -4.145 -6.469 1 22.92 390 ARG B N 1
ATOM 6035 C CA . ARG B 1 390 ? 53.031 -4.785 -7.395 1 22.92 390 ARG B CA 1
ATOM 6036 C C . ARG B 1 390 ? 54.469 -4.652 -6.906 1 22.92 390 ARG B C 1
ATOM 6038 O O . ARG B 1 390 ? 54.906 -3.578 -6.469 1 22.92 390 ARG B O 1
ATOM 6045 N N . GLU B 1 391 ? 55.156 -5.633 -6.414 1 23.59 391 GLU B N 1
ATOM 6046 C CA . GLU B 1 391 ? 56.625 -5.758 -6.32 1 23.59 391 GLU B CA 1
ATOM 6047 C C . GLU B 1 391 ? 57.281 -5.391 -7.641 1 23.59 391 GLU B C 1
ATOM 6049 O O . GLU B 1 391 ? 56.812 -5.77 -8.711 1 23.59 391 GLU B O 1
ATOM 6054 N N . LYS B 1 392 ? 58.062 -4.387 -7.449 1 20.25 392 LYS B N 1
ATOM 6055 C CA . LYS B 1 392 ? 59.219 -4.324 -8.328 1 20.25 392 LYS B CA 1
ATOM 6056 C C . LYS B 1 392 ? 60.156 -5.496 -8.078 1 20.25 392 LYS B C 1
ATOM 6058 O O . LYS B 1 392 ? 60.406 -5.879 -6.926 1 20.25 392 LYS B O 1
#

Secondary structure (DSSP, 8-state):
-EEEEEEEEEE-TT--EEEEEEEEEEEETTTTEEEEEEEEEEEEEPPHHHHHHHHTGGG-BHHHHHHHHHHHHHHHHHHHHHHHHHHT---SEEEEEEEEEEEEGGGTEEEEE--HHHHHTT-SS-EEE--SHHHHHTT------HHHHHHHH-TTSSEEEEESSEEEEEETTTEEEEEEE-HHHHHHHHHHH-TT-SS-GGGHHHHT----HHHHHHHHT-GGGG--SS----HHHHHHHTGGG--TTTS-HHHHHHHHHHHHHHHHHHHHHHH--SSSEEEEEESGGGG-HHHHHHHHHHHHTTTEEEPP--HHHHHHHHHHHHHHHHHHHHHTS--B-HHHH--SS-B---EEE---S--S--HHHHHHHHHHHGGGGGS---------/-EEEEEEEEEE-TT--EEEEEEEEEEEETTTTEEEEEEEEEEEEEPPHHHHHHHHTGGG-BHHHHHHHHHHHHHHHHHHHHHHHHHHT---SEEEEEEEEEEEEGGGTEEEEE--HHHHHTT-SS-EEE--SHHHHHTT------HHHHHHHH-TTSSEEEEESSEEEEEETTTEEEEEEE-HHHHHHHHHHH-TT-SS-GGGHHHHT----HHHHHHHHT-GGGG--SS----HHHHHHHTGGG--TTTS-HHHH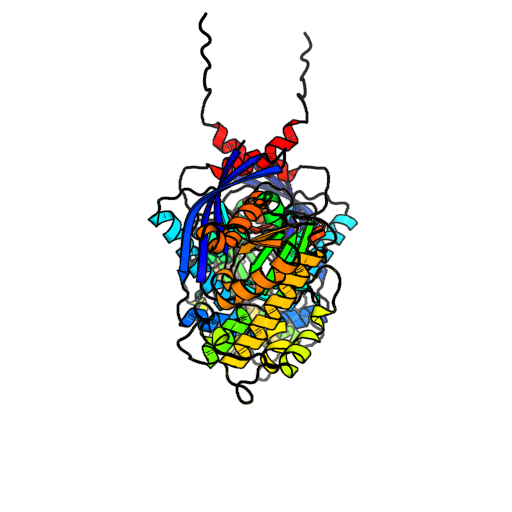HHHHHHHHHHHHHHHHHHH--SSSEEEEEESGGGG-HHHHHHHHHHHHTTTEEEPP--HHHHHHHHHHHHHHHHHHHHHTS--B-HHHH--SS-B---EEE------S--HHHHHHHHHHHGGGGGS---------

Nearest PDB structures (foldseek):
  3cqy-assembly1_A  TM=8.773E-01  e=9.782E-30  Shewanella oneidensis MR-1
  3qbw-assembly1_B  TM=8.835E-01  e=4.867E-28  Pseudomonas aeruginosa
  3qbx-assembly1_B  TM=8.763E-01  e=5.782E-28  Pseudomonas aeruginosa
  8cp9-assembly1_A  TM=8.706E-01  e=2.421E-26  Pseudomonas aeruginosa
  4mo4-assembly2_D  TM=7.293E-01  e=2.168E-27  Pseudomonas aeruginosa

InterPro domains:
  IPR005338 Anhydro-N-acetylmuramic acid kinase [PF03702] (7-357)
  IPR005338 Anhydro-N-acetylmuramic acid kinase [PTHR30605] (1-363)
  IPR043129 ATPase, nucleotide binding domain [SSF53067] (141-311)

Solvent-accessible surface area (backbone atoms only — not comparable to full-atom values): 39436 Å² total; per-residue (Å²): 123,48,78,43,35,29,28,6,25,33,32,58,74,58,58,64,32,42,34,39,27,37,29,41,38,35,31,34,86,86,79,64,49,50,45,76,45,83,75,47,71,51,71,46,67,56,52,72,66,56,41,50,52,60,73,48,44,70,73,27,41,26,65,55,41,52,50,47,27,51,53,52,10,50,52,51,18,51,51,50,40,49,55,33,60,76,66,68,58,80,56,41,30,34,12,33,61,32,36,72,66,46,49,38,49,93,75,57,43,68,43,53,39,54,46,52,45,40,26,11,63,54,29,63,30,40,28,26,26,60,53,36,52,30,40,23,66,43,60,10,40,47,24,49,61,58,22,44,31,36,38,47,66,47,68,89,39,59,28,40,35,35,29,31,23,50,22,32,40,21,44,62,40,50,32,19,28,46,67,44,74,36,38,45,57,47,22,52,50,27,26,72,71,35,81,86,35,75,45,47,69,45,21,53,52,26,65,73,30,52,70,44,67,69,60,46,54,55,61,66,65,40,70,75,75,73,62,75,78,58,40,59,81,27,71,65,54,42,61,69,68,47,52,75,72,63,50,68,90,80,38,58,55,31,23,55,40,22,24,49,42,51,50,41,32,51,47,52,43,50,56,48,56,74,70,44,92,51,83,58,42,37,31,38,64,21,30,71,44,59,59,18,50,47,46,44,52,52,33,49,56,59,26,46,76,59,43,33,44,76,52,89,72,56,67,64,50,28,72,40,43,63,12,49,27,30,20,49,33,31,48,28,34,58,53,71,36,68,39,42,48,22,62,21,23,50,17,80,54,62,30,45,37,32,34,39,16,54,27,55,56,86,65,80,76,57,60,44,60,42,47,41,10,42,56,34,39,63,70,62,60,74,67,85,80,84,77,83,78,73,78,130,124,50,80,44,38,28,28,7,25,33,31,57,74,58,58,64,33,42,34,40,28,39,30,42,39,34,30,34,87,85,78,65,49,50,47,76,42,84,74,48,70,50,70,48,66,56,52,73,67,54,42,52,52,60,74,49,44,73,73,27,39,27,63,54,39,52,49,49,27,49,52,52,10,49,52,52,18,51,51,49,40,49,54,33,61,78,66,67,58,79,56,42,28,35,12,34,61,30,36,72,66,45,48,38,51,92,76,56,42,68,42,52,38,55,44,50,44,40,25,10,60,54,28,68,29,40,27,26,26,60,54,36,52,30,40,23,67,44,61,12,40,46,25,49,62,58,23,44,30,36,37,46,68,47,67,88,36,60,28,38,34,35,28,32,23,51,21,32,41,21,43,62,43,49,31,19,28,46,65,44,73,36,40,45,56,47,23,50,50,27,25,72,72,36,81,86,34,75,46,50,69,44,20,53,52,27,65,72,30,50,71,43,66,69,58,45,52,56,62,66,66,40,69,74,75,70,60,75,80,58,39,60,81,26,70,66,53,42,60,70,67,48,52,75,72,64,47,68,91,80,39,59,56,31,24,55,41,23,23,49,42,50,51,40,32,50,45,51,41,51,55,48,56,74,69,45,93,50,82,58,43,38,30,40,64,22,31,72,44,59,57,17,49,47,45,44,52,52,33,49,56,59,26,46,78,59,43,33,43,76,53,88,72,57,67,64,51,29,71,40,44,61,10,48,27,31,19,50,32,30,49,28,33,63,47,72,35,68,37,43,48,22,63,22,22,50,17,79,56,64,32,45,37,33,34,38,16,54,28,51,60,86,69,80,79,58,64,42,56,35,45,48,10,42,52,45,42,64,69,59,64,76,68,81,81,86,75,83,77,73,81,128

pLDDT: mean 89.05, std 18.17, range [19.08, 98.81]

Sequence (784 aa):
MTSYYGIGLMSGSSMDGLDLCFAELMGDPESDVWGYRLEHAVTVGYSTELKERLTHAVNLSGIELITLQVDWSHFVGQCLEKFIESKRLRPDFAASHGHTIFHQADKGISFQLGDGEIISSYLRCPFVCNFVTKDMALGGQGAPLVSCGEKFLFLQTDLCLSLGGIANVGCKGDKGFDVCPCNTVLNHLAKLHDPDLTYDKGGQLAAQGKVIPELLEELENLDFYQQTGPKSLGYEWVLDNVLPLLKPERHPIPDLLRTFVEHISDHVTRGCVKNIAKPSGTVLVTGGGAFNTTLMRLISSKMAEHHITIVDTENEIVEYKEALVFAFLGLRCLLGVENVFASVTGARTDTIAGSIHHGTHSHEKPALQDKFNFLIHKRNAGVSELRIIREKMTSYYGIGLMSGSSMDGLDLCFAELMGDPESDVWGYRLEHAVTVGYSTELKERLTHAVNLSGIELITLQVDWSHFVGQCLEKFIESKRLRPDFAASHGHTIFHQADKGISFQLGDGEIISSYLRCPFVCNFVTKDMALGGQGAPLVSCGEKFLFLQTDLCLSLGGIANVGCKGDKGFDVCPCNTVLNHLAKLHDPDLTYDKGGQLAAQGKVIPELLEELENLDFYQQTGPKSLGYEWVLDNVLPLLKPERHPIPDLLRTFVEHISDHVTRGCVKNIAKPSGTVLVTGGGAFNTTLMRLISSKMAEHHITIVDTENEIVEYKEALVFAFLGLRCLLGVENVFASVTGARTDTIAGSIHHGTHSHEKPALQDKFNFLIHKRNAGVSELRIIREK

Foldseek 3Di:
DDKFWEKFWEDEPLQQFIKIWIKIWDDDPVVLAIEMGTDDIDTDGDDPVLSVCLVCLLPDDPVSNVVNLLVVQLVLLVVVLCVCVVVVDDGQEYEYAAYWNDFDLVVLDTDGRHDLQSSLQSDQHKYKYFFQNVLSVQNFRSDDLLLLLCLRYPQPFQKEWEQAQWIKIHGSNLAIATFGGHFVQQQVLQCVVPVVGRGCQLLPLLVPAAADVVLLVQVCPDPQNVDDDHYYDDPVCCVVRPNVSQDCVVDPSNRSNNNVLVSVLVRSLVVVLVRRPDQAGEYEYAYPCVRNNSSVVSNQVSNVVSNYHYDDDDNCCRHCVSSVSRRVLRVCLLLVHFRGACSYGVGPGTDSGIDMYHRPDPDDDCPSVVVSVVSVPVVPVVPDDPPPPDDD/DDKFWEKFWEDEPLQQFIKIWIKIWDDDPVVLAIEMDTDDIDTDGDDPVLSVCLVCLLPDDPVSNVVNLLVVQLVLLVVVLCVCVVVVHDGQEYEYAAYWNDFDLVVLDTDGRHDLQSSLQSDQHKYKYFFQNVLSVQNFRSDDLLLLLCLRYPQPFQKEWEQAQWIKIHGSNLAIATFGGHFVQQQVLQCVVPVVGRGCQLLPLLVPAAADVVLLVQVCPDPQNVDDDHYYDDPVCCVVRPNVSQDCVVDPSNRSNNNVLVSVLVRVLVVVLVRRPDQAGEYEYAYPCVRNNSSVVSNQVSNVVSNYHYDDDDNCCRHCVSSVSRRVLRVCLLLVHFRGACSYGVGPGTDSGIDMDHRDDPDDDCPSVVVSVVSVPVVPVVPDDPPPPDDD